Protein 4N45 (pdb70)

B-factor: mean 21.33, std 9.04, range [6.87, 81.5]

Sequence (784 aa):
MKEVVIASAVRTAIGSYGKSLKDVPAVDLGATAIKEAVKKAGIKPEDVNEVILGNVLQAGLGQNPARQASFKAGLPVEIPAMTINKVCGSGLRTVSLAAQIIKAGDADVIIAGGMENMSRAPYLANNARWGYRMGNAKFVDEMITDGLWDAFNDYHMGITAENIAERWNISREEQDEFALASQKKAEEAIKSGQFKDEIVPVVIKGRKGETVVDTDEHPRFGSTIEGLAKLKPAFKKDGTVTAGNASGLNDCAAVLVIMSAEKAKELGVKPLAKIVSYGSAGVDPAIMGYGPFYATKAAIEKAGWTVDELDLIESNEAFAAQSLAVAKDLKFDMNKVNVNGGAIALGHPIGASGARILVTLVHAMQKRDAKKGLATLSIGGGQGTAILLEKCMKEVVIASAVRTAIGSYGKSLKDVPAVDLGATAIKEAVKKAGIKPEDVNEVILGNVLQAGLGQNPARQASFKAGLPVEIPAMTINKVCGSGLRTVSLAAQIIKAGDADVIIAGGMENMSRAPYLANNARWGYRMGNAKFVDEMITDGLWDAFNDYHMGITAENIAERWNISREEQDEFALASQKKAEEAIKSGQFKDEIVPVVIKGRKGETVVDTDEHPRFGSTIEGLAKLKPAFKKDGTVTAGNASGLNDCAAVLVIMSAEKAKELGVKPLAKIVSYGSAGVDPAIMGYGPFYATKAAIEKAGWTVDELDLIESNEAFAAQSLAVAKDLKFDMNKVNVNGGAIALGHPIGASGARILVTLVHAMQKRDAKKGLATLSIGGGQGTAILLEKC

Radius of gyration: 25.18 Å; Cα contacts (8 Å, |Δi|>4): 2261; chains: 2; bounding box: 60×63×74 Å

Nearest PDB structures (foldseek):
  4n45-assembly1_A  TM=1.003E+00  e=1.162E-87  Clostridium acetobutylicum EA 2018
  4wyr-assembly1_A  TM=1.002E+00  e=5.391E-80  Clostridium acetobutylicum ATCC 824
  4n44-assembly1_A  TM=9.695E-01  e=3.991E-79  Clostridium acetobutylicum EA 2018
  5f0v-assembly1_B  TM=9.913E-01  e=1.399E-62  Escherichia coli K-12
  7ei3-assembly1_A  TM=9.901E-01  e=1.613E-54  [Empedobacter] haloabium

Structure (mmCIF, N/CA/C/O backbone):
data_4N45
#
_entry.id   4N45
#
_cell.length_a   203.684
_cell.length_b   54.144
_cell.length_c   73.197
_cell.angle_alpha   90.00
_cell.angle_beta   90.00
_cell.angle_gamma   90.00
#
_symmetry.space_group_name_H-M   'P 21 21 2'
#
loop_
_entity.id
_entity.type
_entity.pdbx_description
1 polymer 'Acetyl-CoA acetyltransferase'
2 water water
#
loop_
_atom_site.group_PDB
_atom_site.id
_atom_site.type_symbol
_atom_site.label_atom_id
_atom_site.label_alt_id
_atom_site.label_comp_id
_atom_site.label_asym_id
_atom_site.label_entity_id
_atom_site.label_seq_id
_atom_site.pdbx_PDB_ins_code
_atom_site.Cartn_x
_atom_site.Cartn_y
_atom_site.Cartn_z
_atom_site.occupancy
_atom_site.B_iso_or_equiv
_atom_site.auth_seq_id
_atom_site.auth_comp_id
_atom_site.auth_asym_id
_atom_site.auth_atom_id
_atom_site.pdbx_PDB_model_num
ATOM 1 N N . MET A 1 1 ? 51.814 -11.839 -10.189 1.00 46.89 1 MET A N 1
ATOM 2 C CA . MET A 1 1 ? 50.658 -10.919 -10.097 1.00 44.61 1 MET A CA 1
ATOM 3 C C . MET A 1 1 ? 50.841 -10.020 -8.863 1.00 37.63 1 MET A C 1
ATOM 4 O O . MET A 1 1 ? 51.473 -10.415 -7.889 1.00 36.20 1 MET A O 1
ATOM 9 N N . LYS A 1 2 ? 50.279 -8.825 -8.897 1.00 33.01 2 LYS A N 1
ATOM 10 C CA . LYS A 1 2 ? 50.121 -8.053 -7.664 1.00 29.17 2 LYS A CA 1
ATOM 11 C C . LYS A 1 2 ? 49.294 -8.856 -6.680 1.00 24.73 2 LYS A C 1
ATOM 12 O O . LYS A 1 2 ? 48.523 -9.749 -7.078 1.00 24.78 2 LYS A O 1
ATOM 18 N N . GLU A 1 3 ? 49.544 -8.585 -5.409 1.00 21.25 3 GLU A N 1
ATOM 19 C CA . GLU A 1 3 ? 48.749 -9.075 -4.301 1.00 20.02 3 GLU A CA 1
ATOM 20 C C . GLU A 1 3 ? 47.565 -8.126 -4.144 1.00 17.69 3 GLU A C 1
ATOM 21 O O . GLU A 1 3 ? 47.706 -6.919 -4.344 1.00 19.12 3 GLU A O 1
ATOM 27 N N . VAL A 1 4 ? 46.392 -8.655 -3.883 1.00 15.18 4 VAL A N 1
ATOM 28 C CA . VAL A 1 4 ? 45.187 -7.825 -3.754 1.00 16.67 4 VAL A CA 1
ATOM 29 C C . VAL A 1 4 ? 44.632 -7.959 -2.304 1.00 15.50 4 VAL A C 1
ATOM 30 O O . VAL A 1 4 ? 44.553 -9.106 -1.841 1.00 18.06 4 VAL A O 1
ATOM 34 N N . VAL A 1 5 ? 44.289 -6.825 -1.670 1.00 15.53 5 VAL A N 1
ATOM 35 C CA . VAL A 1 5 ? 43.825 -6.689 -0.272 1.00 16.03 5 VAL A CA 1
ATOM 36 C C . VAL A 1 5 ? 42.457 -5.953 -0.147 1.00 15.42 5 VAL A C 1
ATOM 37 O O . VAL A 1 5 ? 42.071 -5.148 -0.987 1.00 17.13 5 VAL A O 1
ATOM 41 N N . ILE A 1 6 ? 41.740 -6.278 0.914 1.00 15.20 6 ILE A N 1
ATOM 42 C CA . ILE A 1 6 ? 40.579 -5.575 1.326 1.00 16.07 6 ILE A CA 1
ATOM 43 C C . ILE A 1 6 ? 41.004 -4.538 2.416 1.00 15.41 6 ILE A C 1
ATOM 44 O O . ILE A 1 6 ? 41.502 -4.912 3.487 1.00 17.39 6 ILE A O 1
ATOM 49 N N . ALA A 1 7 ? 40.861 -3.250 2.082 1.00 15.56 7 ALA A N 1
ATOM 50 C CA . ALA A 1 7 ? 41.191 -2.103 2.934 1.00 16.00 7 ALA A CA 1
ATOM 51 C C . ALA A 1 7 ? 40.110 -1.759 3.952 1.00 17.59 7 ALA A C 1
ATOM 52 O O . ALA A 1 7 ? 40.396 -1.291 5.057 1.00 18.68 7 ALA A O 1
ATOM 54 N N . SER A 1 8 ? 38.844 -1.926 3.548 1.00 17.24 8 SER A N 1
ATOM 55 C CA . SER A 1 8 ? 37.728 -1.637 4.428 1.00 16.43 8 SER A CA 1
ATOM 56 C C . SER A 1 8 ? 36.563 -2.452 3.907 1.00 15.44 8 SER A C 1
ATOM 57 O O . SER A 1 8 ? 36.573 -2.898 2.736 1.00 13.80 8 SER A O 1
ATOM 60 N N . ALA A 1 9 ? 35.550 -2.581 4.753 1.00 14.36 9 ALA A N 1
ATOM 61 C CA . ALA A 1 9 ? 34.402 -3.385 4.448 1.00 15.45 9 ALA A CA 1
ATOM 62 C C . ALA A 1 9 ? 33.220 -2.943 5.2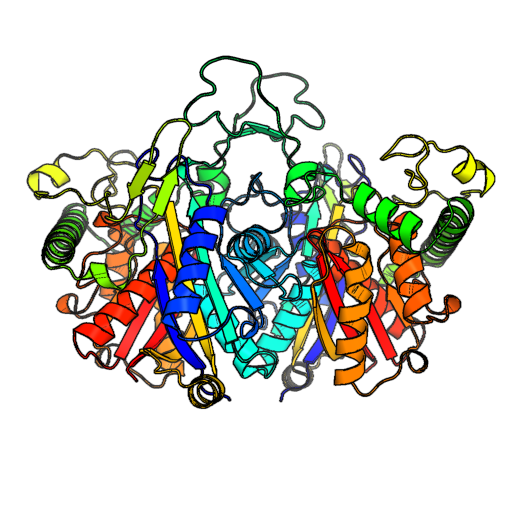72 1.00 14.93 9 ALA A C 1
ATOM 63 O O . ALA A 1 9 ? 33.170 -3.147 6.454 1.00 19.03 9 ALA A O 1
ATOM 65 N N . VAL A 1 10 ? 32.242 -2.350 4.607 1.00 14.80 10 VAL A N 1
ATOM 66 C CA . VAL A 1 10 ? 31.126 -1.680 5.231 1.00 15.18 10 VAL A CA 1
ATOM 67 C C . VAL A 1 10 ? 29.802 -2.105 4.555 1.00 14.70 10 VAL A C 1
ATOM 68 O O . VAL A 1 10 ? 29.735 -2.459 3.365 1.00 17.40 10 VAL A O 1
ATOM 72 N N . ARG A 1 11 ? 28.776 -2.119 5.355 1.00 15.34 11 ARG A N 1
ATOM 73 C CA . ARG A 1 11 ? 27.432 -2.406 4.904 1.00 14.05 11 ARG A CA 1
ATOM 74 C C . ARG A 1 11 ? 26.439 -1.586 5.689 1.00 14.22 11 ARG A C 1
ATOM 75 O O . ARG A 1 11 ? 26.645 -1.242 6.839 1.00 14.63 11 ARG A O 1
ATOM 83 N N . THR A 1 12 ? 25.293 -1.368 5.083 1.00 12.89 12 THR A N 1
ATOM 84 C CA . THR A 1 12 ? 24.171 -0.876 5.814 1.00 12.90 12 THR A CA 1
ATOM 85 C C . THR A 1 12 ? 23.600 -2.069 6.574 1.00 14.01 12 THR A C 1
ATOM 86 O O . THR A 1 12 ? 23.907 -3.259 6.277 1.00 12.94 12 THR A O 1
ATOM 90 N N . ALA A 1 13 ? 22.689 -1.741 7.456 1.00 14.74 13 ALA A N 1
ATOM 91 C CA . ALA A 1 13 ? 21.799 -2.732 8.035 1.00 15.88 13 ALA A CA 1
ATOM 92 C C . ALA A 1 13 ? 20.966 -3.332 6.926 1.00 14.91 13 ALA A C 1
ATOM 93 O O . ALA A 1 13 ? 20.787 -2.758 5.874 1.00 13.47 13 ALA A O 1
ATOM 95 N N . ILE A 1 14 ? 20.508 -4.569 7.140 1.00 12.59 14 ILE A N 1
ATOM 96 C CA . ILE A 1 14 ? 19.589 -5.189 6.208 1.00 13.04 14 ILE A CA 1
ATOM 97 C C . ILE A 1 14 ? 18.134 -5.027 6.643 1.00 12.86 14 ILE A C 1
ATOM 98 O O . ILE A 1 14 ? 17.730 -5.451 7.777 1.00 15.07 14 ILE A O 1
ATOM 103 N N . GLY A 1 15 ? 17.355 -4.421 5.751 1.00 12.29 15 GLY A N 1
ATOM 104 C CA . GLY A 1 15 ? 15.969 -4.100 6.057 1.00 12.78 15 GLY A CA 1
ATOM 105 C C . GLY A 1 15 ? 15.060 -5.201 5.604 1.00 13.39 15 GLY A C 1
ATOM 106 O O . GLY A 1 15 ? 15.384 -5.986 4.675 1.00 12.59 15 GLY A O 1
ATOM 107 N N . SER A 1 16 ? 13.927 -5.357 6.268 1.00 12.38 16 SER A N 1
ATOM 108 C CA . SER A 1 16 ? 12.909 -6.302 5.812 1.00 13.57 16 SER A CA 1
ATOM 109 C C . SER A 1 16 ? 11.966 -5.684 4.793 1.00 13.25 16 SER A C 1
ATOM 110 O O . SER A 1 16 ? 11.873 -4.450 4.697 1.00 14.04 16 SER A O 1
ATOM 113 N N . TYR A 1 17 ? 11.348 -6.554 3.994 1.00 13.99 17 TYR A N 1
ATOM 114 C CA . TYR A 1 17 ? 10.475 -6.213 2.865 1.00 13.57 17 TYR A CA 1
ATOM 115 C C . TYR A 1 17 ? 9.397 -5.195 3.290 1.00 14.49 17 TYR A C 1
ATOM 116 O O . TYR A 1 17 ? 8.530 -5.482 4.147 1.00 15.20 17 TYR A O 1
ATOM 125 N N . GLY A 1 18 ? 9.466 -4.021 2.679 1.00 13.23 18 GLY A N 1
ATOM 126 C CA . GLY A 1 18 ? 8.443 -3.020 2.907 1.00 15.50 18 GLY A CA 1
ATOM 127 C C . GLY A 1 18 ? 8.604 -2.303 4.227 1.00 14.39 18 GLY A C 1
ATOM 128 O O . GLY A 1 18 ? 7.680 -1.584 4.647 1.00 17.01 18 GLY A O 1
ATOM 129 N N . LYS A 1 19 ? 9.772 -2.409 4.829 1.00 14.73 19 LYS A N 1
ATOM 130 C CA . LYS A 1 19 ? 9.985 -1.954 6.228 1.00 16.20 19 LYS A CA 1
ATOM 131 C C . LYS A 1 19 ? 11.064 -0.860 6.347 1.00 16.91 19 LYS A C 1
ATOM 132 O O . LYS A 1 19 ? 10.907 0.177 5.712 1.00 16.89 19 LYS A O 1
ATOM 138 N N . SER A 1 20 ? 12.137 -1.055 7.109 1.00 15.95 20 SER A N 1
ATOM 139 C CA . SER A 1 20 ? 12.936 0.090 7.601 1.00 16.57 20 SER A CA 1
ATOM 140 C C . SER A 1 20 ? 13.633 0.864 6.478 1.00 15.54 20 SER A C 1
ATOM 141 O O . SER A 1 20 ? 13.865 2.086 6.598 1.00 17.33 20 SER A O 1
ATOM 144 N N . LEU A 1 21 ? 13.985 0.173 5.377 1.00 14.12 21 LEU A N 1
ATOM 145 C CA . LEU A 1 21 ? 14.623 0.874 4.240 1.00 15.51 21 LEU A CA 1
ATOM 146 C C . LEU A 1 21 ? 13.734 1.137 3.034 1.00 14.76 21 LEU A C 1
ATOM 147 O O . LEU A 1 21 ? 14.223 1.474 1.940 1.00 13.45 21 LEU A O 1
ATOM 152 N N . LYS A 1 22 ? 12.427 1.029 3.220 1.00 16.34 22 LYS A N 1
ATOM 153 C CA . LYS A 1 22 ? 11.548 1.116 2.056 1.00 16.48 22 LYS A CA 1
ATOM 154 C C . LYS A 1 22 ? 11.660 2.440 1.346 1.00 17.39 22 LYS A C 1
ATOM 155 O O . LYS A 1 22 ? 11.418 2.532 0.169 1.00 17.57 22 LYS A O 1
ATOM 161 N N . ASP A 1 23 ? 11.984 3.482 2.079 1.00 16.01 23 ASP A N 1
ATOM 162 C CA . ASP A 1 23 ? 12.073 4.816 1.437 1.00 17.05 23 ASP A CA 1
ATOM 163 C C . ASP A 1 23 ? 13.491 5.232 0.991 1.00 17.44 23 ASP A C 1
ATOM 164 O O . ASP A 1 23 ? 13.731 6.442 0.634 1.00 18.77 23 ASP A O 1
ATOM 169 N N . VAL A 1 24 ? 14.434 4.276 0.970 1.00 14.62 24 VAL A N 1
ATOM 170 C CA . VAL A 1 24 ? 15.801 4.583 0.651 1.00 14.70 24 VAL A CA 1
ATOM 171 C C . VAL A 1 24 ? 16.177 3.867 -0.643 1.00 12.97 24 VAL A C 1
ATOM 172 O O . VAL A 1 24 ? 16.471 2.701 -0.615 1.00 11.84 24 VAL A O 1
ATOM 176 N N . PRO A 1 25 ? 16.264 4.599 -1.779 1.00 13.47 25 PRO A N 1
ATOM 177 C CA . PRO A 1 25 ? 16.710 3.897 -3.017 1.00 13.56 25 PRO A CA 1
ATOM 178 C C . PRO A 1 25 ? 18.040 3.110 -2.883 1.00 12.72 25 PRO A C 1
ATOM 179 O O . PRO A 1 25 ? 18.913 3.508 -2.106 1.00 13.68 25 PRO A O 1
ATOM 183 N N . ALA A 1 26 ? 18.206 2.014 -3.644 1.00 11.51 26 ALA A N 1
ATOM 184 C CA . ALA A 1 26 ? 19.429 1.255 -3.642 1.00 11.73 26 ALA A CA 1
ATOM 185 C C . ALA A 1 26 ? 20.642 2.143 -3.847 1.00 12.85 26 ALA A C 1
ATOM 186 O O . ALA A 1 26 ? 21.697 1.908 -3.211 1.00 13.67 26 ALA A O 1
ATOM 188 N N . VAL A 1 27 ? 20.540 3.170 -4.701 1.00 13.85 27 VAL A N 1
ATOM 189 C CA . VAL A 1 27 ? 21.706 4.009 -5.006 1.00 13.82 27 VAL A CA 1
ATOM 190 C C . VAL A 1 27 ? 22.100 4.924 -3.886 1.00 14.68 27 VAL A C 1
ATOM 191 O O . VAL A 1 27 ? 23.272 5.220 -3.736 1.00 14.59 27 VAL A O 1
ATOM 195 N N . ASP A 1 28 ? 21.152 5.269 -3.042 1.00 12.98 28 ASP A N 1
ATOM 196 C CA . ASP A 1 28 ? 21.469 6.013 -1.823 1.00 15.91 28 ASP A CA 1
ATOM 197 C C . ASP A 1 28 ? 22.063 5.124 -0.694 1.00 15.93 28 ASP A C 1
ATOM 198 O O . ASP A 1 28 ? 22.979 5.557 0.065 1.00 17.16 28 ASP A O 1
ATOM 203 N N . LEU A 1 29 ? 21.534 3.907 -0.567 1.00 13.03 29 LEU A N 1
ATOM 204 C CA . LEU A 1 29 ? 22.183 2.902 0.282 1.00 13.00 29 LEU A CA 1
ATOM 205 C C . LEU A 1 29 ? 23.638 2.718 -0.151 1.00 13.97 29 LEU A C 1
ATOM 206 O O . LEU A 1 29 ? 24.602 2.677 0.691 1.00 15.50 29 LEU A O 1
ATOM 211 N N . GLY A 1 30 ? 23.819 2.481 -1.451 1.00 14.01 30 GLY A N 1
ATOM 212 C CA . GLY A 1 30 ? 25.132 2.426 -2.072 1.00 14.88 30 GLY A CA 1
ATOM 213 C C . GLY A 1 30 ? 26.043 3.597 -1.732 1.00 14.50 30 GLY A C 1
ATOM 214 O O . GLY A 1 30 ? 27.204 3.382 -1.261 1.00 14.21 30 GLY A O 1
ATOM 215 N N . ALA A 1 31 ? 25.539 4.831 -1.879 1.00 14.51 31 ALA A N 1
ATOM 216 C CA . ALA A 1 31 ? 26.391 5.999 -1.636 1.00 14.56 31 ALA A CA 1
ATOM 217 C C . ALA A 1 31 ? 26.824 6.110 -0.152 1.00 15.36 31 ALA A C 1
ATOM 218 O O . ALA A 1 31 ? 27.974 6.389 0.135 1.00 16.56 31 ALA A O 1
ATOM 220 N N . THR A 1 32 ? 25.893 5.868 0.755 1.00 14.99 32 THR A N 1
ATOM 221 C CA . THR A 1 32 ? 26.192 5.880 2.213 1.00 15.80 32 THR A CA 1
ATOM 222 C C . THR A 1 32 ? 27.336 4.876 2.519 1.00 16.09 32 THR A C 1
ATOM 223 O O . THR A 1 32 ? 28.355 5.239 3.062 1.00 15.32 32 THR A O 1
ATOM 227 N N . ALA A 1 33 ? 27.220 3.665 1.966 1.00 15.84 33 ALA A N 1
ATOM 228 C CA . ALA A 1 33 ? 28.247 2.641 2.123 1.00 15.17 33 ALA A CA 1
ATOM 229 C C . ALA A 1 33 ? 29.604 2.998 1.492 1.00 14.23 33 ALA A C 1
ATOM 230 O O . ALA A 1 33 ? 30.665 2.848 2.095 1.00 16.19 33 ALA A O 1
ATOM 232 N N . ILE A 1 34 ? 29.589 3.510 0.274 1.00 14.94 34 ILE A N 1
ATOM 233 C CA . ILE A 1 34 ? 30.815 3.979 -0.350 1.00 15.40 34 ILE A CA 1
ATOM 234 C C . ILE A 1 34 ? 31.537 5.048 0.468 1.00 16.29 34 ILE A C 1
ATOM 235 O O . ILE A 1 34 ? 32.759 4.984 0.677 1.00 16.03 34 ILE A O 1
ATOM 240 N N . LYS A 1 35 ? 30.786 6.069 0.876 1.00 17.28 35 LYS A N 1
ATOM 241 C CA . LYS A 1 35 ? 31.348 7.226 1.568 1.00 18.31 35 LYS A CA 1
ATOM 242 C C . LYS A 1 35 ? 32.087 6.744 2.829 1.00 18.07 35 LYS A C 1
ATOM 243 O O . LYS A 1 35 ? 33.237 7.142 3.114 1.00 18.78 35 LYS A O 1
ATOM 249 N N . GLU A 1 36 ? 31.480 5.795 3.511 1.00 16.90 36 GLU A N 1
ATOM 250 C CA . GLU A 1 36 ? 32.011 5.275 4.757 1.00 16.52 36 GLU A CA 1
ATOM 251 C C . GLU A 1 36 ? 33.135 4.289 4.489 1.00 16.82 36 GLU A C 1
ATOM 252 O O . GLU A 1 36 ? 34.111 4.256 5.243 1.00 17.77 36 GLU A O 1
ATOM 258 N N . ALA A 1 37 ? 33.051 3.491 3.406 1.00 17.73 37 ALA A N 1
ATOM 259 C CA . ALA A 1 37 ? 34.135 2.610 3.001 1.00 18.48 37 ALA A CA 1
ATOM 260 C C . ALA A 1 37 ? 35.452 3.350 2.744 1.00 17.24 37 ALA A C 1
ATOM 261 O O . ALA A 1 37 ? 36.508 2.896 3.153 1.00 16.73 37 ALA A O 1
ATOM 263 N N . VAL A 1 38 ? 35.363 4.479 2.047 1.00 18.17 38 VAL A N 1
ATOM 264 C CA . VAL A 1 38 ? 36.521 5.331 1.716 1.00 17.97 38 VAL A CA 1
ATOM 265 C C . VAL A 1 38 ? 37.111 5.844 3.039 1.00 17.61 38 VAL A C 1
ATOM 266 O O . VAL A 1 38 ? 38.326 5.752 3.294 1.00 18.21 38 VAL A O 1
ATOM 270 N N . LYS A 1 39 ? 36.236 6.315 3.883 1.00 19.43 39 LYS A N 1
ATOM 271 C CA . LYS A 1 39 ? 36.684 6.879 5.198 1.00 22.02 39 LYS A CA 1
ATOM 272 C C . LYS A 1 39 ? 37.454 5.840 6.012 1.00 21.97 39 LYS A C 1
ATOM 273 O O . LYS A 1 39 ? 38.565 6.094 6.532 1.00 21.65 39 LYS A O 1
ATOM 279 N N . LYS A 1 40 ? 36.858 4.662 6.120 1.00 20.02 40 LYS A N 1
ATOM 280 C CA . LYS A 1 40 ? 37.409 3.530 6.901 1.00 21.03 40 LYS A CA 1
ATOM 281 C C . LYS A 1 40 ? 38.702 2.918 6.354 1.00 22.69 40 LYS A C 1
ATOM 282 O O . LYS A 1 40 ? 39.532 2.389 7.138 1.00 20.17 40 LYS A O 1
ATOM 288 N N . ALA A 1 41 ? 38.901 3.017 5.023 1.00 19.71 41 ALA A N 1
ATOM 289 C CA . ALA A 1 41 ? 40.167 2.636 4.386 1.00 21.46 41 ALA A CA 1
ATOM 290 C C . ALA A 1 41 ? 41.285 3.641 4.699 1.00 22.28 41 ALA A C 1
ATOM 291 O O . ALA A 1 41 ? 42.465 3.328 4.496 1.00 24.04 41 ALA A O 1
ATOM 293 N N . GLY A 1 42 ? 40.923 4.819 5.182 1.00 23.26 42 GLY A N 1
ATOM 294 C CA . GLY A 1 42 ? 41.915 5.883 5.412 1.00 26.08 42 GLY A CA 1
ATOM 295 C C . GLY A 1 42 ? 42.456 6.464 4.113 1.00 24.96 42 GLY A C 1
ATOM 296 O O . GLY A 1 42 ? 43.595 6.976 4.067 1.00 27.35 42 GLY A O 1
ATOM 297 N N . ILE A 1 43 ? 41.648 6.428 3.051 1.00 23.46 43 ILE A N 1
ATOM 298 C CA . ILE A 1 43 ? 42.028 7.013 1.758 1.00 22.96 43 ILE A CA 1
ATOM 299 C C . ILE A 1 43 ? 41.124 8.228 1.420 1.00 21.53 43 ILE A C 1
ATOM 300 O O . ILE A 1 43 ? 40.174 8.492 2.131 1.00 21.69 43 ILE A O 1
ATOM 305 N N . LYS A 1 44 ? 41.374 8.913 0.306 1.00 22.56 44 LYS A N 1
ATOM 306 C CA . LYS A 1 44 ? 40.541 10.029 -0.178 1.00 25.66 44 LYS A CA 1
ATOM 307 C C . LYS A 1 44 ? 39.742 9.589 -1.410 1.00 23.70 44 LYS A C 1
ATOM 308 O O . LYS A 1 44 ? 40.166 8.678 -2.141 1.00 23.01 44 LYS A O 1
ATOM 314 N N . PRO A 1 45 ? 38.589 10.215 -1.655 1.00 26.52 45 PRO A N 1
ATOM 315 C CA . PRO A 1 45 ? 37.844 9.861 -2.875 1.00 26.98 45 PRO A CA 1
ATOM 316 C C . PRO A 1 45 ? 38.671 9.856 -4.178 1.00 27.98 45 PRO A C 1
ATOM 317 O O . PRO A 1 45 ? 38.500 8.986 -5.051 1.00 25.62 45 PRO A O 1
ATOM 321 N N . GLU A 1 46 ? 39.568 10.833 -4.299 1.00 26.82 46 GLU A N 1
ATOM 322 C CA . GLU A 1 46 ? 40.490 10.892 -5.404 1.00 26.99 46 GLU A CA 1
ATOM 323 C C . GLU A 1 46 ? 41.415 9.690 -5.608 1.00 26.57 46 GLU A C 1
ATOM 324 O O . GLU A 1 46 ? 42.002 9.543 -6.684 1.00 25.06 46 GLU A O 1
ATOM 330 N N . ASP A 1 47 ? 41.556 8.832 -4.592 1.00 23.35 47 ASP A N 1
ATOM 331 C CA . ASP A 1 47 ? 42.417 7.667 -4.677 1.00 23.12 47 ASP A CA 1
ATOM 332 C C . ASP A 1 47 ? 41.735 6.495 -5.376 1.00 22.09 47 ASP A C 1
ATOM 333 O O . ASP A 1 47 ? 42.367 5.522 -5.743 1.00 22.00 47 ASP A O 1
ATOM 338 N N . VAL A 1 48 ? 40.424 6.600 -5.565 1.00 21.43 48 VAL A N 1
ATOM 339 C CA . VAL A 1 48 ? 39.668 5.530 -6.189 1.00 19.27 48 VAL A CA 1
ATOM 340 C C . VAL A 1 48 ? 39.814 5.570 -7.679 1.00 19.63 48 VAL A C 1
ATOM 341 O O . VAL A 1 48 ? 39.626 6.649 -8.289 1.00 22.28 48 VAL A O 1
ATOM 345 N N . ASN A 1 49 ? 40.116 4.418 -8.294 1.00 19.77 49 ASN A N 1
ATOM 346 C CA . ASN A 1 49 ? 40.251 4.353 -9.747 1.00 18.99 49 ASN A CA 1
ATOM 347 C C . ASN A 1 49 ? 38.996 3.886 -10.481 1.00 18.85 49 ASN A C 1
ATOM 348 O O . ASN A 1 49 ? 38.816 4.213 -11.662 1.00 17.71 49 ASN A O 1
ATOM 353 N N . GLU A 1 50 ? 38.143 3.095 -9.817 1.00 16.08 50 GLU A N 1
ATOM 354 C CA . GLU A 1 50 ? 36.956 2.582 -10.509 1.00 17.09 50 GLU A CA 1
ATOM 355 C C . GLU A 1 50 ? 35.920 2.157 -9.485 1.00 14.96 50 GLU A C 1
ATOM 356 O O . GLU A 1 50 ? 36.265 1.843 -8.324 1.00 14.00 50 GLU A O 1
ATOM 362 N N . VAL A 1 51 ? 34.658 2.102 -9.933 1.00 12.75 51 VAL A N 1
ATOM 363 C CA . VAL A 1 51 ? 33.525 1.710 -9.054 1.00 12.76 51 VAL A CA 1
ATOM 364 C C . VAL A 1 51 ? 32.794 0.607 -9.822 1.00 13.20 51 VAL A C 1
ATOM 365 O O . VAL A 1 51 ? 32.415 0.792 -10.979 1.00 12.16 51 VAL A O 1
ATOM 369 N N . ILE A 1 52 ? 32.735 -0.558 -9.218 1.00 13.02 52 ILE A N 1
ATOM 370 C CA . ILE A 1 52 ? 32.092 -1.713 -9.778 1.00 13.37 52 ILE A CA 1
ATOM 371 C C . ILE A 1 52 ? 31.091 -2.226 -8.793 1.00 12.56 52 ILE A C 1
ATOM 372 O O . ILE A 1 52 ? 31.464 -2.781 -7.762 1.00 10.72 52 ILE A O 1
ATOM 377 N N . LEU A 1 53 ? 29.784 -1.994 -9.022 1.00 12.57 53 LEU A N 1
ATOM 378 C CA . LEU A 1 53 ? 28.771 -2.509 -8.101 1.00 12.66 53 LEU A CA 1
ATOM 379 C C . LEU A 1 53 ? 27.725 -3.430 -8.665 1.00 11.82 53 LEU A C 1
ATOM 380 O O . LEU A 1 53 ? 27.215 -3.199 -9.771 1.00 11.70 53 LEU A O 1
ATOM 385 N N . GLY A 1 54 ? 27.336 -4.435 -7.869 1.00 10.32 54 GLY A N 1
ATOM 386 C CA . GLY A 1 54 ? 26.215 -5.287 -8.176 1.00 11.13 54 GLY A CA 1
ATOM 387 C C . GLY A 1 54 ? 24.875 -4.641 -7.851 1.00 9.90 54 GLY A C 1
ATOM 388 O O . GLY A 1 54 ? 24.705 -3.937 -6.832 1.00 12.25 54 GLY A O 1
ATOM 389 N N . ASN A 1 55 ? 23.921 -4.983 -8.662 1.00 11.34 55 ASN A N 1
ATOM 390 C CA . ASN A 1 55 ? 22.533 -4.552 -8.522 1.00 11.23 55 ASN A CA 1
ATOM 391 C C . ASN A 1 55 ? 21.677 -5.383 -9.516 1.00 12.36 55 ASN A C 1
ATOM 392 O O . ASN A 1 55 ? 21.997 -5.411 -10.720 1.00 12.42 55 ASN A O 1
ATOM 397 N N . VAL A 1 56 ? 20.652 -6.091 -9.007 1.00 11.70 56 VAL A N 1
ATOM 398 C CA . VAL A 1 56 ? 19.893 -6.983 -9.839 1.00 11.21 56 VAL A CA 1
ATOM 399 C C . VAL A 1 56 ? 18.610 -6.321 -10.396 1.00 11.18 56 VAL A C 1
ATOM 400 O O . VAL A 1 56 ? 18.227 -6.489 -11.571 1.00 9.79 56 VAL A O 1
ATOM 404 N N . LEU A 1 57 ? 17.909 -5.604 -9.553 1.00 9.71 57 LEU A N 1
ATOM 405 C CA . LEU A 1 57 ? 16.593 -5.088 -9.928 1.00 10.63 57 LEU A CA 1
ATOM 406 C C . LEU A 1 57 ? 16.770 -3.621 -10.363 1.00 10.45 57 LEU A C 1
ATOM 407 O O . LEU A 1 57 ? 16.404 -2.608 -9.616 1.00 12.15 57 LEU A O 1
ATOM 412 N N . GLN A 1 58 ? 17.395 -3.488 -11.547 1.00 11.35 58 GLN A N 1
ATOM 413 C CA . GLN A 1 58 ? 17.822 -2.164 -12.060 1.00 11.57 58 GLN A CA 1
ATOM 414 C C . GLN A 1 58 ? 16.658 -1.383 -12.652 1.00 12.39 58 GLN A C 1
ATOM 415 O O . GLN A 1 58 ? 16.813 -0.211 -13.004 1.00 12.89 58 GLN A O 1
ATOM 421 N N . ALA A 1 59 ? 15.492 -2.035 -12.801 1.00 12.87 59 ALA A N 1
ATOM 422 C CA . ALA A 1 59 ? 14.382 -1.467 -13.551 1.00 13.36 59 ALA A CA 1
ATOM 423 C C . ALA A 1 59 ? 13.929 -0.126 -13.001 1.00 11.99 59 ALA A C 1
ATOM 424 O O . ALA A 1 59 ? 13.445 0.007 -11.846 1.00 11.36 59 ALA A O 1
ATOM 426 N N . GLY A 1 60 ? 14.071 0.888 -13.836 1.00 13.41 60 GLY A N 1
ATOM 427 C CA . GLY A 1 60 ? 13.638 2.230 -13.561 1.00 13.63 60 GLY A CA 1
ATOM 428 C C . GLY A 1 60 ? 14.517 2.977 -12.578 1.00 12.27 60 GLY A C 1
ATOM 429 O O . GLY A 1 60 ? 14.185 4.077 -12.141 1.00 12.88 60 GLY A O 1
ATOM 430 N N . LEU A 1 61 ? 15.693 2.417 -12.264 1.00 12.05 61 LEU A N 1
ATOM 431 C CA . LEU A 1 61 ? 16.621 3.110 -11.361 1.00 12.60 61 LEU A CA 1
ATOM 432 C C . LEU A 1 61 ? 17.456 4.173 -12.072 1.00 13.07 61 LEU A C 1
ATOM 433 O O . LEU A 1 61 ? 18.212 4.939 -11.429 1.00 12.91 61 LEU A O 1
ATOM 438 N N . GLY A 1 62 ? 17.301 4.236 -13.394 1.00 12.21 62 GLY A N 1
ATOM 439 C CA . GLY A 1 62 ? 18.007 5.178 -14.246 1.00 12.33 62 GLY A CA 1
ATOM 440 C C . GLY A 1 62 ? 19.341 4.660 -14.694 1.00 11.56 62 GLY A C 1
ATOM 441 O O . GLY A 1 62 ? 19.816 3.591 -14.277 1.00 13.01 62 GLY A O 1
ATOM 442 N N . GLN A 1 63 ? 19.982 5.464 -15.559 1.00 13.67 63 GLN A N 1
ATOM 443 C CA . GLN A 1 63 ? 21.270 5.115 -16.150 1.00 13.34 63 GLN A CA 1
ATOM 444 C C . GLN A 1 63 ? 22.298 4.745 -15.117 1.00 13.42 63 GLN A C 1
ATOM 445 O O . GLN A 1 63 ? 22.643 5.538 -14.189 1.00 13.02 63 GLN A O 1
ATOM 451 N N . ASN A 1 64 ? 22.807 3.509 -15.314 1.00 14.11 64 ASN A N 1
ATOM 452 C CA . ASN A 1 64 ? 24.011 3.006 -14.603 1.00 13.77 64 ASN A CA 1
ATOM 453 C C . ASN A 1 64 ? 23.963 3.278 -13.130 1.00 13.70 64 ASN A C 1
ATOM 454 O O . ASN A 1 64 ? 24.597 4.207 -12.667 1.00 12.17 64 ASN A O 1
ATOM 459 N N . PRO A 1 65 ? 23.146 2.488 -12.361 1.00 13.37 65 PRO A N 1
ATOM 460 C CA . PRO A 1 65 ? 23.045 2.688 -10.927 1.00 13.78 65 PRO A CA 1
ATOM 461 C C . PRO A 1 65 ? 24.392 2.798 -10.162 1.00 13.22 65 PRO A C 1
ATOM 462 O O . PRO A 1 65 ? 24.498 3.662 -9.303 1.00 14.00 65 PRO A O 1
ATOM 466 N N . ALA A 1 66 ? 25.415 2.042 -10.524 1.00 13.29 66 ALA A N 1
ATOM 467 C CA . ALA A 1 66 ? 26.730 2.206 -9.920 1.00 14.52 66 ALA A CA 1
ATOM 468 C C . ALA A 1 66 ? 27.273 3.605 -10.017 1.00 14.62 66 ALA A C 1
ATOM 469 O O . ALA A 1 66 ? 27.867 4.147 -9.070 1.00 13.97 66 ALA A O 1
ATOM 471 N N . ARG A 1 67 ? 27.154 4.178 -11.220 1.00 13.90 67 ARG A N 1
ATOM 472 C CA . ARG A 1 67 ? 27.610 5.559 -11.418 1.00 14.58 67 ARG A CA 1
ATOM 473 C C . ARG A 1 67 ? 26.861 6.541 -10.478 1.00 13.88 67 ARG A C 1
ATOM 474 O O . ARG A 1 67 ? 27.444 7.404 -9.832 1.00 15.18 67 ARG A O 1
ATOM 482 N N . GLN A 1 68 ? 25.546 6.383 -10.385 1.00 13.04 68 GLN A N 1
ATOM 483 C CA . GLN A 1 68 ? 24.755 7.204 -9.523 1.00 13.82 68 GLN A CA 1
ATOM 484 C C . GLN A 1 68 ? 25.206 7.065 -8.061 1.00 14.44 68 GLN A C 1
ATOM 485 O O . GLN A 1 68 ? 25.256 8.064 -7.321 1.00 14.98 68 GLN A O 1
ATOM 491 N N . ALA A 1 69 ? 25.477 5.833 -7.590 1.00 13.52 69 ALA A N 1
ATOM 492 C CA . ALA A 1 69 ? 26.006 5.699 -6.253 1.00 13.86 69 ALA A CA 1
ATOM 493 C C . ALA A 1 69 ? 27.341 6.391 -6.000 1.00 13.85 69 ALA A C 1
ATOM 494 O O . ALA A 1 69 ? 27.490 7.054 -4.979 1.00 17.41 69 ALA A O 1
ATOM 496 N N . SER A 1 70 ? 28.258 6.207 -6.922 1.00 16.17 70 SER A N 1
ATOM 497 C CA . SER A 1 70 ? 29.535 6.923 -6.958 1.00 16.46 70 SER A CA 1
ATOM 498 C C . SER A 1 70 ? 29.378 8.447 -6.784 1.00 17.95 70 SER A C 1
ATOM 499 O O . SER A 1 70 ? 29.975 9.052 -5.880 1.00 17.17 70 SER A O 1
ATOM 502 N N . PHE A 1 71 ? 28.584 9.051 -7.673 1.00 19.59 71 PHE A N 1
ATOM 503 C CA . PHE A 1 71 ? 28.346 10.510 -7.758 1.00 22.95 71 PHE A CA 1
ATOM 504 C C . PHE A 1 71 ? 27.747 11.008 -6.447 1.00 22.31 71 PHE A C 1
ATOM 505 O O . PHE A 1 71 ? 28.212 11.982 -5.898 1.00 19.76 71 PHE A O 1
ATOM 513 N N . LYS A 1 72 ? 26.702 10.323 -5.967 1.00 20.40 72 LYS A N 1
ATOM 514 C CA . LYS A 1 72 ? 26.053 10.666 -4.700 1.00 23.06 72 LYS A CA 1
ATOM 515 C C . LYS A 1 72 ? 26.997 10.454 -3.488 1.00 22.33 72 LYS A C 1
ATOM 516 O O . LYS A 1 72 ? 26.790 11.041 -2.440 1.00 23.73 72 LYS A O 1
ATOM 522 N N . ALA A 1 73 ? 28.018 9.595 -3.615 1.00 19.50 73 ALA A N 1
ATOM 523 C CA . ALA A 1 73 ? 28.954 9.399 -2.520 1.00 19.47 73 ALA A CA 1
ATOM 524 C C . ALA A 1 73 ? 30.015 10.506 -2.417 1.00 20.17 73 ALA A C 1
ATOM 525 O O . ALA A 1 73 ? 30.842 10.484 -1.495 1.00 21.84 73 ALA A O 1
ATOM 527 N N . GLY A 1 74 ? 30.026 11.380 -3.429 1.00 20.05 74 GLY A N 1
ATOM 528 C CA . GLY A 1 74 ? 31.001 12.485 -3.531 1.00 21.48 74 GLY A CA 1
ATOM 529 C C . GLY A 1 74 ? 32.288 12.072 -4.222 1.00 20.52 74 GLY A C 1
ATOM 530 O O . GLY A 1 74 ? 33.310 12.774 -4.128 1.00 18.54 74 GLY A O 1
ATOM 531 N N . LEU A 1 75 ? 32.298 10.911 -4.901 1.00 21.53 75 LEU A N 1
ATOM 532 C CA . LEU A 1 75 ? 33.457 10.499 -5.682 1.00 20.02 75 LEU A CA 1
ATOM 533 C C . LEU A 1 75 ? 33.592 11.371 -6.938 1.00 20.93 75 LEU A C 1
ATOM 534 O O . LEU A 1 75 ? 32.578 11.782 -7.544 1.00 20.43 75 LEU A O 1
ATOM 539 N N . PRO A 1 76 ? 34.846 11.709 -7.332 1.00 21.16 76 PRO A N 1
ATOM 540 C CA . PRO A 1 76 ? 35.013 12.447 -8.608 1.00 21.76 76 PRO A CA 1
ATOM 541 C C . PRO A 1 76 ? 34.336 11.889 -9.898 1.00 21.18 76 PRO A C 1
ATOM 542 O O . PRO A 1 76 ? 34.326 10.638 -10.121 1.00 20.11 76 PRO A O 1
ATOM 546 N N . VAL A 1 77 ? 33.844 12.804 -10.765 1.00 22.80 77 VAL A N 1
ATOM 547 C CA . VAL A 1 77 ? 33.291 12.425 -12.132 1.00 22.81 77 VAL A CA 1
ATOM 548 C C . VAL A 1 77 ? 34.249 11.731 -13.088 1.00 20.63 77 VAL A C 1
ATOM 549 O O . VAL A 1 77 ? 33.867 10.916 -13.941 1.00 19.73 77 VAL A O 1
ATOM 553 N N . GLU A 1 78 ? 35.527 11.994 -12.925 1.00 21.66 78 GLU A N 1
ATOM 554 C CA . GLU A 1 78 ? 36.524 11.314 -13.716 1.00 23.51 78 GLU A CA 1
ATOM 555 C C . GLU A 1 78 ? 36.585 9.783 -13.506 1.00 24.16 78 GLU A C 1
ATOM 556 O O . GLU A 1 78 ? 37.147 9.100 -14.336 1.00 27.89 78 GLU A O 1
ATOM 562 N N . ILE A 1 79 ? 36.028 9.263 -12.393 1.00 23.17 79 ILE A N 1
ATOM 563 C CA . ILE A 1 79 ? 36.133 7.821 -12.046 1.00 20.10 79 ILE A CA 1
ATOM 564 C C . ILE A 1 79 ? 35.124 6.994 -12.850 1.00 18.29 79 ILE A C 1
ATOM 565 O O . ILE A 1 79 ? 33.941 7.246 -12.737 1.00 18.94 79 ILE A O 1
ATOM 570 N N . PRO A 1 80 ? 35.584 6.013 -13.665 1.00 17.06 80 PRO A N 1
ATOM 571 C CA . PRO A 1 80 ? 34.629 5.120 -14.347 1.00 17.23 80 PRO A CA 1
ATOM 572 C C . PRO A 1 80 ? 33.836 4.251 -13.381 1.00 14.75 80 PRO A C 1
ATOM 573 O O . PRO A 1 80 ? 34.306 3.897 -12.270 1.00 13.61 80 PRO A O 1
ATOM 577 N N . ALA A 1 81 ? 32.580 3.968 -13.771 1.00 13.30 81 ALA A N 1
ATOM 578 C CA . ALA A 1 81 ? 31.724 3.081 -12.957 1.00 12.61 81 ALA A CA 1
ATOM 579 C C . ALA A 1 81 ? 30.912 2.185 -13.860 1.00 13.14 81 ALA A C 1
ATOM 580 O O . ALA A 1 81 ? 30.505 2.622 -14.952 1.00 13.56 81 ALA A O 1
ATOM 582 N N . MET A 1 82 ? 30.573 0.985 -13.384 1.00 13.85 82 MET A N 1
ATOM 583 C CA . MET A 1 82 ? 29.714 0.030 -14.111 1.00 15.48 82 MET A CA 1
ATOM 584 C C . MET A 1 82 ? 28.955 -0.828 -13.117 1.00 13.08 82 MET A C 1
ATOM 585 O O . MET A 1 82 ? 29.377 -0.982 -11.962 1.00 13.26 82 MET A O 1
ATOM 590 N N . THR A 1 83 ? 27.779 -1.276 -13.603 1.00 11.91 83 THR A N 1
ATOM 591 C CA . THR A 1 83 ? 26.866 -2.042 -12.845 1.00 11.52 83 THR A CA 1
ATOM 592 C C . THR A 1 83 ? 26.825 -3.474 -13.389 1.00 10.47 83 THR A C 1
ATOM 593 O O . THR A 1 83 ? 26.674 -3.719 -14.593 1.00 11.42 83 THR A O 1
ATOM 597 N N . ILE A 1 84 ? 26.995 -4.409 -12.435 1.00 11.68 84 ILE A N 1
ATOM 598 C CA . ILE A 1 84 ? 27.070 -5.815 -12.722 1.00 11.35 84 ILE A CA 1
ATOM 599 C C . ILE A 1 84 ? 25.825 -6.538 -12.264 1.00 11.65 84 ILE A C 1
ATOM 600 O O . ILE A 1 84 ? 25.385 -6.384 -11.098 1.00 10.23 84 ILE A O 1
ATOM 605 N N . ASN A 1 85 ? 25.311 -7.466 -13.100 1.00 10.55 85 ASN A N 1
ATOM 606 C CA . ASN A 1 85 ? 24.239 -8.320 -12.728 1.00 11.87 85 ASN A CA 1
ATOM 607 C C . ASN A 1 85 ? 24.621 -9.806 -12.971 1.00 11.38 85 ASN A C 1
ATOM 608 O O . ASN A 1 85 ? 24.677 -10.258 -14.084 1.00 12.23 85 ASN A O 1
ATOM 613 N N . LYS A 1 86 ? 24.915 -10.475 -11.864 1.00 12.16 86 LYS A N 1
ATOM 614 C CA . LYS A 1 86 ? 25.096 -11.888 -11.797 1.00 12.94 86 LYS A CA 1
ATOM 615 C C . LYS A 1 86 ? 24.124 -12.421 -10.733 1.00 14.96 86 LYS A C 1
ATOM 616 O O . LYS A 1 86 ? 24.476 -13.352 -9.952 1.00 13.61 86 LYS A O 1
ATOM 622 N N . VAL A 1 87 ? 22.869 -11.882 -10.734 1.00 12.86 87 VAL A N 1
ATOM 623 C CA . VAL A 1 87 ? 21.802 -12.198 -9.759 1.00 12.87 87 VAL A CA 1
ATOM 624 C C . VAL A 1 87 ? 22.437 -12.157 -8.326 1.00 13.17 87 VAL A C 1
ATOM 625 O O . VAL A 1 87 ? 23.156 -11.251 -8.047 1.00 11.52 87 VAL A O 1
ATOM 629 N N . CYS A 1 88 ? 22.268 -13.164 -7.441 1.00 13.98 88 CYS A N 1
ATOM 630 C CA . CYS A 1 88 ? 22.862 -13.059 -6.093 1.00 15.43 88 CYS A CA 1
ATOM 631 C C . CYS A 1 88 ? 24.343 -13.086 -6.054 1.00 15.49 88 CYS A C 1
ATOM 632 O O . CYS A 1 88 ? 24.937 -12.781 -5.031 1.00 14.73 88 CYS A O 1
ATOM 635 N N . GLY A 1 89 ? 24.948 -13.514 -7.134 1.00 14.12 89 GLY A N 1
ATOM 636 C CA . GLY A 1 89 ? 26.451 -13.529 -7.169 1.00 14.35 89 GLY A CA 1
ATOM 637 C C . GLY A 1 89 ? 26.993 -12.135 -7.346 1.00 12.39 89 GLY A C 1
ATOM 638 O O . GLY A 1 89 ? 28.178 -11.897 -7.095 1.00 12.76 89 GLY A O 1
ATOM 639 N N . SER A 1 90 ? 26.145 -11.184 -7.712 1.00 12.28 90 SER A N 1
ATOM 640 C CA . SER A 1 90 ? 26.614 -9.864 -8.188 1.00 12.22 90 SER A CA 1
ATOM 641 C C . SER A 1 90 ? 27.573 -9.167 -7.244 1.00 13.25 90 SER A C 1
ATOM 642 O O . SER A 1 90 ? 28.608 -8.665 -7.685 1.00 12.94 90 SER A O 1
ATOM 645 N N . GLY A 1 91 ? 27.210 -9.102 -5.943 1.00 12.21 91 GLY A N 1
ATOM 646 C CA . GLY A 1 91 ? 28.019 -8.376 -4.983 1.00 13.54 91 GLY A CA 1
ATOM 647 C C . GLY A 1 91 ? 29.327 -9.016 -4.632 1.00 13.74 91 GLY A C 1
ATOM 648 O O . GLY A 1 91 ? 30.252 -8.340 -4.200 1.00 13.92 91 GLY A O 1
ATOM 649 N N . LEU A 1 92 ? 29.444 -10.324 -4.852 1.00 13.92 92 LEU A N 1
ATOM 650 C CA . LEU A 1 92 ? 30.713 -11.043 -4.629 1.00 14.60 92 LEU A CA 1
ATOM 651 C C . LEU A 1 92 ? 31.540 -10.999 -5.864 1.00 14.56 92 LEU A C 1
ATOM 652 O O . LEU A 1 92 ? 32.784 -10.728 -5.804 1.00 15.38 92 LEU A O 1
ATOM 657 N N . ARG A 1 93 ? 30.929 -11.252 -7.015 1.00 13.52 93 ARG A N 1
ATOM 658 C CA . ARG A 1 93 ? 31.660 -11.163 -8.254 1.00 13.58 93 ARG A CA 1
ATOM 659 C C . ARG A 1 93 ? 32.294 -9.777 -8.572 1.00 13.25 93 ARG A C 1
ATOM 660 O O . ARG A 1 93 ? 33.333 -9.747 -9.229 1.00 13.93 93 ARG A O 1
ATOM 668 N N . THR A 1 94 ? 31.752 -8.694 -8.033 1.00 12.45 94 THR A N 1
ATOM 669 C CA . THR A 1 94 ? 32.372 -7.395 -8.298 1.00 12.54 94 THR A CA 1
ATOM 670 C C . THR A 1 94 ? 33.771 -7.395 -7.627 1.00 12.27 94 THR A C 1
ATOM 671 O O . THR A 1 94 ? 34.698 -6.687 -8.059 1.00 11.82 94 THR A O 1
ATOM 675 N N . VAL A 1 95 ? 33.890 -8.130 -6.531 1.00 12.65 95 VAL A N 1
ATOM 676 C CA . VAL A 1 95 ? 35.129 -8.108 -5.736 1.00 14.05 95 VAL A CA 1
ATOM 677 C C . VAL A 1 95 ? 36.216 -8.869 -6.457 1.00 14.01 95 VAL A C 1
ATOM 678 O O . VAL A 1 95 ? 37.395 -8.368 -6.505 1.00 13.03 95 VAL A O 1
ATOM 682 N N . SER A 1 96 ? 35.886 -10.048 -7.047 1.00 13.74 96 SER A N 1
ATOM 683 C CA . SER A 1 96 ? 36.884 -10.822 -7.808 1.00 14.78 96 SER A CA 1
ATOM 684 C C . SER A 1 96 ? 37.218 -10.124 -9.099 1.00 14.84 96 SER A C 1
ATOM 685 O O . SER A 1 96 ? 38.357 -10.136 -9.548 1.00 14.33 96 SER A O 1
ATOM 688 N N . LEU A 1 97 ? 36.232 -9.463 -9.656 1.00 14.71 97 LEU A N 1
ATOM 689 C CA . LEU A 1 97 ? 36.472 -8.551 -10.813 1.00 16.40 97 LEU A CA 1
ATOM 690 C C . LEU A 1 97 ? 37.497 -7.456 -10.507 1.00 15.05 97 LEU A C 1
ATOM 691 O O . LEU A 1 97 ? 38.436 -7.222 -11.314 1.00 16.32 97 LEU A O 1
ATOM 696 N N . ALA A 1 98 ? 37.331 -6.794 -9.373 1.00 14.68 98 ALA A N 1
ATOM 697 C CA . ALA A 1 98 ? 38.264 -5.807 -8.921 1.00 14.35 98 ALA A CA 1
ATOM 698 C C . ALA A 1 98 ? 39.638 -6.391 -8.754 1.00 14.64 98 ALA A C 1
ATOM 699 O O . ALA A 1 98 ? 40.629 -5.806 -9.227 1.00 15.89 98 ALA A O 1
ATOM 701 N N . ALA A 1 99 ? 39.730 -7.571 -8.174 1.00 15.43 99 ALA A N 1
ATOM 702 C CA . ALA A 1 99 ? 41.035 -8.176 -8.030 1.00 14.93 99 ALA A CA 1
ATOM 703 C C . ALA A 1 99 ? 41.711 -8.441 -9.420 1.00 16.36 99 ALA A C 1
ATOM 704 O O . ALA A 1 99 ? 42.908 -8.200 -9.628 1.00 15.19 99 ALA A O 1
ATOM 706 N N . GLN A 1 100 ? 40.900 -8.914 -10.371 1.00 14.68 100 GLN A N 1
ATOM 707 C CA . GLN A 1 100 ? 41.339 -9.242 -11.725 1.00 15.17 100 GLN A CA 1
ATOM 708 C C . GLN A 1 100 ? 41.870 -7.972 -12.461 1.00 15.86 100 GLN A C 1
ATOM 709 O O . GLN A 1 100 ? 42.908 -7.953 -13.107 1.00 17.13 100 GLN A O 1
ATOM 715 N N . ILE A 1 101 ? 41.149 -6.881 -12.332 1.00 14.57 101 ILE A N 1
ATOM 716 C CA . ILE A 1 101 ? 41.544 -5.586 -12.990 1.00 14.36 101 ILE A CA 1
ATOM 717 C C . ILE A 1 101 ? 42.872 -5.039 -12.371 1.00 14.60 101 ILE A C 1
ATOM 718 O O . ILE A 1 101 ? 43.740 -4.501 -13.059 1.00 16.48 101 ILE A O 1
ATOM 723 N N . ILE A 1 102 ? 42.986 -5.117 -11.070 1.00 12.79 102 ILE A N 1
ATOM 724 C CA . ILE A 1 102 ? 44.270 -4.771 -10.376 1.00 14.49 102 ILE A CA 1
ATOM 725 C C . ILE A 1 102 ? 45.415 -5.729 -10.785 1.00 16.82 102 ILE A C 1
ATOM 726 O O . ILE A 1 102 ? 46.515 -5.303 -11.176 1.00 16.04 102 ILE A O 1
ATOM 731 N N . LYS A 1 103 ? 45.146 -7.039 -10.774 1.00 18.64 103 LYS A N 1
ATOM 732 C CA . LYS A 1 103 ? 46.146 -8.019 -11.291 1.00 19.11 103 LYS A CA 1
ATOM 733 C C . LYS A 1 103 ? 46.560 -7.759 -12.717 1.00 18.87 103 LYS A C 1
ATOM 734 O O . LYS A 1 103 ? 47.732 -8.074 -13.083 1.00 19.41 103 LYS A O 1
ATOM 740 N N . ALA A 1 104 ? 45.618 -7.287 -13.548 1.00 19.24 104 ALA A N 1
ATOM 741 C CA . ALA A 1 104 ? 45.886 -6.904 -14.961 1.00 18.30 104 ALA A CA 1
ATOM 742 C C . ALA A 1 104 ? 46.725 -5.666 -15.153 1.00 21.62 104 ALA A C 1
ATOM 743 O O . ALA A 1 104 ? 47.156 -5.376 -16.286 1.00 21.24 104 ALA A O 1
ATOM 745 N N . GLY A 1 105 ? 46.922 -4.921 -14.067 1.00 21.34 105 GLY A N 1
ATOM 746 C CA . GLY A 1 105 ? 47.791 -3.761 -14.037 1.00 21.04 105 GLY A CA 1
ATOM 747 C C . GLY A 1 105 ? 47.074 -2.459 -14.275 1.00 20.69 105 GLY A C 1
ATOM 748 O O . GLY A 1 105 ? 47.700 -1.485 -14.615 1.00 22.79 105 GLY A O 1
ATOM 749 N N . ASP A 1 106 ? 45.737 -2.441 -14.201 1.00 17.15 106 ASP A N 1
ATOM 750 C CA . ASP A 1 106 ? 44.968 -1.322 -14.677 1.00 17.86 106 ASP A CA 1
ATOM 751 C C . ASP A 1 106 ? 44.389 -0.414 -13.640 1.00 18.07 106 ASP A C 1
ATOM 752 O O . ASP A 1 106 ? 43.839 0.672 -14.016 1.00 20.38 106 ASP A O 1
ATOM 757 N N . ALA A 1 107 ? 44.499 -0.811 -12.366 1.00 18.98 107 ALA A N 1
ATOM 758 C CA . ALA A 1 107 ? 44.039 -0.006 -11.275 1.00 18.29 107 ALA A CA 1
ATOM 759 C C . ALA A 1 107 ? 44.756 -0.398 -10.049 1.00 18.69 107 ALA A C 1
ATOM 760 O O . ALA A 1 107 ? 45.277 -1.493 -9.969 1.00 19.40 107 ALA A O 1
ATOM 762 N N . ASP A 1 108 ? 44.730 0.495 -9.082 1.00 18.73 108 ASP A N 1
ATOM 763 C CA . ASP A 1 108 ? 45.318 0.250 -7.733 1.00 21.23 108 ASP A CA 1
ATOM 764 C C . ASP A 1 108 ? 44.248 0.230 -6.626 1.00 19.15 108 ASP A C 1
ATOM 765 O O . ASP A 1 108 ? 44.486 -0.390 -5.611 1.00 16.90 108 ASP A O 1
ATOM 770 N N . VAL A 1 109 ? 43.119 0.954 -6.817 1.00 17.81 109 VAL A N 1
ATOM 771 C CA . VAL A 1 109 ? 42.085 1.117 -5.803 1.00 16.44 109 VAL A CA 1
ATOM 772 C C . VAL A 1 109 ? 40.705 1.054 -6.470 1.00 15.83 109 VAL A C 1
ATOM 773 O O . VAL A 1 109 ? 40.430 1.817 -7.408 1.00 15.61 109 VAL A O 1
ATOM 777 N N . ILE A 1 110 ? 39.850 0.165 -5.999 1.00 15.23 110 ILE A N 1
ATOM 778 C CA . ILE A 1 110 ? 38.524 -0.049 -6.601 1.00 14.56 110 ILE A CA 1
ATOM 779 C C . ILE A 1 110 ? 37.496 -0.200 -5.505 1.00 15.49 110 ILE A C 1
ATOM 780 O O . ILE A 1 110 ? 37.699 -0.961 -4.574 1.00 15.63 110 ILE A O 1
ATOM 785 N N . ILE A 1 111 ? 36.349 0.463 -5.714 1.00 15.87 111 ILE A N 1
ATOM 786 C CA . ILE A 1 111 ? 35.187 0.354 -4.869 1.00 15.58 111 ILE A CA 1
ATOM 787 C C . ILE A 1 111 ? 34.415 -0.801 -5.450 1.00 14.86 111 ILE A C 1
ATOM 788 O O . ILE A 1 111 ? 34.072 -0.766 -6.626 1.00 15.56 111 ILE A O 1
ATOM 793 N N . ALA A 1 112 ? 34.160 -1.818 -4.625 1.00 14.58 112 ALA A N 1
ATOM 794 C CA . ALA A 1 112 ? 33.412 -2.986 -5.074 1.00 14.89 112 ALA A CA 1
ATOM 795 C C . ALA A 1 112 ? 32.269 -3.284 -4.087 1.00 14.45 112 ALA A C 1
ATOM 796 O O . ALA A 1 112 ? 32.145 -2.671 -3.005 1.00 12.79 112 ALA A O 1
ATOM 798 N N . GLY A 1 113 ? 31.406 -4.223 -4.491 1.00 14.30 113 GLY A N 1
ATOM 799 C CA . GLY A 1 113 ? 30.295 -4.638 -3.645 1.00 13.30 113 GLY A CA 1
ATOM 800 C C . GLY A 1 113 ? 28.990 -4.673 -4.408 1.00 12.62 113 GLY A C 1
ATOM 801 O O . GLY A 1 113 ? 28.951 -4.974 -5.588 1.00 13.49 113 GLY A O 1
ATOM 802 N N . GLY A 1 114 ? 27.924 -4.358 -3.722 1.00 12.14 114 GLY A N 1
ATOM 803 C CA . GLY A 1 114 ? 26.619 -4.409 -4.328 1.00 11.79 114 GLY A CA 1
ATOM 804 C C . GLY A 1 114 ? 25.567 -3.709 -3.474 1.00 11.47 114 GLY A C 1
ATOM 805 O O . GLY A 1 114 ? 25.756 -3.415 -2.251 1.00 11.11 114 GLY A O 1
ATOM 806 N N . MET A 1 115 ? 24.386 -3.558 -4.083 1.00 12.02 115 MET A N 1
ATOM 807 C CA . MET A 1 115 ? 23.303 -2.859 -3.497 1.00 11.69 115 MET A CA 1
ATOM 808 C C . MET A 1 115 ? 21.974 -3.306 -4.051 1.00 10.52 115 MET A C 1
ATOM 809 O O . MET A 1 115 ? 21.862 -3.674 -5.211 1.00 12.32 115 MET A O 1
ATOM 814 N N . GLU A 1 116 ? 20.984 -3.287 -3.211 1.00 10.70 116 GLU A N 1
ATOM 815 C CA . GLU A 1 116 ? 19.656 -3.703 -3.592 1.00 10.94 116 GLU A CA 1
ATOM 816 C C . GLU A 1 116 ? 18.612 -3.123 -2.735 1.00 10.01 116 GLU A C 1
ATOM 817 O O . GLU A 1 116 ? 18.729 -3.052 -1.576 1.00 10.95 116 GLU A O 1
ATOM 823 N N . ASN A 1 117 ? 17.512 -2.782 -3.341 1.00 11.22 117 ASN A N 1
ATOM 824 C CA . ASN A 1 117 ? 16.301 -2.496 -2.594 1.00 11.88 117 ASN A CA 1
ATOM 825 C C . ASN A 1 117 ? 15.153 -3.209 -3.218 1.00 10.54 117 ASN A C 1
ATOM 826 O O . ASN A 1 117 ? 14.577 -2.777 -4.210 1.00 12.74 117 ASN A O 1
ATOM 831 N N . MET A 1 118 ? 14.830 -4.364 -2.670 1.00 10.72 118 MET A N 1
ATOM 832 C CA . MET A 1 118 ? 13.783 -5.159 -3.211 1.00 11.02 118 MET A CA 1
ATOM 833 C C . MET A 1 118 ? 12.425 -4.565 -2.880 1.00 10.27 118 MET A C 1
ATOM 834 O O . MET A 1 118 ? 11.518 -4.689 -3.659 1.00 11.30 118 MET A O 1
ATOM 839 N N . SER A 1 119 ? 12.275 -3.933 -1.725 1.00 11.18 119 SER A N 1
ATOM 840 C CA . SER A 1 119 ? 11.008 -3.250 -1.381 1.00 11.50 119 SER A CA 1
ATOM 841 C C . SER A 1 119 ? 10.544 -2.246 -2.466 1.00 11.72 119 SER A C 1
ATOM 842 O O . SER A 1 119 ? 9.335 -2.003 -2.648 1.00 12.33 119 SER A O 1
ATOM 845 N N . ARG A 1 120 ? 11.498 -1.671 -3.168 1.00 12.37 120 ARG A N 1
ATOM 846 C CA . ARG A 1 120 ? 11.218 -0.587 -4.117 1.00 11.75 120 ARG A CA 1
ATOM 847 C C . ARG A 1 120 ? 11.035 -1.078 -5.570 1.00 11.59 120 ARG A C 1
ATOM 848 O O . ARG A 1 120 ? 10.837 -0.240 -6.486 1.00 11.07 120 ARG A O 1
ATOM 856 N N . ALA A 1 121 ? 11.104 -2.384 -5.849 1.00 10.59 121 ALA A N 1
ATOM 857 C CA . ALA A 1 121 ? 11.002 -2.805 -7.219 1.00 10.86 121 ALA A CA 1
ATOM 858 C C . ALA A 1 121 ? 9.648 -2.450 -7.846 1.00 11.13 121 ALA A C 1
ATOM 859 O O . ALA A 1 121 ? 8.600 -2.473 -7.157 1.00 12.79 121 ALA A O 1
ATOM 861 N N . PRO A 1 122 ? 9.638 -2.099 -9.107 1.00 11.19 122 PRO A N 1
ATOM 862 C CA . PRO A 1 122 ? 8.374 -1.725 -9.774 1.00 11.25 122 PRO A CA 1
ATOM 863 C C . PRO A 1 122 ? 7.519 -2.906 -10.212 1.00 12.12 122 PRO A C 1
ATOM 864 O O . PRO A 1 122 ? 7.917 -4.070 -10.033 1.00 12.06 122 PRO A O 1
ATOM 868 N N . TYR A 1 123 ? 6.336 -2.599 -10.752 1.00 11.30 123 TYR A N 1
ATOM 869 C CA . TYR A 1 123 ? 5.607 -3.454 -11.599 1.00 11.65 123 TYR A CA 1
ATOM 870 C C . TYR A 1 123 ? 5.733 -2.993 -13.037 1.00 12.31 123 TYR A C 1
ATOM 871 O O . TYR A 1 123 ? 5.984 -1.860 -13.276 1.00 13.55 123 TYR A O 1
ATOM 880 N N . LEU A 1 124 ? 5.607 -3.937 -13.968 1.00 13.20 124 LEU A N 1
ATOM 881 C CA . LEU A 1 124 ? 5.839 -3.657 -15.384 1.00 14.18 124 LEU A CA 1
ATOM 882 C C . LEU A 1 124 ? 4.635 -4.004 -16.266 1.00 13.02 124 LEU A C 1
ATOM 883 O O . LEU A 1 124 ? 3.919 -4.976 -16.061 1.00 11.60 124 LEU A O 1
ATOM 888 N N . ALA A 1 125 ? 4.488 -3.221 -17.314 1.00 12.08 125 ALA A N 1
ATOM 889 C CA . ALA A 1 125 ? 3.579 -3.573 -18.413 1.00 13.18 125 ALA A CA 1
ATOM 890 C C . ALA A 1 125 ? 4.468 -3.746 -19.666 1.00 14.40 125 ALA A C 1
ATOM 891 O O . ALA A 1 125 ? 4.961 -2.747 -20.251 1.00 15.33 125 ALA A O 1
ATOM 893 N N . ASN A 1 126 ? 4.570 -4.984 -20.108 1.00 14.43 126 ASN A N 1
ATOM 894 C CA . ASN A 1 126 ? 5.506 -5.351 -21.199 1.00 15.43 126 ASN A CA 1
ATOM 895 C C . ASN A 1 126 ? 5.024 -4.970 -22.584 1.00 16.08 126 ASN A C 1
ATOM 896 O O . ASN A 1 126 ? 5.813 -4.963 -23.575 1.00 17.07 126 ASN A O 1
ATOM 901 N N . ASN A 1 127 ? 3.722 -4.696 -22.743 1.00 14.79 127 ASN A N 1
ATOM 902 C CA . ASN A 1 127 ? 3.258 -4.368 -24.068 1.00 15.09 127 ASN A CA 1
ATOM 903 C C . ASN A 1 127 ? 2.545 -3.015 -24.210 1.00 15.45 127 ASN A C 1
ATOM 904 O O . ASN A 1 127 ? 1.793 -2.803 -25.190 1.00 15.44 127 ASN A O 1
ATOM 909 N N . ALA A 1 128 ? 2.846 -2.088 -23.273 1.00 13.17 128 ALA A N 1
ATOM 910 C CA . ALA A 1 128 ? 2.277 -0.770 -23.274 1.00 16.31 128 ALA A CA 1
ATOM 911 C C . ALA A 1 128 ? 2.855 0.095 -24.368 1.00 15.45 128 ALA A C 1
ATOM 912 O O . ALA A 1 128 ? 2.181 1.000 -24.825 1.00 15.15 128 ALA A O 1
ATOM 914 N N . ARG A 1 129 ? 4.089 -0.167 -24.824 1.00 14.90 129 ARG A N 1
ATOM 915 C CA . ARG A 1 129 ? 4.709 0.700 -25.816 1.00 14.19 129 ARG A CA 1
ATOM 916 C C . ARG A 1 129 ? 3.962 0.592 -27.178 1.00 14.99 129 ARG A C 1
ATOM 917 O O . ARG A 1 129 ? 3.614 1.618 -27.770 1.00 15.28 129 ARG A O 1
ATOM 925 N N . TRP A 1 130 ? 3.742 -0.647 -27.642 1.00 13.77 130 TRP A N 1
ATOM 926 C CA . TRP A 1 130 ? 3.086 -0.922 -28.944 1.00 14.78 130 TRP A CA 1
ATOM 927 C C . TRP A 1 130 ? 1.611 -1.341 -28.822 1.00 16.16 130 TRP A C 1
ATOM 928 O O . TRP A 1 130 ? 0.893 -1.358 -29.815 1.00 17.15 130 TRP A O 1
ATOM 939 N N . GLY A 1 131 ? 1.159 -1.624 -27.604 1.00 15.71 131 GLY A N 1
ATOM 940 C CA . GLY A 1 131 ? -0.249 -1.835 -27.323 1.00 16.48 131 GLY A CA 1
ATOM 941 C C . GLY A 1 131 ? -0.623 -3.278 -27.070 1.00 17.48 131 GLY A C 1
ATOM 942 O O . GLY A 1 131 ? -0.046 -4.184 -27.677 1.00 18.16 131 GLY A O 1
ATOM 943 N N . TYR A 1 132 ? -1.559 -3.497 -26.155 1.00 14.92 132 TYR A N 1
ATOM 944 C CA . TYR A 1 132 ? -2.129 -4.807 -25.884 1.00 15.17 132 TYR A CA 1
ATOM 945 C C . TYR A 1 132 ? -3.161 -5.317 -26.907 1.00 17.40 132 TYR A C 1
ATOM 946 O O . TYR A 1 132 ? -3.414 -6.504 -27.000 1.00 17.65 132 TYR A O 1
ATOM 955 N N . ARG A 1 133 ? -3.774 -4.375 -27.608 1.00 16.89 133 ARG A N 1
ATOM 956 C CA . ARG A 1 133 ? -4.868 -4.585 -28.548 1.00 19.38 133 ARG A CA 1
ATOM 957 C C . ARG A 1 133 ? -6.183 -5.007 -27.903 1.00 18.58 133 ARG A C 1
ATOM 958 O O . ARG A 1 133 ? -7.176 -4.358 -28.066 1.00 19.26 133 ARG A O 1
ATOM 966 N N . MET A 1 134 ? -6.171 -6.132 -27.211 1.00 16.60 134 MET A N 1
ATOM 967 C CA . MET A 1 134 ? -7.348 -6.584 -26.499 1.00 16.29 134 MET A CA 1
ATOM 968 C C . MET A 1 134 ? -7.007 -7.677 -25.514 1.00 16.70 134 MET A C 1
ATOM 969 O O . MET A 1 134 ? -6.107 -8.451 -25.745 1.00 17.87 134 MET A O 1
ATOM 974 N N . GLY A 1 135 ? -7.786 -7.763 -24.449 1.00 16.00 135 GLY A N 1
ATOM 975 C CA . GLY A 1 135 ? -7.641 -8.850 -23.484 1.00 14.11 135 GLY A CA 1
ATOM 976 C C . GLY A 1 135 ? -6.817 -8.490 -22.268 1.00 15.15 135 GLY A C 1
ATOM 977 O O . GLY A 1 135 ? -5.917 -7.656 -22.351 1.00 13.39 135 GLY A O 1
ATOM 978 N N . ASN A 1 136 ? -7.075 -9.179 -21.152 1.00 16.41 136 ASN A N 1
ATOM 979 C CA . ASN A 1 136 ? -6.261 -8.961 -19.935 1.00 15.53 136 ASN A CA 1
ATOM 980 C C . ASN A 1 136 ? -4.848 -9.375 -20.215 1.00 16.03 136 ASN A C 1
ATOM 981 O O . ASN A 1 136 ? -4.574 -10.181 -21.114 1.00 15.72 136 ASN A O 1
ATOM 986 N N . ALA A 1 137 ? -3.938 -8.728 -19.520 1.00 14.09 137 ALA A N 1
ATOM 987 C CA . ALA A 1 137 ? -2.538 -9.049 -19.575 1.00 14.88 137 ALA A CA 1
ATOM 988 C C . ALA A 1 137 ? -1.946 -9.184 -18.211 1.00 15.75 137 ALA A C 1
ATOM 989 O O . ALA A 1 137 ? -2.671 -9.103 -17.201 1.00 16.56 137 ALA A O 1
ATOM 991 N N . LYS A 1 138 ? -0.656 -9.561 -18.171 1.00 16.32 138 LYS A N 1
ATOM 992 C CA . LYS A 1 138 ? 0.069 -9.640 -16.895 1.00 18.00 138 LYS A CA 1
ATOM 993 C C . LYS A 1 138 ? 0.593 -8.239 -16.483 1.00 15.39 138 LYS A C 1
ATOM 994 O O . LYS A 1 138 ? 1.262 -7.615 -17.210 1.00 14.84 138 LYS A O 1
ATOM 1000 N N . PHE A 1 139 ? 0.312 -7.835 -15.276 1.00 14.72 139 PHE A N 1
ATOM 1001 C CA . PHE A 1 139 ? 0.981 -6.708 -14.587 1.00 13.43 139 PHE A CA 1
ATOM 1002 C C . PHE A 1 139 ? 2.102 -7.391 -13.798 1.00 13.80 139 PHE A C 1
ATOM 1003 O O . PHE A 1 139 ? 1.895 -8.063 -12.802 1.00 14.43 139 PHE A O 1
ATOM 1011 N N . VAL A 1 140 ? 3.315 -7.212 -14.265 1.00 13.03 140 VAL A N 1
ATOM 1012 C CA . VAL A 1 140 ? 4.440 -8.051 -13.889 1.00 12.65 140 VAL A CA 1
ATOM 1013 C C . VAL A 1 140 ? 5.197 -7.496 -12.669 1.00 11.25 140 VAL A C 1
ATOM 1014 O O . VAL A 1 140 ? 5.563 -6.328 -12.598 1.00 10.79 140 VAL A O 1
ATOM 1018 N N . ASP A 1 141 ? 5.314 -8.329 -11.654 1.00 10.64 141 ASP A N 1
ATOM 1019 C CA . ASP A 1 141 ? 6.148 -8.065 -10.515 1.00 11.40 141 ASP A CA 1
ATOM 1020 C C . ASP A 1 141 ? 7.650 -8.173 -10.915 1.00 11.95 141 ASP A C 1
ATOM 1021 O O . ASP A 1 141 ? 8.162 -9.278 -11.136 1.00 11.13 141 ASP A O 1
ATOM 1026 N N . GLU A 1 142 ? 8.305 -7.008 -11.072 1.00 10.86 142 GLU A N 1
ATOM 1027 C CA . GLU A 1 142 ? 9.668 -7.025 -11.588 1.00 11.36 142 GLU A CA 1
ATOM 1028 C C . GLU A 1 142 ? 10.625 -7.690 -10.636 1.00 10.91 142 GLU A C 1
ATOM 1029 O O . GLU A 1 142 ? 11.650 -8.228 -11.084 1.00 9.53 142 GLU A O 1
ATOM 1035 N N . MET A 1 143 ? 10.366 -7.590 -9.327 1.00 10.65 143 MET A N 1
ATOM 1036 C CA . MET A 1 143 ? 11.215 -8.293 -8.366 1.00 11.08 143 MET A CA 1
ATOM 1037 C C . MET A 1 143 ? 11.275 -9.809 -8.522 1.00 10.90 143 MET A C 1
ATOM 1038 O O . MET A 1 143 ? 12.351 -10.392 -8.543 1.00 11.01 143 MET A O 1
ATOM 1043 N N . ILE A 1 144 ? 10.111 -10.389 -8.757 1.00 10.50 144 ILE A N 1
ATOM 1044 C CA . ILE A 1 144 ? 10.037 -11.790 -9.034 1.00 11.49 144 ILE A CA 1
ATOM 1045 C C . ILE A 1 144 ? 10.688 -12.149 -10.357 1.00 12.16 144 ILE A C 1
ATOM 1046 O O . ILE A 1 144 ? 11.497 -13.170 -10.425 1.00 13.31 144 ILE A O 1
ATOM 1051 N N . THR A 1 145 ? 10.310 -11.462 -11.408 1.00 10.28 145 THR A N 1
ATOM 1052 C CA . THR A 1 145 ? 10.753 -11.751 -12.790 1.00 11.74 145 THR A CA 1
ATOM 1053 C C . THR A 1 145 ? 12.281 -11.670 -12.955 1.00 11.35 145 THR A C 1
ATOM 1054 O O . THR A 1 145 ? 12.905 -12.594 -13.454 1.00 11.64 145 THR A O 1
ATOM 1058 N N . ASP A 1 146 ? 12.842 -10.567 -12.524 1.00 11.47 146 ASP A N 1
ATOM 1059 C CA . ASP A 1 146 ? 14.256 -10.296 -12.733 1.00 11.09 146 ASP A CA 1
ATOM 1060 C C . ASP A 1 146 ? 15.142 -10.857 -11.627 1.00 11.62 146 ASP A C 1
ATOM 1061 O O . ASP A 1 146 ? 16.376 -10.993 -11.771 1.00 11.62 146 ASP A O 1
ATOM 1066 N N . GLY A 1 147 ? 14.552 -11.085 -10.441 1.00 11.70 147 GLY A N 1
ATOM 1067 C CA . GLY A 1 147 ? 15.331 -11.584 -9.331 1.00 12.61 147 GLY A CA 1
ATOM 1068 C C . GLY A 1 147 ? 15.217 -13.019 -8.859 1.00 12.17 147 GLY A C 1
ATOM 1069 O O . GLY A 1 147 ? 16.191 -13.584 -8.372 1.00 11.03 147 GLY A O 1
ATOM 1070 N N . LEU A 1 148 ? 14.013 -13.583 -9.013 1.00 12.55 148 LEU A N 1
ATOM 1071 C CA . LEU A 1 148 ? 13.619 -14.806 -8.238 1.00 11.82 148 LEU A CA 1
ATOM 1072 C C . LEU A 1 148 ? 13.033 -15.900 -9.091 1.00 12.61 148 LEU A C 1
ATOM 1073 O O . LEU A 1 148 ? 12.575 -16.904 -8.511 1.00 14.74 148 LEU A O 1
ATOM 1078 N N . TRP A 1 149 ? 12.988 -15.707 -10.401 1.00 14.03 149 TRP A N 1
ATOM 1079 C CA . TRP A 1 149 ? 12.341 -16.679 -11.283 1.00 14.83 149 TRP A CA 1
ATOM 1080 C C . TRP A 1 149 ? 13.367 -17.265 -12.204 1.00 15.80 149 TRP A C 1
ATOM 1081 O O . TRP A 1 149 ? 14.140 -16.576 -12.795 1.00 16.32 149 TRP A O 1
ATOM 1092 N N . ASP A 1 150 ? 13.354 -18.570 -12.332 1.00 14.49 150 ASP A N 1
ATOM 1093 C CA . ASP A 1 150 ? 14.256 -19.216 -13.287 1.00 15.77 150 ASP A CA 1
ATOM 1094 C C . ASP A 1 150 ? 13.743 -19.009 -14.717 1.00 16.70 150 ASP A C 1
ATOM 1095 O O . ASP A 1 150 ? 12.572 -19.316 -15.046 1.00 16.81 150 ASP A O 1
ATOM 1100 N N . ALA A 1 151 ? 14.612 -18.384 -15.516 1.00 15.61 151 ALA A N 1
ATOM 1101 C CA . ALA A 1 151 ? 14.318 -18.111 -16.925 1.00 16.23 151 ALA A CA 1
ATOM 1102 C C . ALA A 1 151 ? 14.130 -19.323 -17.825 1.00 19.26 151 ALA A C 1
ATOM 1103 O O . ALA A 1 151 ? 13.529 -19.203 -18.881 1.00 25.64 151 ALA A O 1
ATOM 1105 N N . PHE A 1 152 ? 14.624 -20.479 -17.425 1.00 16.69 152 PHE A N 1
ATOM 1106 C CA . PHE A 1 152 ? 14.662 -21.681 -18.275 1.00 17.80 152 PHE A CA 1
ATOM 1107 C C . PHE A 1 152 ? 13.617 -22.769 -17.963 1.00 20.48 152 PHE A C 1
ATOM 1108 O O . PHE A 1 152 ? 13.064 -23.436 -18.894 1.00 21.80 152 PHE A O 1
ATOM 1116 N N . ASN A 1 153 ? 13.323 -22.921 -16.684 1.00 19.62 153 ASN A N 1
ATOM 1117 C CA . ASN A 1 153 ? 12.354 -23.882 -16.180 1.00 18.85 153 ASN A CA 1
ATOM 1118 C C . ASN A 1 153 ? 11.014 -23.289 -15.753 1.00 19.79 153 ASN A C 1
ATOM 1119 O O . ASN A 1 153 ? 10.130 -24.022 -15.295 1.00 19.64 153 ASN A O 1
ATOM 1124 N N . ASP A 1 154 ? 10.874 -21.961 -15.802 1.00 17.87 154 ASP A N 1
ATOM 1125 C CA . ASP A 1 154 ? 9.624 -21.268 -15.523 1.00 20.37 154 ASP A CA 1
ATOM 1126 C C . ASP A 1 154 ? 9.048 -21.622 -14.129 1.00 20.78 154 ASP A C 1
ATOM 1127 O O . ASP A 1 154 ? 7.856 -21.951 -13.974 1.00 20.14 154 ASP A O 1
ATOM 1132 N N . TYR A 1 155 ? 9.908 -21.588 -13.114 1.00 18.51 155 TYR A N 1
ATOM 1133 C CA . TYR A 1 155 ? 9.460 -21.641 -11.748 1.00 17.05 155 TYR A CA 1
ATOM 1134 C C . TYR A 1 155 ? 10.341 -20.824 -10.778 1.00 16.98 155 TYR A C 1
ATOM 1135 O O . TYR A 1 155 ? 11.397 -20.383 -11.175 1.00 16.82 155 TYR A O 1
ATOM 1144 N N . HIS A 1 156 ? 9.899 -20.675 -9.521 1.00 16.29 156 HIS A N 1
ATOM 1145 C CA . HIS A 1 156 ? 10.572 -19.806 -8.562 1.00 16.48 156 HIS A CA 1
ATOM 1146 C C . HIS A 1 156 ? 11.855 -20.474 -8.118 1.00 16.14 156 HIS A C 1
ATOM 1147 O O . HIS A 1 156 ? 11.980 -21.755 -8.177 1.00 16.20 156 HIS A O 1
ATOM 1154 N N . MET A 1 157 ? 12.773 -19.652 -7.607 1.00 14.42 157 MET A N 1
ATOM 1155 C CA . MET A 1 157 ? 13.972 -20.192 -6.970 1.00 14.06 157 MET A CA 1
ATOM 1156 C C . MET A 1 157 ? 13.589 -21.192 -5.893 1.00 12.50 157 MET A C 1
ATOM 1157 O O . MET A 1 157 ? 14.346 -22.096 -5.589 1.00 14.43 157 MET A O 1
ATOM 1162 N N . GLY A 1 158 ? 12.448 -20.993 -5.248 1.00 12.53 158 GLY A N 1
ATOM 1163 C CA . GLY A 1 158 ? 12.000 -21.875 -4.201 1.00 13.29 158 GLY A CA 1
ATOM 1164 C C . GLY A 1 158 ? 11.810 -23.302 -4.655 1.00 13.11 158 GLY A C 1
ATOM 1165 O O . GLY A 1 158 ? 12.089 -24.246 -3.858 1.00 14.83 158 GLY A O 1
ATOM 1166 N N . ILE A 1 159 ? 11.411 -23.489 -5.930 1.00 12.06 159 ILE A N 1
ATOM 1167 C CA . ILE A 1 159 ? 11.276 -24.848 -6.516 1.00 14.62 159 ILE A CA 1
ATOM 1168 C C . ILE A 1 159 ? 12.679 -25.451 -6.714 1.00 14.61 159 ILE A C 1
ATOM 1169 O O . ILE A 1 159 ? 12.851 -26.641 -6.534 1.00 18.21 159 ILE A O 1
ATOM 1174 N N . THR A 1 160 ? 13.681 -24.646 -7.048 1.00 16.95 160 THR A N 1
ATOM 1175 C CA . THR A 1 160 ? 15.034 -25.161 -7.187 1.00 15.73 160 THR A CA 1
ATOM 1176 C C . THR A 1 160 ? 15.458 -25.675 -5.811 1.00 17.59 160 THR A C 1
ATOM 1177 O O . THR A 1 160 ? 16.182 -26.659 -5.712 1.00 20.59 160 THR A O 1
ATOM 1181 N N . ALA A 1 161 ? 15.033 -25.019 -4.742 1.00 15.08 161 ALA A N 1
ATOM 1182 C CA . ALA A 1 161 ? 15.378 -25.489 -3.406 1.00 14.81 161 ALA A CA 1
ATOM 1183 C C . ALA A 1 161 ? 14.674 -26.811 -3.073 1.00 14.88 161 ALA A C 1
ATOM 1184 O O . ALA A 1 161 ? 15.221 -27.740 -2.486 1.00 16.33 161 ALA A O 1
ATOM 1186 N N . GLU A 1 162 ? 13.416 -26.897 -3.439 1.00 15.04 162 GLU A N 1
ATOM 1187 C CA . GLU A 1 162 ? 12.720 -28.164 -3.296 1.00 14.04 162 GLU A CA 1
ATOM 1188 C C . GLU A 1 162 ? 13.393 -29.277 -4.134 1.00 15.99 162 GLU A C 1
ATOM 1189 O O . GLU A 1 162 ? 13.497 -30.418 -3.659 1.00 15.67 162 GLU A O 1
ATOM 1195 N N . ASN A 1 163 ? 13.836 -28.986 -5.355 1.00 16.13 163 ASN A N 1
ATOM 1196 C CA . ASN A 1 163 ? 14.557 -29.996 -6.169 1.00 17.85 163 ASN A CA 1
ATOM 1197 C C . ASN A 1 163 ? 15.725 -30.508 -5.369 1.00 20.63 163 ASN A C 1
ATOM 1198 O O . ASN A 1 163 ? 15.994 -31.739 -5.307 1.00 19.30 163 ASN A O 1
ATOM 1203 N N . ILE A 1 164 ? 16.437 -29.593 -4.708 1.00 16.89 164 ILE A N 1
ATOM 1204 C CA . ILE A 1 164 ? 17.607 -30.064 -3.935 1.00 17.17 164 ILE A CA 1
ATOM 1205 C C . ILE A 1 164 ? 17.177 -30.836 -2.667 1.00 17.32 164 ILE A C 1
ATOM 1206 O O . ILE A 1 164 ? 17.772 -31.877 -2.341 1.00 18.20 164 ILE A O 1
ATOM 1211 N N . ALA A 1 165 ? 16.180 -30.351 -1.931 1.00 16.77 165 ALA A N 1
ATOM 1212 C CA . ALA A 1 165 ? 15.681 -31.128 -0.769 1.00 18.11 165 ALA A CA 1
ATOM 1213 C C . ALA A 1 165 ? 15.321 -32.576 -1.204 1.00 20.16 165 ALA A C 1
ATOM 1214 O O . ALA A 1 165 ? 15.711 -33.533 -0.515 1.00 19.18 165 ALA A O 1
ATOM 1216 N N . GLU A 1 166 ? 14.647 -32.716 -2.351 1.00 21.05 166 GLU A N 1
ATOM 1217 C CA . GLU A 1 166 ? 14.252 -34.030 -2.893 1.00 23.57 166 GLU A CA 1
ATOM 1218 C C . GLU A 1 166 ? 15.432 -34.893 -3.301 1.00 24.07 166 GLU A C 1
ATOM 1219 O O . GLU A 1 166 ? 15.503 -36.056 -2.909 1.00 24.14 166 GLU A O 1
ATOM 1225 N N . ARG A 1 167 ? 16.370 -34.351 -4.076 1.00 21.71 167 ARG A N 1
ATOM 1226 C CA . ARG A 1 167 ? 17.445 -35.162 -4.632 1.00 23.57 167 ARG A CA 1
ATOM 1227 C C . ARG A 1 167 ? 18.524 -35.527 -3.611 1.00 25.26 167 ARG A C 1
ATOM 1228 O O . ARG A 1 167 ? 19.117 -36.603 -3.696 1.00 25.52 167 ARG A O 1
ATOM 1236 N N . TRP A 1 168 ? 18.750 -34.645 -2.653 1.00 21.72 168 TRP A N 1
ATOM 1237 C CA . TRP A 1 168 ? 19.692 -34.877 -1.564 1.00 22.02 168 TRP A CA 1
ATOM 1238 C C . TRP A 1 168 ? 19.052 -35.501 -0.294 1.00 22.81 168 TRP A C 1
ATOM 1239 O O . TRP A 1 168 ? 19.746 -35.757 0.674 1.00 23.39 168 TRP A O 1
ATOM 1250 N N . ASN A 1 169 ? 17.736 -35.698 -0.301 1.00 20.01 169 ASN A N 1
ATOM 1251 C CA . ASN A 1 169 ? 17.019 -36.205 0.837 1.00 21.69 169 ASN A CA 1
ATOM 1252 C C . ASN A 1 169 ? 17.284 -35.435 2.104 1.00 22.06 169 ASN A C 1
ATOM 1253 O O . ASN A 1 169 ? 17.551 -35.990 3.210 1.00 24.73 169 ASN A O 1
ATOM 1258 N N . ILE A 1 170 ? 17.033 -34.128 1.996 1.00 20.31 170 ILE A N 1
ATOM 1259 C CA . ILE A 1 170 ? 17.081 -33.233 3.124 1.00 20.16 170 ILE A CA 1
ATOM 1260 C C . ILE A 1 170 ? 15.657 -32.920 3.657 1.00 19.08 170 ILE A C 1
ATOM 1261 O O . ILE A 1 170 ? 14.841 -32.202 3.032 1.00 20.19 170 ILE A O 1
ATOM 1266 N N . SER A 1 171 ? 15.400 -33.392 4.864 1.00 20.71 171 SER A N 1
ATOM 1267 C CA . SER A 1 171 ? 14.069 -33.300 5.463 1.00 19.44 171 SER A CA 1
ATOM 1268 C C . SER A 1 171 ? 13.631 -31.905 5.946 1.00 18.16 171 SER A C 1
ATOM 1269 O O . SER A 1 171 ? 14.423 -30.984 6.138 1.00 18.03 171 SER A O 1
ATOM 1272 N N . ARG A 1 172 ? 12.317 -31.748 6.109 1.00 16.72 172 ARG A N 1
ATOM 1273 C CA . ARG A 1 172 ? 11.743 -30.505 6.672 1.00 18.49 172 ARG A CA 1
ATOM 1274 C C . ARG A 1 172 ? 12.362 -30.211 8.062 1.00 19.11 172 ARG A C 1
ATOM 1275 O O . ARG A 1 172 ? 12.755 -29.096 8.382 1.00 19.99 172 ARG A O 1
ATOM 1283 N N . GLU A 1 173 ? 12.498 -31.267 8.859 1.00 19.89 173 GLU A N 1
ATOM 1284 C CA . GLU A 1 173 ? 13.107 -31.161 10.174 1.00 20.59 173 GLU A CA 1
ATOM 1285 C C . GLU A 1 173 ? 14.549 -30.676 10.107 1.00 18.10 173 GLU A C 1
ATOM 1286 O O . GLU A 1 173 ? 14.928 -29.874 10.943 1.00 20.52 173 GLU A O 1
ATOM 1292 N N . GLU A 1 174 ? 15.340 -31.181 9.158 1.00 20.85 174 GLU A N 1
ATOM 1293 C CA . GLU A 1 174 ? 16.752 -30.800 9.013 1.00 20.00 174 GLU A CA 1
ATOM 1294 C C . GLU A 1 174 ? 16.839 -29.322 8.673 1.00 19.27 174 GLU A C 1
ATOM 1295 O O . GLU A 1 174 ? 17.657 -28.572 9.230 1.00 19.47 174 GLU A O 1
ATOM 1301 N N . GLN A 1 175 ? 15.940 -28.931 7.792 1.00 18.15 175 GLN A N 1
ATOM 1302 C CA . GLN A 1 175 ? 15.864 -27.533 7.327 1.00 16.17 175 GLN A CA 1
ATOM 1303 C C . GLN A 1 175 ? 15.441 -26.590 8.432 1.00 17.99 175 GLN A C 1
ATOM 1304 O O . GLN A 1 175 ? 16.084 -25.560 8.621 1.00 18.33 175 GLN A O 1
ATOM 1310 N N . ASP A 1 176 ? 14.444 -26.977 9.232 1.00 18.38 176 ASP A N 1
ATOM 1311 C CA . ASP A 1 176 ? 14.005 -26.158 10.376 1.00 20.40 176 ASP A CA 1
ATOM 1312 C C . ASP A 1 176 ? 15.018 -26.035 11.496 1.00 18.93 176 ASP A C 1
ATOM 1313 O O . ASP A 1 176 ? 15.193 -24.961 12.061 1.00 19.68 176 ASP A O 1
ATOM 1318 N N . GLU A 1 177 ? 15.728 -27.114 11.751 1.00 20.29 177 GLU A N 1
ATOM 1319 C CA . GLU A 1 177 ? 16.803 -27.153 12.771 1.00 22.36 177 GLU A CA 1
ATOM 1320 C C . GLU A 1 177 ? 17.991 -26.279 12.366 1.00 19.83 177 GLU A C 1
ATOM 1321 O O . GLU A 1 177 ? 18.555 -25.511 13.209 1.00 19.51 177 GLU A O 1
ATOM 1327 N N . PHE A 1 178 ? 18.278 -26.274 11.062 1.00 18.23 178 PHE A N 1
ATOM 1328 C CA . PHE A 1 178 ? 19.301 -25.377 10.503 1.00 16.42 178 PHE A CA 1
ATOM 1329 C C . PHE A 1 178 ? 18.870 -23.906 10.596 1.00 15.86 178 PHE A C 1
ATOM 1330 O O . PHE A 1 178 ? 19.646 -23.022 11.002 1.00 16.29 178 PHE A O 1
ATOM 1338 N N . ALA A 1 179 ? 17.617 -23.653 10.231 1.00 14.81 179 ALA A N 1
ATOM 1339 C CA . ALA A 1 179 ? 17.054 -22.335 10.339 1.00 15.42 179 ALA A CA 1
ATOM 1340 C C . ALA A 1 179 ? 17.055 -21.850 11.781 1.00 14.92 179 ALA A C 1
ATOM 1341 O O . ALA A 1 179 ? 17.365 -20.657 12.088 1.00 13.39 179 ALA A O 1
ATOM 1343 N N . LEU A 1 180 ? 16.708 -22.741 12.707 1.00 15.34 180 LEU A N 1
ATOM 1344 C CA . LEU A 1 180 ? 16.677 -22.312 14.133 1.00 17.40 180 LEU A CA 1
ATOM 1345 C C . LEU A 1 180 ? 18.083 -21.893 14.628 1.00 18.23 180 LEU A C 1
ATOM 1346 O O . LEU A 1 180 ? 18.204 -20.859 15.254 1.00 18.97 180 LEU A O 1
ATOM 1351 N N . ALA A 1 181 ? 19.088 -22.723 14.378 1.00 16.45 181 ALA A N 1
ATOM 1352 C CA . ALA A 1 181 ? 20.459 -22.409 14.734 1.00 17.21 181 ALA A CA 1
ATOM 1353 C C . ALA A 1 181 ? 20.916 -21.054 14.109 1.00 16.81 181 ALA A C 1
ATOM 1354 O O . ALA A 1 181 ? 21.601 -20.300 14.742 1.00 18.94 181 ALA A O 1
ATOM 1356 N N . SER A 1 182 ? 20.527 -20.764 12.866 1.00 16.96 182 SER A N 1
ATOM 1357 C CA . SER A 1 182 ? 20.892 -19.474 12.226 1.00 16.47 182 SER A CA 1
ATOM 1358 C C . SER A 1 182 ? 20.258 -18.319 13.021 1.00 17.61 182 SER A C 1
ATOM 1359 O O . SER A 1 182 ? 20.889 -17.294 13.309 1.00 16.40 182 SER A O 1
ATOM 1362 N N . GLN A 1 183 ? 18.996 -18.514 13.382 1.00 15.27 183 GLN A N 1
ATOM 1363 C CA . GLN A 1 183 ? 18.245 -17.497 14.176 1.00 15.44 183 GLN A CA 1
ATOM 1364 C C . GLN A 1 183 ? 18.965 -17.321 15.546 1.00 16.16 183 GLN A C 1
ATOM 1365 O O . GLN A 1 183 ? 19.161 -16.193 16.046 1.00 14.33 183 GLN A O 1
ATOM 1371 N N . LYS A 1 184 ? 19.366 -18.435 16.133 1.00 15.18 184 LYS A N 1
ATOM 1372 C CA . LYS A 1 184 ? 19.987 -18.402 17.483 1.00 18.69 184 LYS A CA 1
ATOM 1373 C C . LYS A 1 184 ? 21.339 -17.671 17.419 1.00 17.57 184 LYS A C 1
ATOM 1374 O O . LYS A 1 184 ? 21.594 -16.757 18.218 1.00 16.58 184 LYS A O 1
ATOM 1380 N N . LYS A 1 185 ? 22.092 -17.943 16.361 1.00 15.02 185 LYS A N 1
ATOM 1381 C CA . LYS A 1 185 ? 23.393 -17.376 16.243 1.00 15.37 185 LYS A CA 1
ATOM 1382 C C . LYS A 1 185 ? 23.269 -15.884 15.942 1.00 14.54 185 LYS A C 1
ATOM 1383 O O . LYS A 1 185 ? 24.064 -15.124 16.424 1.00 17.49 185 LYS A O 1
ATOM 1389 N N . ALA A 1 186 ? 22.266 -15.513 15.117 1.00 14.82 186 ALA A N 1
ATOM 1390 C CA . ALA A 1 186 ? 22.040 -14.121 14.748 1.00 14.99 186 ALA A CA 1
ATOM 1391 C C . ALA A 1 186 ? 21.663 -13.266 15.951 1.00 15.82 186 ALA A C 1
ATOM 1392 O O . ALA A 1 186 ? 22.162 -12.152 16.113 1.00 15.39 186 ALA A O 1
ATOM 1394 N N . GLU A 1 187 ? 20.795 -13.812 16.833 1.00 15.87 187 GLU A N 1
ATOM 1395 C CA . GLU A 1 187 ? 20.363 -13.085 18.002 1.00 17.97 187 GLU A CA 1
ATOM 1396 C C . GLU A 1 187 ? 21.548 -12.797 18.899 1.00 17.62 187 GLU A C 1
ATOM 1397 O O . GLU A 1 187 ? 21.710 -11.692 19.397 1.00 19.16 187 GLU A O 1
ATOM 1403 N N . GLU A 1 188 ? 22.321 -13.838 19.132 1.00 18.50 188 GLU A N 1
ATOM 1404 C CA . GLU A 1 188 ? 23.475 -13.746 20.016 1.00 21.87 188 GLU A CA 1
ATOM 1405 C C . GLU A 1 188 ? 24.497 -12.767 19.464 1.00 20.19 188 GLU A C 1
ATOM 1406 O O . GLU A 1 188 ? 25.084 -11.952 20.207 1.00 20.64 188 GLU A O 1
ATOM 1412 N N . ALA A 1 189 ? 24.721 -12.819 18.138 1.00 19.79 189 ALA A N 1
ATOM 1413 C CA . ALA A 1 189 ? 25.662 -11.878 17.493 1.00 18.09 189 ALA A CA 1
ATOM 1414 C C . ALA A 1 189 ? 25.232 -10.391 17.554 1.00 17.12 189 ALA A C 1
ATOM 1415 O O . ALA A 1 189 ? 26.050 -9.490 17.856 1.00 16.64 189 ALA A O 1
ATOM 1417 N N . ILE A 1 190 ? 23.967 -10.105 17.249 1.00 16.53 190 ILE A N 1
ATOM 1418 C CA . ILE A 1 190 ? 23.490 -8.757 17.350 1.00 16.95 190 ILE A CA 1
ATOM 1419 C C . ILE A 1 190 ? 23.664 -8.242 18.793 1.00 16.55 190 ILE A C 1
ATOM 1420 O O . ILE A 1 190 ? 24.243 -7.228 18.997 1.00 17.76 190 ILE A O 1
ATOM 1425 N N . LYS A 1 191 ? 23.201 -9.023 19.763 1.00 17.48 191 LYS A N 1
ATOM 1426 C CA . LYS A 1 191 ? 23.169 -8.614 21.176 1.00 18.52 191 LYS A CA 1
ATOM 1427 C C . LYS A 1 191 ? 24.570 -8.410 21.785 1.00 18.15 191 LYS A C 1
ATOM 1428 O O . LYS A 1 191 ? 24.730 -7.638 22.694 1.00 23.36 191 LYS A O 1
ATOM 1434 N N . SER A 1 192 ? 25.551 -9.134 21.278 1.00 18.47 192 SER A N 1
ATOM 1435 C CA . SER A 1 192 ? 26.922 -9.086 21.715 1.00 18.50 192 SER A CA 1
ATOM 1436 C C . SER A 1 192 ? 27.764 -8.194 20.810 1.00 17.79 192 SER A C 1
ATOM 1437 O O . SER A 1 192 ? 28.998 -8.189 20.907 1.00 18.23 192 SER A O 1
ATOM 1440 N N . GLY A 1 193 ? 27.134 -7.403 19.950 1.00 18.04 193 GLY A N 1
ATOM 1441 C CA . GLY A 1 193 ? 27.854 -6.421 19.175 1.00 19.13 193 GLY A CA 1
ATOM 1442 C C . GLY A 1 193 ? 28.722 -6.823 17.992 1.00 18.28 193 GLY A C 1
ATOM 1443 O O . GLY A 1 193 ? 29.514 -6.000 17.506 1.00 17.08 193 GLY A O 1
ATOM 1444 N N . GLN A 1 194 ? 28.533 -8.031 17.502 1.00 18.11 194 GLN A N 1
ATOM 1445 C C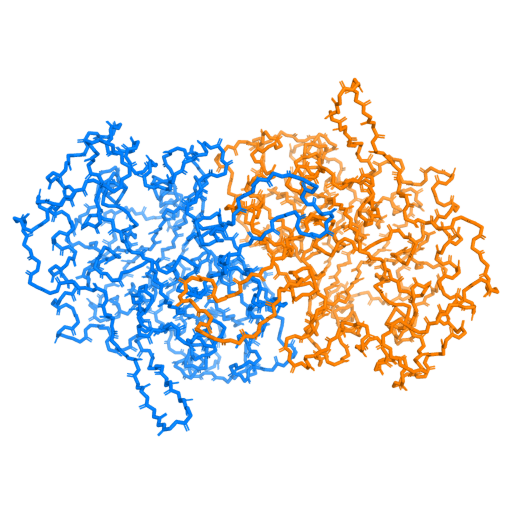A . GLN A 1 194 ? 29.403 -8.545 16.467 1.00 15.96 194 GLN A CA 1
ATOM 1446 C C . GLN A 1 194 ? 29.298 -7.732 15.186 1.00 17.46 194 GLN A C 1
ATOM 1447 O O . GLN A 1 194 ? 30.270 -7.700 14.424 1.00 17.66 194 GLN A O 1
ATOM 1453 N N . PHE A 1 195 ? 28.161 -7.085 14.961 1.00 16.14 195 PHE A N 1
ATOM 1454 C CA . PHE A 1 195 ? 27.961 -6.381 13.685 1.00 17.85 195 PHE A CA 1
ATOM 1455 C C . PHE A 1 195 ? 28.156 -4.880 13.807 1.00 20.92 195 PHE A C 1
ATOM 1456 O O . PHE A 1 195 ? 27.992 -4.139 12.828 1.00 20.24 195 PHE A O 1
ATOM 1464 N N . LYS A 1 196 ? 28.479 -4.402 15.005 1.00 22.24 196 LYS A N 1
ATOM 1465 C CA . LYS A 1 196 ? 28.554 -2.961 15.227 1.00 25.58 196 LYS A CA 1
ATOM 1466 C C . LYS A 1 196 ? 29.659 -2.291 14.412 1.00 23.53 196 LYS A C 1
ATOM 1467 O O . LYS A 1 196 ? 29.487 -1.188 13.863 1.00 26.47 196 LYS A O 1
ATOM 1473 N N . ASP A 1 197 ? 30.793 -2.946 14.276 1.00 23.76 197 ASP A N 1
ATOM 1474 C CA . ASP A 1 197 ? 31.855 -2.381 13.473 1.00 22.18 197 ASP A CA 1
ATOM 1475 C C . ASP A 1 197 ? 31.470 -2.225 11.985 1.00 22.77 197 ASP A C 1
ATOM 1476 O O . ASP A 1 197 ? 31.804 -1.225 11.344 1.00 25.39 197 ASP A O 1
ATOM 1481 N N . GLU A 1 198 ? 30.831 -3.249 11.431 1.00 18.80 198 GLU A N 1
ATOM 1482 C CA . GLU A 1 198 ? 30.659 -3.334 9.960 1.00 18.25 198 GLU A CA 1
ATOM 1483 C C . GLU A 1 198 ? 29.474 -2.488 9.461 1.00 16.24 198 GLU A C 1
ATOM 1484 O O . GLU A 1 198 ? 29.497 -2.047 8.322 1.00 16.04 198 GLU A O 1
ATOM 1490 N N . ILE A 1 199 ? 28.529 -2.184 10.325 1.00 15.88 199 ILE A N 1
ATOM 1491 C CA . ILE A 1 199 ? 27.287 -1.502 9.897 1.00 16.38 199 ILE A CA 1
ATOM 1492 C C . ILE A 1 199 ? 27.455 0.009 9.943 1.00 17.29 199 ILE A C 1
ATOM 1493 O O . ILE A 1 199 ? 27.813 0.593 11.033 1.00 18.52 199 ILE A O 1
ATOM 1498 N N . VAL A 1 200 ? 27.262 0.671 8.796 1.00 16.88 200 VAL A N 1
ATOM 1499 C CA . VAL A 1 200 ? 27.154 2.126 8.777 1.00 16.42 200 VAL A CA 1
ATOM 1500 C C . VAL A 1 200 ? 25.674 2.530 8.901 1.00 15.78 200 VAL A C 1
ATOM 1501 O O . VAL A 1 200 ? 24.831 1.973 8.225 1.00 16.86 200 VAL A O 1
ATOM 1505 N N . PRO A 1 201 ? 25.354 3.578 9.692 1.00 16.95 201 PRO A N 1
ATOM 1506 C CA . PRO A 1 201 ? 23.966 3.978 9.838 1.00 16.50 201 PRO A CA 1
ATOM 1507 C C . PRO A 1 201 ? 23.444 4.632 8.596 1.00 16.07 201 PRO A C 1
ATOM 1508 O O . PRO A 1 201 ? 24.204 5.254 7.871 1.00 15.09 201 PRO A O 1
ATOM 1512 N N . VAL A 1 202 ? 22.161 4.468 8.368 1.00 17.01 202 VAL A N 1
ATOM 1513 C CA . VAL A 1 202 ? 21.438 5.135 7.317 1.00 17.53 202 VAL A CA 1
ATOM 1514 C C . VAL A 1 202 ? 20.531 6.215 7.923 1.00 18.75 202 VAL A C 1
ATOM 1515 O O . VAL A 1 202 ? 19.703 5.899 8.749 1.00 18.75 202 VAL A O 1
ATOM 1519 N N . VAL A 1 203 ? 20.674 7.479 7.506 1.00 20.28 203 VAL A N 1
ATOM 1520 C CA . VAL A 1 203 ? 19.832 8.522 8.053 1.00 22.57 203 VAL A CA 1
ATOM 1521 C C . VAL A 1 203 ? 18.725 8.815 7.039 1.00 23.57 203 VAL A C 1
ATOM 1522 O O . VAL A 1 203 ? 19.001 9.181 5.873 1.00 23.91 203 VAL A O 1
ATOM 1526 N N . ILE A 1 204 ? 17.487 8.626 7.490 1.00 24.27 204 ILE A N 1
ATOM 1527 C CA . ILE A 1 204 ? 16.290 8.922 6.720 1.00 27.02 204 ILE A CA 1
ATOM 1528 C C . ILE A 1 204 ? 15.745 10.250 7.190 1.00 28.75 204 ILE A C 1
ATOM 1529 O O . ILE A 1 204 ? 15.352 10.411 8.323 1.00 27.92 204 ILE A O 1
ATOM 1534 N N . LYS A 1 205 ? 15.771 11.208 6.282 1.00 34.81 205 LYS A N 1
ATOM 1535 C CA . LYS A 1 205 ? 15.473 12.589 6.589 1.00 35.96 205 LYS A CA 1
ATOM 1536 C C . LYS A 1 205 ? 14.297 12.988 5.730 1.00 40.82 205 LYS A C 1
ATOM 1537 O O . LYS A 1 205 ? 14.478 13.395 4.570 1.00 35.87 205 LYS A O 1
ATOM 1543 N N . GLY A 1 206 ? 13.097 12.783 6.276 1.00 41.24 206 GLY A N 1
ATOM 1544 C CA . GLY A 1 206 ? 11.877 13.159 5.597 1.00 46.21 206 GLY A CA 1
ATOM 1545 C C . GLY A 1 206 ? 11.466 14.610 5.788 1.00 50.05 206 GLY A C 1
ATOM 1546 O O . GLY A 1 206 ? 12.244 15.493 6.231 1.00 42.76 206 GLY A O 1
ATOM 1547 N N . ARG A 1 207 ? 10.209 14.861 5.452 1.00 50.89 207 ARG A N 1
ATOM 1548 C CA . ARG A 1 207 ? 9.699 16.216 5.484 1.00 50.62 207 ARG A CA 1
ATOM 1549 C C . ARG A 1 207 ? 9.806 16.862 6.881 1.00 47.65 207 ARG A C 1
ATOM 1550 O O . ARG A 1 207 ? 9.998 18.080 6.949 1.00 42.13 207 ARG A O 1
ATOM 1558 N N . LYS A 1 208 ? 9.751 16.062 7.967 1.00 47.56 208 LYS A N 1
ATOM 1559 C CA . LYS A 1 208 ? 9.582 16.614 9.340 1.00 51.17 208 LYS A CA 1
ATOM 1560 C C . LYS A 1 208 ? 10.557 16.179 10.437 1.00 51.20 208 LYS A C 1
ATOM 1561 O O . LYS A 1 208 ? 10.423 16.596 11.571 1.00 48.82 208 LYS A O 1
ATOM 1567 N N . GLY A 1 209 ? 11.539 15.361 10.129 1.00 52.32 209 GLY A N 1
ATOM 1568 C CA . GLY A 1 209 ? 12.465 14.912 11.174 1.00 48.99 209 GLY A CA 1
ATOM 1569 C C . GLY A 1 209 ? 13.373 13.868 10.586 1.00 46.25 209 GLY A C 1
ATOM 1570 O O . GLY A 1 209 ? 13.416 13.722 9.361 1.00 43.49 209 GLY A O 1
ATOM 1571 N N . GLU A 1 210 ? 14.072 13.117 11.441 1.00 46.46 210 GLU A N 1
ATOM 1572 C CA . GLU A 1 210 ? 14.944 12.029 10.956 1.00 41.24 210 GLU A CA 1
ATOM 1573 C C . GLU A 1 210 ? 14.826 10.730 11.765 1.00 39.88 210 GLU A C 1
ATOM 1574 O O . GLU A 1 210 ? 14.333 10.711 12.882 1.00 33.85 210 GLU A O 1
ATOM 1580 N N . THR A 1 211 ? 15.317 9.647 11.161 1.00 35.05 211 THR A N 1
ATOM 1581 C CA . THR A 1 211 ? 15.170 8.261 11.647 1.00 28.49 211 THR A CA 1
ATOM 1582 C C . THR A 1 211 ? 16.507 7.649 11.267 1.00 24.96 211 THR A C 1
ATOM 1583 O O . THR A 1 211 ? 16.840 7.584 10.086 1.00 25.39 211 THR A O 1
ATOM 1587 N N . VAL A 1 212 ? 17.219 7.132 12.219 1.00 22.21 212 VAL A N 1
ATOM 1588 C CA . VAL A 1 212 ? 18.471 6.432 11.981 1.00 22.64 212 VAL A CA 1
ATOM 1589 C C . VAL A 1 212 ? 18.130 4.937 11.906 1.00 20.89 212 VAL A C 1
ATOM 1590 O O . VAL A 1 212 ? 17.409 4.386 12.772 1.00 22.96 212 VAL A O 1
ATOM 1594 N N . VAL A 1 213 ? 18.634 4.291 10.872 1.00 18.91 213 VAL A N 1
ATOM 1595 C CA . VAL A 1 213 ? 18.555 2.850 10.787 1.00 16.85 213 VAL A CA 1
ATOM 1596 C C . VAL A 1 213 ? 19.946 2.254 10.804 1.00 18.72 213 VAL A C 1
ATOM 1597 O O . VAL A 1 213 ? 20.727 2.512 9.965 1.00 17.25 213 VAL A O 1
ATOM 1601 N N . ASP A 1 214 ? 20.185 1.429 11.801 1.00 17.07 214 ASP A N 1
ATOM 1602 C CA . ASP A 1 214 ? 21.474 0.828 12.027 1.00 19.61 214 ASP A CA 1
ATOM 1603 C C . ASP A 1 214 ? 21.479 -0.580 12.653 1.00 18.65 214 ASP A C 1
ATOM 1604 O O . ASP A 1 214 ? 22.467 -1.012 13.158 1.00 18.69 214 ASP A O 1
ATOM 1609 N N . THR A 1 215 ? 20.340 -1.235 12.635 1.00 19.02 215 THR A N 1
ATOM 1610 C CA . THR A 1 215 ? 20.242 -2.599 13.108 1.00 19.47 215 THR A CA 1
ATOM 1611 C C . THR A 1 215 ? 19.521 -3.511 12.123 1.00 19.05 215 THR A C 1
ATOM 1612 O O . THR A 1 215 ? 18.602 -3.083 11.495 1.00 21.25 215 THR A O 1
ATOM 1616 N N . ASP A 1 216 ? 19.970 -4.743 12.009 1.00 17.66 216 ASP A N 1
ATOM 1617 C CA . ASP A 1 216 ? 19.373 -5.740 11.112 1.00 17.39 216 ASP A CA 1
ATOM 1618 C C . ASP A 1 216 ? 18.043 -6.147 11.708 1.00 17.19 216 ASP A C 1
ATOM 1619 O O . ASP A 1 216 ? 18.034 -6.671 12.821 1.00 17.48 216 ASP A O 1
ATOM 1624 N N . GLU A 1 217 ? 16.948 -5.845 11.033 1.00 16.65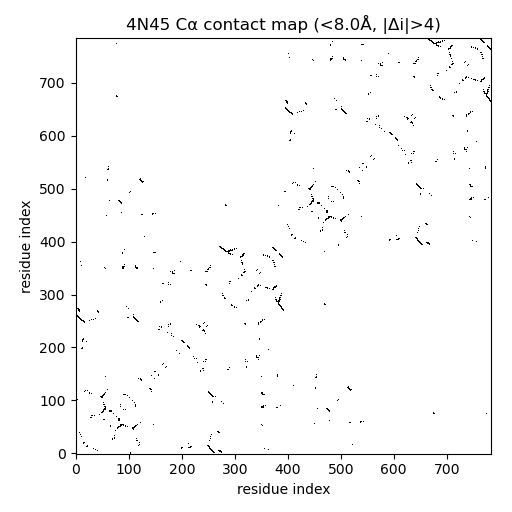 217 GLU A N 1
ATOM 1625 C CA . GLU A 1 217 ? 15.633 -6.108 11.603 1.00 18.01 217 GLU A CA 1
ATOM 1626 C C . GLU A 1 217 ? 15.013 -7.408 11.234 1.00 16.29 217 GLU A C 1
ATOM 1627 O O . GLU A 1 217 ? 13.929 -7.695 11.728 1.00 16.90 217 GLU A O 1
ATOM 1633 N N . HIS A 1 218 ? 15.605 -8.194 10.330 1.00 14.53 218 HIS A N 1
ATOM 1634 C CA . HIS A 1 218 ? 14.952 -9.422 9.868 1.00 13.37 218 HIS A CA 1
ATOM 1635 C C . HIS A 1 218 ? 14.918 -10.621 10.861 1.00 14.56 218 HIS A C 1
ATOM 1636 O O . HIS A 1 218 ? 13.950 -11.346 10.833 1.00 13.15 218 HIS A O 1
ATOM 1643 N N . PRO A 1 219 ? 15.934 -10.792 11.710 1.00 13.79 219 PRO A N 1
ATOM 1644 C CA . PRO A 1 219 ? 15.895 -11.830 12.712 1.00 16.30 219 PRO A CA 1
ATOM 1645 C C . PRO A 1 219 ? 14.592 -11.933 13.529 1.00 16.01 219 PRO A C 1
ATOM 1646 O O . PRO A 1 219 ? 14.037 -10.940 13.967 1.00 16.85 219 PRO A O 1
ATOM 1650 N N . ARG A 1 220 ? 14.174 -13.152 13.793 1.00 17.21 220 ARG A N 1
ATOM 1651 C CA . ARG A 1 220 ? 12.999 -13.366 14.625 1.00 20.02 220 ARG A CA 1
ATOM 1652 C C . ARG A 1 220 ? 13.512 -13.898 15.960 1.00 19.74 220 ARG A C 1
ATOM 1653 O O . ARG A 1 220 ? 13.730 -15.083 16.094 1.00 16.48 220 ARG A O 1
ATOM 1661 N N . PHE A 1 221 ? 13.723 -12.989 16.905 1.00 18.01 221 PHE A N 1
ATOM 1662 C CA . PHE A 1 221 ? 14.332 -13.351 18.230 1.00 21.00 221 PHE A CA 1
ATOM 1663 C C . PHE A 1 221 ? 13.355 -14.242 18.941 1.00 20.03 221 PHE A C 1
ATOM 1664 O O . PHE A 1 221 ? 12.152 -14.058 18.796 1.00 18.37 221 PHE A O 1
ATOM 1672 N N . GLY A 1 222 ? 13.872 -15.198 19.699 1.00 22.41 222 GLY A N 1
ATOM 1673 C CA . GLY A 1 222 ? 13.014 -16.195 20.395 1.00 23.63 222 GLY A CA 1
ATOM 1674 C C . GLY A 1 222 ? 12.331 -17.184 19.469 1.00 24.08 222 GLY A C 1
ATOM 1675 O O . GLY A 1 222 ? 11.254 -17.689 19.787 1.00 25.22 222 GLY A O 1
ATOM 1676 N N . SER A 1 223 ? 12.959 -17.494 18.328 1.00 23.22 223 SER A N 1
ATOM 1677 C CA . SER A 1 223 ? 12.408 -18.518 17.402 1.00 21.22 223 SER A CA 1
ATOM 1678 C C . SER A 1 223 ? 12.429 -19.865 18.116 1.00 21.28 223 SER A C 1
ATOM 1679 O O . SER A 1 223 ? 13.359 -20.080 18.926 1.00 19.44 223 SER A O 1
ATOM 1682 N N . THR A 1 224 ? 11.467 -20.748 17.760 1.00 20.48 224 THR A N 1
ATOM 1683 C CA . THR A 1 224 ? 11.407 -22.089 18.311 1.00 20.09 224 THR A CA 1
ATOM 1684 C C . THR A 1 224 ? 11.207 -23.127 17.215 1.00 20.11 224 THR A C 1
ATOM 1685 O O . THR A 1 224 ? 10.660 -22.863 16.129 1.00 21.55 224 THR A O 1
ATOM 1689 N N . ILE A 1 225 ? 11.644 -24.343 17.495 1.00 20.40 225 ILE A N 1
ATOM 1690 C CA . ILE A 1 225 ? 11.423 -25.430 16.529 1.00 18.63 225 ILE A CA 1
ATOM 1691 C C . ILE A 1 225 ? 9.917 -25.662 16.320 1.00 19.87 225 ILE A C 1
ATOM 1692 O O . ILE A 1 225 ? 9.503 -25.908 15.177 1.00 18.49 225 ILE A O 1
ATOM 1697 N N . GLU A 1 226 ? 9.096 -25.523 17.379 1.00 20.10 226 GLU A N 1
ATOM 1698 C CA . GLU A 1 226 ? 7.642 -25.739 17.277 1.00 20.50 226 GLU A CA 1
ATOM 1699 C C . GLU A 1 226 ? 7.028 -24.690 16.363 1.00 21.54 226 GLU A C 1
ATOM 1700 O O . GLU A 1 226 ? 6.176 -24.979 15.487 1.00 24.22 226 GLU A O 1
ATOM 1706 N N . GLY A 1 227 ? 7.466 -23.453 16.555 1.00 20.96 227 GLY A N 1
ATOM 1707 C CA . GLY A 1 227 ? 7.069 -22.351 15.638 1.00 21.92 227 GLY A CA 1
ATOM 1708 C C . GLY A 1 227 ? 7.365 -22.625 14.181 1.00 19.53 227 GLY A C 1
ATOM 1709 O O . GLY A 1 227 ? 6.517 -22.477 13.346 1.00 21.17 227 GLY A O 1
ATOM 1710 N N . LEU A 1 228 ? 8.601 -23.001 13.903 1.00 17.50 228 LEU A N 1
ATOM 1711 C CA . LEU A 1 228 ? 9.030 -23.373 12.590 1.00 17.83 228 LEU A CA 1
ATOM 1712 C C . LEU A 1 228 ? 8.258 -24.596 11.965 1.00 18.21 228 LEU A C 1
ATOM 1713 O O . LEU A 1 228 ? 7.882 -24.541 10.827 1.00 16.23 228 LEU A O 1
ATOM 1718 N N . ALA A 1 229 ? 7.994 -25.636 12.762 1.00 19.84 229 ALA A N 1
ATOM 1719 C CA . ALA A 1 229 ? 7.343 -26.884 12.321 1.00 20.85 229 ALA A CA 1
ATOM 1720 C C . ALA A 1 229 ? 5.889 -26.628 11.912 1.00 21.94 229 ALA A C 1
ATOM 1721 O 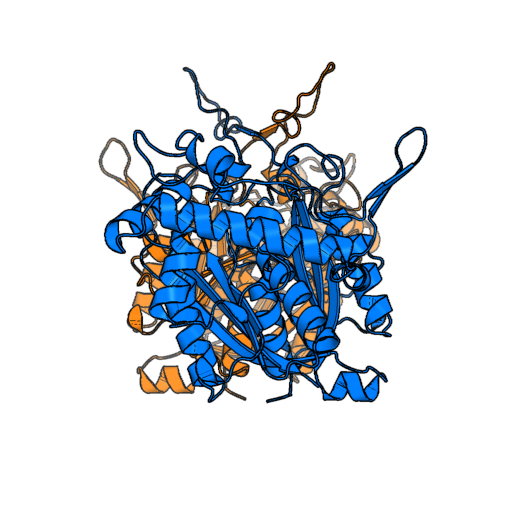O . ALA A 1 229 ? 5.342 -27.379 11.133 1.00 20.49 229 ALA A O 1
ATOM 1723 N N . LYS A 1 230 ? 5.282 -25.574 12.451 1.00 21.12 230 LYS A N 1
ATOM 1724 C CA . LYS A 1 230 ? 3.893 -25.283 12.207 1.00 23.21 230 LYS A CA 1
ATOM 1725 C C . LYS A 1 230 ? 3.732 -24.613 10.833 1.00 20.82 230 LYS A C 1
ATOM 1726 O O . LYS A 1 230 ? 2.623 -24.468 10.389 1.00 20.27 230 LYS A O 1
ATOM 1732 N N . LEU A 1 231 ? 4.822 -24.130 10.221 1.00 19.27 231 LEU A N 1
ATOM 1733 C CA . LEU A 1 231 ? 4.648 -23.221 9.069 1.00 18.97 231 LEU A CA 1
ATOM 1734 C C . LEU A 1 231 ? 4.179 -23.980 7.820 1.00 19.15 231 LEU A C 1
ATOM 1735 O O . LEU A 1 231 ? 4.470 -25.188 7.640 1.00 19.98 231 LEU A O 1
ATOM 1740 N N . LYS A 1 232 ? 3.408 -23.273 7.008 1.00 19.54 232 LYS A N 1
ATOM 1741 C CA . LYS A 1 232 ? 2.915 -23.762 5.738 1.00 19.11 232 LYS A CA 1
ATOM 1742 C C . LYS A 1 232 ? 4.020 -23.722 4.671 1.00 18.87 232 LYS A C 1
ATOM 1743 O O . LYS A 1 232 ? 4.912 -22.872 4.748 1.00 17.81 232 LYS A O 1
ATOM 1749 N N . PRO A 1 233 ? 3.974 -24.648 3.689 1.00 17.23 233 PRO A N 1
ATOM 1750 C CA . PRO A 1 233 ? 4.967 -24.613 2.629 1.00 16.19 233 PRO A CA 1
ATOM 1751 C C . PRO A 1 233 ? 4.742 -23.419 1.719 1.00 15.46 233 PRO A C 1
ATOM 1752 O O . PRO A 1 233 ? 3.599 -22.975 1.470 1.00 15.72 233 PRO A O 1
ATOM 1756 N N . ALA A 1 234 ? 5.857 -22.880 1.238 1.00 16.61 234 ALA A N 1
ATOM 1757 C CA . ALA A 1 234 ? 5.828 -21.600 0.559 1.00 17.26 234 ALA A CA 1
ATOM 1758 C C . ALA A 1 234 ? 5.706 -21.756 -0.931 1.00 17.23 234 ALA A C 1
ATOM 1759 O O . ALA A 1 234 ? 5.202 -20.830 -1.573 1.00 17.84 234 ALA A O 1
ATOM 1761 N N . PHE A 1 235 ? 6.145 -22.897 -1.497 1.00 17.18 235 PHE A N 1
ATOM 1762 C CA . PHE A 1 235 ? 6.315 -23.008 -2.960 1.00 18.06 235 PHE A CA 1
ATOM 1763 C C . PHE A 1 235 ? 5.521 -24.105 -3.588 1.00 18.14 235 PHE A C 1
ATOM 1764 O O . PHE A 1 235 ? 5.211 -24.020 -4.752 1.00 20.45 235 PHE A O 1
ATOM 1772 N N . LYS A 1 236 ? 5.124 -25.123 -2.818 1.00 19.34 236 LYS A N 1
ATOM 1773 C CA . LYS A 1 236 ? 4.342 -26.186 -3.450 1.00 19.11 236 LYS A CA 1
ATOM 1774 C C . LYS A 1 236 ? 3.574 -26.960 -2.416 1.00 19.45 236 LYS A C 1
ATOM 1775 O O . LYS A 1 236 ? 3.916 -26.959 -1.259 1.00 18.76 236 LYS A O 1
ATOM 1781 N N . LYS A 1 237 ? 2.484 -27.555 -2.854 1.00 19.55 237 LYS A N 1
ATOM 1782 C CA . LYS A 1 237 ? 1.715 -28.431 -1.987 1.00 20.13 237 LYS A CA 1
ATOM 1783 C C . LYS A 1 237 ? 2.647 -29.445 -1.349 1.00 19.27 237 LYS A C 1
ATOM 1784 O O . LYS A 1 237 ? 3.438 -30.066 -2.047 1.00 22.77 237 LYS A O 1
ATOM 1790 N N . ASP A 1 238 ? 2.579 -29.565 -0.021 1.00 19.93 238 ASP A N 1
ATOM 1791 C CA . ASP A 1 238 ? 3.331 -30.588 0.726 1.00 19.56 238 ASP A CA 1
ATOM 1792 C C . ASP A 1 238 ? 4.836 -30.332 0.655 1.00 19.75 238 ASP A C 1
ATOM 1793 O O . ASP A 1 238 ? 5.611 -31.220 0.899 1.00 21.69 238 ASP A O 1
ATOM 1798 N N . GLY A 1 239 ? 5.226 -29.108 0.392 1.00 18.86 239 GLY A N 1
ATOM 1799 C CA . GLY A 1 239 ? 6.629 -28.781 0.249 1.00 15.91 239 GLY A CA 1
ATOM 1800 C C . GLY A 1 239 ? 7.348 -28.788 1.574 1.00 16.69 239 GLY A C 1
ATOM 1801 O O . GLY A 1 239 ? 6.733 -28.779 2.646 1.00 16.31 239 GLY A O 1
ATOM 1802 N N . THR A 1 240 ? 8.672 -28.780 1.504 1.00 17.14 240 THR A N 1
ATOM 1803 C CA . THR A 1 240 ? 9.546 -28.744 2.702 1.00 16.79 240 THR A CA 1
ATOM 1804 C C . THR A 1 240 ? 10.034 -27.335 2.970 1.00 17.57 240 THR A C 1
ATOM 1805 O O . THR A 1 240 ? 10.383 -26.967 4.103 1.00 16.55 240 THR A O 1
ATOM 1809 N N . VAL A 1 241 ? 10.028 -26.533 1.920 1.00 16.14 241 VAL A N 1
ATOM 1810 C CA . VAL A 1 241 ? 10.527 -25.174 2.004 1.00 16.33 241 VAL A CA 1
ATOM 1811 C C . VAL A 1 241 ? 9.401 -24.288 2.456 1.00 16.90 241 VAL A C 1
ATOM 1812 O O . VAL A 1 241 ? 8.264 -24.307 1.851 1.00 16.50 241 VAL A O 1
ATOM 1816 N N . THR A 1 242 ? 9.743 -23.444 3.422 1.00 14.82 242 THR A N 1
ATOM 1817 C CA . THR A 1 242 ? 8.792 -22.526 4.064 1.00 15.80 242 THR A CA 1
ATOM 1818 C C . THR A 1 242 ? 9.354 -21.125 4.204 1.00 15.38 242 THR A C 1
ATOM 1819 O O . THR A 1 242 ? 10.565 -20.890 4.012 1.00 15.20 242 THR A O 1
ATOM 1823 N N . ALA A 1 243 ? 8.519 -20.191 4.601 1.00 16.30 243 ALA A N 1
ATOM 1824 C CA . ALA A 1 243 ? 9.018 -18.845 4.997 1.00 17.13 243 ALA A CA 1
ATOM 1825 C C . ALA A 1 243 ? 10.076 -18.871 6.133 1.00 16.52 243 ALA A C 1
ATOM 1826 O O . ALA A 1 243 ? 10.880 -17.915 6.270 1.00 16.81 243 ALA A O 1
ATOM 1828 N N . GLY A 1 244 ? 10.023 -19.888 6.986 1.00 14.25 244 GLY A N 1
ATOM 1829 C CA . GLY A 1 244 ? 10.881 -20.013 8.157 1.00 14.49 244 GLY A CA 1
ATOM 1830 C C . GLY A 1 244 ? 12.234 -20.631 7.873 1.00 14.81 244 GLY A C 1
ATOM 1831 O O . GLY A 1 244 ? 13.163 -20.455 8.653 1.00 15.50 244 GLY A O 1
ATOM 1832 N N . ASN A 1 245 ? 12.376 -21.391 6.791 1.00 14.65 245 ASN A N 1
ATOM 1833 C CA . ASN A 1 245 ? 13.664 -22.019 6.490 1.00 13.84 245 ASN A CA 1
ATOM 1834 C C . ASN A 1 245 ? 14.283 -21.557 5.172 1.00 14.49 245 ASN A C 1
ATOM 1835 O O . ASN A 1 245 ? 15.113 -22.215 4.605 1.00 14.41 245 ASN A O 1
ATOM 1840 N N . ALA A 1 246 ? 13.796 -20.414 4.700 1.00 15.33 246 ALA A N 1
ATOM 1841 C CA . ALA A 1 246 ? 14.316 -19.684 3.524 1.00 15.85 246 ALA A CA 1
ATOM 1842 C C . ALA A 1 246 ? 14.519 -18.245 3.972 1.00 15.71 246 ALA A C 1
ATOM 1843 O O . ALA A 1 246 ? 13.956 -17.825 4.968 1.00 15.37 246 ALA A O 1
ATOM 1845 N N . SER A 1 247 ? 15.311 -17.483 3.240 1.00 15.18 247 SER A N 1
ATOM 1846 C CA . SER A 1 247 ? 15.496 -16.069 3.621 1.00 15.34 247 SER A CA 1
ATOM 1847 C C . SER A 1 247 ? 14.298 -15.253 3.109 1.00 15.13 247 SER A C 1
ATOM 1848 O O . SER A 1 247 ? 13.287 -15.820 2.664 1.00 16.63 247 SER A O 1
ATOM 1851 N N . GLY A 1 248 ? 14.423 -13.941 3.208 1.00 14.89 248 GLY A N 1
ATOM 1852 C CA . GLY A 1 248 ? 13.357 -13.034 2.820 1.00 14.21 248 GLY A CA 1
ATOM 1853 C C . GLY A 1 248 ? 13.688 -12.231 1.585 1.00 13.57 248 GLY A C 1
ATOM 1854 O O . GLY A 1 248 ? 14.520 -12.584 0.766 1.00 15.72 248 GLY A O 1
ATOM 1855 N N . LEU A 1 249 ? 12.997 -11.138 1.487 1.00 13.47 249 LEU A N 1
ATOM 1856 C CA . LEU A 1 249 ? 13.133 -10.172 0.393 1.00 14.81 249 LEU A CA 1
ATOM 1857 C C . LEU A 1 249 ? 13.650 -8.902 1.106 1.00 16.41 249 LEU A C 1
ATOM 1858 O O . LEU A 1 249 ? 12.980 -8.419 2.027 1.00 19.47 249 LEU A O 1
ATOM 1863 N N . ASN A 1 250 ? 14.875 -8.446 0.804 1.00 14.10 250 ASN A N 1
ATOM 1864 C CA . ASN A 1 250 ? 15.546 -7.504 1.725 1.00 12.26 250 ASN A CA 1
ATOM 1865 C C . ASN A 1 250 ? 16.325 -6.410 1.016 1.00 11.46 250 ASN A C 1
ATOM 1866 O O . ASN A 1 250 ? 16.588 -6.546 -0.127 1.00 11.49 250 ASN A O 1
ATOM 1871 N N . ASP A 1 251 ? 16.666 -5.369 1.775 1.00 11.61 251 ASP A N 1
ATOM 1872 C CA . ASP A 1 251 ? 17.259 -4.164 1.268 1.00 11.69 251 ASP A CA 1
ATOM 1873 C C . ASP A 1 251 ? 18.585 -3.917 1.978 1.00 12.27 251 ASP A C 1
ATOM 1874 O O . ASP A 1 251 ? 18.632 -3.878 3.237 1.00 11.86 251 ASP A O 1
ATOM 1879 N N . CYS A 1 252 ? 19.639 -3.627 1.226 1.00 11.19 252 CYS A N 1
ATOM 1880 C CA . CYS A 1 252 ? 20.962 -3.464 1.827 1.00 12.70 252 CYS A CA 1
ATOM 1881 C C . CYS A 1 252 ? 21.875 -2.843 0.761 1.00 12.63 252 CYS A C 1
ATOM 1882 O O . CYS A 1 252 ? 21.686 -3.124 -0.412 1.00 12.00 252 CYS A O 1
ATOM 1885 N N . ALA A 1 253 ? 22.922 -2.171 1.188 1.00 12.26 253 ALA A N 1
ATOM 1886 C CA . ALA A 1 253 ? 24.175 -2.053 0.352 1.00 12.61 253 ALA A CA 1
ATOM 1887 C C . ALA A 1 253 ? 25.420 -2.505 1.156 1.00 12.60 253 ALA A C 1
ATOM 1888 O O . ALA A 1 253 ? 25.532 -2.275 2.390 1.00 12.07 253 ALA A O 1
ATOM 1890 N N . ALA A 1 254 ? 26.368 -3.147 0.488 1.00 12.29 254 ALA A N 1
ATOM 1891 C CA . ALA A 1 254 ? 27.607 -3.551 1.140 1.00 13.24 254 ALA A CA 1
ATOM 1892 C C . ALA A 1 254 ? 28.779 -3.286 0.212 1.00 13.55 254 ALA A C 1
ATOM 1893 O O . ALA A 1 254 ? 28.722 -3.668 -0.978 1.00 13.28 254 ALA A O 1
ATOM 1895 N N . VAL A 1 255 ? 29.813 -2.581 0.702 1.00 13.10 255 VAL A N 1
ATOM 1896 C CA . VAL A 1 255 ? 30.854 -2.031 -0.204 1.00 12.87 255 VAL A CA 1
ATOM 1897 C C . VAL A 1 255 ? 32.202 -2.268 0.475 1.00 13.37 255 VAL A C 1
ATOM 1898 O O . VAL A 1 255 ? 32.294 -2.220 1.721 1.00 15.64 255 VAL A O 1
ATOM 1902 N N . LEU A 1 256 ? 33.207 -2.528 -0.344 1.00 13.13 256 LEU A N 1
ATOM 1903 C CA . LEU A 1 256 ? 34.562 -2.842 0.069 1.00 14.03 256 LEU A CA 1
ATOM 1904 C C . LEU A 1 256 ? 35.468 -2.017 -0.755 1.00 14.42 256 LEU A C 1
ATOM 1905 O O . LEU A 1 256 ? 35.255 -1.859 -1.994 1.00 15.28 256 LEU A O 1
ATOM 1910 N N . VAL A 1 257 ? 36.510 -1.473 -0.116 1.00 13.64 257 VAL A N 1
ATOM 1911 C CA . VAL A 1 257 ? 37.651 -0.921 -0.866 1.00 13.76 257 VAL A CA 1
ATOM 1912 C C . VAL A 1 257 ? 38.684 -2.042 -1.072 1.00 13.96 257 VAL A C 1
ATOM 1913 O O . VAL A 1 257 ? 39.187 -2.655 -0.094 1.00 15.83 257 VAL A O 1
ATOM 1917 N N . ILE A 1 258 ? 38.955 -2.302 -2.349 1.00 15.30 258 ILE A N 1
ATOM 1918 C CA . ILE A 1 258 ? 39.880 -3.292 -2.823 1.00 15.61 258 ILE A CA 1
ATOM 1919 C C . ILE A 1 258 ? 41.104 -2.558 -3.373 1.00 15.64 258 ILE A C 1
ATOM 1920 O O . ILE A 1 258 ? 41.006 -1.665 -4.220 1.00 15.07 258 ILE A O 1
ATOM 1925 N N . MET A 1 259 ? 42.294 -3.003 -2.989 1.00 17.52 259 MET A N 1
ATOM 1926 C CA . MET A 1 259 ? 43.533 -2.315 -3.407 1.00 20.10 259 MET A CA 1
ATOM 1927 C C . MET A 1 259 ? 44.619 -3.297 -3.690 1.00 18.36 259 MET A C 1
ATOM 1928 O O . MET A 1 259 ? 44.559 -4.446 -3.189 1.00 18.63 259 MET A O 1
ATOM 1933 N N . SER A 1 260 ? 45.653 -2.895 -4.445 1.00 17.40 260 SER A N 1
ATOM 1934 C CA . SER A 1 260 ? 46.893 -3.697 -4.450 1.00 19.06 260 SER A CA 1
ATOM 1935 C C . SER A 1 260 ? 47.559 -3.567 -3.076 1.00 18.05 260 SER A C 1
ATOM 1936 O O . SER A 1 260 ? 47.417 -2.557 -2.395 1.00 18.55 260 SER A O 1
ATOM 1939 N N . ALA A 1 261 ? 48.286 -4.599 -2.669 1.00 20.03 261 ALA A N 1
ATOM 1940 C CA . ALA A 1 261 ? 49.043 -4.548 -1.384 1.00 19.46 261 ALA A CA 1
ATOM 1941 C C . ALA A 1 261 ? 50.009 -3.353 -1.400 1.00 21.36 261 ALA A C 1
ATOM 1942 O O . ALA A 1 261 ? 50.166 -2.616 -0.425 1.00 17.76 261 ALA A O 1
ATOM 1944 N N . GLU A 1 262 ? 50.620 -3.172 -2.561 1.00 22.63 262 GLU A N 1
ATOM 1945 C CA . GLU A 1 262 ? 51.593 -2.098 -2.776 1.00 23.82 262 GLU A CA 1
ATOM 1946 C C . GLU A 1 262 ? 51.023 -0.742 -2.509 1.00 22.63 262 GLU A C 1
ATOM 1947 O O . GLU A 1 262 ? 51.605 0.073 -1.764 1.00 25.70 262 GLU A O 1
ATOM 1953 N N . LYS A 1 263 ? 49.843 -0.466 -3.075 1.00 20.00 263 LYS A N 1
ATOM 1954 C CA . LYS A 1 263 ? 49.210 0.835 -2.899 1.00 17.91 263 LYS A CA 1
ATOM 1955 C C . LYS A 1 263 ? 48.729 1.072 -1.463 1.00 17.36 263 LYS A C 1
ATOM 1956 O O . LYS A 1 263 ? 48.814 2.209 -0.918 1.00 17.00 263 LYS A O 1
ATOM 1962 N N . ALA A 1 264 ? 48.224 0.004 -0.820 1.00 17.91 264 ALA A N 1
ATOM 1963 C CA . ALA A 1 264 ? 47.821 0.089 0.565 1.00 18.46 264 ALA A CA 1
ATOM 1964 C C . ALA A 1 264 ? 49.034 0.516 1.372 1.00 19.80 264 ALA A C 1
ATOM 1965 O O . ALA A 1 264 ? 48.930 1.429 2.187 1.00 17.58 264 ALA A O 1
ATOM 1967 N N . LYS A 1 265 ? 50.165 -0.091 1.090 1.00 21.84 265 LYS A N 1
ATOM 1968 C CA . LYS A 1 265 ? 51.393 0.286 1.813 1.00 25.31 265 LYS A CA 1
ATOM 1969 C C . LYS A 1 265 ? 51.791 1.769 1.517 1.00 21.31 265 LYS A C 1
ATOM 1970 O O . LYS A 1 265 ? 52.012 2.580 2.449 1.00 22.17 265 LYS A O 1
ATOM 1976 N N . GLU A 1 266 ? 51.751 2.154 0.260 1.00 22.24 266 GLU A N 1
ATOM 1977 C CA . GLU A 1 266 ? 52.064 3.532 -0.127 1.00 24.52 266 GLU A CA 1
ATOM 1978 C C . GLU A 1 266 ? 51.127 4.496 0.595 1.00 23.53 266 GLU A C 1
ATOM 1979 O O . GLU A 1 266 ? 51.559 5.520 1.071 1.00 23.34 266 GLU A O 1
ATOM 1985 N N . LEU A 1 267 ? 49.842 4.162 0.756 1.00 22.89 267 LEU A N 1
ATOM 1986 C CA . LEU A 1 267 ? 48.884 5.123 1.325 1.00 25.40 267 LEU A CA 1
ATOM 1987 C C . LEU A 1 267 ? 48.721 5.069 2.851 1.00 25.13 267 LEU A C 1
ATOM 1988 O O . LEU A 1 267 ? 47.864 5.759 3.397 1.00 23.82 267 LEU A O 1
ATOM 1993 N N . GLY A 1 268 ? 49.517 4.264 3.534 1.00 25.65 268 GLY A N 1
ATOM 1994 C CA . GLY A 1 268 ? 49.380 4.126 4.986 1.00 28.16 268 GLY A CA 1
ATOM 1995 C C . GLY A 1 268 ? 48.253 3.219 5.483 1.00 28.17 268 GLY A C 1
ATOM 1996 O O . GLY A 1 268 ? 47.934 3.234 6.673 1.00 29.40 268 GLY A O 1
ATOM 1997 N N . VAL A 1 269 ? 47.651 2.435 4.578 1.00 26.56 269 VAL A N 1
ATOM 1998 C CA . VAL A 1 269 ? 46.495 1.584 4.920 1.00 25.62 269 VAL A CA 1
ATOM 1999 C C . VAL A 1 269 ? 46.887 0.292 5.605 1.00 25.54 269 VAL A C 1
ATOM 2000 O O . VAL A 1 269 ? 47.894 -0.310 5.286 1.00 24.50 269 VAL A O 1
ATOM 2004 N N . LYS A 1 270 ? 46.094 -0.110 6.584 1.00 23.22 270 LYS A N 1
ATOM 2005 C CA . LYS A 1 270 ? 46.316 -1.347 7.300 1.00 28.60 270 LYS A CA 1
ATOM 2006 C C . LYS A 1 270 ? 45.270 -2.372 6.817 1.00 26.50 270 LYS A C 1
ATOM 2007 O O . LYS A 1 270 ? 44.150 -2.412 7.340 1.00 27.76 270 LYS A O 1
ATOM 2013 N N . PRO A 1 271 ? 45.646 -3.236 5.870 1.00 25.61 271 PRO A N 1
ATOM 2014 C CA . PRO A 1 271 ? 44.524 -3.938 5.311 1.00 25.31 271 PRO A CA 1
ATOM 2015 C C . PRO A 1 271 ? 43.979 -5.044 6.217 1.00 25.64 271 PRO A C 1
ATOM 2016 O O . PRO A 1 271 ? 44.682 -5.540 7.102 1.00 23.83 271 PRO A O 1
ATOM 2020 N N . LEU A 1 272 ? 42.721 -5.413 5.965 1.00 23.09 272 LEU A N 1
ATOM 2021 C CA . LEU A 1 272 ? 42.019 -6.361 6.758 1.00 21.85 272 LEU A CA 1
ATOM 2022 C C . LEU A 1 272 ? 42.331 -7.778 6.376 1.00 22.28 272 LEU A C 1
ATOM 2023 O O . LEU A 1 272 ? 42.396 -8.640 7.244 1.00 25.51 272 LEU A O 1
ATOM 2028 N N . ALA A 1 273 ? 42.577 -8.005 5.104 1.00 18.98 273 ALA A N 1
ATOM 2029 C CA . ALA A 1 273 ? 42.655 -9.343 4.588 1.00 20.02 273 ALA A CA 1
ATOM 2030 C C . ALA A 1 273 ? 43.162 -9.313 3.184 1.00 17.48 273 ALA A C 1
ATOM 2031 O O . ALA A 1 273 ? 42.984 -8.322 2.487 1.00 17.47 273 ALA A O 1
ATOM 2033 N N . LYS A 1 274 ? 43.805 -10.403 2.793 1.00 18.87 274 LYS A N 1
ATOM 2034 C CA . LYS A 1 274 ? 44.266 -10.629 1.409 1.00 18.98 274 LYS A CA 1
ATOM 2035 C C . LYS A 1 274 ? 43.289 -11.539 0.667 1.00 17.85 274 LYS A C 1
ATOM 2036 O O . LYS A 1 274 ? 42.786 -12.557 1.201 1.00 16.16 274 LYS A O 1
ATOM 2042 N N . ILE A 1 275 ? 43.025 -11.185 -0.561 1.00 16.85 275 ILE A N 1
ATOM 2043 C CA . ILE A 1 275 ? 42.206 -12.025 -1.432 1.00 18.65 275 ILE A CA 1
ATOM 2044 C C . ILE A 1 275 ? 43.182 -12.991 -2.065 1.00 18.42 275 ILE A C 1
ATOM 2045 O O . ILE A 1 275 ? 43.996 -12.614 -2.955 1.00 20.25 275 ILE A O 1
ATOM 2050 N N . VAL A 1 276 ? 43.071 -14.241 -1.646 1.00 17.22 276 VAL A N 1
ATOM 2051 C CA . VAL A 1 276 ? 43.937 -15.373 -2.050 1.00 18.04 276 VAL A CA 1
ATOM 2052 C C . VAL A 1 276 ? 43.509 -16.089 -3.352 1.00 16.93 276 VAL A C 1
ATOM 2053 O O . VAL A 1 276 ? 44.353 -16.350 -4.217 1.00 19.38 276 VAL A O 1
ATOM 2057 N N . SER A 1 277 ? 42.233 -16.380 -3.552 1.00 15.36 277 SER A N 1
ATOM 2058 C CA . SER A 1 277 ? 41.780 -16.892 -4.834 1.00 16.11 277 SER A CA 1
ATOM 2059 C C . SER A 1 277 ? 40.263 -16.754 -4.846 1.00 15.58 277 SER A C 1
ATOM 2060 O O . SER A 1 277 ? 39.657 -16.328 -3.845 1.00 16.03 277 SER A O 1
ATOM 2063 N N . TYR A 1 278 ? 39.699 -17.076 -5.992 1.00 17.50 278 TYR A N 1
ATOM 2064 C CA . TYR A 1 278 ? 38.258 -16.880 -6.234 1.00 16.74 278 TYR A CA 1
ATOM 2065 C C . TYR A 1 278 ? 37.883 -17.735 -7.458 1.00 19.60 278 TYR A C 1
ATOM 2066 O O . TYR A 1 278 ? 38.738 -18.232 -8.183 1.00 19.24 278 TYR A O 1
ATOM 2075 N N . GLY A 1 279 ? 36.594 -17.915 -7.664 1.00 18.68 279 GLY A N 1
ATOM 2076 C CA . GLY A 1 279 ? 36.118 -18.565 -8.810 1.00 18.48 279 GLY A CA 1
ATOM 2077 C C . GLY A 1 279 ? 34.600 -18.599 -8.848 1.00 17.48 279 GLY A C 1
ATOM 2078 O O . GLY A 1 279 ? 33.951 -18.406 -7.845 1.00 17.15 279 GLY A O 1
ATOM 2079 N N . SER A 1 280 ? 34.091 -18.841 -10.048 1.00 17.39 280 SER A N 1
ATOM 2080 C CA . SER A 1 280 ? 32.657 -18.938 -10.345 1.00 17.29 280 SER A CA 1
ATOM 2081 C C . SER A 1 280 ? 32.514 -20.231 -11.144 1.00 19.17 280 SER A C 1
ATOM 2082 O O . SER A 1 280 ? 33.484 -20.688 -11.799 1.00 20.46 280 SER A O 1
ATOM 2085 N N . ALA A 1 281 ? 31.332 -20.870 -11.088 1.00 17.76 281 ALA A N 1
ATOM 2086 C CA . ALA A 1 281 ? 31.084 -22.117 -11.828 1.00 17.58 281 ALA A CA 1
ATOM 2087 C C . ALA A 1 281 ? 29.623 -22.127 -12.167 1.00 17.44 281 ALA A C 1
ATOM 2088 O O . ALA A 1 281 ? 28.842 -21.491 -11.466 1.00 19.11 281 ALA A O 1
ATOM 2090 N N . GLY A 1 282 ? 29.261 -22.925 -13.144 1.00 17.35 282 GLY A N 1
ATOM 2091 C CA . GLY A 1 282 ? 27.872 -23.183 -13.452 1.00 17.79 282 GLY A CA 1
ATOM 2092 C C . GLY A 1 282 ? 27.425 -24.606 -13.110 1.00 18.11 282 GLY A C 1
ATOM 2093 O O . GLY A 1 282 ? 28.242 -25.527 -12.936 1.00 20.48 282 GLY A O 1
ATOM 2094 N N . VAL A 1 283 ? 26.104 -24.779 -13.110 1.00 16.55 283 VAL A N 1
ATOM 2095 C CA . VAL A 1 283 ? 25.457 -26.011 -12.703 1.00 19.20 283 VAL A CA 1
ATOM 2096 C C . VAL A 1 283 ? 24.065 -25.954 -13.356 1.00 18.49 283 VAL A C 1
ATOM 2097 O O . VAL A 1 283 ? 23.630 -24.882 -13.845 1.00 19.68 283 VAL A O 1
ATOM 2101 N N . ASP A 1 284 ? 23.405 -27.104 -13.457 1.00 19.54 284 ASP A N 1
ATOM 2102 C CA . ASP A 1 284 ? 21.997 -27.160 -13.922 1.00 20.59 284 ASP A CA 1
ATOM 2103 C C . ASP A 1 284 ? 21.173 -26.076 -13.265 1.00 19.31 284 ASP A C 1
ATOM 2104 O O . ASP A 1 284 ? 21.110 -26.038 -12.029 1.00 16.43 284 ASP A O 1
ATOM 2109 N N . PRO A 1 285 ? 20.483 -25.209 -14.052 1.00 18.83 285 PRO A N 1
ATOM 2110 C CA . PRO A 1 285 ? 19.554 -24.229 -13.386 1.00 18.25 285 PRO A CA 1
ATOM 2111 C C . PRO A 1 285 ? 18.560 -24.819 -12.317 1.00 17.79 285 PRO A C 1
ATOM 2112 O O . PRO A 1 285 ? 18.274 -24.182 -11.322 1.00 15.71 285 PRO A O 1
ATOM 2116 N N . ALA A 1 286 ? 18.089 -26.058 -12.518 1.00 17.50 286 ALA A N 1
ATOM 2117 C CA . ALA A 1 286 ? 17.145 -26.639 -11.606 1.00 17.58 286 ALA A CA 1
ATOM 2118 C C . ALA A 1 286 ? 17.695 -26.857 -10.179 1.00 17.50 286 ALA A C 1
ATOM 2119 O O . ALA A 1 286 ? 16.874 -27.041 -9.239 1.00 17.61 286 ALA A O 1
ATOM 2121 N N . ILE A 1 287 ? 19.034 -26.875 -10.014 1.00 15.67 287 ILE A N 1
ATOM 2122 C CA . ILE A 1 287 ? 19.641 -27.118 -8.736 1.00 17.71 287 ILE A CA 1
ATOM 2123 C C . ILE A 1 287 ? 20.679 -26.062 -8.477 1.00 18.25 287 ILE A C 1
ATOM 2124 O O . ILE A 1 287 ? 21.763 -26.345 -7.983 1.00 18.01 287 ILE A O 1
ATOM 2129 N N . MET A 1 288 ? 20.289 -24.820 -8.790 1.00 16.81 288 MET A N 1
ATOM 2130 C CA . MET A 1 288 ? 21.218 -23.667 -8.755 1.00 16.75 288 MET A CA 1
ATOM 2131 C C . MET A 1 288 ? 21.816 -23.505 -7.392 1.00 15.77 288 MET A C 1
ATOM 2132 O O . MET A 1 288 ? 22.965 -23.090 -7.258 1.00 16.81 288 MET A O 1
ATOM 2137 N N . GLY A 1 289 ? 21.068 -23.874 -6.355 1.00 15.02 289 GLY A N 1
ATOM 2138 C CA . GLY A 1 289 ? 21.536 -23.768 -4.972 1.00 16.71 289 GLY A CA 1
ATOM 2139 C C . GLY A 1 289 ? 22.808 -24.517 -4.705 1.00 15.85 289 GLY A C 1
ATOM 2140 O O . GLY A 1 289 ? 23.478 -24.255 -3.700 1.00 16.54 289 GLY A O 1
ATOM 2141 N N . TYR A 1 290 ? 23.183 -25.394 -5.605 1.00 14.39 290 TYR A N 1
ATOM 2142 C CA . TYR A 1 290 ? 24.433 -26.175 -5.387 1.00 15.47 290 TYR A CA 1
ATOM 2143 C C . TYR A 1 290 ? 25.644 -25.594 -6.053 1.00 16.41 290 TYR A C 1
ATOM 2144 O O . TYR A 1 290 ? 26.773 -26.119 -5.915 1.00 16.78 290 TYR A O 1
ATOM 2153 N N . GLY A 1 291 ? 25.460 -24.496 -6.772 1.00 17.00 291 GLY A N 1
ATOM 2154 C CA . GLY A 1 291 ? 26.565 -23.803 -7.410 1.00 16.22 291 GLY A CA 1
ATOM 2155 C C . GLY A 1 291 ? 27.798 -23.608 -6.542 1.00 16.08 291 GLY A C 1
ATOM 2156 O O . GLY A 1 291 ? 28.932 -23.714 -7.058 1.00 17.75 291 GLY A O 1
ATOM 2157 N N . PRO A 1 292 ? 27.598 -23.312 -5.259 1.00 18.62 292 PRO A N 1
ATOM 2158 C CA . PRO A 1 292 ? 28.738 -23.069 -4.373 1.00 18.57 292 PRO A CA 1
ATOM 2159 C C . PRO A 1 292 ? 29.626 -24.301 -4.191 1.00 18.29 292 PRO A C 1
ATOM 2160 O O . PRO A 1 292 ? 30.815 -24.106 -3.919 1.00 20.28 292 PRO A O 1
ATOM 2164 N N . PHE A 1 293 ? 29.101 -25.527 -4.359 1.00 19.94 293 PHE A N 1
ATOM 2165 C CA . PHE A 1 293 ? 29.980 -26.735 -4.346 1.00 19.44 293 PHE A CA 1
ATOM 2166 C C . PHE A 1 293 ? 31.152 -26.623 -5.372 1.00 19.34 293 PHE A C 1
ATOM 2167 O O . PHE A 1 293 ? 32.347 -26.721 -5.040 1.00 18.94 293 PHE A O 1
ATOM 2175 N N . TYR A 1 294 ? 30.820 -26.335 -6.605 1.00 21.57 294 TYR A N 1
ATOM 2176 C CA . TYR A 1 294 ? 31.794 -26.271 -7.712 1.00 20.93 294 TYR A CA 1
ATOM 2177 C C . TYR A 1 294 ? 32.641 -25.035 -7.655 1.00 17.88 294 TYR A C 1
ATOM 2178 O O . TYR A 1 294 ? 33.886 -25.142 -7.833 1.00 17.52 294 TYR A O 1
ATOM 2187 N N . ALA A 1 295 ? 32.051 -23.900 -7.272 1.00 18.49 295 ALA A N 1
ATOM 2188 C CA . ALA A 1 295 ? 32.805 -22.682 -7.152 1.00 17.59 295 ALA A CA 1
ATOM 2189 C C . ALA A 1 295 ? 33.794 -22.772 -5.979 1.00 18.52 295 ALA A C 1
ATOM 2190 O O . ALA A 1 295 ? 34.933 -22.331 -6.126 1.00 17.70 295 ALA A O 1
ATOM 2192 N N . THR A 1 296 ? 33.394 -23.354 -4.852 1.00 16.73 296 THR A N 1
ATOM 2193 C CA . THR A 1 296 ? 34.280 -23.415 -3.723 1.00 17.15 296 THR A CA 1
ATOM 2194 C C . THR A 1 296 ? 35.422 -24.338 -4.027 1.00 17.89 296 THR A C 1
ATOM 2195 O O . THR A 1 296 ? 36.566 -23.990 -3.756 1.00 18.87 296 THR A O 1
ATOM 2199 N N . LYS A 1 297 ? 35.115 -25.481 -4.651 1.00 19.01 297 LYS A N 1
ATOM 2200 C CA . LYS A 1 297 ? 36.175 -26.446 -5.025 1.00 22.87 297 LYS A CA 1
ATOM 2201 C C . LYS A 1 297 ? 37.226 -25.835 -5.943 1.00 21.99 297 LYS A C 1
ATOM 2202 O O . LYS A 1 297 ? 38.449 -25.960 -5.678 1.00 23.39 297 LYS A O 1
ATOM 2208 N N . ALA A 1 298 ? 36.796 -25.077 -6.939 1.00 21.20 298 ALA A N 1
ATOM 2209 C CA . ALA A 1 298 ? 37.723 -24.384 -7.853 1.00 22.35 298 ALA A CA 1
ATOM 2210 C C . ALA A 1 298 ? 38.626 -23.339 -7.137 1.00 22.87 298 ALA A C 1
ATOM 2211 O O . ALA A 1 298 ? 39.849 -23.284 -7.386 1.00 22.89 298 ALA A O 1
ATOM 2213 N N . ALA A 1 299 ? 38.032 -22.517 -6.265 1.00 20.63 299 ALA A N 1
ATOM 2214 C CA . ALA A 1 299 ? 38.776 -21.509 -5.508 1.00 20.97 299 ALA A CA 1
ATOM 2215 C C . ALA A 1 299 ? 39.765 -22.191 -4.552 1.00 20.08 299 ALA A C 1
ATOM 2216 O O . ALA A 1 299 ? 40.893 -21.718 -4.458 1.00 19.55 299 ALA A O 1
ATOM 2218 N N . ILE A 1 300 ? 39.346 -23.262 -3.870 1.00 19.84 300 ILE A N 1
ATOM 2219 C CA . ILE A 1 300 ? 40.237 -23.975 -2.924 1.00 24.89 300 ILE A CA 1
ATOM 2220 C C . ILE A 1 300 ? 41.456 -24.565 -3.646 1.00 26.23 300 ILE A C 1
ATOM 2221 O O . ILE A 1 300 ? 42.603 -24.442 -3.192 1.00 25.34 300 ILE A O 1
ATOM 2226 N N . GLU A 1 301 ? 41.189 -25.191 -4.779 1.00 27.61 301 GLU A N 1
ATOM 2227 C CA . GLU A 1 301 ? 42.231 -25.745 -5.598 1.00 29.56 301 GLU A CA 1
ATOM 2228 C C . GLU A 1 301 ? 43.242 -24.659 -5.972 1.00 29.95 301 GLU A C 1
ATOM 2229 O O . GLU A 1 301 ? 44.459 -24.877 -5.827 1.00 30.06 301 GLU A O 1
ATOM 2235 N N . LYS A 1 302 ? 42.758 -23.534 -6.495 1.00 25.04 302 LYS A N 1
ATOM 2236 C CA . LYS A 1 302 ? 43.602 -22.425 -6.919 1.00 27.20 302 LYS A CA 1
ATOM 2237 C C . LYS A 1 302 ? 44.428 -21.853 -5.826 1.00 26.62 302 LYS A C 1
ATOM 2238 O O . LYS A 1 302 ? 45.534 -21.425 -6.104 1.00 26.67 302 LYS A O 1
ATOM 2244 N N . ALA A 1 303 ? 43.883 -21.796 -4.615 1.00 24.11 303 ALA A N 1
ATOM 2245 C CA . ALA A 1 303 ? 44.620 -21.224 -3.476 1.00 25.22 303 ALA A CA 1
ATOM 2246 C C . ALA A 1 303 ? 45.657 -22.190 -2.915 1.00 25.39 303 ALA A C 1
ATOM 2247 O O . ALA A 1 303 ? 46.473 -21.769 -2.111 1.00 26.48 303 ALA A O 1
ATOM 2249 N N . GLY A 1 304 ? 45.539 -23.480 -3.235 1.00 22.95 304 GLY A N 1
ATOM 2250 C CA . GLY A 1 304 ? 46.372 -24.525 -2.638 1.00 21.33 304 GLY A CA 1
ATOM 2251 C C . GLY A 1 304 ? 45.932 -24.952 -1.255 1.00 22.51 304 GLY A C 1
ATOM 2252 O O . GLY A 1 304 ? 46.728 -25.335 -0.396 1.00 20.00 304 GLY A O 1
ATOM 2253 N N . TRP A 1 305 ? 44.631 -24.914 -1.003 1.00 19.96 305 TRP A N 1
ATOM 2254 C CA . TRP A 1 305 ? 44.176 -25.044 0.346 1.00 19.76 305 TRP A CA 1
ATOM 2255 C C . TRP A 1 305 ? 43.345 -26.279 0.429 1.00 20.38 305 TRP A C 1
ATOM 2256 O O . TRP A 1 305 ? 43.214 -27.020 -0.532 1.00 20.96 305 TRP A O 1
ATOM 2267 N N . THR A 1 306 ? 42.813 -26.540 1.598 1.00 19.11 306 THR A N 1
ATOM 2268 C CA . THR A 1 306 ? 41.756 -27.527 1.734 1.00 20.34 306 THR A CA 1
ATOM 2269 C C . THR A 1 306 ? 40.592 -26.947 2.534 1.00 20.55 306 THR A C 1
ATOM 2270 O O . THR A 1 306 ? 40.741 -25.992 3.345 1.00 19.59 306 THR A O 1
ATOM 2274 N N . VAL A 1 307 ? 39.444 -27.608 2.411 1.00 21.51 307 VAL A N 1
ATOM 2275 C CA . VAL A 1 307 ? 38.303 -27.194 3.223 1.00 21.78 307 VAL A CA 1
ATOM 2276 C C . VAL A 1 307 ? 38.669 -27.280 4.710 1.00 22.93 307 VAL A C 1
ATOM 2277 O O . VAL A 1 307 ? 38.339 -26.387 5.473 1.00 19.82 307 VAL A O 1
ATOM 2281 N N . ASP A 1 308 ? 39.388 -28.345 5.130 1.00 24.85 308 ASP A N 1
ATOM 2282 C CA . ASP A 1 308 ? 39.769 -28.492 6.546 1.00 26.07 308 ASP A CA 1
ATOM 2283 C C . ASP A 1 308 ? 40.653 -27.383 7.087 1.00 24.55 308 ASP A C 1
ATOM 2284 O O . ASP A 1 308 ? 40.686 -27.132 8.288 1.00 21.58 308 ASP A O 1
ATOM 2289 N N . GLU A 1 309 ? 41.328 -26.677 6.191 1.00 21.59 309 GLU A N 1
ATOM 2290 C CA . GLU A 1 309 ? 42.186 -25.561 6.606 1.00 21.72 309 GLU A CA 1
ATOM 2291 C C . GLU A 1 309 ? 41.408 -24.288 7.008 1.00 20.06 309 GLU A C 1
ATOM 2292 O O . GLU A 1 309 ? 41.930 -23.376 7.700 1.00 21.61 309 GLU A O 1
ATOM 2298 N N . LEU A 1 310 ? 40.140 -24.213 6.596 1.00 19.78 310 LEU A N 1
ATOM 2299 C CA . LEU A 1 310 ? 39.398 -23.008 6.726 1.00 18.91 310 LEU A CA 1
ATOM 2300 C C . LEU A 1 310 ? 39.057 -22.765 8.173 1.00 18.90 310 LEU A C 1
ATOM 2301 O O . LEU A 1 310 ? 38.708 -23.737 8.891 1.00 20.89 310 LEU A O 1
ATOM 2306 N N . ASP A 1 311 ? 39.189 -21.507 8.596 1.00 17.62 311 ASP A N 1
ATOM 2307 C CA . ASP A 1 311 ? 38.831 -21.112 9.980 1.00 18.21 311 ASP A CA 1
ATOM 2308 C C . ASP A 1 311 ? 37.408 -20.589 10.158 1.00 16.78 311 ASP A C 1
ATOM 2309 O O . ASP A 1 311 ? 36.707 -20.887 11.193 1.00 16.47 311 ASP A O 1
ATOM 2314 N N . LEU A 1 312 ? 36.985 -19.766 9.179 1.00 16.23 312 LEU A N 1
ATOM 2315 C CA . LEU A 1 312 ? 35.604 -19.240 9.141 1.00 15.15 312 LEU A CA 1
ATOM 2316 C C . LEU A 1 312 ? 35.044 -19.334 7.739 1.00 14.51 312 LEU A C 1
ATOM 2317 O O . LEU A 1 312 ? 35.769 -19.245 6.773 1.00 15.22 312 LEU A O 1
ATOM 2322 N N . ILE A 1 313 ? 33.729 -19.568 7.642 1.00 16.01 313 ILE A N 1
ATOM 2323 C CA . ILE A 1 313 ? 33.074 -19.818 6.341 1.00 15.31 313 ILE A CA 1
ATOM 2324 C C . ILE A 1 313 ? 31.760 -19.037 6.355 1.00 16.64 313 ILE A C 1
ATOM 2325 O O . ILE A 1 313 ? 31.034 -19.101 7.331 1.00 16.32 313 ILE A O 1
ATOM 2330 N N . GLU A 1 314 ? 31.522 -18.247 5.295 1.00 15.32 314 GLU A N 1
ATOM 2331 C CA . GLU A 1 314 ? 30.230 -17.581 5.104 1.00 16.21 314 GLU A CA 1
ATOM 2332 C C . GLU A 1 314 ? 29.663 -18.307 3.896 1.00 16.05 314 GLU A C 1
ATOM 2333 O O . GLU A 1 314 ? 30.150 -18.128 2.769 1.00 14.06 314 GLU A O 1
ATOM 2339 N N . SER A 1 315 ? 28.711 -19.204 4.122 1.00 17.17 315 SER A N 1
ATOM 2340 C CA . SER A 1 315 ? 28.020 -19.943 3.038 1.00 16.46 315 SER A CA 1
ATOM 2341 C C . SER A 1 315 ? 26.544 -19.488 3.082 1.00 15.71 315 SER A C 1
ATOM 2342 O O . SER A 1 315 ? 25.862 -19.673 4.118 1.00 15.00 315 SER A O 1
ATOM 2345 N N . ASN A 1 316 ? 26.129 -18.703 2.092 1.00 16.37 316 ASN A N 1
ATOM 2346 C CA . ASN A 1 316 ? 24.830 -17.955 2.221 1.00 17.05 316 ASN A CA 1
ATOM 2347 C C . ASN A 1 316 ? 23.628 -18.874 2.404 1.00 16.60 316 ASN A C 1
ATOM 2348 O O . ASN A 1 316 ? 23.677 -20.041 1.960 1.00 15.72 316 ASN A O 1
ATOM 2353 N N . GLU A 1 317 ? 22.578 -18.342 3.066 1.00 14.62 317 GLU A N 1
ATOM 2354 C CA . GLU A 1 317 ? 21.355 -19.134 3.391 1.00 14.58 317 GLU A CA 1
ATOM 2355 C C . GLU A 1 317 ? 20.151 -18.668 2.619 1.00 14.24 317 GLU A C 1
ATOM 2356 O O . GLU A 1 317 ? 19.093 -18.420 3.245 1.00 15.94 317 GLU A O 1
ATOM 2362 N N . ALA A 1 318 ? 20.231 -18.634 1.249 1.00 12.17 318 ALA A N 1
ATOM 2363 C CA . ALA A 1 318 ? 19.009 -18.333 0.490 1.00 13.57 318 ALA A CA 1
ATOM 2364 C C . ALA A 1 318 ? 17.922 -19.309 0.866 1.00 13.49 318 ALA A C 1
ATOM 2365 O O . ALA A 1 318 ? 16.769 -18.901 1.039 1.00 13.75 318 ALA A O 1
ATOM 2367 N N . PHE A 1 319 ? 18.270 -20.612 0.941 1.00 14.40 319 PHE A N 1
ATOM 2368 C CA . PHE A 1 319 ? 17.351 -21.635 1.426 1.00 14.32 319 PHE A CA 1
ATOM 2369 C C . PHE A 1 319 ? 18.108 -22.685 2.192 1.00 16.24 319 PHE A C 1
ATOM 2370 O O . PHE A 1 319 ? 19.207 -23.102 1.770 1.00 16.75 319 PHE A O 1
ATOM 2378 N N . ALA A 1 320 ? 17.544 -23.127 3.308 1.00 17.51 320 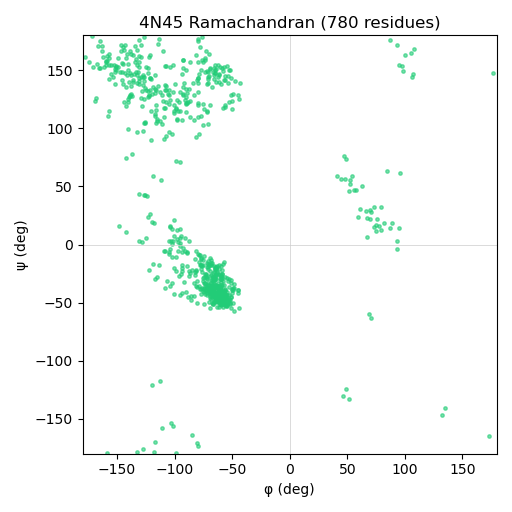ALA A N 1
ATOM 2379 C CA . ALA A 1 320 ? 18.210 -24.152 4.138 1.00 16.80 320 ALA A CA 1
ATOM 2380 C C . ALA A 1 320 ? 18.550 -25.420 3.392 1.00 15.63 320 ALA A C 1
ATOM 2381 O O . ALA A 1 320 ? 19.641 -25.973 3.579 1.00 15.51 320 ALA A O 1
ATOM 2383 N N . ALA A 1 321 ? 17.667 -25.845 2.492 1.00 14.95 321 ALA A N 1
ATOM 2384 C CA . ALA A 1 321 ? 17.918 -27.005 1.613 1.00 15.82 321 ALA A CA 1
ATOM 2385 C C . ALA A 1 321 ? 19.234 -26.887 0.833 1.00 16.22 321 ALA A C 1
ATOM 2386 O O . ALA A 1 321 ? 20.049 -27.811 0.821 1.00 16.69 321 ALA A O 1
ATOM 2388 N N . GLN A 1 322 ? 19.462 -25.748 0.161 1.00 14.80 322 GLN A N 1
ATOM 2389 C CA . GLN A 1 322 ? 20.714 -25.553 -0.528 1.00 14.35 322 GLN A CA 1
ATOM 2390 C C . GLN A 1 322 ? 21.916 -25.347 0.383 1.00 14.63 322 GLN A C 1
ATOM 2391 O O . GLN A 1 322 ? 22.956 -25.910 0.109 1.00 15.53 322 GLN A O 1
ATOM 2397 N N . SER A 1 323 ? 21.814 -24.605 1.496 1.00 14.94 323 SER A N 1
ATOM 2398 C CA . SER A 1 323 ? 22.940 -24.466 2.415 1.00 14.48 323 SER A CA 1
ATOM 2399 C C . SER A 1 323 ? 23.373 -25.843 2.940 1.00 16.08 323 SER A C 1
ATOM 2400 O O . SER A 1 323 ? 24.579 -26.194 2.996 1.00 14.53 323 SER A O 1
ATOM 2403 N N . LEU A 1 324 ? 22.368 -26.627 3.285 1.00 15.37 324 LEU A N 1
ATOM 2404 C CA . LEU A 1 324 ? 22.606 -27.985 3.807 1.00 16.66 324 LEU A CA 1
ATOM 2405 C C . LEU A 1 324 ? 23.263 -28.916 2.789 1.00 16.01 324 LEU A C 1
ATOM 2406 O O . LEU A 1 324 ? 24.197 -29.674 3.129 1.00 17.16 324 LEU A O 1
ATOM 2411 N N . ALA A 1 325 ? 22.845 -28.867 1.550 1.00 16.29 325 ALA A N 1
ATOM 2412 C CA . ALA A 1 325 ? 23.412 -29.725 0.478 1.00 16.17 325 ALA A CA 1
ATOM 2413 C C . ALA A 1 325 ? 24.864 -29.391 0.215 1.00 16.85 325 ALA A C 1
ATOM 2414 O O . ALA A 1 325 ? 25.743 -30.232 0.142 1.00 17.78 325 ALA A O 1
ATOM 2416 N N . VAL A 1 326 ? 25.133 -28.102 0.157 1.00 16.22 326 VAL A N 1
ATOM 2417 C CA . VAL A 1 326 ? 26.474 -27.629 -0.044 1.00 18.26 326 VAL A CA 1
ATOM 2418 C C . VAL A 1 326 ? 27.340 -28.045 1.128 1.00 17.30 326 VAL A C 1
ATOM 2419 O O . VAL A 1 326 ? 28.488 -28.483 0.938 1.00 15.46 326 VAL A O 1
ATOM 2423 N N . ALA A 1 327 ? 26.836 -27.842 2.338 1.00 19.29 327 ALA A N 1
ATOM 2424 C CA . ALA A 1 327 ? 27.666 -28.013 3.507 1.00 18.52 327 ALA A CA 1
ATOM 2425 C C . ALA A 1 327 ? 27.973 -29.509 3.719 1.00 20.34 327 ALA A C 1
ATOM 2426 O O . ALA A 1 327 ? 29.060 -29.847 4.176 1.00 17.31 327 ALA A O 1
ATOM 2428 N N . LYS A 1 328 ? 27.003 -30.358 3.400 1.00 21.15 328 LYS A N 1
ATOM 2429 C CA . LYS A 1 328 ? 27.163 -31.811 3.499 1.00 24.34 328 LYS A CA 1
ATOM 2430 C C . LYS A 1 328 ? 28.243 -32.286 2.508 1.00 22.39 328 LYS A C 1
ATOM 2431 O O . LYS A 1 328 ? 29.216 -32.942 2.933 1.00 22.35 328 LYS A O 1
ATOM 2437 N N . ASP A 1 329 ? 28.153 -31.859 1.253 1.00 20.81 329 ASP A N 1
ATOM 2438 C CA . ASP A 1 329 ? 29.063 -32.300 0.200 1.00 21.14 329 ASP A CA 1
ATOM 2439 C C . ASP A 1 329 ? 30.441 -31.737 0.277 1.00 19.38 329 ASP A C 1
ATOM 2440 O O . ASP A 1 329 ? 31.418 -32.394 -0.106 1.00 19.71 329 ASP A O 1
ATOM 2445 N N . LEU A 1 330 ? 30.571 -30.538 0.850 1.00 19.32 330 LEU A N 1
ATOM 2446 C CA . LEU A 1 330 ? 31.911 -30.005 1.091 1.00 19.88 330 LEU A CA 1
ATOM 2447 C C . LEU A 1 330 ? 32.452 -30.440 2.485 1.00 19.74 330 LEU A C 1
ATOM 2448 O O . LEU A 1 330 ? 33.625 -30.212 2.781 1.00 21.41 330 LEU A O 1
ATOM 2453 N N . LYS A 1 331 ? 31.620 -31.067 3.286 1.00 20.54 331 LYS A N 1
ATOM 2454 C CA . LYS A 1 331 ? 31.995 -31.561 4.642 1.00 23.04 331 LYS A CA 1
ATOM 2455 C C . LYS A 1 331 ? 32.500 -30.433 5.530 1.00 21.50 331 LYS A C 1
ATOM 2456 O O . LYS A 1 331 ? 33.519 -30.552 6.189 1.00 19.66 331 LYS A O 1
ATOM 2462 N N . PHE A 1 332 ? 31.778 -29.293 5.553 1.00 19.24 332 PHE A N 1
ATOM 2463 C CA . PHE A 1 332 ? 32.103 -28.178 6.418 1.00 20.42 332 PHE A CA 1
ATOM 2464 C C . PHE A 1 332 ? 31.927 -28.570 7.875 1.00 19.49 332 PHE A C 1
ATOM 2465 O O . PHE A 1 332 ? 30.964 -29.262 8.217 1.00 20.07 332 PHE A O 1
ATOM 2473 N N . ASP A 1 333 ? 32.804 -28.080 8.745 1.00 19.59 333 ASP A N 1
ATOM 2474 C CA . ASP A 1 333 ? 32.547 -28.106 10.180 1.00 20.93 333 ASP A CA 1
ATOM 2475 C C . ASP A 1 333 ? 31.552 -26.975 10.442 1.00 19.57 333 ASP A C 1
ATOM 2476 O O . ASP A 1 333 ? 31.921 -25.828 10.348 1.00 20.07 333 ASP A O 1
ATOM 2481 N N . MET A 1 334 ? 30.306 -27.321 10.796 1.00 19.82 334 MET A N 1
ATOM 2482 C CA . MET A 1 334 ? 29.253 -26.341 10.843 1.00 20.20 334 MET A CA 1
ATOM 2483 C C . MET A 1 334 ? 29.462 -25.408 11.991 1.00 19.43 334 MET A C 1
ATOM 2484 O O . MET A 1 334 ? 28.880 -24.363 12.019 1.00 19.13 334 MET A O 1
ATOM 2489 N N . ASN A 1 335 ? 30.339 -25.749 12.941 1.00 19.99 335 ASN A N 1
ATOM 2490 C CA . ASN A 1 335 ? 30.706 -24.818 14.008 1.00 18.72 335 ASN A CA 1
ATOM 2491 C C . ASN A 1 335 ? 31.434 -23.578 13.497 1.00 19.18 335 ASN A C 1
ATOM 2492 O O . ASN A 1 335 ? 31.417 -22.531 14.155 1.00 20.15 335 ASN A O 1
ATOM 2497 N N . LYS A 1 336 ? 32.008 -23.696 12.309 1.00 17.48 336 LYS A N 1
ATOM 2498 C CA . LYS A 1 336 ? 32.806 -22.614 11.704 1.00 17.84 336 LYS A CA 1
ATOM 2499 C C . LYS A 1 336 ? 32.041 -21.852 10.604 1.00 17.26 336 LYS A C 1
ATOM 2500 O O . LYS A 1 336 ? 32.598 -21.002 9.960 1.00 16.10 336 LYS A O 1
ATOM 2506 N N . VAL A 1 337 ? 30.773 -22.195 10.378 1.00 16.86 337 VAL A N 1
ATOM 2507 C CA . VAL A 1 337 ? 29.986 -21.689 9.215 1.00 16.02 337 VAL A CA 1
ATOM 2508 C C . VAL A 1 337 ? 28.958 -20.689 9.789 1.00 16.28 337 VAL A C 1
ATOM 2509 O O . VAL A 1 337 ? 28.249 -20.975 10.805 1.00 15.60 337 VAL A O 1
ATOM 2513 N N . ASN A 1 338 ? 28.864 -19.527 9.154 1.00 14.70 338 ASN A N 1
ATOM 2514 C CA . ASN A 1 338 ? 27.947 -18.462 9.572 1.00 14.88 338 ASN A CA 1
ATOM 2515 C C . ASN A 1 338 ? 27.877 -18.280 11.060 1.00 14.39 338 ASN A C 1
ATOM 2516 O O . ASN A 1 338 ? 26.793 -18.327 11.664 1.00 12.76 338 ASN A O 1
ATOM 2521 N N . VAL A 1 339 ? 29.037 -17.994 11.619 1.00 15.50 339 VAL A N 1
ATOM 2522 C CA . VAL A 1 339 ? 29.138 -17.942 13.101 1.00 15.18 339 VAL A CA 1
ATOM 2523 C C . VAL A 1 339 ? 28.294 -16.865 13.755 1.00 15.98 339 VAL A C 1
ATOM 2524 O O . VAL A 1 339 ? 27.911 -16.979 14.952 1.00 16.03 339 VAL A O 1
ATOM 2528 N N . ASN A 1 340 ? 27.950 -15.817 13.005 1.00 15.11 340 ASN A N 1
ATOM 2529 C CA . ASN A 1 340 ? 27.132 -14.727 13.518 1.00 16.22 340 ASN A CA 1
ATOM 2530 C C . ASN A 1 340 ? 25.657 -14.811 13.042 1.00 15.94 340 ASN A C 1
ATOM 2531 O O . ASN A 1 340 ? 24.914 -13.806 13.120 1.00 17.94 340 ASN A O 1
ATOM 2536 N N . GLY A 1 341 ? 25.267 -15.955 12.494 1.00 14.98 341 GLY A N 1
ATOM 2537 C CA . GLY A 1 341 ? 23.977 -16.090 11.825 1.00 17.30 341 GLY A CA 1
ATOM 2538 C C . GLY A 1 341 ? 24.116 -16.004 10.312 1.00 15.01 341 GLY A C 1
ATOM 2539 O O . GLY A 1 341 ? 25.122 -15.495 9.794 1.00 15.65 341 GLY A O 1
ATOM 2540 N N . GLY A 1 342 ? 23.078 -16.453 9.603 1.00 14.88 342 GLY A N 1
ATOM 2541 C CA . GLY A 1 342 ? 23.056 -16.404 8.159 1.00 14.18 342 GLY A CA 1
ATOM 2542 C C . GLY A 1 342 ? 21.786 -15.722 7.683 1.00 12.97 342 GLY A C 1
ATOM 2543 O O . GLY A 1 342 ? 20.969 -15.214 8.460 1.00 13.41 342 GLY A O 1
ATOM 2544 N N . ALA A 1 343 ? 21.642 -15.701 6.371 1.00 13.30 343 ALA A N 1
ATOM 2545 C CA . ALA A 1 343 ? 20.551 -15.030 5.755 1.00 12.46 343 ALA A CA 1
ATOM 2546 C C . ALA A 1 343 ? 19.141 -15.480 6.131 1.00 12.71 343 ALA A C 1
ATOM 2547 O O . ALA A 1 343 ? 18.208 -14.690 5.957 1.00 13.38 343 ALA A O 1
ATOM 2549 N N . ILE A 1 344 ? 18.938 -16.710 6.640 1.00 12.35 344 ILE A N 1
ATOM 2550 C CA . ILE A 1 344 ? 17.576 -17.040 7.047 1.00 12.62 344 ILE A CA 1
ATOM 2551 C C . ILE A 1 344 ? 17.137 -16.046 8.139 1.00 13.73 344 ILE A C 1
ATOM 2552 O O . ILE A 1 344 ? 15.998 -15.505 8.141 1.00 13.49 344 ILE A O 1
ATOM 2557 N N . ALA A 1 345 ? 18.034 -15.790 9.065 1.00 13.62 345 ALA A N 1
ATOM 2558 C CA . ALA A 1 345 ? 17.820 -14.700 10.061 1.00 14.62 345 ALA A CA 1
ATOM 2559 C C . ALA A 1 345 ? 18.017 -13.312 9.469 1.00 13.35 345 ALA A C 1
ATOM 2560 O O . ALA A 1 345 ? 17.196 -12.427 9.689 1.00 16.64 345 ALA A O 1
ATOM 2562 N N . LEU A 1 346 ? 19.135 -13.090 8.803 1.00 12.93 346 LEU A N 1
ATOM 2563 C CA . LEU A 1 346 ? 19.551 -11.702 8.511 1.00 12.89 346 LEU A CA 1
ATOM 2564 C C . LEU A 1 346 ? 18.925 -11.063 7.316 1.00 15.07 346 LEU A C 1
ATOM 2565 O O . LEU A 1 346 ? 18.908 -9.818 7.240 1.00 14.06 346 LEU A O 1
ATOM 2570 N N . GLY A 1 347 ? 18.506 -11.883 6.337 1.00 15.16 347 GLY A N 1
ATOM 2571 C CA . GLY A 1 347 ? 17.971 -11.425 5.044 1.00 14.40 347 GLY A CA 1
ATOM 2572 C C . GLY A 1 347 ? 18.901 -11.647 3.877 1.00 13.78 347 GLY A C 1
ATOM 2573 O O . GLY A 1 347 ? 20.094 -11.931 4.062 1.00 12.54 347 GLY A O 1
ATOM 2574 N N . HIS A 1 348 ? 18.351 -11.463 2.656 1.00 12.47 348 HIS A N 1
ATOM 2575 C CA . HIS A 1 348 ? 18.988 -11.832 1.415 1.00 12.15 348 HIS A CA 1
ATOM 2576 C C . HIS A 1 348 ? 18.683 -10.765 0.344 1.00 12.96 348 HIS A C 1
ATOM 2577 O O . HIS A 1 348 ? 17.838 -10.922 -0.509 1.00 14.07 348 HIS A O 1
ATOM 2584 N N . PRO A 1 349 ? 19.346 -9.628 0.495 1.00 13.33 349 PRO A N 1
ATOM 2585 C CA . PRO A 1 349 ? 19.201 -8.514 -0.404 1.00 12.15 349 PRO A CA 1
ATOM 2586 C C . PRO A 1 349 ? 20.011 -8.772 -1.674 1.00 12.60 349 PRO A C 1
ATOM 2587 O O . PRO A 1 349 ? 21.183 -8.513 -1.694 1.00 11.92 349 PRO A O 1
ATOM 2591 N N . ILE A 1 350 ? 19.368 -9.310 -2.728 1.00 12.81 350 ILE A N 1
ATOM 2592 C CA . ILE A 1 350 ? 20.055 -10.145 -3.699 1.00 12.75 350 ILE A CA 1
ATOM 2593 C C . ILE A 1 350 ? 21.330 -9.595 -4.297 1.00 12.27 350 ILE A C 1
ATOM 2594 O O . ILE A 1 350 ? 22.396 -10.201 -4.178 1.00 11.68 350 ILE A O 1
ATOM 2599 N N . GLY A 1 351 ? 21.281 -8.398 -4.873 1.00 12.65 351 GLY A N 1
ATOM 2600 C CA . GLY A 1 351 ? 22.474 -7.805 -5.491 1.00 12.71 351 GLY A CA 1
ATOM 2601 C C . GLY A 1 351 ? 23.607 -7.467 -4.548 1.00 12.45 351 GLY A C 1
ATOM 2602 O O . GLY A 1 351 ? 24.755 -7.224 -5.005 1.00 12.84 351 GLY A O 1
ATOM 2603 N N . ALA A 1 352 ? 23.263 -7.334 -3.265 1.00 11.86 352 ALA A N 1
ATOM 2604 C CA . ALA A 1 352 ? 24.210 -6.986 -2.197 1.00 12.43 352 ALA A CA 1
ATOM 2605 C C . ALA A 1 352 ? 24.681 -8.194 -1.370 1.00 13.25 352 ALA A C 1
ATOM 2606 O O . ALA A 1 352 ? 25.702 -8.176 -0.687 1.00 12.87 352 ALA A O 1
ATOM 2608 N N . SER A 1 353 ? 23.913 -9.261 -1.428 1.00 13.01 353 SER A N 1
ATOM 2609 C CA . SER A 1 353 ? 24.140 -10.390 -0.545 1.00 14.43 353 SER A CA 1
ATOM 2610 C C . SER A 1 353 ? 25.570 -10.968 -0.596 1.00 13.61 353 SER A C 1
ATOM 2611 O O . SER A 1 353 ? 26.129 -11.263 0.425 1.00 12.38 353 SER A O 1
ATOM 2614 N N . GLY A 1 354 ? 26.129 -11.059 -1.773 1.00 11.94 354 GLY A N 1
ATOM 2615 C CA . GLY A 1 354 ? 27.467 -11.590 -1.940 1.00 13.11 354 GLY A CA 1
ATOM 2616 C C . GLY A 1 354 ? 28.505 -10.728 -1.322 1.00 14.41 354 GLY A C 1
ATOM 2617 O O . GLY A 1 354 ? 29.428 -11.231 -0.683 1.00 15.41 354 GLY A O 1
ATOM 2618 N N . ALA A 1 355 ? 28.343 -9.408 -1.455 1.00 13.26 355 ALA A N 1
ATOM 2619 C CA . ALA A 1 355 ? 29.184 -8.475 -0.746 1.00 13.63 355 ALA A CA 1
ATOM 2620 C C . ALA A 1 355 ? 28.922 -8.450 0.772 1.00 13.41 355 ALA A C 1
ATOM 2621 O O . ALA A 1 355 ? 29.896 -8.395 1.529 1.00 11.95 355 ALA A O 1
ATOM 2623 N N . ARG A 1 356 ? 27.640 -8.525 1.180 1.00 11.84 356 ARG A N 1
ATOM 2624 C CA . ARG A 1 356 ? 27.245 -8.606 2.550 1.00 13.17 356 ARG A CA 1
ATOM 2625 C C . ARG A 1 356 ? 27.987 -9.747 3.270 1.00 13.13 356 ARG A C 1
ATOM 2626 O O . ARG A 1 356 ? 28.568 -9.525 4.295 1.00 14.81 356 ARG A O 1
ATOM 2634 N N . ILE A 1 357 ? 27.992 -10.967 2.733 1.00 12.66 357 ILE A N 1
ATOM 2635 C CA . ILE A 1 357 ? 28.570 -12.102 3.465 1.00 12.96 357 ILE A CA 1
ATOM 2636 C C . ILE A 1 357 ? 30.089 -11.869 3.567 1.00 13.12 357 ILE A C 1
ATOM 2637 O O . ILE A 1 357 ? 30.690 -12.344 4.539 1.00 12.03 357 ILE A O 1
ATOM 2642 N N . LEU A 1 358 ? 30.691 -11.192 2.568 1.00 11.65 358 LEU A N 1
ATOM 2643 C CA . LEU A 1 358 ? 32.183 -10.987 2.550 1.00 12.82 358 LEU A CA 1
ATOM 2644 C C . LEU A 1 358 ? 32.542 -9.942 3.612 1.00 13.31 358 LEU A C 1
ATOM 2645 O O . LEU A 1 358 ? 33.570 -10.072 4.302 1.00 15.27 358 LEU A O 1
ATOM 2650 N N . VAL A 1 359 ? 31.710 -8.914 3.746 1.00 12.81 359 VAL A N 1
ATOM 2651 C CA . VAL A 1 359 ? 31.870 -7.896 4.772 1.00 13.48 359 VAL A CA 1
ATOM 2652 C C . VAL A 1 359 ? 31.767 -8.572 6.125 1.00 14.59 359 VAL A C 1
ATOM 2653 O O . VAL A 1 359 ? 32.606 -8.411 6.957 1.00 15.51 359 VAL A O 1
ATOM 2657 N N . THR A 1 360 ? 30.743 -9.379 6.312 1.00 15.98 360 THR A N 1
ATOM 2658 C CA . THR A 1 360 ? 30.615 -10.105 7.553 1.00 14.50 360 THR A CA 1
ATOM 2659 C C . THR A 1 360 ? 31.794 -11.085 7.834 1.00 15.18 360 THR A C 1
ATOM 2660 O O . THR A 1 360 ? 32.286 -11.171 8.980 1.00 16.48 360 THR A O 1
ATOM 2664 N N . LEU A 1 361 ? 32.230 -11.835 6.837 1.00 13.87 361 LEU A N 1
ATOM 2665 C CA . LEU A 1 361 ? 33.360 -12.726 6.986 1.00 13.91 361 LEU A CA 1
ATOM 2666 C C . LEU A 1 361 ? 34.634 -11.963 7.409 1.00 15.72 361 LEU A C 1
ATOM 2667 O O . LEU A 1 361 ? 35.303 -12.372 8.372 1.00 14.85 361 LEU A O 1
ATOM 2672 N N . VAL A 1 362 ? 34.940 -10.848 6.795 1.00 16.30 362 VAL A N 1
ATOM 2673 C CA . VAL A 1 362 ? 36.239 -10.235 7.140 1.00 18.78 362 VAL A CA 1
ATOM 2674 C C . VAL A 1 362 ? 36.238 -9.555 8.523 1.00 18.63 362 VAL A C 1
ATOM 2675 O O . VAL A 1 362 ? 37.270 -9.456 9.174 1.00 19.37 362 VAL A O 1
ATOM 2679 N N . HIS A 1 363 ? 35.097 -9.094 8.966 1.00 17.23 363 HIS A N 1
ATOM 2680 C CA . HIS A 1 363 ? 35.034 -8.503 10.300 1.00 17.86 363 HIS A CA 1
ATOM 2681 C C . HIS A 1 363 ? 35.088 -9.607 11.327 1.00 19.47 363 HIS A C 1
ATOM 2682 O O . HIS A 1 363 ? 35.703 -9.411 12.392 1.00 21.13 363 HIS A O 1
ATOM 2689 N N . ALA A 1 364 ? 34.442 -10.736 11.020 1.00 16.52 364 ALA A N 1
ATOM 2690 C CA . ALA A 1 364 ? 34.471 -11.904 11.907 1.00 19.29 364 ALA A CA 1
ATOM 2691 C C . ALA A 1 364 ? 35.904 -12.434 12.017 1.00 20.18 364 ALA A C 1
ATOM 2692 O O . ALA A 1 364 ? 36.378 -12.718 13.128 1.00 19.28 364 ALA A O 1
ATOM 2694 N N . MET A 1 365 ? 36.607 -12.472 10.880 1.00 17.06 365 MET A N 1
ATOM 2695 C CA . MET A 1 365 ? 38.041 -12.904 10.880 1.00 17.68 365 MET A CA 1
ATOM 2696 C C . MET A 1 365 ? 38.913 -12.010 11.756 1.00 19.89 365 MET A C 1
ATOM 2697 O O . MET A 1 365 ? 39.763 -12.520 12.512 1.00 20.32 365 MET A O 1
ATOM 2702 N N . GLN A 1 366 ? 38.719 -10.702 11.646 1.00 18.87 366 GLN A N 1
ATOM 2703 C CA . GLN A 1 366 ? 39.504 -9.749 12.445 1.00 21.33 366 GLN A CA 1
ATOM 2704 C C . GLN A 1 366 ? 39.143 -9.953 13.895 1.00 22.15 366 GLN A C 1
ATOM 2705 O O . GLN A 1 366 ? 40.029 -10.100 14.767 1.00 24.86 366 GLN A O 1
ATOM 2711 N N . LYS A 1 367 ? 37.858 -9.996 14.205 1.00 22.71 367 LYS A N 1
ATOM 2712 C CA . LYS A 1 367 ? 37.467 -10.104 15.638 1.00 26.24 367 LYS A CA 1
ATOM 2713 C C . LYS A 1 367 ? 37.884 -11.399 16.285 1.00 25.41 367 LYS A C 1
ATOM 2714 O O . LYS A 1 367 ? 38.193 -11.413 17.466 1.00 27.65 367 LYS A O 1
ATOM 2720 N N . ARG A 1 368 ? 37.864 -12.498 15.552 1.00 23.57 368 ARG A N 1
ATOM 2721 C CA . ARG A 1 368 ? 38.057 -13.785 16.144 1.00 24.53 368 ARG A CA 1
ATOM 2722 C C . ARG A 1 368 ? 39.455 -14.307 15.954 1.00 25.19 368 ARG A C 1
ATOM 2723 O O . ARG A 1 368 ? 39.753 -15.489 16.286 1.00 25.04 368 ARG A O 1
ATOM 2731 N N . ASP A 1 369 ? 40.286 -13.426 15.408 1.00 22.79 369 ASP A N 1
ATOM 2732 C CA . ASP A 1 369 ? 41.637 -13.683 14.997 1.00 26.55 369 ASP A CA 1
ATOM 2733 C C . ASP A 1 369 ? 41.747 -14.994 14.235 1.00 26.12 369 ASP A C 1
ATOM 2734 O O . ASP A 1 369 ? 42.470 -15.875 14.609 1.00 28.64 369 ASP A O 1
ATOM 2739 N N . ALA A 1 370 ? 40.953 -15.096 13.160 1.00 26.17 370 ALA A N 1
ATOM 2740 C CA . ALA A 1 370 ? 40.810 -16.295 12.317 1.00 23.66 370 ALA A CA 1
ATOM 2741 C C . ALA A 1 370 ? 41.573 -16.139 10.986 1.00 22.99 370 ALA A C 1
ATOM 2742 O O . ALA A 1 370 ? 41.257 -15.238 10.170 1.00 25.43 370 ALA A O 1
ATOM 2744 N N . LYS A 1 371 ? 42.467 -17.058 10.669 1.00 21.11 371 LYS A N 1
ATOM 2745 C CA . LYS A 1 371 ? 43.420 -16.824 9.585 1.00 22.62 371 LYS A CA 1
ATOM 2746 C C . LYS A 1 371 ? 42.843 -16.988 8.147 1.00 22.79 371 LYS A C 1
ATOM 2747 O O . LYS A 1 371 ? 43.144 -16.200 7.226 1.00 24.76 371 LYS A O 1
ATOM 2753 N N . LYS A 1 372 ? 42.048 -18.022 7.957 1.00 17.94 372 LYS A N 1
ATOM 2754 C CA . LYS A 1 372 ? 41.598 -18.408 6.638 1.00 18.61 372 LYS A CA 1
ATOM 2755 C C . LYS A 1 372 ? 40.093 -18.404 6.576 1.00 16.81 372 LYS A C 1
ATOM 2756 O O . LYS A 1 372 ? 39.432 -18.922 7.475 1.00 17.39 372 LYS A O 1
ATOM 2762 N N . GLY A 1 373 ? 39.565 -17.720 5.569 1.00 16.68 373 GLY A N 1
ATOM 2763 C CA . GLY A 1 373 ? 38.121 -17.584 5.476 1.00 15.41 373 GLY A CA 1
ATOM 2764 C C . GLY A 1 373 ? 37.591 -17.855 4.070 1.00 15.12 373 GLY A C 1
ATOM 2765 O O . GLY A 1 373 ? 38.271 -17.691 3.081 1.00 14.70 373 GLY A O 1
ATOM 2766 N N . LEU A 1 374 ? 36.308 -18.170 3.976 1.00 15.63 374 LEU A N 1
ATOM 2767 C CA . LEU A 1 374 ? 35.693 -18.569 2.681 1.00 14.76 374 LEU A CA 1
ATOM 2768 C C . LEU A 1 374 ? 34.359 -17.925 2.641 1.00 14.44 374 LEU A C 1
ATOM 2769 O O . LEU A 1 374 ? 33.645 -17.983 3.649 1.00 13.82 374 LEU A O 1
ATOM 2774 N N . ALA A 1 375 ? 34.057 -17.177 1.573 1.00 13.01 375 ALA A N 1
ATOM 2775 C CA . ALA A 1 375 ? 32.673 -16.684 1.313 1.00 13.16 375 ALA A CA 1
ATOM 2776 C C . ALA A 1 375 ? 32.191 -17.227 0.010 1.00 14.68 375 ALA A C 1
ATOM 2777 O O . ALA A 1 375 ? 32.878 -17.146 -0.992 1.00 13.28 375 ALA A O 1
ATOM 2779 N N . THR A 1 376 ? 30.976 -17.821 0.043 1.00 15.56 376 THR A N 1
ATOM 2780 C CA . THR A 1 376 ? 30.388 -18.330 -1.199 1.00 14.21 376 THR A CA 1
ATOM 2781 C C . THR A 1 376 ? 28.883 -18.300 -1.135 1.00 14.27 376 THR A C 1
ATOM 2782 O O . THR A 1 376 ? 28.313 -18.328 -0.055 1.00 14.02 376 THR A O 1
ATOM 2786 N N . LEU A 1 377 ? 28.263 -18.211 -2.312 1.00 14.26 377 LEU A N 1
ATOM 2787 C CA . LEU A 1 377 ? 26.783 -18.207 -2.443 1.00 14.07 377 LEU A CA 1
ATOM 2788 C C . LEU A 1 377 ? 26.361 -18.706 -3.827 1.00 14.49 377 LEU A C 1
ATOM 2789 O O . LEU A 1 377 ? 27.098 -18.595 -4.810 1.00 13.31 377 LEU A O 1
ATOM 2794 N N . SER A 1 378 ? 25.118 -19.230 -3.833 1.00 15.47 378 SER A N 1
ATOM 2795 C CA . SER A 1 378 ? 24.346 -19.707 -5.004 1.00 13.06 378 SER A CA 1
ATOM 2796 C C . SER A 1 378 ? 23.777 -18.523 -5.854 1.00 13.07 378 SER A C 1
ATOM 2797 O O . SER A 1 378 ? 23.592 -17.394 -5.343 1.00 14.00 378 SER A O 1
ATOM 2800 N N . ILE A 1 379 ? 23.501 -18.796 -7.125 1.00 11.35 379 ILE A N 1
ATOM 2801 C CA . ILE A 1 379 ? 23.097 -17.802 -8.096 1.00 14.24 379 ILE A CA 1
ATOM 2802 C C . ILE A 1 379 ? 22.011 -18.364 -9.015 1.00 13.75 379 ILE A C 1
ATOM 2803 O O . ILE A 1 379 ? 22.186 -19.423 -9.662 1.00 14.12 379 ILE A O 1
ATOM 2808 N N . GLY A 1 380 ? 20.879 -17.685 -9.046 1.00 13.42 380 GLY A N 1
ATOM 2809 C CA . GLY A 1 380 ? 19.828 -18.077 -9.952 1.00 14.61 380 GLY A CA 1
ATOM 2810 C C . GLY A 1 380 ? 20.287 -18.179 -11.381 1.00 13.82 380 GLY A C 1
ATOM 2811 O O . GLY A 1 380 ? 21.120 -17.374 -11.847 1.00 15.18 380 GLY A O 1
ATOM 2812 N N . GLY A 1 381 ? 19.793 -19.237 -12.066 1.00 14.72 381 GLY A N 1
ATOM 2813 C CA . GLY A 1 381 ? 20.239 -19.604 -13.365 1.00 16.55 381 GLY A CA 1
ATOM 2814 C C . GLY A 1 381 ? 21.352 -20.647 -13.338 1.00 15.91 381 GLY A C 1
ATOM 2815 O O . GLY A 1 381 ? 21.839 -21.051 -14.400 1.00 16.51 381 GLY A O 1
ATOM 2816 N N . GLY A 1 382 ? 21.712 -21.124 -12.139 1.00 15.01 382 GLY A N 1
ATOM 2817 C CA . GLY A 1 382 ? 22.670 -22.199 -11.980 1.00 16.15 382 GLY A CA 1
ATOM 2818 C C . GLY A 1 382 ? 24.129 -21.766 -11.974 1.00 15.12 382 GLY A C 1
ATOM 2819 O O . GLY A 1 382 ? 24.926 -22.100 -12.904 1.00 16.00 382 GLY A O 1
ATOM 2820 N N . GLN A 1 383 ? 24.485 -20.959 -10.973 1.00 13.31 383 GLN A N 1
ATOM 2821 C CA . GLN A 1 383 ? 25.876 -20.547 -10.855 1.00 13.07 383 GLN A CA 1
ATOM 2822 C C . GLN A 1 383 ? 26.241 -20.451 -9.374 1.00 13.26 383 GLN A C 1
ATOM 2823 O O . GLN A 1 383 ? 25.376 -20.538 -8.547 1.00 12.80 383 GLN A O 1
ATOM 2829 N N . GLY A 1 384 ? 27.526 -20.333 -9.082 1.00 12.33 384 GLY A N 1
ATOM 2830 C CA . GLY A 1 384 ? 28.025 -20.062 -7.723 1.00 14.13 384 GLY A 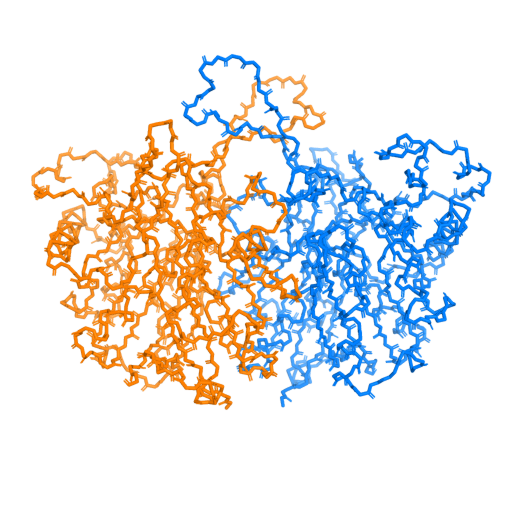CA 1
ATOM 2831 C C . GLY A 1 384 ? 29.304 -19.268 -7.860 1.00 14.03 384 GLY A C 1
ATOM 2832 O O . GLY A 1 384 ? 29.910 -19.272 -8.939 1.00 14.19 384 GLY A O 1
ATOM 2833 N N . THR A 1 385 ? 29.610 -18.481 -6.862 1.00 14.55 385 THR A N 1
ATOM 2834 C CA . THR A 1 385 ? 30.848 -17.726 -6.742 1.00 15.30 385 THR A CA 1
ATOM 2835 C C . THR A 1 385 ? 31.440 -17.923 -5.345 1.00 14.10 385 THR A C 1
ATOM 2836 O O . THR A 1 385 ? 30.700 -18.088 -4.413 1.00 15.94 385 THR A O 1
ATOM 2840 N N . ALA A 1 386 ? 32.778 -17.882 -5.235 1.00 13.58 386 ALA A N 1
ATOM 2841 C CA . ALA A 1 386 ? 33.481 -18.135 -3.995 1.00 13.58 386 ALA A CA 1
ATOM 2842 C C . ALA A 1 386 ? 34.721 -17.221 -3.978 1.00 13.90 386 ALA A C 1
ATOM 2843 O O . ALA A 1 386 ? 35.344 -17.035 -5.000 1.00 17.86 386 ALA A O 1
ATOM 2845 N N . ILE A 1 387 ? 35.044 -16.672 -2.802 1.00 14.27 387 ILE A N 1
ATOM 2846 C CA . ILE A 1 387 ? 36.281 -15.967 -2.560 1.00 13.22 387 ILE A CA 1
ATOM 2847 C C . ILE A 1 387 ? 36.897 -16.470 -1.315 1.00 12.99 387 ILE A C 1
ATOM 2848 O O . ILE A 1 387 ? 36.224 -16.730 -0.339 1.00 13.27 387 ILE A O 1
ATOM 2853 N N . LEU A 1 388 ? 38.252 -16.610 -1.337 1.00 14.35 388 LEU A N 1
ATOM 2854 C CA . LEU A 1 388 ? 39.045 -17.088 -0.148 1.00 14.68 388 LEU A CA 1
ATOM 2855 C C . LEU A 1 388 ? 39.919 -15.936 0.364 1.00 14.56 388 LEU A C 1
ATOM 2856 O O . LEU A 1 388 ? 40.557 -15.246 -0.457 1.00 17.56 388 LEU A O 1
ATOM 2861 N N . LEU A 1 389 ? 39.866 -15.707 1.664 1.00 15.26 389 LEU A N 1
ATOM 2862 C CA . LEU A 1 389 ? 40.557 -14.623 2.315 1.00 16.46 389 LEU A CA 1
ATOM 2863 C C . LEU A 1 389 ? 41.600 -15.141 3.306 1.00 17.46 389 LEU A C 1
ATOM 2864 O O . LEU A 1 389 ? 41.401 -16.152 3.948 1.00 16.35 389 LEU A O 1
ATOM 2869 N N . GLU A 1 390 ? 42.701 -14.401 3.426 1.00 17.66 390 GLU A N 1
ATOM 2870 C CA . GLU A 1 390 ? 43.683 -14.732 4.424 1.00 20.40 390 GLU A CA 1
ATOM 2871 C C . GLU A 1 390 ? 43.947 -13.448 5.184 1.00 18.48 390 GLU A C 1
ATOM 2872 O O . GLU A 1 390 ? 44.237 -12.398 4.584 1.00 19.94 390 GLU A O 1
ATOM 2878 N N . LYS A 1 391 ? 43.800 -13.538 6.507 1.00 24.38 391 LYS A N 1
ATOM 2879 C CA . LYS A 1 391 ? 43.923 -12.419 7.399 1.00 25.49 391 LYS A CA 1
ATOM 2880 C C . LYS A 1 391 ? 45.326 -11.839 7.305 1.00 25.47 391 LYS A C 1
ATOM 2881 O O . LYS A 1 391 ? 46.282 -12.566 7.186 1.00 27.80 391 LYS A O 1
ATOM 2887 N N . CYS A 1 392 ? 45.401 -10.508 7.329 1.00 27.79 392 CYS A N 1
ATOM 2888 C CA . CYS A 1 392 ? 46.674 -9.803 7.292 1.00 31.89 392 CYS A CA 1
ATOM 2889 C C . CYS A 1 392 ? 47.177 -9.788 8.729 1.00 32.48 392 CYS A C 1
ATOM 2890 O O . CYS A 1 392 ? 46.457 -9.254 9.590 1.00 34.75 392 CYS A O 1
ATOM 2893 N N . MET B 1 1 ? 52.557 -9.490 -19.981 1.00 42.05 1 MET B N 1
ATOM 2894 C CA . MET B 1 1 ? 51.377 -10.342 -19.684 1.00 40.38 1 MET B CA 1
ATOM 2895 C C . MET B 1 1 ? 50.938 -10.978 -20.967 1.00 36.50 1 MET B C 1
ATOM 2896 O O . MET B 1 1 ? 51.456 -10.671 -22.040 1.00 34.49 1 MET B O 1
ATOM 2901 N N . LYS B 1 2 ? 49.947 -11.836 -20.875 1.00 29.20 2 LYS B N 1
ATOM 2902 C CA . LYS B 1 2 ? 49.401 -12.389 -22.086 1.00 28.36 2 LYS B CA 1
ATOM 2903 C C . LYS B 1 2 ? 48.973 -11.290 -23.098 1.00 26.65 2 LYS B C 1
ATOM 2904 O O . LYS B 1 2 ? 48.490 -10.192 -22.711 1.00 26.87 2 LYS B O 1
ATOM 2910 N N . GLU B 1 3 ? 49.159 -11.617 -24.379 1.00 23.40 3 GLU B N 1
ATOM 2911 C CA . GLU B 1 3 ? 48.581 -10.923 -25.499 1.00 24.43 3 GLU B CA 1
ATOM 2912 C C . GLU B 1 3 ? 47.150 -11.393 -25.637 1.00 21.86 3 GLU B C 1
ATOM 2913 O O . GLU B 1 3 ? 46.887 -12.574 -25.402 1.00 20.22 3 GLU B O 1
ATOM 2919 N N . VAL B 1 4 ? 46.266 -10.450 -26.013 1.00 19.89 4 VAL B N 1
ATOM 2920 C CA . VAL B 1 4 ? 44.823 -10.765 -26.150 1.00 18.03 4 VAL B CA 1
ATOM 2921 C C . VAL B 1 4 ? 44.411 -10.468 -27.578 1.00 16.44 4 VAL B C 1
ATOM 2922 O O . VAL B 1 4 ? 44.714 -9.392 -28.149 1.00 17.41 4 VAL B O 1
ATOM 2926 N N . VAL B 1 5 ? 43.703 -11.431 -28.148 1.00 16.83 5 VAL B N 1
ATOM 2927 C CA . VAL B 1 5 ? 43.242 -11.396 -29.544 1.00 16.47 5 VAL B CA 1
ATOM 2928 C C . VAL B 1 5 ? 41.719 -11.549 -29.688 1.00 16.98 5 VAL B C 1
ATOM 2929 O O . VAL B 1 5 ? 41.083 -12.104 -28.806 1.00 17.67 5 VAL B O 1
ATOM 2933 N N . ILE B 1 6 ? 41.197 -10.971 -30.760 1.00 15.66 6 ILE B N 1
ATOM 2934 C CA . ILE B 1 6 ? 39.819 -11.150 -31.268 1.00 16.27 6 ILE B CA 1
ATOM 2935 C C . ILE B 1 6 ? 39.876 -12.338 -32.255 1.00 18.11 6 ILE B C 1
ATOM 2936 O O . ILE B 1 6 ? 40.514 -12.247 -33.381 1.00 17.56 6 ILE B O 1
ATOM 2941 N N . ALA B 1 7 ? 39.204 -13.442 -31.898 1.00 17.76 7 ALA B N 1
ATOM 2942 C CA . ALA B 1 7 ? 39.109 -14.646 -32.788 1.00 19.53 7 ALA B CA 1
ATOM 2943 C C . ALA B 1 7 ? 37.952 -14.604 -33.787 1.00 18.85 7 ALA B C 1
ATOM 2944 O O . ALA B 1 7 ? 37.977 -15.213 -34.861 1.00 20.13 7 ALA B O 1
ATOM 2946 N N . SER B 1 8 ? 36.889 -13.885 -33.442 1.00 17.00 8 SER B N 1
ATOM 2947 C CA . SER B 1 8 ? 35.748 -13.720 -34.331 1.00 16.54 8 SER B CA 1
ATOM 2948 C C . SER B 1 8 ? 34.906 -12.540 -33.887 1.00 15.54 8 SER B C 1
ATOM 2949 O O . SER B 1 8 ? 35.045 -12.058 -32.755 1.00 14.97 8 SER B O 1
ATOM 2952 N N . ALA B 1 9 ? 34.075 -12.052 -34.792 1.00 15.31 9 ALA B N 1
ATOM 2953 C CA . ALA B 1 9 ? 33.296 -10.826 -34.489 1.00 15.65 9 ALA B CA 1
ATOM 2954 C C . ALA B 1 9 ? 32.072 -10.783 -35.366 1.00 17.66 9 ALA B C 1
ATOM 2955 O O . ALA B 1 9 ? 32.175 -10.693 -36.582 1.00 17.02 9 ALA B O 1
ATOM 2957 N N . VAL B 1 10 ? 30.882 -10.869 -34.760 1.00 16.92 10 VAL B N 1
ATOM 2958 C CA . VAL B 1 10 ? 29.662 -11.100 -35.490 1.00 17.06 10 VAL B CA 1
ATOM 2959 C C . VAL B 1 10 ? 28.572 -10.213 -34.899 1.00 16.86 10 VAL B C 1
ATOM 2960 O O . VAL B 1 10 ? 28.578 -9.976 -33.707 1.00 15.23 10 VAL B O 1
ATOM 2964 N N . ARG B 1 11 ? 27.646 -9.758 -35.743 1.00 14.38 11 ARG B N 1
ATOM 2965 C CA . ARG B 1 11 ? 26.476 -9.038 -35.274 1.00 14.81 11 ARG B CA 1
ATOM 2966 C C . ARG B 1 11 ? 25.261 -9.408 -36.017 1.00 14.25 11 ARG B C 1
ATOM 2967 O O . ARG B 1 11 ? 25.290 -9.823 -37.198 1.00 14.81 11 ARG B O 1
ATOM 2975 N N . THR B 1 12 ? 24.126 -9.230 -35.373 1.00 12.53 12 THR B N 1
ATOM 2976 C CA . THR B 1 12 ? 22.916 -9.205 -36.112 1.00 14.42 12 THR B CA 1
ATOM 2977 C C . THR B 1 12 ? 22.868 -7.905 -36.945 1.00 15.04 12 THR B C 1
ATOM 2978 O O . THR B 1 12 ? 23.563 -6.890 -36.646 1.00 16.00 12 THR B O 1
ATOM 2982 N N . ALA B 1 13 ? 21.964 -7.906 -37.914 1.00 15.25 13 ALA B N 1
ATOM 2983 C CA . ALA B 1 13 ? 21.457 -6.650 -38.472 1.00 15.20 13 ALA B CA 1
ATOM 2984 C C . ALA B 1 13 ? 20.919 -5.787 -37.333 1.00 15.15 13 ALA B C 1
ATOM 2985 O O . ALA B 1 13 ? 20.592 -6.302 -36.244 1.00 17.00 13 ALA B O 1
ATOM 2987 N N . ILE B 1 14 ? 20.940 -4.469 -37.567 1.00 15.57 14 ILE B N 1
ATOM 2988 C CA . ILE B 1 14 ? 20.392 -3.439 -36.625 1.00 15.13 14 ILE B CA 1
ATOM 2989 C C . ILE B 1 14 ? 18.989 -3.047 -37.103 1.00 15.19 14 ILE B C 1
ATOM 2990 O O . ILE B 1 14 ? 18.819 -2.577 -38.235 1.00 15.42 14 ILE B O 1
ATOM 2995 N N . GLY B 1 15 ? 17.988 -3.313 -36.295 1.00 14.99 15 GLY B N 1
ATOM 2996 C CA . GLY B 1 15 ? 16.603 -2.968 -36.642 1.00 15.57 15 GLY B CA 1
ATOM 2997 C C . GLY B 1 15 ? 16.161 -1.611 -36.125 1.00 15.55 15 GLY B C 1
ATOM 2998 O O . GLY B 1 15 ? 16.786 -1.065 -35.217 1.00 13.96 15 GLY B O 1
ATOM 2999 N N . SER B 1 16 ? 15.129 -1.061 -36.752 1.00 16.03 16 SER B N 1
ATOM 3000 C CA . SER B 1 16 ? 14.588 0.222 -36.357 1.00 16.57 16 SER B CA 1
ATOM 3001 C C . SER B 1 16 ? 13.475 -0.086 -35.372 1.00 15.54 16 SER B C 1
ATOM 3002 O O . SER B 1 16 ? 12.972 -1.243 -35.227 1.00 15.70 16 SER B O 1
ATOM 3005 N N . TYR B 1 17 ? 13.214 0.954 -34.615 1.00 15.42 17 TYR B N 1
ATOM 3006 C CA . TYR B 1 17 ? 12.275 0.941 -33.542 1.00 15.62 17 TYR B CA 1
ATOM 3007 C C . TYR B 1 17 ? 10.899 0.509 -33.964 1.00 16.66 17 TYR B C 1
ATOM 3008 O O . TYR B 1 17 ? 10.274 1.110 -34.844 1.00 16.47 17 TYR B O 1
ATOM 3017 N N . GLY B 1 18 ? 10.468 -0.585 -33.382 1.00 17.28 18 GLY B N 1
ATOM 3018 C CA . GLY B 1 18 ? 9.174 -1.140 -33.661 1.00 18.41 18 GLY B CA 1
ATOM 3019 C C . GLY B 1 18 ? 9.033 -1.806 -35.003 1.00 18.46 18 GLY B C 1
ATOM 3020 O O . GLY B 1 18 ? 7.963 -2.047 -35.443 1.00 17.80 18 GLY B O 1
ATOM 3021 N N . LYS B 1 19 ? 10.166 -2.076 -35.624 1.00 17.10 19 LYS B N 1
ATOM 3022 C CA . LYS B 1 19 ? 10.203 -2.664 -36.934 1.00 18.28 19 LYS B CA 1
ATOM 3023 C C . LYS B 1 19 ? 10.780 -4.109 -36.986 1.00 16.88 19 LYS B C 1
ATOM 3024 O O . LYS B 1 19 ? 10.234 -4.965 -36.415 1.00 16.74 19 LYS B O 1
ATOM 3030 N N . SER B 1 20 ? 11.868 -4.347 -37.675 1.00 16.83 20 SER B N 1
ATOM 3031 C CA . SER B 1 20 ? 12.210 -5.672 -38.138 1.00 18.17 20 SER B CA 1
ATOM 3032 C C . SER B 1 20 ? 12.473 -6.706 -37.069 1.00 17.21 20 SER B C 1
ATOM 3033 O O . SER B 1 20 ? 12.175 -7.833 -37.223 1.00 19.28 20 SER B O 1
ATOM 3036 N N . LEU B 1 21 ? 13.095 -6.274 -35.992 1.00 16.53 21 LEU B N 1
ATOM 3037 C CA . LEU B 1 21 ? 13.355 -7.148 -34.874 1.00 15.27 21 LEU B CA 1
ATOM 3038 C C . LEU B 1 21 ? 12.439 -6.956 -33.626 1.00 16.45 21 LEU B C 1
ATOM 3039 O O . LEU B 1 21 ? 12.770 -7.411 -32.573 1.00 15.19 21 LEU B O 1
ATOM 3044 N N . LYS B 1 22 ? 11.314 -6.251 -33.783 1.00 15.26 22 LYS B N 1
ATOM 3045 C CA . LYS B 1 22 ? 10.452 -5.979 -32.655 1.00 16.48 22 LYS B CA 1
ATOM 3046 C C . LYS B 1 22 ? 10.022 -7.258 -31.903 1.00 14.92 22 LYS B C 1
ATOM 3047 O O . LYS B 1 22 ? 9.678 -7.148 -30.712 1.00 14.55 22 LYS B O 1
ATOM 3053 N N . ASP B 1 23 ? 9.940 -8.418 -32.607 1.00 14.09 23 ASP B N 1
ATOM 3054 C CA . ASP B 1 23 ? 9.451 -9.685 -31.991 1.00 15.79 23 ASP B CA 1
ATOM 3055 C C . ASP B 1 23 ? 10.529 -10.593 -31.485 1.00 14.11 23 ASP B C 1
ATOM 3056 O O . ASP B 1 23 ? 10.224 -11.727 -31.102 1.00 15.71 23 ASP B O 1
ATOM 3061 N N . VAL B 1 24 ? 11.801 -10.140 -31.524 1.00 14.94 24 VAL B N 1
ATOM 3062 C CA . VAL B 1 24 ? 12.934 -10.963 -31.125 1.00 14.67 24 VAL B CA 1
ATOM 3063 C C . VAL B 1 24 ? 13.580 -10.399 -29.826 1.00 14.06 24 VAL B C 1
ATOM 3064 O O . VAL B 1 24 ? 14.279 -9.380 -29.841 1.00 13.93 24 VAL B O 1
ATOM 3068 N N . PRO B 1 25 ? 13.365 -11.071 -28.709 1.00 13.90 25 PRO B N 1
ATOM 3069 C CA . PRO B 1 25 ? 14.011 -10.595 -27.478 1.00 14.24 25 PRO B CA 1
ATOM 3070 C C . PRO B 1 25 ? 15.525 -10.378 -27.637 1.00 14.69 25 PRO B C 1
ATOM 3071 O O . PRO B 1 25 ? 16.185 -11.119 -28.413 1.00 16.49 25 PRO B O 1
ATOM 3075 N N . ALA B 1 26 ? 16.075 -9.423 -26.876 1.00 12.35 26 ALA B N 1
ATOM 3076 C CA . ALA B 1 26 ? 17.499 -9.227 -26.849 1.00 11.95 26 ALA B CA 1
ATOM 3077 C C . ALA B 1 26 ? 18.274 -10.534 -26.600 1.00 12.54 26 ALA B C 1
ATOM 3078 O O . ALA B 1 26 ? 19.358 -10.739 -27.168 1.00 11.75 26 ALA B O 1
ATOM 3080 N N . VAL B 1 27 ? 17.795 -11.372 -25.692 1.00 12.81 27 VAL B N 1
ATOM 3081 C CA . VAL B 1 27 ? 18.534 -12.576 -25.335 1.00 12.82 27 VAL B CA 1
ATOM 3082 C C . VAL B 1 27 ? 18.598 -13.508 -26.522 1.00 12.99 27 VAL B C 1
ATOM 3083 O O . VAL B 1 27 ? 19.572 -14.247 -26.675 1.00 14.89 27 VAL B O 1
ATOM 3087 N N . ASP B 1 28 ? 17.587 -13.438 -27.397 1.00 14.03 28 ASP B N 1
ATOM 3088 C CA . ASP B 1 28 ? 17.564 -14.264 -28.580 1.00 13.89 28 ASP B CA 1
ATOM 3089 C C . ASP B 1 28 ? 18.484 -13.768 -29.695 1.00 13.81 28 ASP B C 1
ATOM 3090 O O . ASP B 1 28 ? 19.191 -14.573 -30.394 1.00 14.40 28 ASP B O 1
ATOM 3095 N N . LEU B 1 29 ? 18.530 -12.458 -29.827 1.00 12.26 29 LEU B N 1
ATOM 3096 C CA . LEU B 1 29 ? 19.547 -11.817 -30.668 1.00 12.81 29 LEU B CA 1
ATOM 3097 C C . LEU B 1 29 ? 20.944 -12.154 -30.199 1.00 13.05 29 LEU B C 1
ATOM 3098 O O . LEU B 1 29 ? 21.821 -12.488 -30.999 1.00 14.92 29 LEU B O 1
ATOM 3103 N N . GLY B 1 30 ? 21.142 -12.124 -28.891 1.00 13.03 30 GLY B N 1
ATOM 3104 C CA . GLY B 1 30 ? 22.408 -12.503 -28.299 1.00 13.37 30 GLY B CA 1
ATOM 3105 C C . GLY B 1 30 ? 22.739 -13.954 -28.602 1.00 14.12 30 GLY B C 1
ATOM 3106 O O . GLY B 1 30 ? 23.869 -14.246 -28.971 1.00 13.51 30 GLY B O 1
ATOM 3107 N N . ALA B 1 31 ? 21.781 -14.844 -28.427 1.00 13.49 31 ALA B N 1
ATOM 3108 C CA . ALA B 1 31 ? 22.055 -16.286 -28.609 1.00 15.81 31 ALA B CA 1
ATOM 3109 C C . ALA B 1 31 ? 22.468 -16.570 -30.047 1.00 15.12 31 ALA B C 1
ATOM 3110 O O . ALA B 1 31 ? 23.474 -17.286 -30.294 1.00 17.52 31 ALA B O 1
ATOM 3112 N N . THR B 1 32 ? 21.722 -15.991 -31.001 1.00 15.01 32 THR B N 1
ATOM 3113 C CA . THR B 1 32 ? 22.070 -16.056 -32.405 1.00 14.70 32 THR B CA 1
ATOM 3114 C C . THR B 1 32 ? 23.537 -15.620 -32.709 1.00 14.55 32 THR B C 1
ATOM 3115 O O . THR B 1 32 ? 24.330 -16.336 -33.354 1.00 16.73 32 THR B O 1
ATOM 3119 N N . ALA B 1 33 ? 23.899 -14.469 -32.187 1.00 14.79 33 ALA B N 1
ATOM 3120 C CA . ALA B 1 33 ? 25.261 -13.964 -32.416 1.00 15.80 33 ALA B CA 1
ATOM 3121 C C . ALA B 1 33 ? 26.340 -14.783 -31.765 1.00 14.96 33 ALA B C 1
ATOM 3122 O O . ALA B 1 33 ? 27.443 -14.872 -32.320 1.00 16.62 33 ALA B O 1
ATOM 3124 N N . ILE B 1 34 ? 26.088 -15.259 -30.545 1.00 15.24 34 ILE B N 1
ATOM 3125 C CA . ILE B 1 34 ? 26.981 -16.165 -29.817 1.00 15.65 34 ILE B CA 1
ATOM 3126 C C . ILE B 1 34 ? 27.234 -17.444 -30.597 1.00 16.23 34 ILE B C 1
ATOM 3127 O O . ILE B 1 34 ? 28.409 -17.814 -30.798 1.00 15.82 34 ILE B O 1
ATOM 3132 N N . LYS B 1 35 ? 26.162 -18.121 -31.005 1.00 17.55 35 LYS B N 1
ATOM 3133 C CA . LYS B 1 35 ? 26.321 -19.365 -31.791 1.00 23.65 35 LYS B CA 1
ATOM 3134 C C . LYS B 1 35 ? 27.212 -19.144 -32.999 1.00 20.88 35 LYS B C 1
ATOM 3135 O O . LYS B 1 35 ? 28.082 -19.911 -33.248 1.00 19.67 35 LYS B O 1
ATOM 3141 N N . GLU B 1 36 ? 26.984 -18.089 -33.755 1.00 19.92 36 GLU B N 1
ATOM 3142 C CA . GLU B 1 36 ? 27.766 -17.849 -34.932 1.00 19.04 36 GLU B CA 1
ATOM 3143 C C . GLU B 1 36 ? 29.188 -17.381 -34.602 1.00 18.93 36 GLU B C 1
ATOM 3144 O O . GLU B 1 36 ? 30.149 -17.821 -35.256 1.00 18.19 36 GLU B O 1
ATOM 3150 N N . ALA B 1 37 ? 29.388 -16.573 -33.540 1.00 16.50 37 ALA B N 1
ATOM 3151 C CA . ALA B 1 37 ? 30.757 -16.167 -33.157 1.00 16.07 37 ALA B CA 1
ATOM 3152 C C . ALA B 1 37 ? 31.597 -17.386 -32.869 1.00 16.33 37 ALA B C 1
ATOM 3153 O O . ALA B 1 37 ? 32.744 -17.502 -33.269 1.00 17.05 37 ALA B O 1
ATOM 3155 N N . VAL B 1 38 ? 31.046 -18.324 -32.117 1.00 17.59 38 VAL B N 1
ATOM 3156 C CA . VAL B 1 38 ? 31.807 -19.502 -31.744 1.00 17.73 38 VAL B CA 1
ATOM 3157 C C . VAL B 1 38 ? 32.156 -20.341 -32.976 1.00 17.94 38 VAL B C 1
ATOM 3158 O O . VAL B 1 38 ? 33.336 -20.807 -33.076 1.00 15.63 38 VAL B O 1
ATOM 3162 N N . LYS B 1 39 ? 31.175 -20.529 -33.890 1.00 19.20 39 LYS B N 1
ATOM 3163 C CA . LYS B 1 39 ? 31.439 -21.250 -35.167 1.00 24.93 39 LYS B CA 1
ATOM 3164 C C . LYS B 1 39 ? 32.540 -20.591 -35.951 1.00 25.01 39 LYS B C 1
ATOM 3165 O O . LYS B 1 39 ? 33.503 -21.251 -36.372 1.00 23.72 39 LYS B O 1
ATOM 3171 N N . LYS B 1 40 ? 32.428 -19.274 -36.129 1.00 24.15 40 LYS B N 1
ATOM 3172 C CA . LYS B 1 40 ? 33.415 -18.542 -36.928 1.00 23.65 40 LYS B CA 1
ATOM 3173 C C . LYS B 1 40 ? 34.821 -18.539 -36.332 1.00 24.59 40 LYS B C 1
ATOM 3174 O O . LYS B 1 40 ? 35.791 -18.377 -37.080 1.00 24.63 40 LYS B O 1
ATOM 3180 N N . ALA B 1 41 ? 34.938 -18.666 -34.999 1.00 19.52 41 ALA B N 1
ATOM 3181 C CA . ALA B 1 41 ? 36.201 -18.619 -34.330 1.00 20.24 41 ALA B CA 1
ATOM 3182 C C . ALA B 1 41 ? 36.913 -19.940 -34.525 1.00 22.99 41 ALA B C 1
ATOM 3183 O O . ALA B 1 41 ? 38.126 -20.002 -34.361 1.00 24.01 41 ALA B O 1
ATOM 3185 N N . GLY B 1 42 ? 36.144 -20.965 -34.850 1.00 22.23 42 GLY B N 1
ATOM 3186 C CA . GLY B 1 42 ? 36.672 -22.287 -35.038 1.00 27.34 42 GLY B CA 1
ATOM 3187 C C . GLY B 1 42 ? 37.059 -22.937 -33.724 1.00 28.30 42 GLY B C 1
ATOM 3188 O O . GLY B 1 42 ? 38.012 -23.720 -33.690 1.00 32.16 42 GLY B O 1
ATOM 3189 N N . ILE B 1 43 ? 36.338 -22.629 -32.651 1.00 25.03 43 ILE B N 1
ATOM 3190 C CA . ILE B 1 43 ? 36.532 -23.334 -31.406 1.00 23.96 43 ILE B CA 1
ATOM 3191 C C . ILE B 1 43 ? 35.277 -24.143 -31.025 1.00 22.40 43 ILE B C 1
ATOM 3192 O O . ILE B 1 43 ? 34.213 -23.983 -31.626 1.00 23.58 43 ILE B O 1
ATOM 3197 N N . LYS B 1 44 ? 35.407 -24.947 -29.987 1.00 21.03 44 LYS B N 1
ATOM 3198 C CA . LYS B 1 44 ? 34.260 -25.621 -29.389 1.00 22.07 44 LYS B CA 1
ATOM 3199 C C . LYS B 1 44 ? 33.679 -24.808 -28.223 1.00 21.01 44 LYS B C 1
ATOM 3200 O O . LYS B 1 44 ? 34.437 -24.277 -27.438 1.00 20.39 44 LYS B O 1
ATOM 3206 N N . PRO B 1 45 ? 32.344 -24.885 -28.032 1.00 21.64 45 PRO B N 1
ATOM 3207 C CA . PRO B 1 45 ? 31.691 -24.296 -26.896 1.00 20.67 45 PRO B CA 1
ATOM 3208 C C . PRO B 1 45 ? 32.346 -24.678 -25.560 1.00 21.51 45 PRO B C 1
ATOM 3209 O O . PRO B 1 45 ? 32.462 -23.797 -24.653 1.00 23.66 45 PRO B O 1
ATOM 3213 N N . GLU B 1 46 ? 32.789 -25.935 -25.404 1.00 20.20 46 GLU B N 1
ATOM 3214 C CA . GLU B 1 46 ? 33.523 -26.353 -24.206 1.00 23.95 46 GLU B CA 1
ATOM 3215 C C . GLU B 1 46 ? 34.837 -25.584 -23.965 1.00 23.17 46 GLU B C 1
ATOM 3216 O O . GLU B 1 46 ? 35.299 -25.546 -22.855 1.00 23.58 46 GLU B O 1
ATOM 3222 N N . ASP B 1 47 ? 35.378 -24.926 -24.993 1.00 25.80 47 ASP B N 1
ATOM 3223 C CA . ASP B 1 47 ? 36.609 -24.140 -24.842 1.00 26.70 47 ASP B CA 1
ATOM 3224 C C . ASP B 1 47 ? 36.343 -22.770 -24.166 1.00 25.14 47 ASP B C 1
ATOM 3225 O O . ASP B 1 47 ? 37.280 -22.055 -23.844 1.00 21.94 47 ASP B O 1
ATOM 3230 N N . VAL B 1 48 ? 35.073 -22.394 -23.979 1.00 21.08 48 VAL B N 1
ATOM 3231 C CA . VAL B 1 48 ? 34.725 -21.037 -23.598 1.00 19.74 48 VAL B CA 1
ATOM 3232 C C . VAL B 1 48 ? 34.730 -21.006 -22.105 1.00 17.78 48 VAL B C 1
ATOM 3233 O O . VAL B 1 48 ? 34.120 -21.852 -21.508 1.00 19.69 48 VAL B O 1
ATOM 3237 N N . ASN B 1 49 ? 35.416 -20.031 -21.498 1.00 16.39 49 ASN B N 1
ATOM 3238 C CA . ASN B 1 49 ? 35.549 -19.941 -20.079 1.00 16.75 49 ASN B CA 1
ATOM 3239 C C . ASN B 1 49 ? 34.493 -19.088 -19.369 1.00 16.84 49 ASN B C 1
ATOM 3240 O O . ASN B 1 49 ? 34.262 -19.317 -18.192 1.00 15.22 49 ASN B O 1
ATOM 3245 N N . GLU B 1 50 ? 33.995 -18.039 -20.024 1.00 15.04 50 GLU B N 1
ATOM 3246 C CA . GLU B 1 50 ? 33.054 -17.121 -19.377 1.00 15.45 50 GLU B CA 1
ATOM 3247 C C . GLU B 1 50 ? 32.318 -16.384 -20.507 1.00 13.71 50 GLU B C 1
ATOM 3248 O O . GLU B 1 50 ? 32.860 -16.209 -21.589 1.00 14.23 50 GLU B O 1
ATOM 3254 N N . VAL B 1 51 ? 31.135 -15.891 -20.158 1.00 14.39 51 VAL B N 1
ATOM 3255 C CA . VAL B 1 51 ? 30.286 -15.075 -20.978 1.00 14.67 51 VAL B CA 1
ATOM 3256 C C . VAL B 1 51 ? 30.000 -13.753 -20.266 1.00 15.06 51 VAL B C 1
ATOM 3257 O O . VAL B 1 51 ? 29.543 -13.716 -19.111 1.00 13.74 51 VAL B O 1
ATOM 3261 N N . ILE B 1 52 ? 30.261 -12.651 -20.975 1.00 13.82 52 ILE B N 1
ATOM 3262 C CA . ILE B 1 52 ? 30.252 -11.337 -20.385 1.00 13.44 52 ILE B CA 1
ATOM 3263 C C . ILE B 1 52 ? 29.606 -10.369 -21.395 1.00 12.78 52 ILE B C 1
ATOM 3264 O O . ILE B 1 52 ? 30.233 -9.986 -22.347 1.00 13.75 52 ILE B O 1
ATOM 3269 N N . LEU B 1 53 ? 28.325 -10.043 -21.208 1.00 12.48 53 LEU B N 1
ATOM 3270 C CA . LEU B 1 53 ? 27.573 -9.371 -22.249 1.00 12.71 53 LEU B CA 1
ATOM 3271 C C . LEU B 1 53 ? 26.917 -8.106 -21.727 1.00 11.97 53 LEU B C 1
ATOM 3272 O O . LEU B 1 53 ? 26.426 -8.079 -20.595 1.00 13.14 53 LEU B O 1
ATOM 3277 N N . GLY B 1 54 ? 26.935 -7.079 -22.568 1.00 13.01 54 GLY B N 1
ATOM 3278 C CA . GLY B 1 54 ? 26.337 -5.805 -22.270 1.00 12.04 54 GLY B CA 1
ATOM 3279 C C . GLY B 1 54 ? 24.822 -5.850 -22.497 1.00 11.90 54 GLY B C 1
ATOM 3280 O O . GLY B 1 54 ? 24.371 -6.570 -23.392 1.00 13.94 54 GLY B O 1
ATOM 3281 N N . ASN B 1 55 ? 24.037 -5.154 -21.658 1.00 10.50 55 ASN B N 1
ATOM 3282 C CA . ASN B 1 55 ? 22.599 -5.009 -21.864 1.00 10.69 55 ASN B CA 1
ATOM 3283 C C . ASN B 1 55 ? 22.122 -3.926 -20.897 1.00 10.76 55 ASN B C 1
ATOM 3284 O O . ASN B 1 55 ? 22.383 -4.024 -19.680 1.00 10.96 55 ASN B O 1
ATOM 3289 N N . VAL B 1 56 ? 21.428 -2.894 -21.407 1.00 10.59 56 VAL B N 1
ATOM 3290 C CA . VAL B 1 56 ? 21.076 -1.797 -20.551 1.00 11.25 56 VAL B CA 1
ATOM 3291 C C . VAL B 1 56 ? 19.616 -1.897 -20.096 1.00 10.59 56 VAL B C 1
ATOM 3292 O O . VAL B 1 56 ? 19.307 -1.566 -18.964 1.00 10.19 56 VAL B O 1
ATOM 3296 N N . LEU B 1 57 ? 18.697 -2.241 -20.969 1.00 11.76 57 LEU B N 1
ATOM 3297 C CA . LEU B 1 57 ? 17.274 -2.158 -20.597 1.00 11.09 57 LEU B CA 1
ATOM 3298 C C . LEU B 1 57 ? 16.872 -3.573 -20.120 1.00 11.03 57 LEU B C 1
ATOM 3299 O O . LEU B 1 57 ? 16.236 -4.303 -20.848 1.00 10.62 57 LEU B O 1
ATOM 3304 N N . GLN B 1 58 ? 17.372 -3.967 -18.933 1.00 11.37 58 GLN B N 1
ATOM 3305 C CA . GLN B 1 58 ? 17.238 -5.315 -18.399 1.00 12.08 58 GLN B CA 1
ATOM 3306 C C . GLN B 1 58 ? 15.840 -5.592 -17.820 1.00 11.65 58 GLN B C 1
ATOM 3307 O O . GLN B 1 58 ? 15.496 -6.721 -17.470 1.00 11.50 58 GLN B O 1
ATOM 3313 N N . ALA B 1 59 ? 15.061 -4.525 -17.661 1.00 13.18 59 ALA B N 1
ATOM 3314 C CA . ALA B 1 59 ? 13.739 -4.598 -16.960 1.00 12.16 59 ALA B CA 1
ATOM 3315 C C . ALA B 1 59 ? 12.779 -5.631 -17.588 1.00 12.07 59 ALA B C 1
ATOM 3316 O O . ALA B 1 59 ? 12.394 -5.539 -18.772 1.00 11.80 59 ALA B O 1
ATOM 3318 N N . GLY B 1 60 ? 12.408 -6.597 -16.728 1.00 12.11 60 GLY B N 1
ATOM 3319 C CA . GLY B 1 60 ? 11.591 -7.760 -17.073 1.00 12.18 60 GLY B CA 1
ATOM 3320 C C . GLY B 1 60 ? 12.172 -8.781 -17.990 1.00 11.08 60 GLY B C 1
ATOM 3321 O O . GLY B 1 60 ? 11.414 -9.648 -18.449 1.00 14.11 60 GLY B O 1
ATOM 3322 N N . LEU B 1 61 ? 13.452 -8.673 -18.361 1.00 10.73 61 LEU B N 1
ATOM 3323 C CA . LEU B 1 61 ? 14.037 -9.655 -19.216 1.00 10.36 61 LEU B CA 1
ATOM 3324 C C . LEU B 1 61 ? 14.332 -10.993 -18.521 1.00 11.07 61 LEU B C 1
ATOM 3325 O O . LEU B 1 61 ? 14.747 -11.978 -19.194 1.00 13.79 61 LEU B O 1
ATOM 3330 N N . GLY B 1 62 ? 14.213 -11.004 -17.213 1.00 10.85 62 GLY B N 1
ATOM 3331 C CA . GLY B 1 62 ? 14.432 -12.197 -16.392 1.00 11.02 62 GLY B CA 1
ATOM 3332 C C . GLY B 1 62 ? 15.853 -12.279 -15.893 1.00 11.36 62 GLY B C 1
ATOM 3333 O O . GLY B 1 62 ? 16.736 -11.418 -16.225 1.00 12.77 62 GLY B O 1
ATOM 3334 N N . GLN B 1 63 ? 16.075 -13.259 -15.000 1.00 11.91 63 GLN B N 1
ATOM 3335 C CA . GLN B 1 63 ? 17.386 -13.384 -14.342 1.00 12.51 63 GLN B CA 1
ATOM 3336 C C . GLN B 1 63 ? 18.557 -13.368 -15.331 1.00 12.29 63 GLN B C 1
ATOM 3337 O O . GLN B 1 63 ? 18.606 -14.161 -16.268 1.00 12.70 63 GLN B O 1
ATOM 3343 N N . ASN B 1 64 ? 19.485 -12.444 -15.135 1.00 11.74 64 ASN B N 1
ATOM 3344 C CA . ASN B 1 64 ? 20.793 -12.490 -15.814 1.00 12.54 64 ASN B CA 1
ATOM 3345 C C . ASN B 1 64 ? 20.754 -12.713 -17.309 1.00 11.41 64 ASN B C 1
ATOM 3346 O O . ASN B 1 64 ? 21.089 -13.819 -17.783 1.00 14.17 64 ASN B O 1
ATOM 3351 N N . PRO B 1 65 ? 20.337 -11.656 -18.110 1.00 11.34 65 PRO B N 1
ATOM 3352 C CA . PRO B 1 65 ? 20.166 -11.773 -19.560 1.00 11.28 65 PRO B CA 1
ATOM 3353 C C . PRO B 1 65 ? 21.392 -12.450 -20.229 1.00 10.58 65 PRO B C 1
ATOM 3354 O O . PRO B 1 65 ? 21.191 -13.310 -21.151 1.00 12.49 65 PRO B O 1
ATOM 3358 N N . ALA B 1 66 ? 22.637 -12.177 -19.771 1.00 11.25 66 ALA B N 1
ATOM 3359 C CA . ALA B 1 66 ? 23.799 -12.841 -20.394 1.00 11.76 66 ALA B CA 1
ATOM 3360 C C . ALA B 1 66 ? 23.741 -14.347 -20.264 1.00 12.80 66 ALA B C 1
ATOM 3361 O O . ALA B 1 66 ? 24.123 -15.062 -21.200 1.00 13.00 66 ALA B O 1
ATOM 3363 N N . ARG B 1 67 ? 23.331 -14.807 -19.081 1.00 13.45 67 ARG B N 1
ATOM 3364 C CA . ARG B 1 67 ? 23.177 -16.236 -18.849 1.00 13.92 67 ARG B CA 1
ATOM 3365 C C . ARG B 1 67 ? 22.113 -16.824 -19.780 1.00 13.35 67 ARG B C 1
ATOM 3366 O O . ARG B 1 67 ? 22.265 -17.984 -20.260 1.00 13.86 67 ARG B O 1
ATOM 3374 N N . GLN B 1 68 ? 21.018 -16.100 -19.983 1.00 13.11 68 GLN B N 1
ATOM 3375 C CA . GLN B 1 68 ? 19.988 -16.544 -20.866 1.00 12.10 68 GLN B CA 1
ATOM 3376 C C . GLN B 1 68 ? 20.464 -16.646 -22.324 1.00 13.12 68 GLN B C 1
ATOM 3377 O O . GLN B 1 68 ? 20.171 -17.615 -22.969 1.00 13.85 68 GLN B O 1
ATOM 3383 N N . ALA B 1 69 ? 21.221 -15.657 -22.823 1.00 12.73 69 ALA B N 1
ATOM 3384 C CA . ALA B 1 69 ? 21.794 -15.681 -24.159 1.00 13.16 69 ALA B CA 1
ATOM 3385 C C . ALA B 1 69 ? 22.737 -16.887 -24.300 1.00 14.56 69 ALA B C 1
ATOM 3386 O O . ALA B 1 69 ? 22.637 -17.631 -25.275 1.00 14.64 69 ALA B O 1
ATOM 3388 N N . SER B 1 70 ? 23.586 -17.125 -23.312 1.00 14.53 70 SER B N 1
ATOM 3389 C CA . SER B 1 70 ? 24.502 -18.287 -23.250 1.00 14.94 70 SER B CA 1
ATOM 3390 C C . SER B 1 70 ? 23.744 -19.610 -23.371 1.00 16.45 70 SER B C 1
ATOM 3391 O O . SER B 1 70 ? 24.061 -20.474 -24.201 1.00 16.22 70 SER B O 1
ATOM 3394 N N . PHE B 1 71 ? 22.751 -19.774 -22.533 1.00 17.01 71 PHE B N 1
ATOM 3395 C CA . PHE B 1 71 ? 22.006 -21.015 -22.501 1.00 19.46 71 PHE B CA 1
ATOM 3396 C C . PHE B 1 71 ? 21.304 -21.248 -23.840 1.00 20.07 71 PHE B C 1
ATOM 3397 O O . PHE B 1 71 ? 21.287 -22.360 -24.382 1.00 19.02 71 PHE B O 1
ATOM 3405 N N . LYS B 1 72 ? 20.641 -20.223 -24.342 1.00 17.20 72 LYS B N 1
ATOM 3406 C CA . LYS B 1 72 ? 19.877 -20.335 -25.600 1.00 18.05 72 LYS B CA 1
ATOM 3407 C C . LYS B 1 72 ? 20.787 -20.560 -26.814 1.00 17.74 72 LYS B C 1
ATOM 3408 O O . LYS B 1 72 ? 20.342 -21.132 -27.813 1.00 21.97 72 LYS B O 1
ATOM 3414 N N . ALA B 1 73 ? 22.033 -20.064 -26.740 1.00 16.97 73 ALA B N 1
ATOM 3415 C CA . ALA B 1 73 ? 23.082 -20.346 -27.752 1.00 17.80 73 ALA B CA 1
ATOM 3416 C C . ALA B 1 73 ? 23.526 -21.826 -27.705 1.00 19.92 73 ALA B C 1
ATOM 3417 O O . ALA B 1 73 ? 24.240 -22.260 -28.594 1.00 23.71 73 ALA B O 1
ATOM 3419 N N . GLY B 1 74 ? 23.152 -22.539 -26.661 1.00 20.02 74 GLY B N 1
ATOM 3420 C CA . GLY B 1 74 ? 23.553 -23.943 -26.483 1.00 21.76 74 GLY B CA 1
ATOM 3421 C C . GLY B 1 74 ? 24.926 -24.089 -25.900 1.00 24.89 74 GLY B C 1
ATOM 3422 O O . GLY B 1 74 ? 25.523 -25.156 -26.004 1.00 30.48 74 GLY B O 1
ATOM 3423 N N . LEU B 1 75 ? 25.469 -23.050 -25.275 1.00 19.66 75 LEU B N 1
ATOM 3424 C CA . LEU B 1 75 ? 26.715 -23.219 -24.554 1.00 19.46 75 LEU B CA 1
ATOM 3425 C C . LEU B 1 75 ? 26.453 -24.038 -23.310 1.00 20.31 75 LEU B C 1
ATOM 3426 O O . LEU B 1 75 ? 25.367 -23.904 -22.710 1.00 18.66 75 LEU B O 1
ATOM 3431 N N . PRO B 1 76 ? 27.420 -24.910 -22.921 1.00 19.95 76 PRO B N 1
ATOM 3432 C CA . PRO B 1 76 ? 27.420 -25.650 -21.639 1.00 18.65 76 PRO B CA 1
ATOM 3433 C C . PRO B 1 76 ? 27.032 -24.849 -20.375 1.00 18.67 76 PRO B C 1
ATOM 3434 O O . PRO B 1 76 ? 27.480 -23.680 -20.196 1.00 16.80 76 PRO B O 1
ATOM 3438 N N . VAL B 1 77 ? 26.247 -25.480 -19.496 1.00 18.76 77 VAL B N 1
ATOM 3439 C CA . VAL B 1 77 ? 25.759 -24.790 -18.296 1.00 19.84 77 VAL B CA 1
ATOM 3440 C C . VAL B 1 77 ? 26.840 -24.546 -17.313 1.00 18.10 77 VAL B C 1
ATOM 3441 O O . VAL B 1 77 ? 26.661 -23.656 -16.459 1.00 20.17 77 VAL B O 1
ATOM 3445 N N . GLU B 1 78 ? 27.974 -25.277 -17.401 1.00 17.42 78 GLU B N 1
ATOM 3446 C CA . GLU B 1 78 ? 29.066 -25.098 -16.479 1.00 19.28 78 GLU B CA 1
ATOM 3447 C C . GLU B 1 78 ? 29.732 -23.758 -16.684 1.00 18.57 78 GLU B C 1
ATOM 3448 O O . GLU B 1 78 ? 30.475 -23.359 -15.837 1.00 18.10 78 GLU B O 1
ATOM 3454 N N . ILE B 1 79 ? 29.489 -23.081 -17.815 1.00 16.58 79 ILE B N 1
ATOM 3455 C CA . ILE B 1 79 ? 30.129 -21.803 -18.078 1.00 16.18 79 ILE B CA 1
ATOM 3456 C C . ILE B 1 79 ? 29.445 -20.574 -17.322 1.00 15.91 79 ILE B C 1
ATOM 3457 O O . ILE B 1 79 ? 28.262 -20.231 -17.535 1.00 18.01 79 ILE B O 1
ATOM 3462 N N . PRO B 1 80 ? 30.192 -19.856 -16.507 1.00 15.90 80 PRO B N 1
ATOM 3463 C CA . PRO B 1 80 ? 29.644 -18.660 -15.845 1.00 14.66 80 PRO B CA 1
ATOM 3464 C C . PRO B 1 80 ? 29.297 -17.539 -16.803 1.00 15.02 80 PRO B C 1
ATOM 3465 O O . PRO B 1 80 ? 29.926 -17.414 -17.844 1.00 14.89 80 PRO B O 1
ATOM 3469 N N . ALA B 1 81 ? 28.311 -16.706 -16.433 1.00 13.48 81 ALA B N 1
ATOM 3470 C CA . ALA B 1 81 ? 27.882 -15.600 -17.267 1.00 12.73 81 ALA B CA 1
ATOM 3471 C C . ALA B 1 81 ? 27.464 -14.419 -16.419 1.00 12.37 81 ALA B C 1
ATOM 3472 O O . ALA B 1 81 ? 26.968 -14.578 -15.318 1.00 12.20 81 ALA B O 1
ATOM 3474 N N . MET B 1 82 ? 27.660 -13.235 -16.937 1.00 11.23 82 MET B N 1
ATOM 3475 C CA . MET B 1 82 ? 27.231 -12.004 -16.201 1.00 12.09 82 MET B CA 1
ATOM 3476 C C . MET B 1 82 ? 26.893 -10.941 -17.186 1.00 12.64 82 MET B C 1
ATOM 3477 O O . MET B 1 82 ? 27.445 -10.873 -18.290 1.00 13.30 82 MET B O 1
ATOM 3482 N N . THR B 1 83 ? 25.961 -10.087 -16.765 1.00 11.12 83 THR B N 1
ATOM 3483 C CA . THR B 1 83 ? 25.459 -8.979 -17.545 1.00 10.46 83 THR B CA 1
ATOM 3484 C C . THR B 1 83 ? 26.009 -7.648 -17.026 1.00 10.75 83 THR B C 1
ATOM 3485 O O . THR B 1 83 ? 25.966 -7.386 -15.883 1.00 12.91 83 THR B O 1
ATOM 3489 N N . ILE B 1 84 ? 26.553 -6.825 -17.911 1.00 11.83 84 ILE B N 1
ATOM 3490 C CA . ILE B 1 84 ? 27.266 -5.638 -17.578 1.00 12.57 84 ILE B CA 1
ATOM 3491 C C . ILE B 1 84 ? 26.409 -4.490 -18.122 1.00 12.22 84 ILE B C 1
ATOM 3492 O O . ILE B 1 84 ? 25.912 -4.554 -19.242 1.00 11.76 84 ILE B O 1
ATOM 3497 N N . ASN B 1 85 ? 26.270 -3.460 -17.301 1.00 11.65 85 ASN B N 1
ATOM 3498 C CA . ASN B 1 85 ? 25.626 -2.216 -17.654 1.00 11.02 85 ASN B CA 1
ATOM 3499 C C . ASN B 1 85 ? 26.515 -1.001 -17.398 1.00 12.42 85 ASN B C 1
ATOM 3500 O O . ASN B 1 85 ? 26.672 -0.573 -16.275 1.00 10.85 85 ASN B O 1
ATOM 3505 N N . LYS B 1 86 ? 27.040 -0.433 -18.468 1.00 12.02 86 LYS B N 1
ATOM 3506 C CA . LYS B 1 86 ? 27.675 0.873 -18.504 1.00 13.88 86 LYS B CA 1
ATOM 3507 C C . LYS B 1 86 ? 27.005 1.737 -19.610 1.00 13.55 86 LYS B C 1
ATOM 3508 O O . LYS B 1 86 ? 27.651 2.326 -20.359 1.00 15.27 86 LYS B O 1
ATOM 3514 N N . VAL B 1 87 ? 25.696 1.681 -19.693 1.00 13.71 87 VAL B N 1
ATOM 3515 C CA . VAL B 1 87 ? 24.935 2.379 -20.693 1.00 13.40 87 VAL B CA 1
ATOM 3516 C C . VAL B 1 87 ? 25.535 2.035 -22.078 1.00 14.08 87 VAL B C 1
ATOM 3517 O O . VAL B 1 87 ? 25.813 0.911 -22.325 1.00 14.19 87 VAL B O 1
ATOM 3521 N N . CYS B 1 88 ? 25.777 3.013 -22.936 1.00 14.47 88 CYS B N 1
ATOM 3522 C CA . CYS B 1 88 ? 26.329 2.709 -24.270 1.00 16.29 88 CYS B CA 1
ATOM 3523 C C . CYS B 1 88 ? 27.697 2.102 -24.272 1.00 16.10 88 CYS B C 1
ATOM 3524 O O . CYS B 1 88 ? 28.132 1.544 -25.238 1.00 16.98 88 CYS B O 1
ATOM 3527 N N . GLY B 1 89 ? 28.379 2.321 -23.190 1.00 14.92 89 GLY B N 1
ATOM 3528 C CA . GLY B 1 89 ? 29.670 1.709 -23.006 1.00 17.15 89 GLY B CA 1
ATOM 3529 C C . GLY B 1 89 ? 29.656 0.188 -22.892 1.00 16.61 89 GLY B C 1
ATOM 3530 O O . GLY B 1 89 ? 30.647 -0.442 -23.043 1.00 15.32 89 GLY B O 1
ATOM 3531 N N . SER B 1 90 ? 28.505 -0.358 -22.578 1.00 15.12 90 SER B N 1
ATOM 3532 C CA . SER B 1 90 ? 28.466 -1.740 -22.116 1.00 13.46 90 SER B CA 1
ATOM 3533 C C . SER B 1 90 ? 29.107 -2.770 -23.056 1.00 14.36 90 SER B C 1
ATOM 3534 O O . SER B 1 90 ? 29.912 -3.591 -22.587 1.00 15.67 90 SER B O 1
ATOM 3537 N N . GLY B 1 91 ? 28.786 -2.688 -24.354 1.00 14.88 91 GLY B N 1
ATOM 3538 C CA . GLY B 1 91 ? 29.231 -3.707 -25.300 1.00 14.79 91 GLY B CA 1
ATOM 3539 C C . GLY B 1 91 ? 30.717 -3.609 -25.571 1.00 16.20 91 GLY B C 1
ATOM 3540 O O . GLY B 1 91 ? 31.310 -4.558 -26.072 1.00 18.35 91 GLY B O 1
ATOM 3541 N N . LEU B 1 92 ? 31.295 -2.428 -25.464 1.00 14.04 92 LEU B N 1
ATOM 3542 C CA . LEU B 1 92 ? 32.760 -2.275 -25.615 1.00 14.93 92 LEU B CA 1
ATOM 3543 C C . LEU B 1 92 ? 33.520 -2.642 -24.324 1.00 16.39 92 LEU B C 1
ATOM 3544 O O . LEU B 1 92 ? 34.649 -3.176 -24.336 1.00 15.81 92 LEU B O 1
ATOM 3549 N N . ARG B 1 93 ? 32.927 -2.299 -23.183 1.00 15.61 93 ARG B N 1
ATOM 3550 C CA . ARG B 1 93 ? 33.570 -2.482 -21.936 1.00 14.31 93 ARG B CA 1
ATOM 3551 C C . ARG B 1 93 ? 33.694 -3.965 -21.660 1.00 12.61 93 ARG B C 1
ATOM 3552 O O . ARG B 1 93 ? 34.677 -4.377 -21.036 1.00 12.36 93 ARG B O 1
ATOM 3560 N N . THR B 1 94 ? 32.761 -4.769 -22.154 1.00 12.64 94 THR B N 1
ATOM 3561 C CA . THR B 1 94 ? 32.834 -6.218 -21.885 1.00 14.85 94 THR B CA 1
ATOM 3562 C C . THR B 1 94 ? 34.057 -6.816 -22.593 1.00 14.60 94 THR B C 1
ATOM 3563 O O . THR B 1 94 ? 34.645 -7.751 -22.099 1.00 14.95 94 THR B O 1
ATOM 3567 N N . VAL B 1 95 ? 34.472 -6.266 -23.742 1.00 15.91 95 VAL B N 1
ATOM 3568 C CA . VAL B 1 95 ? 35.675 -6.716 -24.380 1.00 15.73 95 VAL B CA 1
ATOM 3569 C C . VAL B 1 95 ? 36.982 -6.352 -23.610 1.00 16.13 95 VAL B C 1
ATOM 3570 O O . VAL B 1 95 ? 37.898 -7.175 -23.502 1.00 17.67 95 VAL B O 1
ATOM 3574 N N . SER B 1 96 ? 37.111 -5.142 -23.075 1.00 14.62 96 SER B N 1
ATOM 3575 C CA . SER B 1 96 ? 38.308 -4.830 -22.305 1.00 15.37 96 SER B CA 1
ATOM 3576 C C . SER B 1 96 ? 38.316 -5.562 -20.955 1.00 16.07 96 SER B C 1
ATOM 3577 O O . SER B 1 96 ? 39.334 -5.943 -20.437 1.00 15.61 96 SER B O 1
ATOM 3580 N N . LEU B 1 97 ? 37.127 -5.822 -20.427 1.00 13.83 97 LEU B N 1
ATOM 3581 C CA . LEU B 1 97 ? 37.011 -6.666 -19.242 1.00 14.42 97 LEU B CA 1
ATOM 3582 C C . LEU B 1 97 ? 37.499 -8.057 -19.569 1.00 13.90 97 LEU B C 1
ATOM 3583 O O . LEU B 1 97 ? 38.228 -8.616 -18.786 1.00 16.31 97 LEU B O 1
ATOM 3588 N N . ALA B 1 98 ? 37.112 -8.606 -20.719 1.00 16.67 98 ALA B N 1
ATOM 3589 C CA . ALA B 1 98 ? 37.557 -9.935 -21.187 1.00 15.58 98 ALA B CA 1
ATOM 3590 C C . ALA B 1 98 ? 39.077 -9.897 -21.277 1.00 16.24 98 ALA B C 1
ATOM 3591 O O . ALA B 1 98 ? 39.723 -10.760 -20.728 1.00 15.35 98 ALA B O 1
ATOM 3593 N N . ALA B 1 99 ? 39.624 -8.837 -21.881 1.00 15.22 99 ALA B N 1
ATOM 3594 C CA . ALA B 1 99 ? 41.130 -8.688 -21.976 1.00 15.34 99 ALA B CA 1
ATOM 3595 C C . ALA B 1 99 ? 41.792 -8.736 -20.570 1.00 15.38 99 ALA B C 1
ATOM 3596 O O . ALA B 1 99 ? 42.803 -9.395 -20.392 1.00 16.87 99 ALA B O 1
ATOM 3598 N N . GLN B 1 100 ? 41.184 -8.038 -19.590 1.00 14.56 100 GLN B N 1
ATOM 3599 C CA . GLN B 1 100 ? 41.708 -7.892 -18.222 1.00 15.36 100 GLN B CA 1
ATOM 3600 C C . GLN B 1 100 ? 41.732 -9.229 -17.481 1.00 14.48 100 GLN B C 1
ATOM 3601 O O . GLN B 1 100 ? 42.706 -9.604 -16.753 1.00 13.67 100 GLN B O 1
ATOM 3607 N N . ILE B 1 101 ? 40.615 -9.943 -17.657 1.00 14.39 101 ILE B N 1
ATOM 3608 C CA . ILE B 1 101 ? 40.473 -11.273 -17.087 1.00 15.75 101 ILE B CA 1
ATOM 3609 C C . ILE B 1 101 ? 41.528 -12.257 -17.652 1.00 16.25 101 ILE B C 1
ATOM 3610 O O . ILE B 1 101 ? 42.106 -13.046 -16.892 1.00 17.05 101 ILE B O 1
ATOM 3615 N N . ILE B 1 102 ? 41.763 -12.202 -18.962 1.00 18.03 102 ILE B N 1
ATOM 3616 C CA . ILE B 1 102 ? 42.816 -13.012 -19.613 1.00 18.95 102 ILE B CA 1
ATOM 3617 C C . ILE B 1 102 ? 44.218 -12.586 -19.072 1.00 19.17 102 ILE B C 1
ATOM 3618 O O . ILE B 1 102 ? 45.003 -13.425 -18.653 1.00 20.48 102 ILE B O 1
ATOM 3623 N N . LYS B 1 103 ? 44.491 -11.288 -19.023 1.00 19.28 103 LYS B N 1
ATOM 3624 C CA . LYS B 1 103 ? 45.789 -10.739 -18.535 1.00 17.92 103 LYS B CA 1
ATOM 3625 C C . LYS B 1 103 ? 46.030 -11.048 -17.078 1.00 18.27 103 LYS B C 1
ATOM 3626 O O . LYS B 1 103 ? 47.197 -11.223 -16.650 1.00 19.56 103 LYS B O 1
ATOM 3632 N N . ALA B 1 104 ? 44.943 -11.172 -16.312 1.00 17.78 104 ALA B N 1
ATOM 3633 C CA . ALA B 1 104 ? 44.988 -11.559 -14.922 1.00 18.85 104 ALA B CA 1
ATOM 3634 C C . ALA B 1 104 ? 45.354 -13.038 -14.731 1.00 20.32 104 ALA B C 1
ATOM 3635 O O . ALA B 1 104 ? 45.705 -13.454 -13.608 1.00 22.42 104 ALA B O 1
ATOM 3637 N N . GLY B 1 105 ? 45.226 -13.816 -15.810 1.00 22.07 105 GLY B N 1
ATOM 3638 C CA . GLY B 1 105 ? 45.535 -15.252 -15.795 1.00 22.23 105 GLY B CA 1
ATOM 3639 C C . GLY B 1 105 ? 44.407 -16.173 -15.411 1.00 22.08 105 GLY B C 1
ATOM 3640 O O . GLY B 1 105 ? 44.639 -17.338 -15.097 1.00 22.55 105 GLY B O 1
ATOM 3641 N N . ASP B 1 106 ? 43.153 -15.708 -15.479 1.00 19.62 106 ASP B N 1
ATOM 3642 C CA . ASP B 1 106 ? 42.037 -16.514 -14.997 1.00 19.56 106 ASP B CA 1
ATOM 3643 C C . ASP B 1 106 ? 41.200 -17.146 -16.087 1.00 20.74 106 ASP B C 1
ATOM 3644 O O . ASP B 1 106 ? 40.298 -17.923 -15.815 1.00 23.64 106 ASP B O 1
ATOM 3649 N N . ALA B 1 107 ? 41.477 -16.812 -17.330 1.00 20.64 107 ALA B N 1
ATOM 3650 C CA . ALA B 1 107 ? 40.732 -17.361 -18.432 1.00 21.45 107 ALA B CA 1
ATOM 3651 C C . ALA B 1 107 ? 41.538 -17.249 -19.686 1.00 22.68 107 ALA B C 1
ATOM 3652 O O . ALA B 1 107 ? 42.481 -16.467 -19.758 1.00 20.52 107 ALA B O 1
ATOM 3654 N N . ASP B 1 108 ? 41.213 -18.087 -20.651 1.00 21.57 108 ASP B N 1
ATOM 3655 C CA . ASP B 1 108 ? 41.825 -18.005 -21.982 1.00 22.70 108 ASP B CA 1
ATOM 3656 C C . ASP B 1 108 ? 40.871 -17.740 -23.135 1.00 20.04 108 ASP B C 1
ATOM 3657 O O . ASP B 1 108 ? 41.331 -17.359 -24.230 1.00 17.46 108 ASP B O 1
ATOM 3662 N N . VAL B 1 109 ? 39.560 -17.937 -22.925 1.00 17.23 109 VAL B N 1
ATOM 3663 C CA . VAL B 1 109 ? 38.573 -17.751 -24.004 1.00 16.74 109 VAL B CA 1
ATOM 3664 C C . VAL B 1 109 ? 37.313 -17.128 -23.392 1.00 17.01 109 VAL B C 1
ATOM 3665 O O . VAL B 1 109 ? 36.697 -17.721 -22.500 1.00 17.61 109 VAL B O 1
ATOM 3669 N N . ILE B 1 110 ? 36.952 -15.935 -23.853 1.00 17.01 110 ILE B N 1
ATOM 3670 C CA . ILE B 1 110 ? 35.748 -15.255 -23.318 1.00 15.70 110 ILE B CA 1
ATOM 3671 C C . ILE B 1 110 ? 34.852 -14.852 -24.448 1.00 15.68 110 ILE B C 1
ATOM 3672 O O . ILE B 1 110 ? 35.275 -14.283 -25.493 1.00 15.56 110 ILE B O 1
ATOM 3677 N N . ILE B 1 111 ? 33.557 -15.078 -24.259 1.00 14.73 111 ILE B N 1
ATOM 3678 C CA . ILE B 1 111 ? 32.528 -14.516 -25.136 1.00 16.41 111 ILE B CA 1
ATOM 3679 C C . ILE B 1 111 ? 32.110 -13.177 -24.566 1.00 14.83 111 ILE B C 1
ATOM 3680 O O . ILE B 1 111 ? 31.750 -13.086 -23.381 1.00 14.43 111 ILE B O 1
ATOM 3685 N N . ALA B 1 112 ? 32.263 -12.138 -25.387 1.00 13.80 112 ALA B N 1
ATOM 3686 C CA . ALA B 1 112 ? 32.035 -10.779 -24.997 1.00 13.07 112 ALA B CA 1
ATOM 3687 C C . ALA B 1 112 ? 31.162 -10.034 -26.066 1.00 13.44 112 ALA B C 1
ATOM 3688 O O . ALA B 1 112 ? 30.892 -10.564 -27.114 1.00 13.29 112 ALA B O 1
ATOM 3690 N N . GLY B 1 113 ? 30.652 -8.841 -25.721 1.00 12.03 113 GLY B N 1
ATOM 3691 C CA . GLY B 1 113 ? 29.883 -7.994 -26.647 1.00 13.47 113 GLY B CA 1
ATOM 3692 C C . GLY B 1 113 ? 28.637 -7.457 -25.922 1.00 13.08 113 GLY B C 1
ATOM 3693 O O . GLY B 1 113 ? 28.695 -7.107 -24.711 1.00 12.61 113 GLY B O 1
ATOM 3694 N N . GLY B 1 114 ? 27.526 -7.408 -26.643 1.00 12.88 114 GLY B N 1
ATOM 3695 C CA . GLY B 1 114 ? 26.295 -7.005 -25.987 1.00 13.95 114 GLY B CA 1
ATOM 3696 C C . GLY B 1 114 ? 25.086 -7.164 -26.846 1.00 13.44 114 GLY B C 1
ATOM 3697 O O . GLY B 1 114 ? 25.164 -7.455 -28.050 1.00 14.28 114 GLY B O 1
ATOM 3698 N N . MET B 1 115 ? 23.930 -6.811 -26.280 1.00 13.88 115 MET B N 1
ATOM 3699 C CA . MET B 1 115 ? 22.634 -7.044 -26.947 1.00 12.63 115 MET B CA 1
ATOM 3700 C C . MET B 1 115 ? 21.636 -6.022 -26.432 1.00 13.20 115 MET B C 1
ATOM 3701 O O . MET B 1 115 ? 21.718 -5.590 -25.307 1.00 12.37 115 MET B O 1
ATOM 3706 N N . GLU B 1 116 ? 20.745 -5.554 -27.291 1.00 12.84 116 GLU B N 1
ATOM 3707 C CA . GLU B 1 116 ? 19.732 -4.662 -26.874 1.00 12.05 116 GLU B CA 1
ATOM 3708 C C . GLU B 1 116 ? 18.499 -4.784 -27.717 1.00 11.82 116 GLU B C 1
ATOM 3709 O O . GLU B 1 116 ? 18.583 -4.918 -28.942 1.00 13.53 116 GLU B O 1
ATOM 3715 N N . ASN B 1 117 ? 17.336 -4.758 -27.083 1.00 11.87 117 ASN B N 1
ATOM 3716 C CA . ASN B 1 117 ? 16.114 -4.593 -27.884 1.00 11.32 117 ASN B CA 1
ATOM 3717 C C . ASN B 1 117 ? 15.335 -3.410 -27.281 1.00 12.57 117 ASN B C 1
ATOM 3718 O O . ASN B 1 117 ? 14.631 -3.530 -26.259 1.00 13.11 117 ASN B O 1
ATOM 3723 N N . MET B 1 118 ? 15.499 -2.219 -27.881 1.00 12.49 118 MET B N 1
ATOM 3724 C CA . MET B 1 118 ? 14.873 -1.004 -27.353 1.00 12.04 118 MET B CA 1
ATOM 3725 C C . MET B 1 118 ? 13.362 -1.068 -27.728 1.00 12.57 118 MET B C 1
ATOM 3726 O O . MET B 1 118 ? 12.530 -0.526 -26.972 1.00 13.81 118 MET B O 1
ATOM 3731 N N . SER B 1 119 ? 13.007 -1.725 -28.824 1.00 12.69 119 SER B N 1
ATOM 3732 C CA . SER B 1 119 ? 11.574 -1.865 -29.251 1.00 12.52 119 SER B CA 1
ATOM 3733 C C . SER B 1 119 ? 10.728 -2.561 -28.198 1.00 14.43 119 SER B C 1
ATOM 3734 O O . SER B 1 119 ? 9.540 -2.277 -28.094 1.00 13.76 119 SER B O 1
ATOM 3737 N N . ARG B 1 120 ? 11.336 -3.420 -27.433 1.00 13.97 120 ARG B N 1
ATOM 3738 C CA . ARG B 1 120 ? 10.637 -4.264 -26.497 1.00 14.46 120 ARG B CA 1
ATOM 3739 C C . ARG B 1 120 ? 10.635 -3.714 -25.054 1.00 14.97 120 ARG B C 1
ATOM 3740 O O . ARG B 1 120 ? 10.070 -4.375 -24.166 1.00 14.07 120 ARG B O 1
ATOM 3748 N N . ALA B 1 121 ? 11.220 -2.528 -24.831 1.00 13.99 121 ALA B N 1
ATOM 3749 C CA . ALA B 1 121 ? 11.298 -1.990 -23.462 1.00 13.49 121 ALA B CA 1
ATOM 3750 C C . ALA B 1 121 ? 9.920 -1.807 -22.841 1.00 13.32 121 ALA B C 1
ATOM 3751 O O . ALA B 1 121 ? 8.981 -1.412 -23.517 1.00 12.78 121 ALA B O 1
ATOM 3753 N N . PRO B 1 122 ? 9.763 -2.174 -21.558 1.00 12.83 122 PRO B N 1
ATOM 3754 C CA . PRO B 1 122 ? 8.441 -2.025 -20.952 1.00 12.50 122 PRO B CA 1
ATOM 3755 C C . PRO B 1 122 ? 8.109 -0.613 -20.507 1.00 11.98 122 PRO B C 1
ATOM 3756 O O . PRO B 1 122 ? 8.929 0.295 -20.569 1.00 12.21 122 PRO B O 1
ATOM 3760 N N . TYR B 1 123 ? 6.877 -0.426 -20.036 1.00 11.86 123 TYR B N 1
ATOM 3761 C CA . TYR B 1 123 ? 6.549 0.740 -19.152 1.00 11.37 123 TYR B CA 1
ATOM 3762 C C . TYR B 1 123 ? 6.492 0.234 -17.673 1.00 11.27 123 TYR B C 1
ATOM 3763 O O . TYR B 1 123 ? 6.172 -0.941 -17.417 1.00 13.28 123 TYR B O 1
ATOM 3772 N N . LEU B 1 124 ? 6.744 1.149 -16.760 1.00 12.93 124 LEU B N 1
ATOM 3773 C CA . LEU B 1 124 ? 6.869 0.882 -15.327 1.00 13.47 124 LEU B CA 1
ATOM 3774 C C . LEU B 1 124 ? 5.868 1.658 -14.487 1.00 14.18 124 LEU B C 1
ATOM 3775 O O . LEU B 1 124 ? 5.562 2.826 -14.770 1.00 12.78 124 LEU B O 1
ATOM 3780 N N . ALA B 1 125 ? 5.373 0.993 -13.452 1.00 12.47 125 ALA B N 1
ATOM 3781 C CA . ALA B 1 125 ? 4.636 1.676 -12.348 1.00 12.45 125 ALA B CA 1
ATOM 3782 C C . ALA B 1 125 ? 5.492 1.470 -11.112 1.00 13.60 125 ALA B C 1
ATOM 3783 O O . ALA B 1 125 ? 5.512 0.407 -10.537 1.00 13.83 125 ALA B O 1
ATOM 3785 N N . ASN B 1 126 ? 6.167 2.530 -10.678 1.00 13.92 126 ASN B N 1
ATOM 3786 C CA . ASN B 1 126 ? 7.177 2.384 -9.621 1.00 14.51 126 ASN B CA 1
ATOM 3787 C C . ASN B 1 126 ? 6.574 2.230 -8.218 1.00 15.34 126 ASN B C 1
ATOM 3788 O O . ASN B 1 126 ? 7.278 1.865 -7.268 1.00 15.62 126 ASN B O 1
ATOM 3793 N N . ASN B 1 127 ? 5.297 2.587 -8.020 1.00 14.61 127 ASN B N 1
ATOM 3794 C CA . ASN B 1 127 ? 4.736 2.505 -6.666 1.00 15.60 127 ASN B CA 1
ATOM 3795 C C . ASN B 1 127 ? 3.530 1.588 -6.581 1.00 14.58 127 ASN B C 1
ATOM 3796 O O . ASN B 1 127 ? 2.683 1.725 -5.696 1.00 14.40 127 ASN B O 1
ATOM 3801 N N . ALA B 1 128 ? 3.477 0.619 -7.483 1.00 13.48 128 ALA B N 1
ATOM 3802 C CA . ALA B 1 128 ? 2.383 -0.342 -7.521 1.00 12.58 128 ALA B CA 1
ATOM 3803 C C . ALA B 1 128 ? 2.501 -1.348 -6.361 1.00 12.69 128 ALA B C 1
ATOM 3804 O O . ALA B 1 128 ? 1.499 -1.902 -5.915 1.00 12.07 128 ALA B O 1
ATOM 3806 N N . ARG B 1 129 ? 3.724 -1.560 -5.873 1.00 11.57 129 ARG B N 1
ATOM 3807 C CA . ARG B 1 129 ? 3.946 -2.587 -4.820 1.00 12.38 129 ARG B CA 1
ATOM 3808 C C . ARG B 1 129 ? 3.283 -2.209 -3.526 1.00 13.34 129 ARG B C 1
ATOM 3809 O O . ARG B 1 129 ? 2.532 -2.994 -2.954 1.00 14.09 129 ARG B O 1
ATOM 3817 N N . TRP B 1 130 ? 3.541 -0.998 -3.052 1.00 13.94 130 TRP B N 1
ATOM 3818 C CA . TRP B 1 130 ? 3.007 -0.527 -1.764 1.00 14.28 130 TRP B CA 1
ATOM 3819 C C . TRP B 1 130 ? 1.914 0.527 -1.876 1.00 14.51 130 TRP B C 1
ATOM 3820 O O . TRP B 1 130 ? 1.349 0.879 -0.879 1.00 14.68 130 TRP B O 1
ATOM 3831 N N . GLY B 1 131 ? 1.629 1.007 -3.104 1.00 13.03 131 GLY B N 1
ATOM 3832 C CA . GLY B 1 131 ? 0.480 1.859 -3.405 1.00 13.65 131 GLY B CA 1
ATOM 3833 C C . GLY B 1 131 ? 0.851 3.297 -3.666 1.00 13.15 131 GLY B C 1
ATOM 3834 O O . GLY B 1 131 ? 1.867 3.773 -3.111 1.00 13.77 131 GLY B O 1
ATOM 3835 N N . TYR B 1 132 ? 0.067 3.907 -4.557 1.00 12.75 132 TYR B N 1
ATOM 3836 C CA . TYR B 1 132 ? 0.129 5.322 -4.952 1.00 13.03 132 TYR B CA 1
ATOM 3837 C C . TYR B 1 132 ? -0.602 6.230 -3.941 1.00 14.78 132 TYR B C 1
ATOM 3838 O O . TYR B 1 132 ? -0.332 7.440 -3.856 1.00 14.21 132 TYR B O 1
ATOM 3847 N N . ARG B 1 133 ? -1.530 5.620 -3.195 1.00 14.98 133 ARG B N 1
ATOM 3848 C CA . ARG B 1 133 ? -2.420 6.311 -2.266 1.00 15.83 133 ARG B CA 1
ATOM 3849 C C . ARG B 1 133 ? -3.482 7.172 -2.846 1.00 16.36 133 ARG B C 1
ATOM 3850 O O . ARG B 1 133 ? -4.651 6.923 -2.536 1.00 16.19 133 ARG B O 1
ATOM 3858 N N . MET B 1 134 ? -3.069 8.235 -3.563 1.00 15.60 134 MET B N 1
ATOM 3859 C CA . MET B 1 134 ? -3.945 9.160 -4.251 1.00 16.57 134 MET B CA 1
ATOM 3860 C C . MET B 1 134 ? -3.124 9.955 -5.211 1.00 15.93 134 MET B C 1
ATOM 3861 O O . MET B 1 134 ? -1.923 10.236 -4.945 1.00 16.24 134 MET B O 1
ATOM 3866 N N . GLY B 1 135 ? -3.754 10.403 -6.292 1.00 14.29 135 GLY B N 1
ATOM 3867 C CA . GLY B 1 135 ? -3.134 11.310 -7.226 1.00 14.68 135 GLY B CA 1
ATOM 3868 C C . GLY B 1 135 ? -2.565 10.608 -8.437 1.00 13.98 135 GLY B C 1
ATOM 3869 O O . GLY B 1 135 ? -2.186 9.445 -8.355 1.00 13.83 135 GLY B O 1
ATOM 3870 N N . ASN B 1 136 ? -2.569 11.314 -9.552 1.00 14.46 136 ASN B N 1
ATOM 3871 C CA . ASN B 1 136 ? -1.961 10.866 -10.738 1.00 14.70 136 ASN B CA 1
ATOM 3872 C C . ASN B 1 136 ? -0.466 10.672 -10.506 1.00 13.66 136 ASN B C 1
ATOM 3873 O O . ASN B 1 136 ? 0.163 11.354 -9.687 1.00 16.16 136 ASN B O 1
ATOM 3878 N N . ALA B 1 137 ? 0.074 9.681 -11.199 1.00 14.52 137 ALA B N 1
ATOM 3879 C CA . ALA B 1 137 ? 1.480 9.387 -11.116 1.00 14.92 137 ALA B CA 1
ATOM 3880 C C . ALA B 1 137 ? 2.051 9.208 -12.519 1.00 14.85 137 ALA B C 1
ATOM 3881 O O . ALA B 1 137 ? 1.366 9.374 -13.528 1.00 14.28 137 ALA B O 1
ATOM 3883 N N . LYS B 1 138 ? 3.341 8.894 -12.602 1.00 14.92 138 LYS B N 1
ATOM 3884 C CA . LYS B 1 138 ? 3.982 8.726 -13.889 1.00 16.47 138 LYS B CA 1
ATOM 3885 C C . LYS B 1 138 ? 3.862 7.281 -14.325 1.00 13.48 138 LYS B C 1
ATOM 3886 O O . LYS B 1 138 ? 4.137 6.376 -13.498 1.00 15.97 138 LYS B O 1
ATOM 3892 N N . PHE B 1 139 ? 3.479 7.031 -15.585 1.00 13.99 139 PHE B N 1
ATOM 3893 C CA . PHE B 1 139 ? 3.598 5.664 -16.208 1.00 13.49 139 PHE B CA 1
ATOM 3894 C C . PHE B 1 139 ? 4.869 5.738 -17.001 1.00 13.12 139 PHE B C 1
ATOM 3895 O O . PHE B 1 139 ? 4.913 6.464 -18.000 1.00 12.05 139 PHE B O 1
ATOM 3903 N N . VAL B 1 140 ? 5.895 5.075 -16.520 1.00 12.28 140 VAL B N 1
ATOM 3904 C CA . VAL B 1 140 ? 7.300 5.408 -16.885 1.00 12.74 140 VAL B CA 1
ATOM 3905 C C . VAL B 1 140 ? 7.801 4.654 -18.113 1.00 11.98 140 VAL B C 1
ATOM 3906 O O . VAL B 1 140 ? 7.715 3.420 -18.155 1.00 13.42 140 VAL B O 1
ATOM 3910 N N . ASP B 1 141 ? 8.327 5.407 -19.110 1.00 12.60 141 ASP B N 1
ATOM 3911 C CA . ASP B 1 141 ? 8.995 4.769 -20.275 1.00 12.24 141 ASP B CA 1
ATOM 3912 C C . ASP B 1 141 ? 10.360 4.266 -19.837 1.00 12.14 141 ASP B C 1
ATOM 3913 O O . ASP B 1 141 ? 11.255 5.057 -19.534 1.00 11.31 141 ASP B O 1
ATOM 3918 N N . GLU B 1 142 ? 10.511 2.940 -19.610 1.00 12.05 142 GLU B N 1
ATOM 3919 C CA . GLU B 1 142 ? 11.734 2.409 -19.077 1.00 11.13 142 GLU B CA 1
ATOM 3920 C C . GLU B 1 142 ? 12.884 2.643 -19.983 1.00 11.32 142 GLU B C 1
ATOM 3921 O O . GLU B 1 142 ? 14.008 2.765 -19.541 1.00 10.90 142 GLU B O 1
ATOM 3927 N N . MET B 1 143 ? 12.625 2.624 -21.297 1.00 11.57 143 MET B N 1
ATOM 3928 C CA . MET B 1 143 ? 13.736 2.849 -22.317 1.00 13.21 143 MET B CA 1
ATOM 3929 C C . MET B 1 143 ? 14.315 4.206 -22.081 1.00 12.88 143 MET B C 1
ATOM 3930 O O . MET B 1 143 ? 15.542 4.379 -22.014 1.00 11.65 143 MET B O 1
ATOM 3935 N N . ILE B 1 144 ? 13.463 5.207 -21.964 1.00 13.93 144 ILE B N 1
ATOM 3936 C CA . ILE B 1 144 ? 13.970 6.578 -21.690 1.00 14.21 144 ILE B CA 1
ATOM 3937 C C . ILE B 1 144 ? 14.697 6.662 -20.326 1.00 13.52 144 ILE B C 1
ATOM 3938 O O . ILE B 1 144 ? 15.822 7.176 -20.209 1.00 14.29 144 ILE B O 1
ATOM 3943 N N . THR B 1 145 ? 14.023 6.226 -19.246 1.00 13.03 145 THR B N 1
ATOM 3944 C CA . THR B 1 145 ? 14.583 6.391 -17.899 1.00 12.01 145 THR B CA 1
ATOM 3945 C C . THR B 1 145 ? 15.879 5.642 -17.755 1.00 11.39 145 THR B C 1
ATOM 3946 O O . THR B 1 145 ? 16.837 6.185 -17.276 1.00 12.74 145 THR B O 1
ATOM 3950 N N . ASP B 1 146 ? 15.911 4.335 -18.150 1.00 11.55 146 ASP B N 1
ATOM 3951 C CA . ASP B 1 146 ? 17.134 3.522 -17.923 1.00 12.17 146 ASP B CA 1
ATOM 3952 C C . ASP B 1 146 ? 18.244 3.708 -18.986 1.00 13.20 146 ASP B C 1
ATOM 3953 O O . ASP B 1 146 ? 19.458 3.445 -18.698 1.00 13.37 146 ASP B O 1
ATOM 3958 N N . GLY B 1 147 ? 17.847 4.137 -20.182 1.00 12.30 147 GLY B N 1
ATOM 3959 C CA . GLY B 1 147 ? 18.768 4.216 -21.321 1.00 12.29 147 GLY B CA 1
ATOM 3960 C C . GLY B 1 147 ? 19.177 5.586 -21.744 1.00 12.91 147 GLY B C 1
ATOM 3961 O O . GLY B 1 147 ? 20.336 5.772 -22.140 1.00 13.59 147 GLY B O 1
ATOM 3962 N N . LEU B 1 148 ? 18.253 6.566 -21.687 1.00 13.18 148 LEU B N 1
ATOM 3963 C CA . LEU B 1 148 ? 18.365 7.842 -22.465 1.00 14.52 148 LEU B CA 1
ATOM 3964 C C . LEU B 1 148 ? 18.296 9.123 -21.615 1.00 16.07 148 LEU B C 1
ATOM 3965 O O . LEU B 1 148 ? 18.228 10.245 -22.192 1.00 18.02 148 LEU B O 1
ATOM 3970 N N . TRP B 1 149 ? 18.258 9.001 -20.312 1.00 15.49 149 TRP B N 1
ATOM 3971 C CA . TRP B 1 149 ? 17.967 10.115 -19.427 1.00 16.48 149 TRP B CA 1
ATOM 3972 C C . TRP B 1 149 ? 19.100 10.351 -18.428 1.00 15.92 149 TRP B C 1
ATOM 3973 O O . TRP B 1 149 ? 19.570 9.417 -17.787 1.00 15.49 149 TRP B O 1
ATOM 3984 N N . ASP B 1 150 ? 19.604 11.569 -18.322 1.00 17.24 150 ASP B N 1
ATOM 3985 C CA . ASP B 1 150 ? 20.671 11.819 -17.329 1.00 18.65 150 ASP B CA 1
ATOM 3986 C C . ASP B 1 150 ? 20.142 11.734 -15.861 1.00 20.60 150 ASP B C 1
ATOM 3987 O O . ASP B 1 150 ? 19.204 12.424 -15.465 1.00 20.11 150 ASP B O 1
ATOM 3992 N N . ALA B 1 151 ? 20.694 10.828 -15.070 1.00 21.34 151 ALA B N 1
ATOM 3993 C CA . ALA B 1 151 ? 20.236 10.676 -13.658 1.00 20.83 151 ALA B CA 1
ATOM 3994 C C . ALA B 1 151 ? 20.523 11.893 -12.724 1.00 23.20 151 ALA B C 1
ATOM 3995 O O . ALA B 1 151 ? 19.926 11.992 -11.644 1.00 26.30 151 ALA B O 1
ATOM 3997 N N . PHE B 1 152 ? 21.453 12.766 -13.126 1.00 22.44 152 PHE B N 1
ATOM 3998 C CA . PHE B 1 152 ? 21.965 13.842 -12.306 1.00 23.45 152 PHE B CA 1
ATOM 3999 C C . PHE B 1 152 ? 21.361 15.186 -12.692 1.00 25.49 152 PHE B C 1
ATOM 4000 O O . PHE B 1 152 ? 21.080 16.006 -11.815 1.00 25.62 152 PHE B O 1
ATOM 4008 N N . ASN B 1 153 ? 21.075 15.356 -13.984 1.00 23.84 153 ASN B N 1
ATOM 4009 C CA . ASN B 1 153 ? 20.635 16.609 -14.546 1.00 24.45 153 ASN B CA 1
ATOM 4010 C C . ASN B 1 153 ? 19.156 16.559 -14.955 1.00 26.00 153 ASN B C 1
ATOM 4011 O O . ASN B 1 153 ? 18.580 17.573 -15.342 1.00 27.66 153 ASN B O 1
ATOM 4016 N N . ASP B 1 154 ? 18.541 15.386 -14.854 1.00 26.92 154 ASP B N 1
ATOM 4017 C CA . ASP B 1 154 ? 17.116 15.232 -15.153 1.00 28.82 154 ASP B CA 1
ATOM 4018 C C . ASP B 1 154 ? 16.752 15.817 -16.548 1.00 26.21 154 ASP B C 1
ATOM 4019 O O . ASP B 1 154 ? 15.762 16.522 -16.712 1.00 26.30 154 ASP B O 1
ATOM 4024 N N . TYR B 1 155 ? 17.560 15.506 -17.556 1.00 24.52 155 TYR B N 1
ATOM 4025 C CA . TYR B 1 155 ? 17.165 15.721 -18.955 1.00 22.84 155 TYR B CA 1
ATOM 4026 C C . TYR B 1 155 ? 17.724 14.612 -19.910 1.00 20.53 155 TYR B C 1
ATOM 4027 O O . TYR B 1 155 ? 18.563 13.807 -19.519 1.00 18.97 155 TYR B O 1
ATOM 4036 N N . HIS B 1 156 ? 17.250 14.618 -21.144 1.00 20.09 156 HIS B N 1
ATOM 4037 C CA . HIS B 1 156 ? 17.587 13.604 -22.164 1.00 19.09 156 HIS B CA 1
ATOM 4038 C C . HIS B 1 156 ? 19.070 13.776 -22.590 1.00 17.78 156 HIS B C 1
ATOM 4039 O O . HIS B 1 156 ? 19.658 14.846 -22.464 1.00 18.61 156 HIS B O 1
ATOM 4046 N N . MET B 1 157 ? 19.685 12.673 -23.016 1.00 17.22 157 MET B N 1
ATOM 4047 C CA . MET B 1 157 ? 20.994 12.639 -23.608 1.00 15.14 157 MET B CA 1
ATOM 4048 C C . MET B 1 157 ? 21.052 13.676 -24.728 1.00 16.19 157 MET B C 1
ATOM 4049 O O . MET B 1 157 ? 22.124 14.287 -24.964 1.00 18.09 157 MET B O 1
ATOM 4054 N N . GLY B 1 158 ? 19.915 13.879 -25.398 1.00 18.06 158 GLY B N 1
ATOM 4055 C CA . GLY B 1 158 ? 19.765 14.942 -26.460 1.00 17.60 158 GLY B CA 1
ATOM 4056 C C . GLY B 1 158 ? 20.188 16.332 -25.993 1.00 19.74 158 GLY B C 1
ATOM 4057 O O . GLY B 1 158 ? 20.778 17.099 -26.764 1.00 19.79 158 GLY B O 1
ATOM 4058 N N . ILE B 1 159 ? 19.916 16.669 -24.732 1.00 18.29 159 ILE B N 1
ATOM 4059 C CA . ILE B 1 159 ? 20.309 17.962 -24.169 1.00 17.82 159 ILE B CA 1
ATOM 4060 C C . ILE B 1 159 ? 21.808 18.009 -23.915 1.00 19.38 159 ILE B C 1
ATOM 4061 O O . ILE B 1 159 ? 22.440 19.066 -24.094 1.00 18.28 159 ILE B O 1
ATOM 4066 N N . THR B 1 160 ? 22.409 16.880 -23.540 1.00 17.78 160 THR B N 1
ATOM 4067 C CA . THR B 1 160 ? 23.866 16.826 -23.468 1.00 18.49 160 THR B CA 1
ATOM 4068 C C . THR B 1 160 ? 24.481 17.116 -24.816 1.00 19.70 160 THR B C 1
ATOM 4069 O O . THR B 1 160 ? 25.550 17.738 -24.866 1.00 21.51 160 THR B O 1
ATOM 4073 N N . ALA B 1 161 ? 23.826 16.677 -25.909 1.00 18.87 161 ALA B N 1
ATOM 4074 C CA . ALA B 1 161 ? 24.344 16.917 -27.273 1.00 19.03 161 ALA B CA 1
ATOM 4075 C C . ALA B 1 161 ? 24.219 18.429 -27.624 1.00 18.92 161 ALA B C 1
ATOM 4076 O O . ALA B 1 161 ? 25.154 18.955 -28.214 1.00 19.68 161 ALA B O 1
ATOM 4078 N N . GLU B 1 162 ? 23.104 19.079 -27.250 1.00 18.11 162 GLU B N 1
ATOM 4079 C CA . GLU B 1 162 ? 22.929 20.538 -27.417 1.00 19.03 162 GLU B CA 1
ATOM 4080 C C . GLU B 1 162 ? 23.994 21.308 -26.669 1.00 18.96 162 GLU B C 1
ATOM 4081 O O . GLU B 1 162 ? 24.538 22.308 -27.204 1.00 18.34 162 GLU B O 1
ATOM 4087 N N . ASN B 1 163 ? 24.301 20.872 -25.436 1.00 19.65 163 ASN B N 1
ATOM 4088 C CA . ASN B 1 163 ? 25.327 21.535 -24.618 1.00 22.48 163 ASN B CA 1
ATOM 4089 C C . ASN B 1 163 ? 26.673 21.541 -25.350 1.00 23.22 163 ASN B C 1
ATOM 4090 O O . ASN B 1 163 ? 27.334 22.577 -25.441 1.00 22.47 163 ASN B O 1
ATOM 4095 N N . ILE B 1 164 ? 27.053 20.398 -25.934 1.00 22.85 164 ILE B N 1
ATOM 4096 C CA . ILE B 1 164 ? 28.321 20.294 -26.743 1.00 22.54 164 ILE B CA 1
ATOM 4097 C C . ILE B 1 164 ? 28.254 21.152 -28.022 1.00 23.92 164 ILE B C 1
ATOM 4098 O O . ILE B 1 164 ? 29.196 21.897 -28.350 1.00 25.99 164 ILE B O 1
ATOM 4103 N N . ALA B 1 165 ? 27.124 21.094 -28.714 1.00 22.82 165 ALA B N 1
ATOM 4104 C CA . ALA B 1 165 ? 26.877 21.998 -29.889 1.00 21.41 165 ALA B CA 1
ATOM 4105 C C . ALA B 1 165 ? 27.062 23.482 -29.486 1.00 25.15 165 ALA B C 1
ATOM 4106 O O . ALA B 1 165 ? 27.775 24.234 -30.176 1.00 25.64 165 ALA B O 1
ATOM 4108 N N . GLU B 1 166 ? 26.434 23.899 -28.390 1.00 27.73 166 GLU B N 1
ATOM 4109 C CA . GLU B 1 166 ? 26.600 25.272 -27.932 1.00 27.06 166 GLU B CA 1
ATOM 4110 C C . GLU B 1 166 ? 28.024 25.613 -27.495 1.00 28.24 166 GLU B C 1
ATOM 4111 O O . GLU B 1 166 ? 28.484 26.723 -27.788 1.00 30.46 166 GLU B O 1
ATOM 4117 N N . ARG B 1 167 ? 28.686 24.734 -26.737 1.00 25.69 167 ARG B N 1
ATOM 4118 C CA . ARG B 1 167 ? 30.008 25.032 -26.221 1.00 24.79 167 ARG B CA 1
ATOM 4119 C C . ARG B 1 167 ? 31.060 25.090 -27.333 1.00 25.09 167 ARG B C 1
ATOM 4120 O O . ARG B 1 167 ? 31.979 25.878 -27.271 1.00 24.95 167 ARG B O 1
ATOM 4128 N N . TRP B 1 168 ? 30.955 24.206 -28.312 1.00 28.71 168 TRP B N 1
ATOM 4129 C CA . TRP B 1 168 ? 31.966 24.061 -29.343 1.00 27.66 168 TRP B CA 1
ATOM 4130 C C . TRP B 1 168 ? 31.551 24.857 -30.586 1.00 29.06 168 TRP B C 1
ATOM 4131 O O . TRP B 1 168 ? 32.286 24.965 -31.527 1.00 29.42 168 TRP B O 1
ATOM 4142 N N . ASN B 1 169 ? 30.360 25.419 -30.583 1.00 30.03 169 ASN B N 1
ATOM 4143 C CA . ASN B 1 169 ? 29.797 26.007 -31.778 1.00 32.17 169 ASN B CA 1
ATOM 4144 C C . ASN B 1 169 ? 29.783 25.039 -32.947 1.00 32.35 169 ASN B C 1
ATOM 4145 O O . ASN B 1 169 ? 30.380 25.286 -33.993 1.00 34.12 169 ASN B O 1
ATOM 4150 N N . ILE B 1 170 ? 29.101 23.920 -32.766 1.00 28.70 170 ILE B N 1
ATOM 4151 C CA . ILE B 1 170 ? 28.880 23.019 -33.881 1.00 25.46 170 ILE B CA 1
ATOM 4152 C C . ILE B 1 170 ? 27.522 23.342 -34.394 1.00 24.68 170 ILE B C 1
ATOM 4153 O O . ILE B 1 170 ? 26.530 23.145 -33.694 1.00 22.61 170 ILE B O 1
ATOM 4158 N N . SER B 1 171 ? 27.420 23.852 -35.623 1.00 24.12 171 SER B N 1
ATOM 4159 C CA . SER B 1 171 ? 26.123 24.299 -36.091 1.00 23.89 171 SER B CA 1
ATOM 4160 C C . SER B 1 171 ? 25.250 23.182 -36.599 1.00 24.30 171 SER B C 1
ATOM 4161 O O . SER B 1 171 ? 25.712 22.040 -36.871 1.00 24.99 171 SER B O 1
ATOM 4164 N N . ARG B 1 172 ? 23.971 23.520 -36.691 1.00 23.54 172 ARG B N 1
ATOM 4165 C CA . ARG B 1 172 ? 22.972 22.696 -37.323 1.00 25.85 172 ARG B CA 1
ATOM 4166 C C . ARG B 1 172 ? 23.422 22.262 -38.724 1.00 26.14 172 ARG B C 1
ATOM 4167 O O . ARG B 1 172 ? 23.327 21.090 -39.074 1.00 26.16 172 ARG B O 1
ATOM 4175 N N . GLU B 1 173 ? 23.965 23.204 -39.511 1.00 28.03 173 GLU B N 1
ATOM 4176 C CA . GLU B 1 173 ? 24.414 22.884 -40.858 1.00 27.14 173 GLU B CA 1
ATOM 4177 C C . GLU B 1 173 ? 25.538 21.824 -40.856 1.00 24.28 173 GLU B C 1
ATOM 4178 O O . GLU B 1 173 ? 25.552 20.848 -41.660 1.00 25.26 173 GLU B O 1
ATOM 4184 N N . GLU B 1 174 ? 26.515 22.042 -39.990 1.00 21.15 174 GLU B N 1
ATOM 4185 C CA . GLU B 1 174 ? 27.652 21.179 -39.872 1.00 23.44 174 GLU B CA 1
ATOM 4186 C C . GLU B 1 174 ? 27.160 19.770 -39.450 1.00 23.31 174 GLU B C 1
ATOM 4187 O O . GLU B 1 174 ? 27.676 18.717 -39.920 1.00 23.45 174 GLU B O 1
ATOM 4193 N N . GLN B 1 175 ? 26.174 19.784 -38.559 1.00 21.79 175 GLN B N 1
ATOM 4194 C CA . GLN B 1 175 ? 25.644 18.512 -37.954 1.00 21.50 175 GLN B CA 1
ATOM 4195 C C . GLN B 1 175 ? 24.924 17.774 -39.018 1.00 24.66 175 GLN B C 1
ATOM 4196 O O . GLN B 1 175 ? 25.113 16.576 -39.165 1.00 22.30 175 GLN B O 1
ATOM 4202 N N . ASP B 1 176 ? 24.173 18.522 -39.837 1.00 26.06 176 ASP B N 1
ATOM 4203 C CA . ASP B 1 176 ? 23.455 17.937 -40.965 1.00 21.99 176 ASP B CA 1
ATOM 4204 C C . ASP B 1 176 ? 24.378 17.384 -42.073 1.00 22.78 176 ASP B C 1
ATOM 4205 O O . ASP B 1 176 ? 24.065 16.364 -42.657 1.00 21.49 176 ASP B O 1
ATOM 4210 N N . GLU B 1 177 ? 25.467 18.078 -42.383 1.00 23.47 177 GLU B N 1
ATOM 4211 C CA . GLU B 1 177 ? 26.403 17.610 -43.429 1.00 26.19 177 GLU B CA 1
ATOM 4212 C C . GLU B 1 177 ? 27.117 16.320 -43.002 1.00 23.26 177 GLU B C 1
ATOM 4213 O O . GLU B 1 177 ? 27.349 15.427 -43.816 1.00 20.25 177 GLU B O 1
ATOM 4219 N N . PHE B 1 178 ? 27.455 16.203 -41.709 1.00 21.68 178 PHE B N 1
ATOM 4220 C CA . PHE B 1 178 ? 28.056 14.994 -41.166 1.00 19.73 178 PHE B CA 1
ATOM 4221 C C . PHE B 1 178 ? 27.043 13.844 -41.220 1.00 18.56 178 PHE B C 1
ATOM 4222 O O . PHE B 1 178 ? 27.388 12.678 -41.598 1.00 20.22 178 PHE B O 1
ATOM 4230 N N . ALA B 1 179 ? 25.800 14.133 -40.849 1.00 17.74 179 ALA B N 1
ATOM 4231 C CA . ALA B 1 179 ? 24.740 13.150 -40.955 1.00 18.83 179 ALA B CA 1
ATOM 4232 C C . ALA B 1 179 ? 24.553 12.673 -42.385 1.00 21.19 179 ALA B C 1
ATOM 4233 O O . ALA B 1 179 ? 24.354 11.463 -42.637 1.00 20.00 179 ALA B O 1
ATOM 4235 N N . LEU B 1 180 ? 24.537 13.632 -43.330 1.00 19.89 180 LEU B N 1
ATOM 4236 C CA . LEU B 1 180 ? 24.424 13.287 -44.755 1.00 20.36 180 LEU B CA 1
ATOM 4237 C C . LEU B 1 180 ? 25.555 12.380 -45.186 1.00 19.52 180 LEU B C 1
ATOM 4238 O O . LEU B 1 180 ? 25.304 11.334 -45.807 1.00 23.06 180 LEU B O 1
ATOM 4243 N N . ALA B 1 181 ? 26.779 12.732 -44.820 1.00 19.29 181 ALA B N 1
ATOM 4244 C CA . ALA B 1 181 ? 27.951 11.922 -45.153 1.00 21.44 181 ALA B CA 1
ATOM 4245 C C . ALA B 1 181 ? 27.866 10.512 -44.559 1.00 22.44 181 ALA B C 1
ATOM 4246 O O . ALA B 1 181 ? 28.220 9.505 -45.219 1.00 23.07 181 ALA B O 1
ATOM 4248 N N . SER B 1 182 ? 27.304 10.419 -43.350 1.00 20.15 182 SER B N 1
ATOM 4249 C CA . SER B 1 182 ? 27.153 9.098 -42.693 1.00 20.29 182 SER B CA 1
ATOM 4250 C C . SER B 1 182 ? 26.113 8.270 -43.458 1.00 19.90 182 SER B C 1
ATOM 4251 O O . SER B 1 182 ? 26.351 7.116 -43.793 1.00 21.00 182 SER B O 1
ATOM 4254 N N . GLN B 1 183 ? 24.982 8.878 -43.767 1.00 19.46 183 GLN B N 1
ATOM 4255 C CA . GLN B 1 183 ? 23.993 8.235 -44.640 1.00 19.19 183 GLN B CA 1
ATOM 4256 C C . GLN B 1 183 ? 24.605 7.735 -45.956 1.00 21.19 183 GLN B C 1
ATOM 4257 O O . GLN B 1 183 ? 24.380 6.586 -46.352 1.00 21.33 183 GLN B O 1
ATOM 4263 N N . LYS B 1 184 ? 25.383 8.569 -46.634 1.00 22.10 184 LYS B N 1
ATOM 4264 C CA . LYS B 1 184 ? 25.831 8.167 -47.980 1.00 23.00 184 LYS B CA 1
ATOM 4265 C C . LYS B 1 184 ? 26.784 6.981 -47.893 1.00 23.69 184 LYS B C 1
ATOM 4266 O O . LYS B 1 184 ? 26.734 6.030 -48.712 1.00 21.02 184 LYS B O 1
ATOM 4272 N N . LYS B 1 185 ? 27.650 7.038 -46.888 1.00 21.56 185 LYS B N 1
ATOM 4273 C CA . LYS B 1 185 ? 28.662 5.979 -46.697 1.00 20.03 185 LYS B CA 1
ATOM 4274 C C . LYS B 1 185 ? 27.996 4.672 -46.309 1.00 18.81 185 LYS B C 1
ATOM 4275 O O . LYS B 1 185 ? 28.482 3.595 -46.696 1.00 20.88 185 LYS B O 1
ATOM 4281 N N . ALA B 1 186 ? 26.895 4.743 -45.538 1.00 18.85 186 ALA B N 1
ATOM 4282 C CA . ALA B 1 186 ? 26.218 3.497 -45.110 1.00 17.74 186 ALA B CA 1
ATOM 4283 C C . ALA B 1 186 ? 25.500 2.855 -46.323 1.00 19.59 186 ALA B C 1
ATOM 4284 O O . ALA B 1 186 ? 25.493 1.641 -46.484 1.00 19.92 186 ALA B O 1
ATOM 4286 N N . GLU B 1 187 ? 24.845 3.695 -47.151 1.00 20.24 187 GLU B N 1
ATOM 4287 C CA . GLU B 1 187 ? 24.243 3.219 -48.407 1.00 21.03 187 GLU B CA 1
ATOM 4288 C C . GLU B 1 187 ? 25.315 2.548 -49.257 1.00 23.78 187 GLU B C 1
ATOM 4289 O O . GLU B 1 187 ? 25.146 1.417 -49.682 1.00 19.99 187 GLU B O 1
ATOM 4295 N N . GLU B 1 188 ? 26.438 3.217 -49.476 1.00 24.58 188 GLU B N 1
ATOM 4296 C CA . GLU B 1 188 ? 27.477 2.615 -50.320 1.00 24.69 188 GLU B CA 1
ATOM 4297 C C . GLU B 1 188 ? 28.026 1.274 -49.722 1.00 24.30 188 GLU B C 1
ATOM 4298 O O . GLU B 1 188 ? 28.307 0.310 -50.467 1.00 24.29 188 GLU B O 1
ATOM 4304 N N . ALA B 1 189 ? 28.130 1.194 -48.378 1.00 19.97 189 ALA B N 1
ATOM 4305 C CA . ALA B 1 189 ? 28.697 0.039 -47.720 1.00 21.16 189 ALA B CA 1
ATOM 4306 C C . ALA B 1 189 ? 27.693 -1.109 -47.829 1.00 21.11 189 ALA B C 1
ATOM 4307 O O . ALA B 1 189 ? 28.076 -2.239 -48.046 1.00 21.35 189 ALA B O 1
ATOM 4309 N N . ILE B 1 190 ? 26.406 -0.827 -47.690 1.00 20.88 190 ILE B N 1
ATOM 4310 C CA . ILE B 1 190 ? 25.412 -1.911 -47.701 1.00 20.60 190 ILE B CA 1
ATOM 4311 C C . ILE B 1 190 ? 25.344 -2.455 -49.097 1.00 21.06 190 ILE B C 1
ATOM 4312 O O . ILE B 1 190 ? 25.445 -3.670 -49.310 1.00 20.48 190 ILE B O 1
ATOM 4317 N N . LYS B 1 191 ? 25.198 -1.538 -50.055 1.00 23.09 191 LYS B N 1
ATOM 4318 C CA . LYS B 1 191 ? 25.047 -1.940 -51.456 1.00 23.26 191 LYS B CA 1
ATOM 4319 C C . LYS B 1 191 ? 26.285 -2.624 -52.006 1.00 21.22 191 LYS B C 1
ATOM 4320 O O . LYS B 1 191 ? 26.138 -3.443 -52.878 1.00 25.16 191 LYS B O 1
ATOM 4326 N N . SER B 1 192 ? 27.482 -2.288 -51.513 1.00 19.35 192 SER B N 1
ATOM 4327 C CA . SER B 1 192 ? 28.710 -2.917 -51.986 1.00 21.02 192 SER B CA 1
ATOM 4328 C C . SER B 1 192 ? 29.079 -4.229 -51.218 1.00 19.37 192 SER B C 1
ATOM 4329 O O . SER B 1 192 ? 30.075 -4.868 -51.476 1.00 19.28 192 SER B O 1
ATOM 4332 N N . GLY B 1 193 ? 28.217 -4.631 -50.301 1.00 18.66 193 GLY B N 1
ATOM 4333 C CA . GLY B 1 193 ? 28.420 -5.891 -49.507 1.00 19.44 193 GLY B CA 1
ATOM 4334 C C . GLY B 1 193 ? 29.443 -5.849 -48.404 1.00 19.68 193 GLY B C 1
ATOM 4335 O O . GLY B 1 193 ? 29.952 -6.912 -47.969 1.00 20.07 193 GLY B O 1
ATOM 4336 N N . GLN B 1 194 ? 29.761 -4.642 -47.916 1.00 17.92 194 GLN B N 1
ATOM 4337 C CA . GLN B 1 194 ? 30.776 -4.508 -46.821 1.00 18.20 194 GLN B CA 1
ATOM 4338 C C . GLN B 1 194 ? 30.452 -5.232 -45.529 1.00 16.05 194 GLN B C 1
ATOM 4339 O O . GLN B 1 194 ? 31.360 -5.743 -44.821 1.00 17.19 194 GLN B O 1
ATOM 4345 N N . PHE B 1 195 ? 29.173 -5.371 -45.264 1.00 17.45 195 PHE B N 1
ATOM 4346 C CA . PHE B 1 195 ? 28.749 -5.987 -44.013 1.00 18.73 195 PHE B CA 1
ATOM 4347 C C . PHE B 1 195 ? 28.378 -7.488 -44.084 1.00 20.18 195 PHE B C 1
ATOM 4348 O O . PHE B 1 195 ? 27.902 -8.072 -43.116 1.00 18.42 195 PHE B O 1
ATOM 4356 N N . LYS B 1 196 ? 28.561 -8.108 -45.228 1.00 21.22 196 LYS B N 1
ATOM 4357 C CA . LYS B 1 196 ? 28.170 -9.507 -45.393 1.00 22.51 196 LYS B CA 1
ATOM 4358 C C . LYS B 1 196 ? 28.958 -10.429 -44.518 1.00 19.70 196 LYS B C 1
ATOM 4359 O O . LYS B 1 196 ? 28.385 -11.363 -44.002 1.00 21.51 196 LYS B O 1
ATOM 4365 N N . ASP B 1 197 ? 30.242 -10.174 -44.315 1.00 20.69 197 ASP B N 1
ATOM 4366 C CA . ASP B 1 197 ? 31.044 -11.079 -43.483 1.00 19.46 197 ASP B CA 1
ATOM 4367 C C . ASP B 1 197 ? 30.614 -11.024 -42.005 1.00 20.37 197 ASP B C 1
ATOM 4368 O O . ASP B 1 197 ? 30.665 -12.030 -41.285 1.00 20.57 197 ASP B O 1
ATOM 4373 N N . GLU B 1 198 ? 30.184 -9.856 -41.557 1.00 19.68 198 GLU B N 1
ATOM 4374 C CA . GLU B 1 198 ? 29.953 -9.684 -40.146 1.00 16.72 198 GLU B CA 1
ATOM 4375 C C . GLU B 1 198 ? 28.520 -9.931 -39.654 1.00 15.11 198 GLU B C 1
ATOM 4376 O O . GLU B 1 198 ? 28.342 -10.178 -38.485 1.00 17.14 198 GLU B O 1
ATOM 4382 N N . ILE B 1 199 ? 27.521 -9.875 -40.531 1.00 14.33 199 ILE B N 1
ATOM 4383 C CA . ILE B 1 199 ? 26.104 -10.029 -40.156 1.00 15.46 199 ILE B CA 1
ATOM 4384 C C . ILE B 1 199 ? 25.708 -11.534 -40.150 1.00 17.56 199 ILE B C 1
ATOM 4385 O O . ILE B 1 199 ? 25.836 -12.230 -41.186 1.00 21.26 199 ILE B O 1
ATOM 4390 N N . VAL B 1 200 ? 25.202 -12.002 -39.000 1.00 18.87 200 VAL B N 1
ATOM 4391 C CA . VAL B 1 200 ? 24.499 -13.275 -38.890 1.00 16.14 200 VAL B CA 1
ATOM 4392 C C . VAL B 1 200 ? 22.988 -13.039 -39.071 1.00 17.88 200 VAL B C 1
ATOM 4393 O O . VAL B 1 200 ? 22.415 -12.114 -38.512 1.00 16.41 200 VAL B O 1
ATOM 4397 N N . PRO B 1 201 ? 22.362 -13.797 -39.937 1.00 18.32 201 PRO B N 1
ATOM 4398 C CA . PRO B 1 201 ? 20.947 -13.672 -40.112 1.00 18.01 201 PRO B CA 1
ATOM 4399 C C . PRO B 1 201 ? 20.183 -14.065 -38.887 1.00 18.94 201 PRO B C 1
ATOM 4400 O O . PRO B 1 201 ? 20.588 -15.014 -38.152 1.00 17.18 201 PRO B O 1
ATOM 4404 N N . VAL B 1 202 ? 19.054 -13.386 -38.717 1.00 18.41 202 VAL B N 1
ATOM 4405 C CA . VAL B 1 202 ? 18.076 -13.714 -37.699 1.00 20.47 202 VAL B CA 1
ATOM 4406 C C . VAL B 1 202 ? 16.841 -14.279 -38.404 1.00 20.83 202 VAL B C 1
ATOM 4407 O O . VAL B 1 202 ? 16.222 -13.634 -39.230 1.00 19.35 202 VAL B O 1
ATOM 4411 N N . VAL B 1 203 ? 16.475 -15.500 -38.002 1.00 22.76 203 VAL B N 1
ATOM 4412 C CA . VAL B 1 203 ? 15.309 -16.145 -38.502 1.00 25.73 203 VAL B CA 1
ATOM 4413 C C . VAL B 1 203 ? 14.161 -15.973 -37.533 1.00 28.89 203 VAL B C 1
ATOM 4414 O O . VAL B 1 203 ? 14.281 -16.366 -36.363 1.00 25.20 203 VAL B O 1
ATOM 4418 N N . ILE B 1 204 ? 13.050 -15.430 -38.029 1.00 31.91 204 ILE B N 1
ATOM 4419 C CA . ILE B 1 204 ? 11.873 -15.166 -37.202 1.00 30.14 204 ILE B CA 1
ATOM 4420 C C . ILE B 1 204 ? 10.789 -16.162 -37.609 1.00 33.77 204 ILE B C 1
ATOM 4421 O O . ILE B 1 204 ? 10.374 -16.195 -38.763 1.00 29.41 204 ILE B O 1
ATOM 4426 N N . LYS B 1 205 ? 10.393 -17.016 -36.659 1.00 39.97 205 LYS B N 1
ATOM 4427 C CA . LYS B 1 205 ? 9.326 -17.995 -36.913 1.00 48.22 205 LYS B CA 1
ATOM 4428 C C . LYS B 1 205 ? 7.999 -17.274 -36.709 1.00 55.15 205 LYS B C 1
ATOM 4429 O O . LYS B 1 205 ? 7.643 -16.944 -35.581 1.00 63.67 205 LYS B O 1
ATOM 4435 N N . GLY B 1 206 ? 7.299 -16.987 -37.801 1.00 60.97 206 GLY B N 1
ATOM 4436 C CA . GLY B 1 206 ? 5.955 -16.425 -37.731 1.00 66.07 206 GLY B CA 1
ATOM 4437 C C . GLY B 1 206 ? 4.881 -17.476 -37.980 1.00 68.51 206 GLY B C 1
ATOM 4438 O O . GLY B 1 206 ? 5.109 -18.678 -37.790 1.00 68.09 206 GLY B O 1
ATOM 4439 N N . ARG B 1 207 ? 3.714 -17.004 -38.417 1.00 72.57 207 ARG B N 1
ATOM 4440 C CA . ARG B 1 207 ? 2.585 -17.862 -38.811 1.00 74.02 207 ARG B CA 1
ATOM 4441 C C . ARG B 1 207 ? 2.843 -18.648 -40.091 1.00 71.53 207 ARG B C 1
ATOM 4442 O O . ARG B 1 207 ? 2.717 -19.874 -40.110 1.00 67.48 207 ARG B O 1
ATOM 4450 N N . LYS B 1 208 ? 3.194 -17.925 -41.154 1.00 71.95 208 LYS B N 1
ATOM 4451 C CA . LYS B 1 208 ? 3.450 -18.515 -42.465 1.00 72.09 208 LYS B CA 1
ATOM 4452 C C . LYS B 1 208 ? 4.963 -18.660 -42.568 1.00 75.26 208 LYS B C 1
ATOM 4453 O O . LYS B 1 208 ? 5.678 -17.658 -42.672 1.00 81.50 208 LYS B O 1
ATOM 4459 N N . GLY B 1 209 ? 5.443 -19.903 -42.495 1.00 73.57 209 GLY B N 1
ATOM 4460 C CA . GLY B 1 209 ? 6.875 -20.216 -42.546 1.00 66.04 209 GLY B CA 1
ATOM 4461 C C . GLY B 1 209 ? 7.731 -19.373 -41.612 1.00 62.14 209 GLY B C 1
ATOM 4462 O O . GLY B 1 209 ? 7.493 -19.327 -40.396 1.00 63.18 209 GLY B O 1
ATOM 4463 N N . GLU B 1 210 ? 8.731 -18.711 -42.197 1.00 54.13 210 GLU B N 1
ATOM 4464 C CA . GLU B 1 210 ? 9.681 -17.861 -41.478 1.00 45.51 210 GLU B CA 1
ATOM 4465 C C . GLU B 1 210 ? 10.088 -16.707 -42.363 1.00 41.89 210 GLU B C 1
ATOM 4466 O O . GLU B 1 210 ? 9.817 -16.698 -43.540 1.00 40.05 210 GLU B O 1
ATOM 4472 N N . THR B 1 211 ? 10.724 -15.710 -41.773 1.00 39.14 211 THR B N 1
ATOM 4473 C CA . THR B 1 211 ? 11.324 -14.631 -42.524 1.00 33.68 211 THR B CA 1
ATOM 4474 C C . THR B 1 211 ? 12.743 -14.451 -41.961 1.00 31.21 211 THR B C 1
ATOM 4475 O O . THR B 1 211 ? 13.000 -14.707 -40.782 1.00 30.36 211 THR B O 1
ATOM 4479 N N . VAL B 1 212 ? 13.649 -14.099 -42.839 1.00 27.95 212 VAL B N 1
ATOM 4480 C CA . VAL B 1 212 ? 15.004 -13.799 -42.479 1.00 27.28 212 VAL B CA 1
ATOM 4481 C C . VAL B 1 212 ? 15.225 -12.262 -42.425 1.00 25.20 212 VAL B C 1
ATOM 4482 O O . VAL B 1 212 ? 14.915 -11.497 -43.395 1.00 24.71 212 VAL B O 1
ATOM 4486 N N . VAL B 1 213 ? 15.835 -11.807 -41.326 1.00 23.41 213 VAL B N 1
ATOM 4487 C CA . VAL B 1 213 ? 16.355 -10.428 -41.221 1.00 21.84 213 VAL B CA 1
ATOM 4488 C C . VAL B 1 213 ? 17.880 -10.497 -41.255 1.00 21.37 213 VAL B C 1
ATOM 4489 O O . VAL B 1 213 ? 18.518 -11.162 -40.398 1.00 19.01 213 VAL B O 1
ATOM 4493 N N . ASP B 1 214 ? 18.465 -9.872 -42.293 1.00 19.62 214 ASP B N 1
ATOM 4494 C CA . ASP B 1 214 ? 19.930 -9.876 -42.502 1.00 22.51 214 ASP B CA 1
ATOM 4495 C C . ASP B 1 214 ? 20.530 -8.584 -43.040 1.00 21.42 214 ASP B C 1
ATOM 4496 O O . ASP B 1 214 ? 21.743 -8.549 -43.380 1.00 21.49 214 ASP B O 1
ATOM 4501 N N . THR B 1 215 ? 19.738 -7.528 -43.050 1.00 20.36 215 THR B N 1
ATOM 4502 C CA . THR B 1 215 ? 20.165 -6.217 -43.585 1.00 21.30 215 THR B CA 1
ATOM 4503 C C . THR B 1 215 ? 19.714 -5.100 -42.642 1.00 19.75 215 THR B C 1
ATOM 4504 O O . THR B 1 215 ? 18.685 -5.172 -42.005 1.00 19.73 215 THR B O 1
ATOM 4508 N N . ASP B 1 216 ? 20.581 -4.133 -42.498 1.00 19.16 216 ASP B N 1
ATOM 4509 C CA . ASP B 1 216 ? 20.463 -3.018 -41.587 1.00 18.91 216 ASP B CA 1
ATOM 4510 C C . ASP B 1 216 ? 19.417 -2.091 -42.198 1.00 19.42 216 ASP B C 1
ATOM 4511 O O . ASP B 1 216 ? 19.642 -1.529 -43.259 1.00 19.02 216 ASP B O 1
ATOM 4516 N N . GLU B 1 217 ? 18.294 -1.894 -41.520 1.00 18.65 217 GLU B N 1
ATOM 4517 C CA . GLU B 1 217 ? 17.144 -1.227 -42.157 1.00 20.34 217 GLU B CA 1
ATOM 4518 C C . GLU B 1 217 ? 17.051 0.247 -41.810 1.00 19.63 217 GLU B C 1
ATOM 4519 O O . GLU B 1 217 ? 16.275 0.976 -42.448 1.00 21.05 217 GLU B O 1
ATOM 4525 N N . HIS B 1 218 ? 17.848 0.700 -40.834 1.00 18.43 218 HIS B N 1
ATOM 4526 C CA . HIS B 1 218 ? 17.746 2.087 -40.376 1.00 17.02 218 HIS B CA 1
ATOM 4527 C C . HIS B 1 218 ? 18.186 3.174 -41.413 1.00 18.86 218 HIS B C 1
ATOM 4528 O O . HIS B 1 218 ? 17.619 4.235 -41.424 1.00 18.37 218 HIS B O 1
ATOM 4535 N N . PRO B 1 219 ? 19.183 2.892 -42.260 1.00 18.28 219 PRO B N 1
ATOM 4536 C CA . PRO B 1 219 ? 19.607 3.927 -43.202 1.00 20.61 219 PRO B CA 1
ATOM 4537 C C . PRO B 1 219 ? 18.465 4.448 -44.081 1.00 21.76 219 PRO B C 1
ATOM 4538 O O . PRO B 1 219 ? 17.561 3.689 -44.415 1.00 21.66 219 PRO B O 1
ATOM 4542 N N . ARG B 1 220 ? 18.535 5.758 -44.390 1.00 24.49 220 ARG B N 1
ATOM 4543 C CA . ARG B 1 220 ? 17.569 6.431 -45.239 1.00 24.77 220 ARG B CA 1
ATOM 4544 C C . ARG B 1 220 ? 18.302 6.757 -46.565 1.00 24.03 220 ARG B C 1
ATOM 4545 O O . ARG B 1 220 ? 18.992 7.802 -46.670 1.00 20.84 220 ARG B O 1
ATOM 4553 N N . PHE B 1 221 ? 18.212 5.795 -47.514 1.00 22.95 221 PHE B N 1
ATOM 4554 C CA . PHE B 1 221 ? 18.876 5.875 -48.817 1.00 22.23 221 PHE B CA 1
ATOM 4555 C C . PHE B 1 221 ? 18.334 7.090 -49.580 1.00 23.15 221 PHE B C 1
ATOM 4556 O O . PHE B 1 221 ? 17.160 7.385 -49.467 1.00 22.73 221 PHE B O 1
ATOM 4564 N N . GLY B 1 222 ? 19.179 7.746 -50.373 1.00 25.73 222 GLY B N 1
ATOM 4565 C CA . GLY B 1 222 ? 18.816 8.996 -51.053 1.00 26.67 222 GLY B CA 1
ATOM 4566 C C . GLY B 1 222 ? 18.447 10.142 -50.112 1.00 25.70 222 GLY B C 1
ATOM 4567 O O . GLY B 1 222 ? 17.609 11.002 -50.432 1.00 28.50 222 GLY B O 1
ATOM 4568 N N . SER B 1 223 ? 19.042 10.161 -48.932 1.00 29.40 223 SER B N 1
ATOM 4569 C CA . SER B 1 223 ? 18.930 11.331 -48.028 1.00 24.97 223 SER B CA 1
ATOM 4570 C C . SER B 1 223 ? 19.464 12.601 -48.762 1.00 25.54 223 SER B C 1
ATOM 4571 O O . SER B 1 223 ? 20.395 12.506 -49.590 1.00 23.02 223 SER B O 1
ATOM 4574 N N . THR B 1 224 ? 18.924 13.785 -48.446 1.00 24.21 224 THR B N 1
ATOM 4575 C CA . THR B 1 224 ? 19.489 15.047 -48.970 1.00 27.06 224 THR B CA 1
ATOM 4576 C C . THR B 1 224 ? 19.709 16.111 -47.908 1.00 25.94 224 THR B C 1
ATOM 4577 O O . THR B 1 224 ? 19.026 16.111 -46.888 1.00 25.99 224 THR B O 1
ATOM 4581 N N . ILE B 1 225 ? 20.610 17.043 -48.185 1.00 25.05 225 ILE B N 1
ATOM 4582 C CA . ILE B 1 225 ? 20.841 18.163 -47.264 1.00 25.92 225 ILE B CA 1
ATOM 4583 C C . ILE B 1 225 ? 19.568 19.006 -47.115 1.00 28.05 225 ILE B C 1
ATOM 4584 O O . ILE B 1 225 ? 19.266 19.458 -46.033 1.00 29.84 225 ILE B O 1
ATOM 4589 N N . GLU B 1 226 ? 18.777 19.181 -48.176 1.00 28.86 226 GLU B N 1
ATOM 4590 C CA . GLU B 1 226 ? 17.506 19.910 -48.046 1.00 27.97 226 GLU B CA 1
ATOM 4591 C C . GLU B 1 226 ? 16.515 19.228 -47.114 1.00 28.99 226 GLU B C 1
ATOM 4592 O O . GLU B 1 226 ? 15.806 19.900 -46.335 1.00 30.13 226 GLU B O 1
ATOM 4598 N N . GLY B 1 227 ? 16.439 17.893 -47.227 1.00 25.82 227 GLY B N 1
ATOM 4599 C CA . GLY B 1 227 ? 15.563 17.066 -46.422 1.00 23.13 227 GLY B CA 1
ATOM 4600 C C . GLY B 1 227 ? 15.927 17.163 -44.946 1.00 22.14 227 GLY B C 1
ATOM 4601 O O . GLY B 1 227 ? 15.061 17.349 -44.114 1.00 27.33 227 GLY B O 1
ATOM 4602 N N . LEU B 1 228 ? 17.217 17.073 -44.644 1.00 21.89 228 LEU B N 1
ATOM 4603 C CA . LEU B 1 228 ? 17.746 17.252 -43.284 1.00 21.91 228 LEU B CA 1
ATOM 4604 C C . LEU B 1 228 ? 17.484 18.644 -42.657 1.00 25.56 228 LEU B C 1
ATOM 4605 O O . LEU B 1 228 ? 17.213 18.800 -41.437 1.00 26.07 228 LEU B O 1
ATOM 4610 N N . ALA B 1 229 ? 17.588 19.652 -43.504 1.00 25.66 229 ALA B N 1
ATOM 4611 C CA . ALA B 1 229 ? 17.393 21.038 -43.133 1.00 25.10 229 ALA B CA 1
ATOM 4612 C C . ALA B 1 229 ? 15.937 21.334 -42.767 1.00 27.20 229 ALA B C 1
ATOM 4613 O O . ALA B 1 229 ? 15.696 22.260 -41.995 1.00 26.10 229 ALA B O 1
ATOM 4615 N N . LYS B 1 230 ? 14.981 20.577 -43.294 1.00 26.97 230 LYS B N 1
ATOM 4616 C CA . LYS B 1 230 ? 13.557 20.772 -42.954 1.00 32.88 230 LYS B CA 1
ATOM 4617 C C . LYS B 1 230 ? 13.125 20.240 -41.594 1.00 32.29 230 LYS B C 1
ATOM 4618 O O . LYS B 1 230 ? 12.054 20.589 -41.100 1.00 33.05 230 LYS B O 1
ATOM 4624 N N . LEU B 1 231 ? 13.913 19.342 -41.017 1.00 29.71 231 LEU B N 1
ATOM 4625 C CA . LEU B 1 231 ? 13.531 18.745 -39.743 1.00 29.17 231 LEU B CA 1
ATOM 4626 C C . LEU B 1 231 ? 13.525 19.771 -38.601 1.00 30.05 231 LEU B C 1
ATOM 4627 O O . LEU B 1 231 ? 14.300 20.720 -38.606 1.00 32.37 231 LEU B O 1
ATOM 4632 N N . LYS B 1 232 ? 12.638 19.574 -37.635 1.00 28.96 232 LYS B N 1
ATOM 4633 C CA . LYS B 1 232 ? 12.556 20.443 -36.457 1.00 32.06 232 LYS B CA 1
ATOM 4634 C C . LYS B 1 232 ? 13.455 19.932 -35.342 1.00 30.01 232 LYS B C 1
ATOM 4635 O O . LYS B 1 232 ? 13.717 18.723 -35.274 1.00 23.86 232 LYS B O 1
ATOM 4641 N N . PRO B 1 233 ? 13.971 20.863 -34.492 1.00 30.87 233 PRO B N 1
ATOM 4642 C CA . PRO B 1 233 ? 14.766 20.353 -33.386 1.00 30.60 233 PRO B CA 1
ATOM 4643 C C . PRO B 1 233 ? 13.916 19.374 -32.576 1.00 27.45 233 PRO B C 1
ATOM 4644 O O . PRO B 1 233 ? 12.687 19.551 -32.444 1.00 23.99 233 PRO B O 1
ATOM 4648 N N . ALA B 1 234 ? 14.561 18.302 -32.113 1.00 24.28 234 ALA B N 1
ATOM 4649 C CA . ALA B 1 234 ? 13.885 17.210 -31.439 1.00 24.83 234 ALA B CA 1
ATOM 4650 C C . ALA B 1 234 ? 13.861 17.353 -29.922 1.00 25.17 234 ALA B C 1
ATOM 4651 O O . ALA B 1 234 ? 12.982 16.783 -29.285 1.00 22.74 234 ALA B O 1
ATOM 4653 N N . PHE B 1 235 ? 14.793 18.111 -29.367 1.00 25.71 235 PHE B N 1
ATOM 4654 C CA . PHE B 1 235 ? 14.998 18.151 -27.925 1.00 24.81 235 PHE B CA 1
ATOM 4655 C C . PHE B 1 235 ? 14.751 19.489 -27.291 1.00 29.14 235 PHE B C 1
ATOM 4656 O O . PHE B 1 235 ? 14.416 19.540 -26.113 1.00 29.07 235 PHE B O 1
ATOM 4664 N N . LYS B 1 236 ? 14.961 20.589 -28.018 1.00 30.63 236 LYS B N 1
ATOM 4665 C CA . LYS B 1 236 ? 14.581 21.841 -27.445 1.00 32.33 236 LYS B CA 1
ATOM 4666 C C . LYS B 1 236 ? 14.218 22.838 -28.515 1.00 34.92 236 LYS B C 1
ATOM 4667 O O . LYS B 1 236 ? 14.707 22.753 -29.621 1.00 32.88 236 LYS B O 1
ATOM 4673 N N . LYS B 1 237 ? 13.327 23.757 -28.160 1.00 36.58 237 LYS B N 1
ATOM 4674 C CA . LYS B 1 237 ? 13.006 24.943 -28.961 1.00 36.80 237 LYS B CA 1
ATOM 4675 C C . LYS B 1 237 ? 14.282 25.630 -29.497 1.00 32.66 237 LYS B C 1
ATOM 4676 O O . LYS B 1 237 ? 15.210 25.901 -28.741 1.00 37.38 237 LYS B O 1
ATOM 4682 N N . ASP B 1 238 ? 14.308 25.881 -30.805 1.00 35.79 238 ASP B N 1
ATOM 4683 C CA . ASP B 1 238 ? 15.415 26.577 -31.467 1.00 38.02 238 ASP B CA 1
ATOM 4684 C C . ASP B 1 238 ? 16.751 25.811 -31.269 1.00 35.56 238 ASP B C 1
ATOM 4685 O O . ASP B 1 238 ? 17.832 26.388 -31.389 1.00 36.40 238 ASP B O 1
ATOM 4690 N N . GLY B 1 239 ? 16.694 24.502 -31.014 1.00 28.29 239 GLY B N 1
ATOM 4691 C CA . GLY B 1 239 ? 17.930 23.742 -30.911 1.00 28.27 239 GLY B CA 1
ATOM 4692 C C . GLY B 1 239 ? 18.524 23.374 -32.246 1.00 27.93 239 GLY B C 1
ATOM 4693 O O . GLY B 1 239 ? 18.023 23.780 -33.300 1.00 28.92 239 GLY B O 1
ATOM 4694 N N . THR B 1 240 ? 19.582 22.567 -32.206 1.00 27.35 240 THR B N 1
ATOM 4695 C CA . THR B 1 240 ? 20.305 22.112 -33.404 1.00 24.95 240 THR B CA 1
ATOM 4696 C C . THR B 1 240 ? 20.182 20.590 -33.671 1.00 27.20 240 THR B C 1
ATOM 4697 O O . THR B 1 240 ? 20.456 20.115 -34.806 1.00 25.10 240 THR B O 1
ATOM 4701 N N . VAL B 1 241 ? 19.784 19.828 -32.644 1.00 22.48 241 VAL B N 1
ATOM 4702 C CA . VAL B 1 241 ? 19.741 18.365 -32.760 1.00 20.83 241 VAL B CA 1
ATOM 4703 C C . VAL B 1 241 ? 18.368 17.985 -33.194 1.00 22.05 241 VAL B C 1
ATOM 4704 O O . VAL B 1 241 ? 17.378 18.353 -32.569 1.00 22.17 241 VAL B O 1
ATOM 4708 N N . THR B 1 242 ? 18.311 17.182 -34.240 1.00 21.86 242 THR B N 1
ATOM 4709 C CA . THR B 1 242 ? 17.081 16.717 -34.818 1.00 21.13 242 THR B CA 1
ATOM 4710 C C . THR B 1 242 ? 17.113 15.177 -34.905 1.00 21.18 242 THR B C 1
ATOM 4711 O O . THR B 1 242 ? 18.131 14.529 -34.544 1.00 18.33 242 THR B O 1
ATOM 4715 N N . ALA B 1 243 ? 16.010 14.626 -35.399 1.00 19.38 243 ALA B N 1
ATOM 4716 C CA . ALA B 1 243 ? 15.974 13.198 -35.804 1.00 22.38 243 ALA B CA 1
ATOM 4717 C C . ALA B 1 243 ? 16.975 12.786 -36.902 1.00 20.00 243 ALA B C 1
ATOM 4718 O O . ALA B 1 243 ? 17.373 11.605 -36.992 1.00 19.53 243 ALA B O 1
ATOM 4720 N N . GLY B 1 244 ? 17.360 13.735 -37.759 1.00 19.07 244 GLY B N 1
ATOM 4721 C CA . GLY B 1 244 ? 18.152 13.462 -38.917 1.00 18.90 244 GLY B CA 1
ATOM 4722 C C . GLY B 1 244 ? 19.630 13.538 -38.585 1.00 19.90 244 GLY B C 1
ATOM 4723 O O . GLY B 1 244 ? 20.454 13.020 -39.356 1.00 20.41 244 GLY B O 1
ATOM 4724 N N . ASN B 1 245 ? 19.989 14.189 -37.462 1.00 17.83 245 ASN B N 1
ATOM 4725 C CA . ASN B 1 245 ? 21.394 14.314 -37.103 1.00 18.71 245 ASN B CA 1
ATOM 4726 C C . ASN B 1 245 ? 21.768 13.690 -35.780 1.00 18.57 245 ASN B C 1
ATOM 4727 O O . ASN B 1 245 ? 22.817 13.975 -35.213 1.00 18.81 245 ASN B O 1
ATOM 4732 N N . ALA B 1 246 ? 20.896 12.793 -35.333 1.00 18.57 246 ALA B N 1
ATOM 4733 C CA . ALA B 1 246 ? 21.063 11.959 -34.168 1.00 16.89 246 ALA B CA 1
ATOM 4734 C C . ALA B 1 246 ? 20.641 10.522 -34.564 1.00 15.48 246 ALA B C 1
ATOM 4735 O O . ALA B 1 246 ? 19.935 10.338 -35.557 1.00 17.62 246 ALA B O 1
ATOM 4737 N N . SER B 1 247 ? 21.140 9.512 -33.837 1.00 16.55 247 SER B N 1
ATOM 4738 C CA . SER B 1 247 ? 20.782 8.121 -34.117 1.00 17.53 247 SER B CA 1
ATOM 4739 C C . SER B 1 247 ? 19.369 7.817 -33.606 1.00 17.74 247 SER B C 1
ATOM 4740 O O . SER B 1 247 ? 18.689 8.700 -33.090 1.00 18.87 247 SER B O 1
ATOM 4743 N N . GLY B 1 248 ? 18.928 6.598 -33.829 1.00 16.38 248 GLY B N 1
ATOM 4744 C CA . GLY B 1 248 ? 17.557 6.253 -33.502 1.00 16.37 248 GLY B CA 1
ATOM 4745 C C . GLY B 1 248 ? 17.565 5.461 -32.211 1.00 15.52 248 GLY B C 1
ATOM 4746 O O . GLY B 1 248 ? 18.476 5.557 -31.392 1.00 17.48 248 GLY B O 1
ATOM 4747 N N . LEU B 1 249 ? 16.537 4.650 -32.107 1.00 15.06 249 LEU B N 1
ATOM 4748 C CA . LEU B 1 249 ? 16.276 3.692 -31.014 1.00 14.60 249 LEU B CA 1
ATOM 4749 C C . LEU B 1 249 ? 16.222 2.344 -31.707 1.00 16.58 249 LEU B C 1
ATOM 4750 O O . LEU B 1 249 ? 15.348 2.110 -32.559 1.00 20.69 249 LEU B O 1
ATOM 4755 N N . ASN B 1 250 ? 17.176 1.463 -31.405 1.00 15.17 250 ASN B N 1
ATOM 4756 C CA . ASN B 1 250 ? 17.469 0.368 -32.282 1.00 14.81 250 ASN B CA 1
ATOM 4757 C C . ASN B 1 250 ? 17.701 -0.953 -31.528 1.00 13.91 250 ASN B C 1
ATOM 4758 O O . ASN B 1 250 ? 17.968 -0.940 -30.354 1.00 12.87 250 ASN B O 1
ATOM 4763 N N . ASP B 1 251 ? 17.653 -2.059 -32.283 1.00 13.30 251 ASP B N 1
ATOM 4764 C CA . ASP B 1 251 ? 17.711 -3.416 -31.764 1.00 12.78 251 ASP B CA 1
ATOM 4765 C C . ASP B 1 251 ? 18.846 -4.190 -32.425 1.00 13.58 251 ASP B C 1
ATOM 4766 O O . ASP B 1 251 ? 18.955 -4.158 -33.678 1.00 13.23 251 ASP B O 1
ATOM 4771 N N . CYS B 1 252 ? 19.663 -4.889 -31.643 1.00 13.82 252 CYS B N 1
ATOM 4772 C CA . CYS B 1 252 ? 20.835 -5.637 -32.183 1.00 14.46 252 CYS B CA 1
ATOM 4773 C C . CYS B 1 252 ? 21.533 -6.468 -31.139 1.00 14.36 252 CYS B C 1
ATOM 4774 O O . CYS B 1 252 ? 21.488 -6.175 -29.950 1.00 12.89 252 CYS B O 1
ATOM 4777 N N . ALA B 1 253 ? 22.256 -7.496 -31.558 1.00 14.10 253 ALA B N 1
ATOM 4778 C CA . ALA B 1 253 ? 23.313 -8.053 -30.712 1.00 11.93 253 ALA B CA 1
ATOM 4779 C C . ALA B 1 253 ? 24.648 -8.136 -31.488 1.00 14.23 253 ALA B C 1
ATOM 4780 O O . ALA B 1 253 ? 24.622 -8.413 -32.718 1.00 14.58 253 ALA B O 1
ATOM 4782 N N . ALA B 1 254 ? 25.729 -7.933 -30.789 1.00 12.26 254 ALA B N 1
ATOM 4783 C CA . ALA B 1 254 ? 27.079 -8.026 -31.372 1.00 13.50 254 ALA B CA 1
ATOM 4784 C C . ALA B 1 254 ? 27.946 -8.723 -30.401 1.00 13.53 254 ALA B C 1
ATOM 4785 O O . ALA B 1 254 ? 28.036 -8.287 -29.228 1.00 14.14 254 ALA B O 1
ATOM 4787 N N . VAL B 1 255 ? 28.628 -9.778 -30.874 1.00 14.40 255 VAL B N 1
ATOM 4788 C CA . VAL B 1 255 ? 29.383 -10.725 -30.032 1.00 14.68 255 VAL B CA 1
ATOM 4789 C C . VAL B 1 255 ? 30.777 -11.065 -30.644 1.00 15.16 255 VAL B C 1
ATOM 4790 O O . VAL B 1 255 ? 30.894 -11.234 -31.846 1.00 14.97 255 VAL B O 1
ATOM 4794 N N . LEU B 1 256 ? 31.780 -11.150 -29.777 1.00 15.33 256 LEU B N 1
ATOM 4795 C CA . LEU B 1 256 ? 33.164 -11.411 -30.133 1.00 13.83 256 LEU B CA 1
ATOM 4796 C C . LEU B 1 256 ? 33.695 -12.534 -29.283 1.00 15.44 256 LEU B C 1
ATOM 4797 O O . LEU B 1 256 ? 33.403 -12.655 -28.054 1.00 15.94 256 LEU B O 1
ATOM 4802 N N . VAL B 1 257 ? 34.559 -13.364 -29.896 1.00 15.88 257 VAL B N 1
ATOM 4803 C CA . VAL B 1 257 ? 35.307 -14.371 -29.130 1.00 16.55 257 VAL B CA 1
ATOM 4804 C C . VAL B 1 257 ? 36.667 -13.766 -28.887 1.00 15.85 257 VAL B C 1
ATOM 4805 O O . VAL B 1 257 ? 37.375 -13.433 -29.851 1.00 17.89 257 VAL B O 1
ATOM 4809 N N . ILE B 1 258 ? 36.992 -13.552 -27.614 1.00 15.49 258 ILE B N 1
ATOM 4810 C CA . ILE B 1 258 ? 38.247 -12.956 -27.203 1.00 15.60 258 ILE B CA 1
ATOM 4811 C C . ILE B 1 258 ? 39.104 -14.065 -26.578 1.00 16.72 258 ILE B C 1
ATOM 4812 O O . ILE B 1 258 ? 38.610 -14.949 -25.864 1.00 17.54 258 ILE B O 1
ATOM 4817 N N . MET B 1 259 ? 40.388 -14.117 -26.913 1.00 19.09 259 MET B N 1
ATOM 4818 C CA . MET B 1 259 ? 41.222 -15.233 -26.483 1.00 18.85 259 MET B CA 1
ATOM 4819 C C . MET B 1 259 ? 42.641 -14.733 -26.207 1.00 17.54 259 MET B C 1
ATOM 4820 O O . MET B 1 259 ? 43.073 -13.676 -26.710 1.00 20.89 259 MET B O 1
ATOM 4825 N N . SER B 1 260 ? 43.378 -15.446 -25.386 1.00 17.47 260 SER B N 1
ATOM 4826 C CA . SER B 1 260 ? 44.841 -15.206 -25.365 1.00 17.73 260 SER B CA 1
ATOM 4827 C C . SER B 1 260 ? 45.399 -15.752 -26.691 1.00 20.03 260 SER B C 1
ATOM 4828 O O . SER B 1 260 ? 44.894 -16.714 -27.263 1.00 22.17 260 SER B O 1
ATOM 4831 N N . ALA B 1 261 ? 46.465 -15.102 -27.165 1.00 21.84 261 ALA B N 1
ATOM 4832 C CA . ALA B 1 261 ? 47.138 -15.482 -28.388 1.00 21.39 261 ALA B CA 1
ATOM 4833 C C . ALA B 1 261 ? 47.672 -16.891 -28.275 1.00 21.04 261 ALA B C 1
ATOM 4834 O O . ALA B 1 261 ? 47.669 -17.616 -29.252 1.00 21.48 261 ALA B O 1
ATOM 4836 N N . GLU B 1 262 ? 48.135 -17.240 -27.075 1.00 23.66 262 GLU B N 1
ATOM 4837 C CA . GLU B 1 262 ? 48.667 -18.586 -26.766 1.00 25.76 262 GLU B CA 1
ATOM 4838 C C . GLU B 1 262 ? 47.599 -19.665 -26.966 1.00 26.67 262 GLU B C 1
ATOM 4839 O O . GLU B 1 262 ? 47.801 -20.637 -27.728 1.00 24.18 262 GLU B O 1
ATOM 4845 N N . LYS B 1 263 ? 46.428 -19.501 -26.329 1.00 22.12 263 LYS B N 1
ATOM 4846 C CA . LYS B 1 263 ? 45.342 -20.398 -26.605 1.00 22.40 263 LYS B CA 1
ATOM 4847 C C . LYS B 1 263 ? 44.881 -20.397 -28.029 1.00 19.86 263 LYS B C 1
ATOM 4848 O O . LYS B 1 263 ? 44.458 -21.415 -28.562 1.00 21.95 263 LYS B O 1
ATOM 4854 N N . ALA B 1 264 ? 44.870 -19.246 -28.671 1.00 21.22 264 ALA B N 1
ATOM 4855 C CA . ALA B 1 264 ? 44.445 -19.205 -30.048 1.00 21.72 264 ALA B CA 1
ATOM 4856 C C . ALA B 1 264 ? 45.368 -20.097 -30.904 1.00 21.66 264 ALA B C 1
ATOM 4857 O O . ALA B 1 264 ? 44.938 -20.787 -31.782 1.00 19.05 264 ALA B O 1
ATOM 4859 N N . LYS B 1 265 ? 46.640 -20.069 -30.614 1.00 22.54 265 LYS B N 1
ATOM 4860 C CA . LYS B 1 265 ? 47.583 -20.834 -31.411 1.00 24.54 265 LYS B CA 1
ATOM 4861 C C . LYS B 1 265 ? 47.353 -22.336 -31.143 1.00 24.80 265 LYS B C 1
ATOM 4862 O O . LYS B 1 265 ? 47.213 -23.152 -32.065 1.00 28.23 265 LYS B O 1
ATOM 4868 N N . GLU B 1 266 ? 47.199 -22.660 -29.879 1.00 27.23 266 GLU B N 1
ATOM 4869 C CA . GLU B 1 266 ? 46.964 -24.036 -29.425 1.00 29.48 266 GLU B CA 1
ATOM 4870 C C . GLU B 1 266 ? 45.720 -24.662 -30.031 1.00 33.15 266 GLU B C 1
ATOM 4871 O O . GLU B 1 266 ? 45.692 -25.875 -30.319 1.00 36.04 266 GLU B O 1
ATOM 4877 N N . LEU B 1 267 ? 44.684 -23.854 -30.254 1.00 29.71 267 LEU B N 1
ATOM 4878 C CA . LEU B 1 267 ? 43.463 -24.371 -30.896 1.00 26.99 267 LEU B CA 1
ATOM 4879 C C . LEU B 1 267 ? 43.396 -24.179 -32.430 1.00 26.69 267 LEU B C 1
ATOM 4880 O O . LEU B 1 267 ? 42.381 -24.454 -33.025 1.00 26.68 267 LEU B O 1
ATOM 4885 N N . GLY B 1 268 ? 44.466 -23.716 -33.060 1.00 27.14 268 GLY B N 1
ATOM 4886 C CA . GLY B 1 268 ? 44.439 -23.464 -34.501 1.00 29.26 268 GLY B CA 1
ATOM 4887 C C . GLY B 1 268 ? 43.601 -22.295 -35.002 1.00 28.44 268 GLY B C 1
ATOM 4888 O O . GLY B 1 268 ? 43.200 -22.277 -36.150 1.00 30.52 268 GLY B O 1
ATOM 4889 N N . VAL B 1 269 ? 43.319 -21.331 -34.122 1.00 25.77 269 VAL B N 1
ATOM 4890 C CA . VAL B 1 269 ? 42.479 -20.201 -34.475 1.00 24.68 269 VAL B CA 1
ATOM 4891 C C . VAL B 1 269 ? 43.325 -19.191 -35.265 1.00 25.04 269 VAL B C 1
ATOM 4892 O O . VAL B 1 269 ? 44.527 -18.991 -34.979 1.00 26.09 269 VAL B O 1
ATOM 4896 N N . LYS B 1 270 ? 42.753 -18.608 -36.302 1.00 26.91 270 LYS B N 1
ATOM 4897 C CA . LYS B 1 270 ? 43.461 -17.572 -37.032 1.00 28.76 270 LYS B CA 1
ATOM 4898 C C . LYS B 1 270 ? 42.872 -16.249 -36.585 1.00 27.15 270 LYS B C 1
ATOM 4899 O O . LYS B 1 270 ? 41.839 -15.829 -37.122 1.00 29.81 270 LYS B O 1
ATOM 4905 N N . PRO B 1 271 ? 43.512 -15.591 -35.595 1.00 26.18 271 PRO B N 1
ATOM 4906 C CA . PRO B 1 271 ? 42.907 -14.356 -35.083 1.00 24.67 271 PRO B CA 1
ATOM 4907 C C . PRO B 1 271 ? 42.840 -13.237 -36.105 1.00 23.25 271 PRO B C 1
ATOM 4908 O O . PRO B 1 271 ? 43.652 -13.195 -37.025 1.00 19.87 271 PRO B O 1
ATOM 4912 N N . LEU B 1 272 ? 41.868 -12.328 -35.897 1.00 22.37 272 LEU B N 1
ATOM 4913 C CA . LEU B 1 272 ? 41.672 -11.133 -36.720 1.00 22.15 272 LEU B CA 1
ATOM 4914 C C . LEU B 1 272 ? 42.558 -9.938 -36.332 1.00 22.66 272 LEU B C 1
ATOM 4915 O O . LEU B 1 272 ? 43.169 -9.319 -37.196 1.00 23.55 272 LEU B O 1
ATOM 4920 N N . ALA B 1 273 ? 42.672 -9.658 -35.034 1.00 20.79 273 ALA B N 1
ATOM 4921 C CA . ALA B 1 273 ? 43.373 -8.526 -34.528 1.00 20.97 273 ALA B CA 1
ATOM 4922 C C . ALA B 1 273 ? 43.799 -8.778 -33.072 1.00 22.52 273 ALA B C 1
ATOM 4923 O O . ALA B 1 273 ? 43.251 -9.612 -32.360 1.00 18.84 273 ALA B O 1
ATOM 4925 N N . LYS B 1 274 ? 44.847 -8.079 -32.696 1.00 21.32 274 LYS B N 1
ATOM 4926 C CA . LYS B 1 274 ? 45.281 -7.975 -31.358 1.00 20.22 274 LYS B CA 1
ATOM 4927 C C . LYS B 1 274 ? 44.660 -6.750 -30.727 1.00 17.54 274 LYS B C 1
ATOM 4928 O O . LYS B 1 274 ? 44.670 -5.628 -31.287 1.00 18.11 274 LYS B O 1
ATOM 4934 N N . ILE B 1 275 ? 44.177 -6.933 -29.515 1.00 18.55 275 ILE B N 1
ATOM 4935 C CA . ILE B 1 275 ? 43.796 -5.817 -28.683 1.00 18.26 275 ILE B CA 1
ATOM 4936 C C . ILE B 1 275 ? 45.095 -5.248 -28.068 1.00 18.28 275 ILE B C 1
ATOM 4937 O O . ILE B 1 275 ? 45.687 -5.847 -27.152 1.00 19.87 275 ILE B O 1
ATOM 4942 N N . VAL B 1 276 ? 45.484 -4.049 -28.538 1.00 19.98 276 VAL B N 1
ATOM 4943 C CA . VAL B 1 276 ? 46.745 -3.353 -28.121 1.00 22.01 276 VAL B CA 1
ATOM 4944 C C . VAL B 1 276 ? 46.589 -2.638 -26.790 1.00 22.27 276 VAL B C 1
ATOM 4945 O O . VAL B 1 276 ? 47.431 -2.820 -25.905 1.00 21.75 276 VAL B O 1
ATOM 4949 N N . SER B 1 277 ? 45.531 -1.833 -26.653 1.00 20.15 277 SER B N 1
ATOM 4950 C CA . SER B 1 277 ? 45.236 -1.180 -25.384 1.00 21.28 277 SER B CA 1
ATOM 4951 C C . SER B 1 277 ? 43.755 -0.790 -25.367 1.00 20.02 277 SER B C 1
ATOM 4952 O O . SER B 1 277 ? 43.026 -1.008 -26.344 1.00 18.12 277 SER B O 1
ATOM 4955 N N . TYR B 1 278 ? 43.374 -0.183 -24.260 1.00 19.16 278 TYR B N 1
ATOM 4956 C CA . TYR B 1 278 ? 42.002 0.201 -23.965 1.00 18.78 278 TYR B CA 1
ATOM 4957 C C . TYR B 1 278 ? 42.017 1.233 -22.835 1.00 20.01 278 TYR B C 1
ATOM 4958 O O . TYR B 1 278 ? 43.039 1.441 -22.119 1.00 21.86 278 TYR B O 1
ATOM 4967 N N . GLY B 1 279 ? 40.858 1.815 -22.580 1.00 20.91 279 GLY B N 1
ATOM 4968 C CA . GLY B 1 279 ? 40.741 2.735 -21.447 1.00 23.47 279 GLY B CA 1
ATOM 4969 C C . GLY B 1 279 ? 39.359 3.331 -21.395 1.00 25.51 279 GLY B C 1
ATOM 4970 O O . GLY B 1 279 ? 38.711 3.509 -22.426 1.00 22.78 279 GLY B O 1
ATOM 4971 N N . SER B 1 280 ? 38.899 3.597 -20.177 1.00 25.48 280 SER B N 1
ATOM 4972 C CA . SER B 1 280 ? 37.654 4.299 -19.998 1.00 24.44 280 SER B CA 1
ATOM 4973 C C . SER B 1 280 ? 37.965 5.550 -19.170 1.00 24.83 280 SER B C 1
ATOM 4974 O O . SER B 1 280 ? 39.013 5.638 -18.527 1.00 27.11 280 SER B O 1
ATOM 4977 N N . ALA B 1 281 ? 37.079 6.536 -19.201 1.00 24.80 281 ALA B N 1
ATOM 4978 C CA . ALA B 1 281 ? 37.354 7.840 -18.579 1.00 24.84 281 ALA B CA 1
ATOM 4979 C C . ALA B 1 281 ? 36.009 8.418 -18.211 1.00 24.32 281 ALA B C 1
ATOM 4980 O O . ALA B 1 281 ? 35.023 8.061 -18.805 1.00 21.44 281 ALA B O 1
ATOM 4982 N N . GLY B 1 282 ? 35.963 9.286 -17.220 1.00 22.92 282 GLY B N 1
ATOM 4983 C CA . GLY B 1 282 ? 34.733 10.023 -16.899 1.00 22.91 282 GLY B CA 1
ATOM 4984 C C . GLY B 1 282 ? 34.857 11.481 -17.284 1.00 22.75 282 GLY B C 1
ATOM 4985 O O . GLY B 1 282 ? 35.975 12.023 -17.262 1.00 21.28 282 GLY B O 1
ATOM 4986 N N . VAL B 1 283 ? 33.703 12.114 -17.564 1.00 21.28 283 VAL B N 1
ATOM 4987 C CA . VAL B 1 283 ? 33.579 13.570 -17.804 1.00 24.50 283 VAL B CA 1
ATOM 4988 C C . VAL B 1 283 ? 32.297 14.068 -17.098 1.00 25.12 283 VAL B C 1
ATOM 4989 O O . VAL B 1 283 ? 31.431 13.254 -16.619 1.00 24.31 283 VAL B O 1
ATOM 4993 N N . ASP B 1 284 ? 32.148 15.378 -16.968 1.00 25.96 284 ASP B N 1
ATOM 4994 C CA . ASP B 1 284 ? 30.885 15.902 -16.459 1.00 26.67 284 ASP B CA 1
ATOM 4995 C C . ASP B 1 284 ? 29.699 15.259 -17.232 1.00 23.15 284 ASP B C 1
ATOM 4996 O O . ASP B 1 284 ? 29.650 15.329 -18.493 1.00 22.46 284 ASP B O 1
ATOM 5001 N N . PRO B 1 285 ? 28.689 14.726 -16.512 1.00 22.68 285 PRO B N 1
ATOM 5002 C CA . PRO B 1 285 ? 27.468 14.243 -17.181 1.00 23.78 285 PRO B CA 1
ATOM 5003 C C . PRO B 1 285 ? 26.887 15.189 -18.258 1.00 22.53 285 PRO B C 1
ATOM 5004 O O . PRO B 1 285 ? 26.353 14.751 -19.297 1.00 20.17 285 PRO B O 1
ATOM 5008 N N . ALA B 1 286 ? 26.950 16.479 -17.958 1.00 22.58 286 ALA B N 1
ATOM 5009 C CA . ALA B 1 286 ? 26.375 17.518 -18.791 1.00 22.15 286 ALA B CA 1
ATOM 5010 C C . ALA B 1 286 ? 26.967 17.533 -20.244 1.00 21.93 286 ALA B C 1
ATOM 5011 O O . ALA B 1 286 ? 26.316 17.994 -21.175 1.00 25.23 286 ALA B O 1
ATOM 5013 N N . ILE B 1 287 ? 28.196 17.034 -20.400 1.00 22.79 287 ILE B N 1
ATOM 5014 C CA . ILE B 1 287 ? 28.847 16.884 -21.716 1.00 21.59 287 ILE B CA 1
ATOM 5015 C C . ILE B 1 287 ? 29.356 15.447 -21.960 1.00 20.52 287 ILE B C 1
ATOM 5016 O O . ILE B 1 287 ? 30.483 15.194 -22.445 1.00 19.36 287 ILE B O 1
ATOM 5021 N N . MET B 1 288 ? 28.529 14.490 -21.595 1.00 20.29 288 MET B N 1
ATOM 5022 C CA . MET B 1 288 ? 28.904 13.063 -21.700 1.00 20.17 288 MET B CA 1
ATOM 5023 C C . MET B 1 288 ? 29.428 12.731 -23.103 1.00 18.60 288 MET B C 1
ATOM 5024 O O . MET B 1 288 ? 30.283 11.898 -23.231 1.00 19.59 288 MET B O 1
ATOM 5029 N N . GLY B 1 289 ? 28.959 13.423 -24.137 1.00 21.83 289 GLY B N 1
ATOM 5030 C CA . GLY B 1 289 ? 29.337 13.052 -25.527 1.00 19.59 289 GLY B CA 1
ATOM 5031 C C . GLY B 1 289 ? 30.842 13.157 -25.770 1.00 19.97 289 GLY B C 1
ATOM 5032 O O . GLY B 1 289 ? 31.362 12.615 -26.764 1.00 20.98 289 GLY B O 1
ATOM 5033 N N . TYR B 1 290 ? 31.538 13.878 -24.902 1.00 21.54 290 TYR B N 1
ATOM 5034 C CA . TYR B 1 290 ? 32.954 14.163 -25.063 1.00 23.88 290 TYR B CA 1
ATOM 5035 C C . TYR B 1 290 ? 33.814 13.105 -24.371 1.00 23.95 290 TYR B C 1
ATOM 5036 O O . TYR B 1 290 ? 35.054 13.132 -24.499 1.00 23.12 290 TYR B O 1
ATOM 5045 N N . GLY B 1 291 ? 33.186 12.164 -23.641 1.00 22.29 291 GLY B N 1
ATOM 5046 C CA . GLY B 1 291 ? 33.918 11.081 -22.983 1.00 21.74 291 GLY B CA 1
ATOM 5047 C C . GLY B 1 291 ? 34.983 10.399 -23.834 1.00 21.31 291 GLY B C 1
ATOM 5048 O O . GLY B 1 291 ? 36.050 10.063 -23.341 1.00 22.65 291 GLY B O 1
ATOM 5049 N N . PRO B 1 292 ? 34.697 10.133 -25.135 1.00 21.95 292 PRO B N 1
ATOM 5050 C CA . PRO B 1 292 ? 35.682 9.442 -25.987 1.00 22.58 292 PRO B CA 1
ATOM 5051 C C . PRO B 1 292 ? 37.009 10.186 -26.160 1.00 23.40 292 PRO B C 1
ATOM 5052 O O . PRO B 1 292 ? 38.032 9.573 -26.430 1.00 22.44 292 PRO B O 1
ATOM 5056 N N . PHE B 1 293 ? 36.985 11.511 -26.030 1.00 21.09 293 PHE B N 1
ATOM 5057 C CA . PHE B 1 293 ? 38.233 12.261 -26.125 1.00 22.09 293 PHE B CA 1
ATOM 5058 C C . PHE B 1 293 ? 39.261 11.746 -25.098 1.00 21.31 293 PHE B C 1
ATOM 5059 O O . PHE B 1 293 ? 40.437 11.449 -25.373 1.00 20.46 293 PHE B O 1
ATOM 5067 N N . TYR B 1 294 ? 38.827 11.686 -23.863 1.00 22.28 294 TYR B N 1
ATOM 5068 C CA . TYR B 1 294 ? 39.723 11.339 -22.802 1.00 23.87 294 TYR B CA 1
ATOM 5069 C C . TYR B 1 294 ? 40.010 9.830 -22.786 1.00 24.02 294 TYR B C 1
ATOM 5070 O O . TYR B 1 294 ? 41.161 9.447 -22.562 1.00 23.81 294 TYR B O 1
ATOM 5079 N N . ALA B 1 295 ? 39.015 8.989 -23.087 1.00 22.74 295 ALA B N 1
ATOM 5080 C CA . ALA B 1 295 ? 39.268 7.535 -23.173 1.00 25.39 295 ALA B CA 1
ATOM 5081 C C . ALA B 1 295 ? 40.256 7.216 -24.295 1.00 25.38 295 ALA B C 1
ATOM 5082 O O . ALA B 1 295 ? 41.159 6.421 -24.099 1.00 28.34 295 ALA B O 1
ATOM 5084 N N . THR B 1 296 ? 40.050 7.827 -25.475 1.00 24.46 296 THR B N 1
ATOM 5085 C CA . THR B 1 296 ? 40.954 7.665 -26.643 1.00 23.69 296 THR B CA 1
ATOM 5086 C C . THR B 1 296 ? 42.379 8.128 -26.359 1.00 25.00 296 THR B C 1
ATOM 5087 O O . THR B 1 296 ? 43.336 7.392 -26.577 1.00 21.26 296 THR B O 1
ATOM 5091 N N . LYS B 1 297 ? 42.529 9.340 -25.836 1.00 26.89 297 LYS B N 1
ATOM 5092 C CA . LYS B 1 297 ? 43.888 9.812 -25.502 1.00 31.53 297 LYS B CA 1
ATOM 5093 C C . LYS B 1 297 ? 44.607 8.885 -24.548 1.00 32.43 297 LYS B C 1
ATOM 5094 O O . LYS B 1 297 ? 45.787 8.611 -24.750 1.00 37.21 297 LYS B O 1
ATOM 5100 N N . ALA B 1 298 ? 43.922 8.375 -23.530 1.00 31.82 298 ALA B N 1
ATOM 5101 C CA . ALA B 1 298 ? 44.570 7.429 -22.570 1.00 33.61 298 ALA B CA 1
ATOM 5102 C C . ALA B 1 298 ? 44.962 6.137 -23.283 1.00 32.72 298 ALA B C 1
ATOM 5103 O O . ALA B 1 298 ? 46.078 5.623 -23.097 1.00 31.45 298 ALA B O 1
ATOM 5105 N N . ALA B 1 299 ? 44.048 5.619 -24.094 1.00 29.49 299 ALA B N 1
ATOM 5106 C CA . ALA B 1 299 ? 44.330 4.384 -24.853 1.00 30.99 299 ALA B CA 1
ATOM 5107 C C . ALA B 1 299 ? 45.528 4.580 -25.814 1.00 28.46 299 ALA B C 1
ATOM 5108 O O . ALA B 1 299 ? 46.427 3.764 -25.848 1.00 28.09 299 ALA B O 1
ATOM 5110 N N . ILE B 1 300 ? 45.555 5.687 -26.551 1.00 28.62 300 ILE B N 1
ATOM 5111 C CA . ILE B 1 300 ? 46.688 5.998 -27.434 1.00 30.29 300 ILE B CA 1
ATOM 5112 C C . ILE B 1 300 ? 48.008 6.100 -26.670 1.00 34.86 300 ILE B C 1
ATOM 5113 O O . ILE B 1 300 ? 49.040 5.626 -27.141 1.00 41.03 300 ILE B O 1
ATOM 5118 N N . GLU B 1 301 ? 47.979 6.698 -25.486 1.00 40.48 301 GLU B N 1
ATOM 5119 C CA . GLU B 1 301 ? 49.191 6.822 -24.649 1.00 44.81 301 GLU B CA 1
ATOM 5120 C C . GLU B 1 301 ? 49.704 5.457 -24.257 1.00 45.97 301 GLU B C 1
ATOM 5121 O O . GLU B 1 301 ? 50.907 5.160 -24.376 1.00 48.96 301 GLU B O 1
ATOM 5127 N N . LYS B 1 302 ? 48.795 4.623 -23.783 1.00 38.74 302 LYS B N 1
ATOM 5128 C CA . LYS B 1 302 ? 49.189 3.301 -23.348 1.00 38.49 302 LYS B CA 1
ATOM 5129 C C . LYS B 1 302 ? 49.795 2.514 -24.485 1.00 37.08 302 LYS B C 1
ATOM 5130 O O . LYS B 1 302 ? 50.753 1.785 -24.281 1.00 39.52 302 LYS B O 1
ATOM 5136 N N . ALA B 1 303 ? 49.251 2.651 -25.687 1.00 36.26 303 ALA B N 1
ATOM 5137 C CA . ALA B 1 303 ? 49.779 1.931 -26.857 1.00 35.77 303 ALA B CA 1
ATOM 5138 C C . ALA B 1 303 ? 51.055 2.536 -27.439 1.00 36.79 303 ALA B C 1
ATOM 5139 O O . ALA B 1 303 ? 51.688 1.887 -28.265 1.00 33.80 303 ALA B O 1
ATOM 5141 N N . GLY B 1 304 ? 51.419 3.755 -27.025 1.00 34.28 304 GLY B N 1
ATOM 5142 C CA . GLY B 1 304 ? 52.545 4.462 -27.616 1.00 35.21 304 GLY B CA 1
ATOM 5143 C C . GLY B 1 304 ? 52.277 4.825 -29.071 1.00 34.72 304 GLY B C 1
ATOM 5144 O O . GLY B 1 304 ? 53.220 4.956 -29.856 1.00 36.54 304 GLY B O 1
ATOM 5145 N N . TRP B 1 305 ? 51.002 5.023 -29.449 1.00 31.53 305 TRP B N 1
ATOM 5146 C CA . TRP B 1 305 ? 50.682 5.473 -30.802 1.00 27.07 305 TRP B CA 1
ATOM 5147 C C . TRP B 1 305 ? 50.433 6.983 -30.851 1.00 29.34 305 TRP B C 1
ATOM 5148 O O . TRP B 1 305 ? 50.570 7.645 -29.840 1.00 28.76 305 TRP B O 1
ATOM 5159 N N . THR B 1 306 ? 50.121 7.507 -32.041 1.00 28.26 306 THR B N 1
ATOM 5160 C CA . THR B 1 306 ? 49.575 8.848 -32.263 1.00 30.66 306 THR B CA 1
ATOM 5161 C C . THR B 1 306 ? 48.260 8.648 -32.977 1.00 30.06 306 THR B C 1
ATOM 5162 O O . THR B 1 306 ? 48.018 7.589 -33.554 1.00 30.14 306 THR B O 1
ATOM 5166 N N . VAL B 1 307 ? 47.435 9.675 -32.977 1.00 28.10 307 VAL B N 1
ATOM 5167 C CA . VAL B 1 307 ? 46.226 9.631 -33.753 1.00 27.66 307 VAL B CA 1
ATOM 5168 C C . VAL B 1 307 ? 46.538 9.536 -35.227 1.00 30.01 307 VAL B C 1
ATOM 5169 O O . VAL B 1 307 ? 45.816 8.909 -35.924 1.00 25.59 307 VAL B O 1
ATOM 5173 N N . ASP B 1 308 ? 47.607 10.156 -35.709 1.00 30.26 308 ASP B N 1
ATOM 5174 C CA . ASP B 1 308 ? 47.861 10.108 -37.131 1.00 34.84 308 ASP B CA 1
ATOM 5175 C C . ASP B 1 308 ? 48.268 8.694 -37.647 1.00 28.64 308 ASP B C 1
ATOM 5176 O O . ASP B 1 308 ? 48.031 8.379 -38.796 1.00 29.89 308 ASP B O 1
ATOM 5181 N N . GLU B 1 309 ? 48.778 7.846 -36.756 1.00 30.23 309 GLU B N 1
ATOM 5182 C CA . GLU B 1 309 ? 49.143 6.460 -37.071 1.00 30.60 309 GLU B CA 1
ATOM 5183 C C . GLU B 1 309 ? 47.935 5.571 -37.336 1.00 28.75 309 GLU B C 1
ATOM 5184 O O . GLU B 1 309 ? 48.088 4.446 -37.828 1.00 26.99 309 GLU B O 1
ATOM 5190 N N . LEU B 1 310 ? 46.747 6.012 -36.908 1.00 25.19 310 LEU B N 1
ATOM 5191 C CA . LEU B 1 310 ? 45.546 5.171 -37.133 1.00 24.83 310 LEU B CA 1
ATOM 5192 C C . LEU B 1 310 ? 45.138 5.013 -38.604 1.00 25.12 310 LEU B C 1
ATOM 5193 O O . LEU B 1 310 ? 45.082 5.983 -39.364 1.00 25.08 310 LEU B O 1
ATOM 5198 N N . ASP B 1 311 ? 44.803 3.799 -39.013 1.00 23.50 311 ASP B N 1
ATOM 5199 C CA . ASP B 1 311 ? 44.330 3.564 -40.374 1.00 22.72 311 ASP B CA 1
ATOM 5200 C C . ASP B 1 311 ? 42.810 3.709 -40.436 1.00 23.05 311 ASP B C 1
ATOM 5201 O O . ASP B 1 311 ? 42.261 4.335 -41.333 1.00 21.30 311 ASP B O 1
ATOM 5206 N N . LEU B 1 312 ? 42.131 3.188 -39.419 1.00 21.32 312 LEU B N 1
ATOM 5207 C CA . LEU B 1 312 ? 40.637 3.203 -39.427 1.00 22.26 312 LEU B CA 1
ATOM 5208 C C . LEU B 1 312 ? 40.160 3.530 -38.011 1.00 18.68 312 LEU B C 1
ATOM 5209 O O . LEU B 1 312 ? 40.743 3.024 -37.030 1.00 17.31 312 LEU B O 1
ATOM 5214 N N . ILE B 1 313 ? 39.099 4.358 -37.941 1.00 18.34 313 ILE B N 1
ATOM 5215 C CA . ILE B 1 313 ? 38.474 4.775 -36.683 1.00 16.48 313 ILE B CA 1
ATOM 5216 C C . ILE B 1 313 ? 36.963 4.486 -36.814 1.00 15.19 313 ILE B C 1
ATOM 5217 O O . ILE B 1 313 ? 36.322 4.838 -37.811 1.00 17.50 313 ILE B O 1
ATOM 5222 N N . GLU B 1 314 ? 36.432 3.848 -35.763 1.00 15.76 314 GLU B N 1
ATOM 5223 C CA . GLU B 1 314 ? 35.005 3.894 -35.483 1.00 14.75 314 GLU B CA 1
ATOM 5224 C C . GLU B 1 314 ? 34.757 4.738 -34.236 1.00 15.46 314 GLU B C 1
ATOM 5225 O O . GLU B 1 314 ? 35.119 4.349 -33.105 1.00 16.20 314 GLU B O 1
ATOM 5231 N N . SER B 1 315 ? 34.169 5.908 -34.471 1.00 15.77 315 SER B N 1
ATOM 5232 C CA . SER B 1 315 ? 33.816 6.789 -33.403 1.00 18.74 315 SER B CA 1
ATOM 5233 C C . SER B 1 315 ? 32.302 6.890 -33.464 1.00 19.60 315 SER B C 1
ATOM 5234 O O . SER B 1 315 ? 31.730 7.389 -34.437 1.00 17.20 315 SER B O 1
ATOM 5237 N N . ASN B 1 316 ? 31.614 6.357 -32.454 1.00 19.35 316 ASN B N 1
ATOM 5238 C CA . ASN B 1 316 ? 30.126 6.302 -32.543 1.00 20.20 316 ASN B CA 1
ATOM 5239 C C . ASN B 1 316 ? 29.417 7.650 -32.759 1.00 19.63 316 ASN B C 1
ATOM 5240 O O . ASN B 1 316 ? 29.873 8.728 -32.314 1.00 23.29 316 ASN B O 1
ATOM 5245 N N . GLU B 1 317 ? 28.251 7.556 -33.378 1.00 17.96 317 GLU B N 1
ATOM 5246 C CA . GLU B 1 317 ? 27.440 8.687 -33.748 1.00 16.72 317 GLU B CA 1
ATOM 5247 C C . GLU B 1 317 ? 26.099 8.634 -33.066 1.00 15.38 317 GLU B C 1
ATOM 5248 O O . GLU B 1 317 ? 25.069 8.802 -33.697 1.00 15.68 317 GLU B O 1
ATOM 5254 N N . ALA B 1 318 ? 26.095 8.615 -31.727 1.00 16.23 318 ALA B N 1
ATOM 5255 C CA . ALA B 1 318 ? 24.769 8.845 -31.043 1.00 15.72 318 ALA B CA 1
ATOM 5256 C C . ALA B 1 318 ? 24.199 10.201 -31.403 1.00 16.67 318 ALA B C 1
ATOM 5257 O O . ALA B 1 318 ? 22.999 10.341 -31.662 1.00 15.56 318 ALA B O 1
ATOM 5259 N N . PHE B 1 319 ? 25.063 11.208 -31.462 1.00 16.98 319 PHE B N 1
ATOM 5260 C CA . PHE B 1 319 ? 24.643 12.544 -31.972 1.00 16.00 319 PHE B CA 1
ATOM 5261 C C . PHE B 1 319 ? 25.757 13.170 -32.801 1.00 15.80 319 PHE B C 1
ATOM 5262 O O . PHE B 1 319 ? 26.911 13.127 -32.400 1.00 15.24 319 PHE B O 1
ATOM 5270 N N . ALA B 1 320 ? 25.407 13.750 -33.957 1.00 16.49 320 ALA B N 1
ATOM 5271 C CA . ALA B 1 320 ? 26.420 14.445 -34.775 1.00 16.48 320 ALA B CA 1
ATOM 5272 C C . ALA B 1 320 ? 27.203 15.446 -33.950 1.00 17.29 320 ALA B C 1
ATOM 5273 O O . ALA B 1 320 ? 28.424 15.527 -34.069 1.00 16.70 320 ALA B O 1
ATOM 5275 N N . ALA B 1 321 ? 26.507 16.232 -33.137 1.00 17.63 321 ALA B N 1
ATOM 5276 C CA . ALA B 1 321 ? 27.188 17.246 -32.304 1.00 19.56 321 ALA B CA 1
ATOM 5277 C C . ALA B 1 321 ? 28.330 16.690 -31.460 1.00 19.06 321 ALA B C 1
ATOM 5278 O O . ALA B 1 321 ? 29.432 17.275 -31.453 1.00 19.53 321 ALA B O 1
ATOM 5280 N N . GLN B 1 322 ? 28.122 15.567 -30.740 1.00 19.56 322 GLN B N 1
ATOM 5281 C CA . GLN B 1 322 ? 29.228 14.984 -29.974 1.00 18.88 322 GLN B CA 1
ATOM 5282 C C . GLN B 1 322 ? 30.267 14.320 -30.896 1.00 18.72 322 GLN B C 1
ATOM 5283 O O . GLN B 1 322 ? 31.449 14.440 -30.641 1.00 18.14 322 GLN B O 1
ATOM 5289 N N . SER B 1 323 ? 29.868 13.668 -31.995 1.00 18.92 323 SER B N 1
ATOM 5290 C CA . SER B 1 323 ? 30.910 13.002 -32.829 1.00 18.60 323 SER B CA 1
ATOM 5291 C C . SER B 1 323 ? 31.852 14.083 -33.319 1.00 17.78 323 SER B C 1
ATOM 5292 O O . SER B 1 323 ? 33.088 13.894 -33.291 1.00 19.58 323 SER B O 1
ATOM 5295 N N . LEU B 1 324 ? 31.271 15.218 -33.733 1.00 17.38 324 LEU B N 1
ATOM 5296 C CA . LEU B 1 324 ? 32.033 16.290 -34.389 1.00 18.00 324 LEU B CA 1
ATOM 5297 C C . LEU B 1 324 ? 32.999 16.946 -33.391 1.00 18.28 324 LEU B C 1
ATOM 5298 O O . LEU B 1 324 ? 34.139 17.257 -33.747 1.00 18.51 324 LEU B O 1
ATOM 5303 N N . ALA B 1 325 ? 32.581 17.074 -32.126 1.00 17.15 325 ALA B N 1
ATOM 5304 C CA . ALA B 1 325 ? 33.413 17.724 -31.062 1.00 18.70 325 ALA B CA 1
ATOM 5305 C C . ALA B 1 325 ? 34.627 16.810 -30.753 1.00 20.27 325 ALA B C 1
ATOM 5306 O O . ALA B 1 325 ? 35.780 17.247 -30.715 1.00 20.51 325 ALA B O 1
ATOM 5308 N N . VAL B 1 326 ? 34.372 15.504 -30.599 1.00 17.75 326 VAL B N 1
ATOM 5309 C CA . VAL B 1 326 ? 35.444 14.508 -30.427 1.00 20.37 326 VAL B CA 1
ATOM 5310 C C . VAL B 1 326 ? 36.432 14.530 -31.629 1.00 19.44 326 VAL B C 1
ATOM 5311 O O . VAL B 1 326 ? 37.674 14.601 -31.449 1.00 19.72 326 VAL B O 1
ATOM 5315 N N . ALA B 1 327 ? 35.855 14.488 -32.822 1.00 20.45 327 ALA B N 1
ATOM 5316 C CA . ALA B 1 327 ? 36.615 14.466 -34.050 1.00 21.33 327 ALA B CA 1
ATOM 5317 C C . ALA B 1 327 ? 37.532 15.695 -34.152 1.00 23.22 327 ALA B C 1
ATOM 5318 O O . ALA B 1 327 ? 38.742 15.545 -34.316 1.00 27.39 327 ALA B O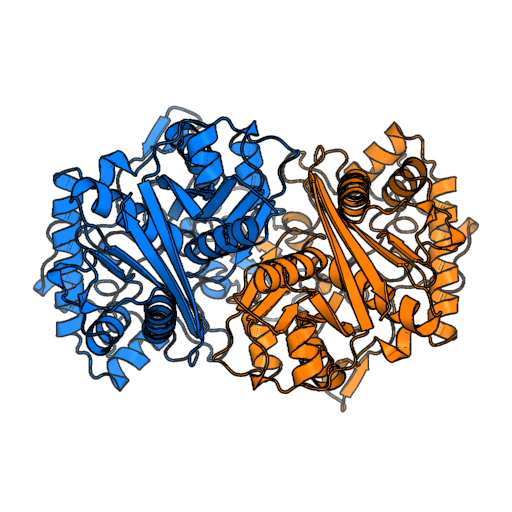 1
ATOM 5320 N N . LYS B 1 328 ? 36.940 16.879 -33.963 1.00 25.80 328 LYS B N 1
ATOM 5321 C CA . LYS B 1 328 ? 37.674 18.155 -33.953 1.00 28.49 328 LYS B CA 1
ATOM 5322 C C . LYS B 1 328 ? 38.831 18.211 -32.952 1.00 29.30 328 LYS B C 1
ATOM 5323 O O . LYS B 1 328 ? 39.958 18.656 -33.301 1.00 27.53 328 LYS B O 1
ATOM 5329 N N . ASP B 1 329 ? 38.611 17.714 -31.731 1.00 26.20 329 ASP B N 1
ATOM 5330 C CA . ASP B 1 329 ? 39.612 17.875 -30.696 1.00 26.36 329 ASP B CA 1
ATOM 5331 C C . ASP B 1 329 ? 40.726 16.847 -30.830 1.00 24.88 329 ASP B C 1
ATOM 5332 O O . ASP B 1 329 ? 41.878 17.158 -30.541 1.00 25.06 329 ASP B O 1
ATOM 5337 N N . LEU B 1 330 ? 40.428 15.646 -31.323 1.00 23.66 330 LEU B N 1
ATOM 5338 C CA . LEU B 1 330 ? 41.452 14.653 -31.507 1.00 25.27 330 LEU B CA 1
ATOM 5339 C C . LEU B 1 330 ? 42.087 14.785 -32.907 1.00 25.13 330 LEU B C 1
ATOM 5340 O O . LEU B 1 330 ? 43.055 14.079 -33.198 1.00 25.32 330 LEU B O 1
ATOM 5345 N N . LYS B 1 331 ? 41.526 15.652 -33.742 1.00 24.55 331 LYS B N 1
ATOM 5346 C CA . LYS B 1 331 ? 42.067 15.962 -35.076 1.00 28.06 331 LYS B CA 1
ATOM 5347 C C . LYS B 1 331 ? 42.075 14.739 -36.008 1.00 27.55 331 LYS B C 1
ATOM 5348 O O . LYS B 1 331 ? 43.089 14.392 -36.638 1.00 24.75 331 LYS B O 1
ATOM 5354 N N . PHE B 1 332 ? 40.931 14.084 -36.090 1.00 23.58 332 PHE B N 1
ATOM 5355 C CA . PHE B 1 332 ? 40.813 12.878 -36.879 1.00 22.28 332 PHE B CA 1
ATOM 5356 C C . PHE B 1 332 ? 40.866 13.185 -38.388 1.00 20.63 332 PHE B C 1
ATOM 5357 O O . PHE B 1 332 ? 40.246 14.084 -38.838 1.00 23.08 332 PHE B O 1
ATOM 5365 N N . ASP B 1 333 ? 41.541 12.396 -39.186 1.00 22.18 333 ASP B N 1
ATOM 5366 C CA . ASP B 1 333 ? 41.282 12.471 -40.637 1.00 25.08 333 ASP B CA 1
ATOM 5367 C C . ASP B 1 333 ? 39.914 11.834 -40.824 1.00 22.52 333 ASP B C 1
ATOM 5368 O O . ASP B 1 333 ? 39.792 10.608 -40.646 1.00 23.14 333 ASP B O 1
ATOM 5373 N N . MET B 1 334 ? 38.932 12.633 -41.232 1.00 23.39 334 MET B N 1
ATOM 5374 C CA . MET B 1 334 ? 37.530 12.155 -41.361 1.00 21.69 334 MET B CA 1
ATOM 5375 C C . MET B 1 334 ? 37.327 11.141 -42.496 1.00 22.12 334 MET B C 1
ATOM 5376 O O . MET B 1 334 ? 36.343 10.403 -42.526 1.00 18.59 334 MET B O 1
ATOM 5381 N N . ASN B 1 335 ? 38.270 11.066 -43.438 1.00 22.14 335 ASN B N 1
ATOM 5382 C CA . ASN B 1 335 ? 38.212 10.034 -44.452 1.00 23.72 335 ASN B CA 1
ATOM 5383 C C . ASN B 1 335 ? 38.475 8.602 -43.911 1.00 23.25 335 ASN B C 1
ATOM 5384 O O . ASN B 1 335 ? 38.145 7.601 -44.575 1.00 22.26 335 ASN B O 1
ATOM 5389 N N . LYS B 1 336 ? 39.065 8.511 -42.723 1.00 20.20 336 LYS B N 1
ATOM 5390 C CA . LYS B 1 336 ? 39.349 7.208 -42.062 1.00 21.11 336 LYS B CA 1
ATOM 5391 C C . LYS B 1 336 ? 38.326 6.870 -40.952 1.00 20.50 336 LYS B C 1
ATOM 5392 O O . LYS B 1 336 ? 38.483 5.830 -40.258 1.00 18.75 336 LYS B O 1
ATOM 5398 N N . VAL B 1 337 ? 37.325 7.736 -40.796 1.00 21.39 337 VAL B N 1
ATOM 5399 C CA . VAL B 1 337 ? 36.331 7.575 -39.704 1.00 21.91 337 VAL B CA 1
ATOM 5400 C C . VAL B 1 337 ? 34.993 7.039 -40.257 1.00 20.53 337 VAL B C 1
ATOM 5401 O O . VAL B 1 337 ? 34.374 7.619 -41.234 1.00 21.80 337 VAL B O 1
ATOM 5405 N N . ASN B 1 338 ? 34.517 5.964 -39.603 1.00 18.43 338 ASN B N 1
ATOM 5406 C CA . ASN B 1 338 ? 33.211 5.364 -39.917 1.00 18.19 338 ASN B CA 1
ATOM 5407 C C . ASN B 1 338 ? 33.130 5.199 -41.442 1.00 18.69 338 ASN B C 1
ATOM 5408 O O . ASN B 1 338 ? 32.221 5.698 -42.082 1.00 16.73 338 ASN B O 1
ATOM 5413 N N . VAL B 1 339 ? 34.105 4.488 -41.987 1.00 17.55 339 VAL B N 1
ATOM 5414 C CA . VAL B 1 339 ? 34.204 4.384 -43.460 1.00 17.26 339 VAL B CA 1
ATOM 5415 C C . VAL B 1 339 ? 33.008 3.699 -44.115 1.00 17.73 339 VAL B C 1
ATOM 5416 O O . VAL B 1 339 ? 32.750 3.867 -45.316 1.00 18.14 339 VAL B O 1
ATOM 5420 N N . ASN B 1 340 ? 32.307 2.851 -43.354 1.00 15.12 340 ASN B N 1
ATOM 5421 C CA . ASN B 1 340 ? 31.083 2.219 -43.800 1.00 16.75 340 ASN B CA 1
ATOM 5422 C C . ASN B 1 340 ? 29.790 2.834 -43.296 1.00 15.81 340 ASN B C 1
ATOM 5423 O O . ASN B 1 340 ? 28.717 2.205 -43.338 1.00 16.90 340 ASN B O 1
ATOM 5428 N N . GLY B 1 341 ? 29.829 4.089 -42.882 1.00 15.22 341 GLY B N 1
ATOM 5429 C CA . GLY B 1 341 ? 28.699 4.664 -42.219 1.00 15.67 341 GLY B CA 1
ATOM 5430 C C . GLY B 1 341 ? 28.827 4.572 -40.720 1.00 17.69 341 GLY B C 1
ATOM 5431 O O . GLY B 1 341 ? 29.493 3.673 -40.183 1.00 16.92 341 GLY B O 1
ATOM 5432 N N . GLY B 1 342 ? 28.149 5.496 -40.044 1.00 16.17 342 GLY B N 1
ATOM 5433 C CA . GLY B 1 342 ? 27.955 5.391 -38.635 1.00 15.63 342 GLY B CA 1
ATOM 5434 C C . GLY B 1 342 ? 26.514 5.250 -38.168 1.00 14.81 342 GLY B C 1
ATOM 5435 O O . GLY B 1 342 ? 25.562 5.172 -38.958 1.00 15.01 342 GLY B O 1
ATOM 5436 N N . ALA B 1 343 ? 26.352 5.361 -36.837 1.00 15.20 343 ALA B N 1
ATOM 5437 C CA . ALA B 1 343 ? 25.066 5.193 -36.163 1.00 14.54 343 ALA B CA 1
ATOM 5438 C C . ALA B 1 343 ? 23.959 6.139 -36.543 1.00 14.45 343 ALA B C 1
ATOM 5439 O O . ALA B 1 343 ? 22.804 5.801 -36.406 1.00 15.05 343 ALA B O 1
ATOM 5441 N N . ILE B 1 344 ? 24.236 7.352 -37.034 1.00 17.10 344 ILE B N 1
ATOM 5442 C CA . ILE B 1 344 ? 23.126 8.178 -37.510 1.00 16.53 344 ILE B CA 1
ATOM 5443 C C . ILE B 1 344 ? 22.359 7.367 -38.590 1.00 15.20 344 ILE B C 1
ATOM 5444 O O . ILE B 1 344 ? 21.091 7.287 -38.668 1.00 14.34 344 ILE B O 1
ATOM 5449 N N . ALA B 1 345 ? 23.149 6.692 -39.383 1.00 16.74 345 ALA B N 1
ATOM 5450 C CA . ALA B 1 345 ? 22.544 5.867 -40.474 1.00 15.58 345 ALA B CA 1
ATOM 5451 C C . ALA B 1 345 ? 22.150 4.468 -39.966 1.00 14.24 345 ALA B C 1
ATOM 5452 O O . ALA B 1 345 ? 21.058 4.023 -40.197 1.00 14.03 345 ALA B O 1
ATOM 5454 N N . LEU B 1 346 ? 23.068 3.842 -39.262 1.00 13.57 346 LEU B N 1
ATOM 5455 C CA . LEU B 1 346 ? 22.970 2.419 -38.979 1.00 15.24 346 LEU B CA 1
ATOM 5456 C C . LEU B 1 346 ? 22.145 2.079 -37.717 1.00 17.00 346 LEU B C 1
ATOM 5457 O O . LEU B 1 346 ? 21.591 1.005 -37.642 1.00 17.44 346 LEU B O 1
ATOM 5462 N N . GLY B 1 347 ? 22.047 3.031 -36.783 1.00 15.55 347 GLY B N 1
ATOM 5463 C CA . GLY B 1 347 ? 21.342 2.835 -35.507 1.00 16.27 347 GLY B CA 1
ATOM 5464 C C . GLY B 1 347 ? 22.237 2.666 -34.326 1.00 14.94 347 GLY B C 1
ATOM 5465 O O . GLY B 1 347 ? 23.487 2.469 -34.396 1.00 15.40 347 GLY B O 1
ATOM 5466 N N . HIS B 1 348 ? 21.619 2.810 -33.159 1.00 15.29 348 HIS B N 1
ATOM 5467 C CA . HIS B 1 348 ? 22.348 2.912 -31.912 1.00 13.91 348 HIS B CA 1
ATOM 5468 C C . HIS B 1 348 ? 21.641 2.048 -30.882 1.00 14.30 348 HIS B C 1
ATOM 5469 O O . HIS B 1 348 ? 20.898 2.595 -30.022 1.00 14.73 348 HIS B O 1
ATOM 5476 N N . PRO B 1 349 ? 21.859 0.714 -30.959 1.00 14.92 349 PRO B N 1
ATOM 5477 C CA . PRO B 1 349 ? 21.217 -0.248 -30.020 1.00 14.75 349 PRO B CA 1
ATOM 5478 C C . PRO B 1 349 ? 22.033 -0.238 -28.742 1.00 15.22 349 PRO B C 1
ATOM 5479 O O . PRO B 1 349 ? 22.992 -0.984 -28.596 1.00 14.94 349 PRO B O 1
ATOM 5483 N N . ILE B 1 350 ? 21.640 0.605 -27.793 1.00 15.97 350 ILE B N 1
ATOM 5484 C CA . ILE B 1 350 ? 22.599 1.073 -26.788 1.00 15.20 350 ILE B CA 1
ATOM 5485 C C . ILE B 1 350 ? 23.563 0.064 -26.132 1.00 13.89 350 ILE B C 1
ATOM 5486 O O . ILE B 1 350 ? 24.813 0.205 -26.233 1.00 14.03 350 ILE B O 1
ATOM 5491 N N . GLY B 1 351 ? 23.030 -1.012 -25.555 1.00 13.70 351 GLY B N 1
ATOM 5492 C CA . GLY B 1 351 ? 23.884 -1.981 -24.851 1.00 13.70 351 GLY B CA 1
ATOM 5493 C C . GLY B 1 351 ? 24.762 -2.829 -25.817 1.00 14.65 351 GLY B C 1
ATOM 5494 O O . GLY B 1 351 ? 25.740 -3.479 -25.369 1.00 13.49 351 GLY B O 1
ATOM 5495 N N . ALA B 1 352 ? 24.374 -2.888 -27.099 1.00 14.58 352 ALA B N 1
ATOM 5496 C CA . ALA B 1 352 ? 25.178 -3.567 -28.166 1.00 13.94 352 ALA B CA 1
ATOM 5497 C C . ALA B 1 352 ? 26.103 -2.664 -28.909 1.00 14.29 352 ALA B C 1
ATOM 5498 O O . ALA B 1 352 ? 27.022 -3.130 -29.580 1.00 13.69 352 ALA B O 1
ATOM 5500 N N . SER B 1 353 ? 25.865 -1.349 -28.813 1.00 13.75 353 SER B N 1
ATOM 5501 C CA . SER B 1 353 ? 26.531 -0.420 -29.740 1.00 16.99 353 SER B CA 1
ATOM 5502 C C . SER B 1 353 ? 28.039 -0.442 -29.719 1.00 15.52 353 SER B C 1
ATOM 5503 O O . SER B 1 353 ? 28.672 -0.373 -30.776 1.00 16.98 353 SER B O 1
ATOM 5506 N N . GLY B 1 354 ? 28.617 -0.440 -28.528 1.00 14.40 354 GLY B N 1
ATOM 5507 C CA . GLY B 1 354 ? 30.051 -0.444 -28.401 1.00 14.41 354 GLY B CA 1
ATOM 5508 C C . GLY B 1 354 ? 30.650 -1.724 -29.029 1.00 13.53 354 GLY B C 1
ATOM 5509 O O . GLY B 1 354 ? 31.715 -1.679 -29.612 1.00 14.17 354 GLY B O 1
ATOM 5510 N N . ALA B 1 355 ? 30.005 -2.847 -28.855 1.00 13.04 355 ALA B N 1
ATOM 5511 C CA . ALA B 1 355 ? 30.429 -4.127 -29.542 1.00 12.74 355 ALA B CA 1
ATOM 5512 C C . ALA B 1 355 ? 30.201 -4.101 -31.066 1.00 14.00 355 ALA B C 1
ATOM 5513 O O . ALA B 1 355 ? 31.028 -4.626 -31.839 1.00 13.77 355 ALA B O 1
ATOM 5515 N N . ARG B 1 356 ? 29.098 -3.484 -31.506 1.00 14.31 356 ARG B N 1
ATOM 5516 C CA . ARG B 1 356 ? 28.740 -3.340 -32.880 1.00 13.88 356 ARG B CA 1
ATOM 5517 C C . ARG B 1 356 ? 29.824 -2.568 -33.662 1.00 13.98 356 ARG B C 1
ATOM 5518 O O . ARG B 1 356 ? 30.333 -3.081 -34.652 1.00 14.63 356 ARG B O 1
ATOM 5526 N N . ILE B 1 357 ? 30.259 -1.438 -33.123 1.00 13.14 357 ILE B N 1
ATOM 5527 C CA . ILE B 1 357 ? 31.334 -0.643 -33.845 1.00 13.68 357 ILE B CA 1
ATOM 5528 C C . ILE B 1 357 ? 32.647 -1.383 -33.815 1.00 14.22 357 ILE B C 1
ATOM 5529 O O . ILE B 1 357 ? 33.441 -1.232 -34.772 1.00 15.07 357 ILE B O 1
ATOM 5534 N N . LEU B 1 358 ? 32.898 -2.246 -32.808 1.00 13.53 358 LEU B N 1
ATOM 5535 C CA . LEU B 1 358 ? 34.152 -2.991 -32.768 1.00 13.90 358 LEU B CA 1
ATOM 5536 C C . LEU B 1 358 ? 34.090 -4.097 -33.833 1.00 13.79 358 LEU B C 1
ATOM 5537 O O . LEU B 1 358 ? 35.088 -4.403 -34.508 1.00 14.04 358 LEU B O 1
ATOM 5542 N N . VAL B 1 359 ? 32.924 -4.727 -33.944 1.00 14.49 359 VAL B N 1
ATOM 5543 C CA . VAL B 1 359 ? 32.716 -5.785 -34.992 1.00 14.26 359 VAL B CA 1
ATOM 5544 C C . VAL B 1 359 ? 32.941 -5.145 -36.361 1.00 15.29 359 VAL B C 1
ATOM 5545 O O . VAL B 1 359 ? 33.728 -5.711 -37.192 1.00 16.69 359 VAL B O 1
ATOM 5549 N N . THR B 1 360 ? 32.272 -4.013 -36.611 1.00 14.44 360 THR B N 1
ATOM 5550 C CA . THR B 1 360 ? 32.436 -3.240 -37.850 1.00 13.75 360 THR B CA 1
ATOM 5551 C C . THR B 1 360 ? 33.923 -2.881 -38.060 1.00 14.79 360 THR B C 1
ATOM 5552 O O . THR B 1 360 ? 34.419 -3.002 -39.215 1.00 16.75 360 THR B O 1
ATOM 5556 N N . LEU B 1 361 ? 34.619 -2.402 -37.024 1.00 14.36 361 LEU B N 1
ATOM 5557 C CA . LEU B 1 361 ? 36.015 -1.982 -37.168 1.00 17.26 361 LEU B CA 1
ATOM 5558 C C . LEU B 1 361 ? 36.914 -3.114 -37.622 1.00 17.93 361 LEU B C 1
ATOM 5559 O O . LEU B 1 361 ? 37.707 -2.970 -38.564 1.00 18.33 361 LEU B O 1
ATOM 5564 N N . VAL B 1 362 ? 36.816 -4.240 -36.912 1.00 17.02 362 VAL B N 1
ATOM 5565 C CA . VAL B 1 362 ? 37.743 -5.346 -37.167 1.00 17.23 362 VAL B CA 1
ATOM 5566 C C . VAL B 1 362 ? 37.495 -5.946 -38.577 1.00 17.00 362 VAL B C 1
ATOM 5567 O O . VAL B 1 362 ? 38.481 -6.276 -39.278 1.00 16.41 362 VAL B O 1
ATOM 5571 N N . HIS B 1 363 ? 36.237 -6.009 -39.038 1.00 15.11 363 HIS B N 1
ATOM 5572 C CA . HIS B 1 363 ? 35.970 -6.523 -40.365 1.00 17.65 363 HIS B CA 1
ATOM 5573 C C . HIS B 1 363 ? 36.437 -5.587 -41.458 1.00 18.85 363 HIS B C 1
ATOM 5574 O O . HIS B 1 363 ? 36.912 -6.050 -42.497 1.00 21.16 363 HIS B O 1
ATOM 5581 N N . ALA B 1 364 ? 36.282 -4.276 -41.231 1.00 15.93 364 ALA B N 1
ATOM 5582 C CA . ALA B 1 364 ? 36.787 -3.290 -42.145 1.00 16.92 364 ALA B CA 1
ATOM 5583 C C . ALA B 1 364 ? 38.306 -3.361 -42.235 1.00 18.54 364 ALA B C 1
ATOM 5584 O O . ALA B 1 364 ? 38.874 -3.161 -43.338 1.00 18.38 364 ALA B O 1
ATOM 5586 N N . MET B 1 365 ? 38.953 -3.642 -41.102 1.00 18.09 365 MET B N 1
ATOM 5587 C CA . MET B 1 365 ? 40.418 -3.724 -41.028 1.00 18.02 365 MET B CA 1
ATOM 5588 C C . MET B 1 365 ? 40.870 -4.884 -41.892 1.00 21.82 365 MET B C 1
ATOM 5589 O O . MET B 1 365 ? 41.775 -4.739 -42.728 1.00 23.04 365 MET B O 1
ATOM 5594 N N . GLN B 1 366 ? 40.186 -6.006 -41.755 1.00 19.64 366 GLN B N 1
ATOM 5595 C CA . GLN B 1 366 ? 40.554 -7.216 -42.525 1.00 24.38 366 GLN B CA 1
ATOM 5596 C C . GLN B 1 366 ? 40.349 -7.002 -44.014 1.00 22.75 366 GLN B C 1
ATOM 5597 O O . GLN B 1 366 ? 41.237 -7.301 -44.786 1.00 26.55 366 GLN B O 1
ATOM 5603 N N . LYS B 1 367 ? 39.181 -6.479 -44.403 1.00 24.15 367 LYS B N 1
ATOM 5604 C CA . LYS B 1 367 ? 38.764 -6.256 -45.796 1.00 26.22 367 LYS B CA 1
ATOM 5605 C C . LYS B 1 367 ? 39.623 -5.211 -46.507 1.00 27.43 367 LYS B C 1
ATOM 5606 O O . LYS B 1 367 ? 39.922 -5.352 -47.721 1.00 26.29 367 LYS B O 1
ATOM 5612 N N . ARG B 1 368 ? 40.071 -4.211 -45.764 1.00 25.07 368 ARG B N 1
ATOM 5613 C CA . ARG B 1 368 ? 40.806 -3.100 -46.349 1.00 26.04 368 ARG B CA 1
ATOM 5614 C C . ARG B 1 368 ? 42.291 -3.199 -46.055 1.00 25.51 368 ARG B C 1
ATOM 5615 O O . ARG B 1 368 ? 43.054 -2.298 -46.402 1.00 32.32 368 ARG B O 1
ATOM 5623 N N . ASP B 1 369 ? 42.715 -4.252 -45.405 1.00 23.76 369 ASP B N 1
ATOM 5624 C CA . ASP B 1 369 ? 44.089 -4.390 -45.043 1.00 27.43 369 ASP B CA 1
ATOM 5625 C C . ASP B 1 369 ? 44.616 -3.158 -44.302 1.00 26.93 369 ASP B C 1
ATOM 5626 O O . ASP B 1 369 ? 45.661 -2.613 -44.666 1.00 27.37 369 ASP B O 1
ATOM 5631 N N . ALA B 1 370 ? 43.915 -2.750 -43.252 1.00 25.42 370 ALA B N 1
ATOM 5632 C CA . ALA B 1 370 ? 44.250 -1.559 -42.474 1.00 24.62 370 ALA B CA 1
ATOM 5633 C C . ALA B 1 370 ? 44.850 -2.032 -41.188 1.00 28.86 370 ALA B C 1
ATOM 5634 O O . ALA B 1 370 ? 44.210 -2.763 -40.439 1.00 29.12 370 ALA B O 1
ATOM 5636 N N . LYS B 1 371 ? 46.084 -1.643 -40.897 1.00 25.97 371 LYS B N 1
ATOM 5637 C CA . LYS B 1 371 ? 46.786 -2.234 -39.770 1.00 26.81 371 LYS B CA 1
ATOM 5638 C C . LYS B 1 371 ? 46.373 -1.773 -38.379 1.00 23.68 371 LYS B C 1
ATOM 5639 O O . LYS B 1 371 ? 46.353 -2.597 -37.463 1.00 21.78 371 LYS B O 1
ATOM 5645 N N . LYS B 1 372 ? 46.108 -0.469 -38.198 1.00 23.36 372 LYS B N 1
ATOM 5646 C CA . LYS B 1 372 ? 45.866 0.099 -36.890 1.00 23.04 372 LYS B CA 1
ATOM 5647 C C . LYS B 1 372 ? 44.465 0.702 -36.834 1.00 21.06 372 LYS B C 1
ATOM 5648 O O . LYS B 1 372 ? 44.023 1.395 -37.736 1.00 19.20 372 LYS B O 1
ATOM 5654 N N . GLY B 1 373 ? 43.771 0.423 -35.739 1.00 20.61 373 GLY B N 1
ATOM 5655 C CA . GLY B 1 373 ? 42.346 0.778 -35.619 1.00 17.94 373 GLY B CA 1
ATOM 5656 C C . GLY B 1 373 ? 41.986 1.218 -34.221 1.00 17.08 373 GLY B C 1
ATOM 5657 O O . GLY B 1 373 ? 42.551 0.747 -33.228 1.00 18.80 373 GLY B O 1
ATOM 5658 N N . LEU B 1 374 ? 41.020 2.152 -34.141 1.00 18.35 374 LEU B N 1
ATOM 5659 C CA . LEU B 1 374 ? 40.435 2.621 -32.866 1.00 16.51 374 LEU B CA 1
ATOM 5660 C C . LEU B 1 374 ? 38.923 2.480 -32.892 1.00 15.46 374 LEU B C 1
ATOM 5661 O O . LEU B 1 374 ? 38.283 2.845 -33.852 1.00 15.59 374 LEU B O 1
ATOM 5666 N N . ALA B 1 375 ? 38.340 1.953 -31.822 1.00 15.71 375 ALA B N 1
ATOM 5667 C CA . ALA B 1 375 ? 36.886 2.037 -31.577 1.00 15.43 375 ALA B CA 1
ATOM 5668 C C . ALA B 1 375 ? 36.605 2.816 -30.333 1.00 15.70 375 ALA B C 1
ATOM 5669 O O . ALA B 1 375 ? 37.225 2.579 -29.301 1.00 15.16 375 ALA B O 1
ATOM 5671 N N . THR B 1 376 ? 35.694 3.787 -30.404 1.00 17.28 376 THR B N 1
ATOM 5672 C CA . THR B 1 376 ? 35.382 4.635 -29.232 1.00 17.01 376 THR B CA 1
ATOM 5673 C C . THR B 1 376 ? 33.953 5.160 -29.258 1.00 17.66 376 THR B C 1
ATOM 5674 O O . THR B 1 376 ? 33.370 5.397 -30.333 1.00 16.96 376 THR B O 1
ATOM 5678 N N . LEU B 1 377 ? 33.374 5.335 -28.065 1.00 17.56 377 LEU B N 1
ATOM 5679 C CA . LEU B 1 377 ? 31.998 5.848 -27.944 1.00 18.51 377 LEU B CA 1
ATOM 5680 C C . LEU B 1 377 ? 31.669 6.390 -26.584 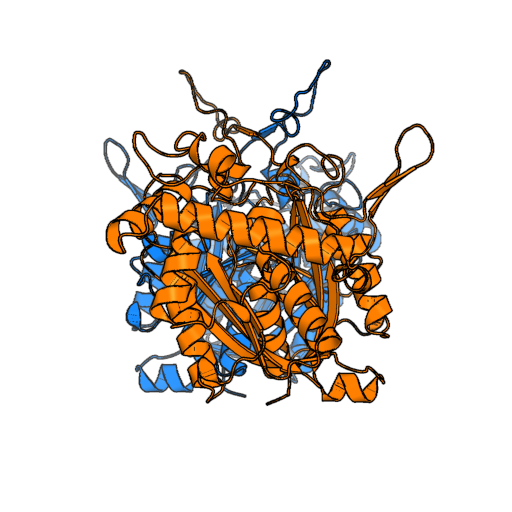1.00 17.43 377 LEU B C 1
ATOM 5681 O O . LEU B 1 377 ? 32.288 5.994 -25.596 1.00 17.89 377 LEU B O 1
ATOM 5686 N N . SER B 1 378 ? 30.706 7.343 -26.603 1.00 18.38 378 SER B N 1
ATOM 5687 C CA . SER B 1 378 ? 30.268 8.188 -25.471 1.00 17.72 378 SER B CA 1
ATOM 5688 C C . SER B 1 378 ? 29.329 7.384 -24.575 1.00 19.09 378 SER B C 1
ATOM 5689 O O . SER B 1 378 ? 28.752 6.382 -25.018 1.00 18.24 378 SER B O 1
ATOM 5692 N N . ILE B 1 379 ? 29.206 7.761 -23.311 1.00 19.11 379 ILE B N 1
ATOM 5693 C CA . ILE B 1 379 ? 28.350 6.981 -22.379 1.00 17.54 379 ILE B CA 1
ATOM 5694 C C . ILE B 1 379 ? 27.506 7.923 -21.502 1.00 18.11 379 ILE B C 1
ATOM 5695 O O . ILE B 1 379 ? 28.070 8.839 -20.907 1.00 18.77 379 ILE B O 1
ATOM 5700 N N . GLY B 1 380 ? 26.193 7.727 -21.445 1.00 16.15 380 GLY B N 1
ATOM 5701 C CA . GLY B 1 380 ? 25.368 8.561 -20.574 1.00 16.42 380 GLY B CA 1
ATOM 5702 C C . GLY B 1 380 ? 25.840 8.510 -19.135 1.00 17.59 380 GLY B C 1
ATOM 5703 O O . GLY B 1 380 ? 26.242 7.437 -18.646 1.00 19.79 380 GLY B O 1
ATOM 5704 N N . GLY B 1 381 ? 25.793 9.657 -18.440 1.00 17.95 381 GLY B N 1
ATOM 5705 C CA . GLY B 1 381 ? 26.291 9.773 -17.096 1.00 18.26 381 GLY B CA 1
ATOM 5706 C C . GLY B 1 381 ? 27.729 10.244 -17.108 1.00 19.20 381 GLY B C 1
ATOM 5707 O O . GLY B 1 381 ? 28.300 10.504 -16.045 1.00 21.88 381 GLY B O 1
ATOM 5708 N N . GLY B 1 382 ? 28.304 10.387 -18.319 1.00 18.61 382 GLY B N 1
ATOM 5709 C CA . GLY B 1 382 ? 29.562 11.110 -18.463 1.00 18.07 382 GLY B CA 1
ATOM 5710 C C . GLY B 1 382 ? 30.741 10.170 -18.462 1.00 19.51 382 GLY B C 1
ATOM 5711 O O . GLY B 1 382 ? 31.678 10.274 -17.629 1.00 21.50 382 GLY B O 1
ATOM 5712 N N . GLN B 1 383 ? 30.788 9.276 -19.446 1.00 18.43 383 GLN B N 1
ATOM 5713 C CA . GLN B 1 383 ? 31.930 8.426 -19.546 1.00 19.45 383 GLN B CA 1
ATOM 5714 C C . GLN B 1 383 ? 32.296 8.167 -21.012 1.00 19.43 383 GLN B C 1
ATOM 5715 O O . GLN B 1 383 ? 31.559 8.551 -21.910 1.00 18.76 383 GLN B O 1
ATOM 5721 N N . GLY B 1 384 ? 33.437 7.542 -21.200 1.00 19.32 384 GLY B N 1
ATOM 5722 C CA . GLY B 1 384 ? 33.885 7.062 -22.517 1.00 19.24 384 GLY B CA 1
ATOM 5723 C C . GLY B 1 384 ? 34.689 5.820 -22.360 1.00 19.61 384 GLY B C 1
ATOM 5724 O O . GLY B 1 384 ? 35.343 5.642 -21.337 1.00 19.27 384 GLY B O 1
ATOM 5725 N N . THR B 1 385 ? 34.598 4.937 -23.377 1.00 18.54 385 THR B N 1
ATOM 5726 C CA . THR B 1 385 ? 35.447 3.759 -23.486 1.00 19.95 385 THR B CA 1
ATOM 5727 C C . THR B 1 385 ? 36.106 3.733 -24.895 1.00 19.40 385 THR B C 1
ATOM 5728 O O . THR B 1 385 ? 35.518 4.192 -25.874 1.00 18.69 385 THR B O 1
ATOM 5732 N N . ALA B 1 386 ? 37.359 3.267 -24.951 1.00 17.78 386 ALA B N 1
ATOM 5733 C CA . ALA B 1 386 ? 38.095 3.145 -26.228 1.00 19.62 386 ALA B CA 1
ATOM 5734 C C . ALA B 1 386 ? 38.912 1.903 -26.230 1.00 18.03 386 ALA B C 1
ATOM 5735 O O . ALA B 1 386 ? 39.441 1.475 -25.188 1.00 17.86 386 ALA B O 1
ATOM 5737 N N . ILE B 1 387 ? 39.015 1.317 -27.415 1.00 16.73 387 ILE B N 1
ATOM 5738 C CA . ILE B 1 387 ? 39.911 0.201 -27.651 1.00 17.22 387 ILE B CA 1
ATOM 5739 C C . ILE B 1 387 ? 40.783 0.432 -28.933 1.00 17.23 387 ILE B C 1
ATOM 5740 O O . ILE B 1 387 ? 40.289 0.841 -29.971 1.00 15.06 387 ILE B O 1
ATOM 5745 N N . LEU B 1 388 ? 42.059 0.077 -28.815 1.00 17.33 388 LEU B N 1
ATOM 5746 C CA . LEU B 1 388 ? 42.988 0.046 -29.933 1.00 18.56 388 LEU B CA 1
ATOM 5747 C C . LEU B 1 388 ? 43.264 -1.452 -30.400 1.00 16.95 388 LEU B C 1
ATOM 5748 O O . LEU B 1 388 ? 43.508 -2.360 -29.585 1.00 16.10 388 LEU B O 1
ATOM 5753 N N . LEU B 1 389 ? 43.183 -1.627 -31.715 1.00 17.15 389 LEU B N 1
ATOM 5754 C CA . LEU B 1 389 ? 43.404 -2.893 -32.417 1.00 18.30 389 LEU B CA 1
ATOM 5755 C C . LEU B 1 389 ? 44.531 -2.741 -33.434 1.00 18.43 389 LEU B C 1
ATOM 5756 O O . LEU B 1 389 ? 44.650 -1.725 -34.151 1.00 18.43 389 LEU B O 1
ATOM 5761 N N . GLU B 1 390 ? 45.275 -3.819 -33.530 1.00 19.51 390 GLU B N 1
ATOM 5762 C CA . GLU B 1 390 ? 46.299 -4.009 -34.579 1.00 24.42 390 GLU B CA 1
ATOM 5763 C C . GLU B 1 390 ? 46.008 -5.342 -35.276 1.00 22.44 390 GLU B C 1
ATOM 5764 O O . GLU B 1 390 ? 45.881 -6.357 -34.621 1.00 21.74 390 GLU B O 1
ATOM 5770 N N . LYS B 1 391 ? 45.871 -5.302 -36.600 1.00 22.49 391 LYS B N 1
ATOM 5771 C CA . LYS B 1 391 ? 45.510 -6.466 -37.393 1.00 25.50 391 LYS B CA 1
ATOM 5772 C C . LYS B 1 391 ? 46.584 -7.570 -37.328 1.00 26.60 391 LYS B C 1
ATOM 5773 O O . LYS B 1 391 ? 47.783 -7.267 -37.353 1.00 26.74 391 LYS B O 1
ATOM 5779 N N . CYS B 1 392 ? 46.176 -8.843 -37.251 1.00 27.50 392 CYS B N 1
ATOM 5780 C CA . CYS B 1 392 ? 47.134 -9.945 -37.325 1.00 30.69 392 CYS B CA 1
ATOM 5781 C C . CYS B 1 392 ? 47.602 -10.135 -38.781 1.00 34.92 392 CYS B C 1
ATOM 5782 O O . CYS B 1 392 ? 46.749 -10.243 -39.678 1.00 36.72 392 CYS B O 1
#

Foldseek 3Di:
DFWKFFLFKAKAAKFFAPDDCLPPDQLNLLLLQVLVQCVSSLHDLVQAAEEEAEEFLCPPVDPFSRVSSCVSNVRDPVHYYHYDYLQLCQFQVQQVVVVVCVVVVNHFKYKGFYWFDLNHHAWDDPCPVPDPPDDDDDRHRSCQVRHFAFPPPGFGVLQLLQVLCVVVVPALLNLLVLLVVLLVLQVVCQVVPLCVVRHDWDWDQDPPGIDIGGHQDQRDHPDDSVNSVPFDADGDVVTSFGLRRAFHAITMTMITMMGGPVVSVVSVGDGLWIFQFKAKDFDALSNLLQQQLVRVVVRCVSNVHALVLAQAEEEARRGSSSSVSSCVVSVHPVCRYSSNHHRSRRNPRRRRNQSVSVSSFSSCCNVVVTAKYKYKGGGRPGMMMMIIIGGD/DFFKFFLFKAKAAKFFAPDDCLPPDQLRLLLLQVLVQCVSSLHDLVQAAEEEAEEFLCPPVDPFSRLSSCVSNVRDNVHYYHYDYQALCQFQVQQVVVVVCVVVVNHFKYKGFYWFDLNHRAWDDPCPVPDPPDDDDDRHRSCCVRHFAFPPPGFGVLQLLQVLCVVVVCALLNLLVVLVVLLVLQVVCQVVVLCVRHHRWDWAQDDPGIDIRTHQDQRDPPDDSVNSVPFDADGDDPTRFGLSRAFHAITMTMITMMGGPVVSVVSVRDTFWIFQFKAKFFDALSNLLQQQLVRVVVRCVSNVHALVLFQAEEEARRGSSSSVSSCVVSVHPCCRYSSNHHRSRRHPSRRRRQSVSVSSFSSCCRVVVTAKYKYKGGTRNGMIMMIIIGTD

CATH classification: 3.40.47.10 (+1 more: 3.40.47.10)

Secondary structure (DSSP, 8-state):
---EEEEEEEEPPPEETTSTTTTS-HHHHHHHHHHHHHHHHT--GGG--EEEEE-S--TTS-S-HHHHHHHHTT--TTS-EEEEEBTBTHHHHHHHHHHHHHHTTS-SEEEEEEEEESTT--EEETTTTT---SS----EEHHIIIIIB-TTT-SBHHHHHHHHHHHHT--HHHHHHHHHHHHHHHHHHHHTTTTTTTBPPEEEE-SS-EEEE-S-----TT--HHHHHTPPBSSSTT-S-BTTSB---EEEEEEEEEEEHHHHHHTT---SEEEEEEEEEE--GGGGGGHHHHHHHHHHHHHT--GGG-SEEEE--SBHHHHHHHHHHHT--GGGBSTT--HHHH---HHHHHHHHHHHHHHHHHHTT--EEEEEEEETTTEEEEEEEEE-/---EEEEEEEEEPPEETTSTTTTS-HHHHHHHHHHHHHHHHT--GGG--EEEEE-S--TTS-S-HHHHHHHHTT--TTS-EEEEEBTBTHHHHHHHHHHHHHHTTS-SEEEEEEEEESTT--EEETTTTT---SS----EEHHIIIIIB-TTT-SBHHHHHHHHHHHHT--HHHHHHHHHHHHHHHHHHHHTTTTTTTEEPEEEE-SSSEEEE-S-----TT--HHHHHTPPPSSSTT-S--SSSB---EEEEEEEEEEEHHHHHHTT---SEEEEEEEEEE--GGGGGGHHHHHHHHHHHHHT--STT-SEEEE--SBHHHHHHHHHHHT--GGGBSTT--HHHH---HHHHHHHHHHHHHHHHHHHT--EEEEEEEETTTEEEEEEEEE-

Solvent-accessible surface area: 27478 Å² total; per-residue (Å²): 147,79,76,3,2,0,4,3,3,4,0,0,0,0,1,13,64,18,126,36,0,92,85,13,41,3,11,37,0,0,8,42,0,0,117,31,0,7,143,122,5,59,17,131,44,125,32,1,57,13,0,0,0,0,0,2,5,9,3,16,49,9,3,1,0,0,3,14,0,1,78,110,5,50,9,34,39,107,16,18,0,0,0,0,4,0,2,9,0,0,0,0,9,0,0,3,0,0,0,7,1,0,37,4,49,53,8,44,0,0,0,0,0,0,1,1,8,0,1,98,4,2,53,0,7,62,79,33,34,146,44,83,223,155,54,163,63,169,112,16,23,0,6,59,36,7,2,19,90,0,36,47,64,108,49,37,9,0,35,0,0,3,30,0,4,103,156,45,131,7,35,48,108,84,0,2,102,27,0,19,46,1,5,110,58,0,35,118,5,37,142,75,32,38,6,160,75,1,24,13,65,3,84,34,159,51,216,180,46,111,80,90,14,60,72,6,68,26,18,98,98,60,25,67,60,113,30,10,65,164,70,174,55,52,60,83,178,118,10,34,0,0,72,0,0,6,20,22,48,0,0,0,0,0,0,0,0,0,0,2,28,119,56,2,167,133,59,47,15,163,40,34,0,72,11,39,9,24,16,29,15,5,10,59,6,17,11,5,0,15,0,2,31,98,0,0,108,42,0,16,141,159,22,63,26,67,30,129,75,3,49,12,5,5,5,6,1,7,16,0,0,3,4,33,0,0,6,106,46,9,167,14,70,77,134,74,6,2,26,3,0,1,0,0,0,0,0,15,0,2,0,0,0,0,0,0,1,0,0,0,1,2,15,4,1,77,78,109,112,10,113,33,0,0,0,0,1,7,0,4,2,0,0,0,0,0,0,0,0,43,58,81,141,76,83,4,2,0,5,3,0,1,0,0,0,0,0,20,59,15,125,36,0,100,90,14,42,2,10,48,0,0,8,40,0,0,122,42,0,7,148,85,5,56,18,119,54,132,29,4,64,12,0,0,0,0,0,3,5,9,4,15,51,10,4,0,0,0,3,9,0,1,77,90,8,57,10,41,38,110,10,16,0,0,0,0,3,0,1,9,0,0,0,0,9,0,0,3,0,0,0,6,2,0,45,3,37,61,9,41,0,0,0,0,0,0,0,1,9,0,2,99,4,2,53,0,8,59,75,34,32,144,44,80,230,158,55,163,62,172,112,17,23,1,5,56,38,7,2,18,89,0,43,48,62,109,51,35,9,0,35,0,1,3,35,0,3,101,176,51,130,2,49,38,110,57,0,4,98,29,0,26,49,1,5,103,59,0,34,114,4,28,139,74,23,41,5,122,68,1,22,14,65,4,76,31,174,52,227,164,59,94,87,90,20,56,63,6,71,26,16,102,96,61,23,67,60,114,32,12,64,160,68,173,47,57,61,85,175,125,10,32,0,0,71,1,0,5,20,22,48,0,0,0,0,0,0,0,0,0,0,1,21,118,49,1,166,117,49,48,13,176,40,28,0,77,11,38,8,14,8,31,16,7,9,70,5,22,32,6,0,17,0,2,25,102,0,0,99,37,0,16,138,120,22,63,31,73,30,122,74,2,54,13,4,4,7,6,2,9,16,0,0,2,4,19,0,0,7,96,54,14,173,14,66,80,137,70,6,4,26,4,0,1,0,0,0,0,0,15,0,2,0,0,2,0,0,2,2,0,0,0,1,2,6,2,0,92,80,110,111,11,99,38,0,0,0,0,1,6,0,4,2,0,0,0,0,0,0,0,0,43,46,90